Protein AF-0000000078661135 (afdb_homodimer)

InterPro domains:
  IPR004632 4-aminobutyrate aminotransferase, bacterial [TIGR00700] (10-426)
  IPR005814 Aminotransferase class-III [PF00202] (18-425)
  IPR005814 Aminotransferase class-III [PIRSF000521] (36-427)
  IPR005814 Aminotransferase class-III [cd00610] (7-426)
  IPR015421 Pyridoxal phosphate-dependent transferase, major domain [G3DSA:3.40.640.10] (59-322)
  IPR015422 Pyridoxal phosphate-dependent transferase, small domain [G3DSA:3.90.1150.10] (6-422)
  IPR015424 Pyridoxal phosphate-dependent transferase [SSF53383] (21-427)
  IPR049704 Aminotransferases class-III pyridoxal-phosphate attachment site [PS00600] (236-277)
  IPR050103 Class-III Pyridoxal-phosphate-dependent Aminotransferase [PTHR11986] (11-429)

Secondary structure (DSSP, 8-state):
---HHHHHHHHHHHS-TTS--S-S--EEEEEBTEEEETT--EEEESSHHHHT-TT-BT-HHHHHHHHHHHHH-S--TTTTS--HHHHHHHHHHHHH-S-SSSEEEEEESSHHHHHHHHHHHHHHHH---EEEEETT----SSHHHHHHSS--TTTTTTS-PPPSSEEEEPPPBGGGTB-HHHHHHHHHHHHHHT--GGGEEEEEE-SB-TTTT-PBPPHHHHHHHHHHHHHHTPEEEEE-TTTTTTTTSSSSHHHHHHHHH----SEEEE-GGGGTTS--EEEEEEHHHHT-SPTTSS--TTTT-HHHHHHHHHHHHHHHHTTHHHHHHHHHHHHHHHHHHHHHTT-TTEEEEE-STT-EEEEEEETTEEEEE-HHHHHHHHHHHHHTTEE-EEE-TTS-EEEE---TT--HHHHHHHHHHHHHHHHHHHHT-/---HHHHHHHHHHHS-TTS--S-S--EEEEEBTEEEETT--EEEESSHHHHT-TT-BT-HHHHHHHHHHHHH-S--TTTTS--HHHHHHHHHHHHH-S-SSSEEEEEESSHHHHHHHHHHHHHHHH---EEEEETT----SSHHHHHHSS--TTTTTTS-PPPSSEEEEPPPBGGGTB-HHHHHHHHHHHHHHT--GGGEEEEEE-SB-TTTT-PBPPHHHHHHHHHHHHHHTPEEEEE-TTTTTTTTSSSSHHHHHHHHH----SEEEE-GGGGTTS--EEEEEEHHHHT-SPTTSS--TTTT-HHHHHHHHHHHHHHHHTTHHHHHHHHHHHHHHHHHHHHHTT-TTEEEEE-STT-EEEEEEETTEEEEE-HHHHHHHHHHHHHTTEE-EEE-TTS-EEEE---TT--HHHHHHHHHHHHHHHHHHHHT-

Structure (mmCIF, N/CA/C/O backbone):
data_AF-0000000078661135-model_v1
#
loop_
_entity.id
_entity.type
_entity.pdbx_description
1 polymer '4-aminobutyrate aminotransferase apoenzyme'
#
loop_
_atom_site.group_PDB
_atom_site.id
_atom_site.type_symbol
_atom_site.label_atom_id
_atom_site.label_alt_id
_atom_site.label_comp_id
_atom_site.label_asym_id
_atom_site.label_entity_id
_atom_site.label_seq_id
_atom_site.pdbx_PDB_ins_code
_atom_site.Cartn_x
_atom_site.Cartn_y
_atom_site.Cartn_z
_atom_site.occupancy
_atom_site.B_iso_or_equiv
_atom_site.auth_seq_id
_atom_site.auth_comp_id
_atom_site.auth_asym_id
_atom_site.auth_atom_id
_atom_site.pdbx_PDB_model_num
ATOM 1 N N . MET A 1 1 ? -30.359 11.984 -11.992 1 66.5 1 MET A N 1
ATOM 2 C CA . MET A 1 1 ? -29.047 12.188 -11.383 1 66.5 1 MET A CA 1
ATOM 3 C C . MET A 1 1 ? -28.984 11.531 -10.008 1 66.5 1 MET A C 1
ATOM 5 O O . MET A 1 1 ? -29.891 11.688 -9.203 1 66.5 1 MET A O 1
ATOM 9 N N . THR A 1 2 ? -27.969 10.719 -9.797 1 87.69 2 THR A N 1
ATOM 10 C CA . THR A 1 2 ? -27.844 10.031 -8.516 1 87.69 2 THR A CA 1
ATOM 11 C C . THR A 1 2 ? -27.547 11.031 -7.398 1 87.69 2 THR A C 1
ATOM 13 O O . THR A 1 2 ? -26.75 11.961 -7.578 1 87.69 2 THR A O 1
ATOM 16 N N . THR A 1 3 ? -28.312 11.031 -6.285 1 96.5 3 THR A N 1
ATOM 17 C CA . THR A 1 3 ? -28.141 11.984 -5.188 1 96.5 3 THR A CA 1
ATOM 18 C C . THR A 1 3 ? -27.109 11.477 -4.191 1 96.5 3 THR A C 1
ATOM 20 O O . THR A 1 3 ? -26.812 10.281 -4.133 1 96.5 3 THR A O 1
ATOM 23 N N . ASN A 1 4 ? -26.578 12.406 -3.453 1 97.56 4 ASN A N 1
ATOM 24 C CA . ASN A 1 4 ? -25.672 12.047 -2.363 1 97.56 4 ASN A CA 1
ATOM 25 C C . ASN A 1 4 ? -26.328 11.086 -1.379 1 97.56 4 ASN A C 1
ATOM 27 O O . ASN A 1 4 ? -25.703 10.141 -0.91 1 97.56 4 ASN A O 1
ATOM 31 N N . ALA A 1 5 ? -27.609 11.359 -1.071 1 97.5 5 ALA A N 1
ATOM 32 C CA . ALA A 1 5 ? -28.344 10.531 -0.119 1 97.5 5 ALA A CA 1
ATOM 33 C C . ALA A 1 5 ? -28.484 9.094 -0.63 1 97.5 5 ALA A C 1
ATOM 35 O O . ALA A 1 5 ? -28.344 8.141 0.137 1 97.5 5 ALA A O 1
ATOM 36 N N . GLU A 1 6 ? -28.812 8.945 -1.895 1 98.12 6 GLU A N 1
ATOM 37 C CA . GLU A 1 6 ? -28.938 7.625 -2.506 1 98.12 6 GLU A CA 1
ATOM 38 C C . GLU A 1 6 ? -27.594 6.887 -2.473 1 98.12 6 GLU A C 1
ATOM 40 O O . GLU A 1 6 ? -27.547 5.695 -2.15 1 98.12 6 GLU A O 1
ATOM 45 N N . LEU A 1 7 ? -26.562 7.562 -2.812 1 98.38 7 LEU A N 1
ATOM 46 C CA . LEU A 1 7 ? -25.234 6.969 -2.814 1 98.38 7 LEU A CA 1
ATOM 47 C C . LEU A 1 7 ? -24.812 6.562 -1.404 1 98.38 7 LEU A C 1
ATOM 49 O O . LEU A 1 7 ? -24.156 5.543 -1.22 1 98.38 7 LEU A O 1
ATOM 53 N N . TRP A 1 8 ? -25.203 7.363 -0.414 1 98.06 8 TRP A N 1
ATOM 54 C CA . TRP A 1 8 ? -24.859 7.031 0.967 1 98.06 8 TRP A CA 1
ATOM 55 C C . TRP A 1 8 ? -25.562 5.746 1.404 1 98.06 8 TRP A C 1
ATOM 57 O O . TRP A 1 8 ? -24.953 4.914 2.094 1 98.06 8 TRP A O 1
ATOM 67 N N . THR A 1 9 ? -26.828 5.586 1.009 1 98.19 9 THR A N 1
ATOM 68 C CA . THR A 1 9 ? -27.562 4.363 1.304 1 98.19 9 THR A CA 1
ATOM 69 C C . THR A 1 9 ? -26.875 3.154 0.672 1 98.19 9 THR A C 1
ATOM 71 O O . THR A 1 9 ? -26.719 2.115 1.316 1 98.19 9 THR A O 1
ATOM 74 N N . ARG A 1 10 ? -26.5 3.301 -0.566 1 98.44 10 ARG A N 1
ATOM 75 C CA . ARG A 1 10 ? -25.75 2.248 -1.259 1 98.44 10 ARG A CA 1
ATOM 76 C C . ARG A 1 10 ? -24.438 1.948 -0.553 1 98.44 10 ARG A C 1
ATOM 78 O O . ARG A 1 10 ? -24.062 0.784 -0.399 1 98.44 10 ARG A O 1
ATOM 85 N N . ARG A 1 11 ? -23.75 2.963 -0.097 1 98.38 11 ARG A N 1
ATOM 86 C CA . ARG A 1 11 ? -22.484 2.816 0.61 1 98.38 11 ARG A CA 1
ATOM 87 C C . ARG A 1 11 ? -22.672 1.993 1.882 1 98.38 11 ARG A C 1
ATOM 89 O O . ARG A 1 11 ? -21.891 1.072 2.143 1 98.38 11 ARG A O 1
ATOM 96 N N . GLU A 1 12 ? -23.656 2.324 2.686 1 98 12 GLU A N 1
ATOM 97 C CA . GLU A 1 12 ? -23.875 1.647 3.957 1 98 12 GLU A CA 1
ATOM 98 C C . GLU A 1 12 ? -24.172 0.165 3.75 1 98 12 GLU A C 1
ATOM 100 O O . GLU A 1 12 ? -23.797 -0.669 4.574 1 98 12 GLU A O 1
ATOM 105 N N . ALA A 1 13 ? -24.734 -0.162 2.619 1 98.31 13 ALA A N 1
ATOM 106 C CA . ALA A 1 13 ? -25.094 -1.546 2.318 1 98.31 13 ALA A CA 1
ATOM 107 C C . ALA A 1 13 ? -23.891 -2.318 1.781 1 98.31 13 ALA A C 1
ATOM 109 O O . ALA A 1 13 ? -23.75 -3.518 2.035 1 98.31 13 ALA A O 1
ATOM 110 N N . ALA A 1 14 ? -22.984 -1.655 1.077 1 98.81 14 ALA A N 1
ATOM 111 C CA . ALA A 1 14 ? -21.984 -2.361 0.279 1 98.81 14 ALA A CA 1
ATOM 112 C C . ALA A 1 14 ? -20.625 -2.318 0.951 1 98.81 14 ALA A C 1
ATOM 114 O O . ALA A 1 14 ? -19.766 -3.164 0.681 1 98.81 14 ALA A O 1
ATOM 115 N N . VAL A 1 15 ? -20.391 -1.327 1.78 1 98.81 15 VAL A N 1
ATOM 116 C CA . VAL A 1 15 ? -19.062 -1.037 2.328 1 98.81 15 VAL A CA 1
ATOM 117 C C . VAL A 1 15 ? -19.109 -1.086 3.854 1 98.81 15 VAL A C 1
ATOM 119 O O . VAL A 1 15 ? -20.062 -0.585 4.465 1 98.81 15 VAL A O 1
ATOM 122 N N . PRO A 1 16 ? -18.125 -1.699 4.504 1 98.69 16 PRO A N 1
ATOM 123 C CA . PRO A 1 16 ? -18.156 -1.813 5.961 1 98.69 16 PRO A CA 1
ATOM 124 C C . PRO A 1 16 ? -18.078 -0.458 6.664 1 98.69 16 PRO A C 1
ATOM 126 O O . PRO A 1 16 ? -17.406 0.453 6.18 1 98.69 16 PRO A O 1
ATOM 129 N N . ARG A 1 17 ? -18.594 -0.374 7.809 1 97.38 17 ARG A N 1
ATOM 130 C CA . ARG A 1 17 ? -18.688 0.852 8.594 1 97.38 17 ARG A CA 1
ATOM 131 C C . ARG A 1 17 ? -17.312 1.278 9.102 1 97.38 17 ARG A C 1
ATOM 133 O O . ARG A 1 17 ? -17.109 2.436 9.477 1 97.38 17 ARG A O 1
ATOM 140 N N . GLY A 1 18 ? -16.375 0.332 9.117 1 97.31 18 GLY A N 1
ATOM 141 C CA . GLY A 1 18 ? -15.062 0.624 9.68 1 97.31 18 GLY A CA 1
ATOM 142 C C . GLY A 1 18 ? -14.312 1.697 8.914 1 97.31 18 GLY A C 1
ATOM 143 O O . GLY A 1 18 ? -13.406 2.334 9.453 1 97.31 18 GLY A O 1
ATOM 144 N N . VAL A 1 19 ? -14.602 1.744 7.59 1 97 19 VAL A N 1
ATOM 145 C CA . VAL A 1 19 ? -14.047 2.84 6.801 1 97 19 VAL A CA 1
ATOM 146 C C . VAL A 1 19 ? -15.023 4.012 6.785 1 97 19 VAL A C 1
ATOM 148 O O . VAL A 1 19 ? -16.078 3.936 6.16 1 97 19 VAL A O 1
ATOM 151 N N . SER A 1 20 ? -14.734 5.066 7.492 1 94.31 20 SER A N 1
ATOM 152 C CA . SER A 1 20 ? -15.617 6.223 7.602 1 94.31 20 SER A CA 1
ATOM 153 C C . SER A 1 20 ? -15.344 7.23 6.488 1 94.31 20 SER A C 1
ATOM 155 O O . SER A 1 20 ? -14.273 7.211 5.875 1 94.31 20 SER A O 1
ATOM 157 N N . SER A 1 21 ? -16.328 8.008 6.168 1 94.5 21 SER A N 1
ATOM 158 C CA . SER A 1 21 ? -16.203 9.203 5.344 1 94.5 21 SER A CA 1
ATOM 159 C C . SER A 1 21 ? -16.688 10.438 6.09 1 94.5 21 SER A C 1
ATOM 161 O O . SER A 1 21 ? -17.812 10.477 6.59 1 94.5 21 SER A O 1
ATOM 163 N N . MET A 1 22 ? -15.859 11.414 6.148 1 93.12 22 MET A N 1
ATOM 164 C CA . MET A 1 22 ? -16.109 12.609 6.949 1 93.12 22 MET A CA 1
ATOM 165 C C . MET A 1 22 ? -17.328 13.359 6.426 1 93.12 22 MET A C 1
ATOM 167 O O . MET A 1 22 ? -18.125 13.898 7.207 1 93.12 22 MET A O 1
ATOM 171 N N . HIS A 1 23 ? -17.453 13.461 5.102 1 93.81 23 HIS A N 1
ATOM 172 C CA . HIS A 1 23 ? -18.562 14.172 4.473 1 93.81 23 HIS A CA 1
ATOM 173 C C . HIS A 1 23 ? -19.484 13.211 3.727 1 93.81 23 HIS A C 1
ATOM 175 O O . HIS A 1 23 ? -19.016 12.328 3.008 1 93.81 23 HIS A O 1
ATOM 181 N N . GLN A 1 24 ? -20.766 13.391 3.914 1 94.19 24 GLN A N 1
ATOM 182 C CA . GLN A 1 24 ? -21.75 12.609 3.164 1 94.19 24 GLN A CA 1
ATOM 183 C C . GLN A 1 24 ? -22.047 13.258 1.816 1 94.19 24 GLN A C 1
ATOM 185 O O . GLN A 1 24 ? -23.219 13.484 1.48 1 94.19 24 GLN A O 1
ATOM 190 N N . ARG A 1 25 ? -21.078 13.656 1.119 1 95.44 25 ARG A N 1
ATOM 191 C CA . ARG A 1 25 ? -21.062 14.242 -0.216 1 95.44 25 ARG A CA 1
ATOM 192 C C . ARG A 1 25 ? -20.141 13.477 -1.152 1 95.44 25 ARG A C 1
ATOM 194 O O . ARG A 1 25 ? -18.938 13.352 -0.883 1 95.44 25 ARG A O 1
ATOM 201 N N . PHE A 1 26 ? -20.672 13 -2.215 1 97.94 26 PHE A N 1
ATOM 202 C CA . PHE A 1 26 ? -19.891 12.133 -3.1 1 97.94 26 PHE A CA 1
ATOM 203 C C . PHE A 1 26 ? -19.172 12.961 -4.156 1 97.94 26 PHE A C 1
ATOM 205 O O . PHE A 1 26 ? -19.797 13.656 -4.953 1 97.94 26 PHE A O 1
ATOM 212 N N . PHE A 1 27 ? -17.875 12.891 -4.148 1 98.06 27 PHE A N 1
ATOM 213 C CA . PHE A 1 27 ? -17 13.617 -5.07 1 98.06 27 PHE A CA 1
ATOM 214 C C . PHE A 1 27 ? -17.219 13.148 -6.504 1 98.06 27 PHE A C 1
ATOM 216 O O . PHE A 1 27 ? -17.141 11.953 -6.789 1 98.06 27 PHE A O 1
ATOM 223 N N . ALA A 1 28 ? -17.438 14.055 -7.453 1 98.06 28 ALA A N 1
ATOM 224 C CA . ALA A 1 28 ? -17.719 13.68 -8.836 1 98.06 28 ALA A CA 1
ATOM 225 C C . ALA A 1 28 ? -16.719 14.312 -9.797 1 98.06 28 ALA A C 1
ATOM 227 O O . ALA A 1 28 ? -16.438 13.766 -10.859 1 98.06 28 ALA A O 1
ATOM 228 N N . ARG A 1 29 ? -16.234 15.484 -9.383 1 98.25 29 ARG A N 1
ATOM 229 C CA . ARG A 1 29 ? -15.297 16.203 -10.25 1 98.25 29 ARG A CA 1
ATOM 230 C C . ARG A 1 29 ? -14.414 17.141 -9.43 1 98.25 29 ARG A C 1
ATOM 232 O O . ARG A 1 29 ? -14.867 17.75 -8.461 1 98.25 29 ARG A O 1
ATOM 239 N N . GLY A 1 30 ? -13.141 17.219 -9.805 1 98.06 30 GLY A N 1
ATOM 240 C CA . GLY A 1 30 ? -12.203 18.156 -9.188 1 98.06 30 GLY A CA 1
ATOM 241 C C . GLY A 1 30 ? -11.5 19.047 -10.188 1 98.06 30 GLY A C 1
ATOM 242 O O . GLY A 1 30 ? -11.172 18.609 -11.297 1 98.06 30 GLY A O 1
ATOM 243 N N . GLU A 1 31 ? -11.297 20.281 -9.859 1 97.94 31 GLU A N 1
ATOM 244 C CA . GLU A 1 31 ? -10.578 21.266 -10.68 1 97.94 31 GLU A CA 1
ATOM 245 C C . GLU A 1 31 ? -9.742 22.203 -9.812 1 97.94 31 GLU A C 1
ATOM 247 O O . GLU A 1 31 ? -10.281 23.109 -9.172 1 97.94 31 GLU A O 1
ATOM 252 N N . ASN A 1 32 ? -8.438 22.016 -9.914 1 98.12 32 ASN A N 1
ATOM 253 C CA . ASN A 1 32 ? -7.508 22.797 -9.102 1 98.12 32 ASN A CA 1
ATOM 254 C C . ASN A 1 32 ? -7.891 22.766 -7.625 1 98.12 32 ASN A C 1
ATOM 256 O O . ASN A 1 32 ? -7.844 21.703 -6.988 1 98.12 32 ASN A O 1
ATOM 260 N N . ALA A 1 33 ? -8.461 23.828 -7.059 1 98.62 33 ALA A N 1
ATOM 261 C CA . ALA A 1 33 ? -8.758 23.891 -5.633 1 98.62 33 ALA A CA 1
ATOM 262 C C . ALA A 1 33 ? -10.258 23.797 -5.379 1 98.62 33 ALA A C 1
ATOM 264 O O . ALA A 1 33 ? -10.734 24.094 -4.277 1 98.62 33 ALA A O 1
ATOM 265 N N . GLU A 1 34 ? -11.008 23.266 -6.379 1 98.62 34 GLU A N 1
ATOM 266 C CA . GLU A 1 34 ? -12.461 23.125 -6.25 1 98.62 34 GLU A CA 1
ATOM 267 C C . GLU A 1 34 ? -12.898 21.688 -6.469 1 98.62 34 GLU A C 1
ATOM 269 O O . GLU A 1 34 ? -12.273 20.953 -7.234 1 98.62 34 GLU A O 1
ATOM 274 N N . ALA A 1 35 ? -13.914 21.312 -5.777 1 98.12 35 ALA A N 1
ATOM 275 C CA . ALA A 1 35 ? -14.539 20 -5.859 1 98.12 35 ALA A CA 1
ATOM 276 C C . ALA A 1 35 ? -16.031 20.125 -6.133 1 98.12 35 ALA A C 1
ATOM 278 O O . ALA A 1 35 ? -16.672 21.094 -5.711 1 98.12 35 ALA A O 1
ATOM 279 N N . PHE A 1 36 ? -16.578 19.172 -6.789 1 98.38 36 PHE A N 1
ATOM 280 C CA . PHE A 1 36 ? -18 19.094 -7.082 1 98.38 36 PHE A CA 1
ATOM 281 C C . PHE A 1 36 ? -18.562 17.719 -6.719 1 98.38 36 PHE A C 1
ATOM 283 O O . PHE A 1 36 ? -17.922 16.688 -6.984 1 98.38 36 PHE A O 1
ATOM 290 N N . ASP A 1 37 ? -19.688 17.719 -6.043 1 97.81 37 ASP A N 1
ATOM 291 C CA . ASP A 1 37 ? -20.25 16.438 -5.621 1 97.81 37 ASP A CA 1
ATOM 292 C C . ASP A 1 37 ? -21.219 15.891 -6.672 1 97.81 37 ASP A C 1
ATOM 294 O O . ASP A 1 37 ? -21.344 16.453 -7.762 1 97.81 37 ASP A O 1
ATOM 298 N N . ALA A 1 38 ? -21.828 14.781 -6.383 1 97.38 38 ALA A N 1
ATOM 299 C CA . ALA A 1 38 ? -22.672 14.047 -7.316 1 97.38 38 ALA A CA 1
ATOM 300 C C . ALA A 1 38 ? -23.891 14.867 -7.719 1 97.38 38 ALA A C 1
ATOM 302 O O . ALA A 1 38 ? -24.5 14.633 -8.766 1 97.38 38 ALA A O 1
ATOM 303 N N . GLU A 1 39 ? -24.266 15.867 -6.922 1 97.5 39 GLU A N 1
ATOM 304 C CA . GLU A 1 39 ? -25.438 16.719 -7.191 1 97.5 39 GLU A CA 1
ATOM 305 C C . GLU A 1 39 ? -25.016 18.016 -7.859 1 97.5 39 GLU A C 1
ATOM 307 O O . GLU A 1 39 ? -25.859 18.875 -8.141 1 97.5 39 GLU A O 1
ATOM 312 N N . GLY A 1 40 ? -23.719 18.25 -8.062 1 97.31 40 GLY A N 1
ATOM 313 C CA . GLY A 1 40 ? -23.219 19.422 -8.742 1 97.31 40 GLY A CA 1
ATOM 314 C C . GLY A 1 40 ? -22.875 20.562 -7.793 1 97.31 40 GLY A C 1
ATOM 315 O O . GLY A 1 40 ? -22.5 21.656 -8.234 1 97.31 40 GLY A O 1
ATOM 316 N N . ASN A 1 41 ? -23.031 20.328 -6.477 1 97.88 41 ASN A N 1
ATOM 317 C CA . ASN A 1 41 ? -22.641 21.359 -5.512 1 97.88 41 ASN A CA 1
ATOM 318 C C . ASN A 1 41 ? -21.141 21.609 -5.531 1 97.88 41 ASN A C 1
ATOM 320 O O . ASN A 1 41 ? -20.359 20.672 -5.645 1 97.88 41 ASN A O 1
ATOM 324 N N . ARG A 1 42 ? -20.844 22.875 -5.422 1 98.38 42 ARG A N 1
ATOM 325 C CA . ARG A 1 42 ? -19.453 23.312 -5.48 1 98.38 42 ARG A CA 1
ATOM 326 C C . ARG A 1 42 ? -18.875 23.453 -4.078 1 98.38 42 ARG A C 1
ATOM 328 O O . ARG A 1 42 ? -19.531 23.984 -3.176 1 98.38 42 ARG A O 1
ATOM 335 N N . TYR A 1 43 ? -17.609 23.016 -3.916 1 98.56 43 TYR A N 1
ATOM 336 C CA . TYR A 1 43 ? -16.859 23.203 -2.676 1 98.56 43 TYR A CA 1
ATOM 337 C C . TYR A 1 43 ? -15.469 23.75 -2.955 1 98.56 43 TYR A C 1
ATOM 339 O O . TYR A 1 43 ? -14.828 23.359 -3.938 1 98.56 43 TYR A O 1
ATOM 347 N N . ILE A 1 44 ? -15.023 24.703 -2.148 1 98.81 44 ILE A N 1
ATOM 348 C CA . ILE A 1 44 ? -13.602 25.031 -2.098 1 98.81 44 ILE A CA 1
ATOM 349 C C . ILE A 1 44 ? -12.875 24.031 -1.191 1 98.81 44 ILE A C 1
ATOM 351 O O . ILE A 1 44 ? -13.281 23.812 -0.047 1 98.81 44 ILE A O 1
ATOM 355 N N . ASP A 1 45 ? -11.82 23.406 -1.674 1 98.19 45 ASP A N 1
ATOM 356 C CA . ASP A 1 45 ? -11.219 22.234 -1.039 1 98.19 45 ASP A CA 1
ATOM 357 C C . ASP A 1 45 ? -9.984 22.625 -0.231 1 98.19 45 ASP A C 1
ATOM 359 O O . ASP A 1 45 ? -8.906 22.812 -0.792 1 98.19 45 ASP A O 1
ATOM 363 N N . PHE A 1 46 ? -10.078 22.641 1.114 1 98.19 46 PHE A N 1
ATOM 364 C CA . PHE A 1 46 ? -8.953 22.875 2.014 1 98.19 46 PHE A CA 1
ATOM 365 C C . PHE A 1 46 ? -8.43 21.562 2.588 1 98.19 46 PHE A C 1
ATOM 367 O O . PHE A 1 46 ? -7.672 21.562 3.564 1 98.19 46 PHE A O 1
ATOM 374 N N . ALA A 1 47 ? -8.859 20.453 1.979 1 97 47 ALA A N 1
ATOM 375 C CA . ALA A 1 47 ? -8.43 19.141 2.438 1 97 47 ALA A CA 1
ATOM 376 C C . ALA A 1 47 ? -7.43 18.516 1.46 1 97 47 ALA A C 1
ATOM 378 O O . ALA A 1 47 ? -6.457 17.891 1.875 1 97 47 ALA A O 1
ATOM 379 N N . THR A 1 48 ? -7.746 18.703 0.111 1 97.06 48 THR A N 1
ATOM 380 C CA . THR A 1 48 ? -6.961 18.188 -1.01 1 97.06 48 THR A CA 1
ATOM 381 C C . THR A 1 48 ? -6.68 16.703 -0.849 1 97.06 48 THR A C 1
ATOM 383 O O . THR A 1 48 ? -5.547 16.25 -1.048 1 97.06 48 THR A O 1
ATOM 386 N N . GLY A 1 49 ? -7.66 15.938 -0.373 1 96.81 49 GLY A N 1
ATOM 387 C CA . GLY A 1 49 ? -7.488 14.508 -0.175 1 96.81 49 GLY A CA 1
ATOM 388 C C . GLY A 1 49 ? -6.492 14.172 0.92 1 96.81 49 GLY A C 1
ATOM 389 O O . GLY A 1 49 ? -5.711 13.227 0.789 1 96.81 49 GLY A O 1
ATOM 390 N N . ILE A 1 50 ? -6.398 14.953 1.972 1 96.38 50 ILE A N 1
ATOM 391 C CA . ILE A 1 50 ? -5.477 14.867 3.098 1 96.38 50 ILE A CA 1
ATOM 392 C C . ILE A 1 50 ? -4.055 15.172 2.627 1 96.38 50 ILE A C 1
ATOM 394 O O . ILE A 1 50 ? -3.143 14.367 2.826 1 96.38 50 ILE A O 1
ATOM 398 N N . ALA A 1 51 ? -3.869 16.25 2.043 1 97.38 51 ALA A N 1
ATOM 399 C CA . ALA A 1 51 ? -2.59 16.859 1.68 1 97.38 51 ALA A CA 1
ATOM 400 C C . ALA A 1 51 ? -1.954 16.125 0.5 1 97.38 51 ALA A C 1
ATOM 402 O O . ALA A 1 51 ? -0.729 16.109 0.366 1 97.38 51 ALA A O 1
ATOM 403 N N . VAL A 1 52 ? -2.756 15.539 -0.395 1 98.5 52 VAL A N 1
ATOM 404 C CA . VAL A 1 52 ? -2.219 14.75 -1.496 1 98.5 52 VAL A CA 1
ATOM 405 C C . VAL A 1 52 ? -2.088 15.625 -2.742 1 98.5 52 VAL A C 1
ATOM 407 O O . VAL A 1 52 ? -1.121 15.492 -3.498 1 98.5 52 VAL A O 1
ATOM 410 N N . CYS A 1 53 ? -3.008 16.547 -2.963 1 98.5 53 CYS A N 1
ATOM 411 C CA . CYS A 1 53 ? -3.07 17.281 -4.215 1 98.5 53 CYS A CA 1
ATOM 412 C C . CYS A 1 53 ? -2.52 18.688 -4.043 1 98.5 53 CYS A C 1
ATOM 414 O O . CYS A 1 53 ? -3.201 19.672 -4.344 1 98.5 53 CYS A O 1
ATOM 416 N N . ASN A 1 54 ? -1.222 18.75 -3.699 1 98.75 54 ASN A N 1
ATOM 417 C CA . ASN A 1 54 ? -0.573 20.047 -3.566 1 98.75 54 ASN A CA 1
ATOM 418 C C . ASN A 1 54 ? -0.636 20.844 -4.871 1 98.75 54 ASN A C 1
ATOM 420 O O . ASN A 1 54 ? -0.677 22.062 -4.852 1 98.75 54 ASN A O 1
ATOM 424 N N . THR A 1 55 ? -0.651 20.188 -6.016 1 98.81 55 THR A N 1
ATOM 425 C CA . THR A 1 55 ? -0.657 20.828 -7.32 1 98.81 55 THR A CA 1
ATOM 426 C C . THR A 1 55 ? -2.086 21.047 -7.812 1 98.81 55 THR A C 1
ATOM 428 O O . THR A 1 55 ? -2.303 21.391 -8.977 1 98.81 55 THR A O 1
ATOM 431 N N . GLY A 1 56 ? -3.061 20.797 -6.945 1 98.56 56 GLY A N 1
ATOM 432 C CA . GLY A 1 56 ? -4.457 20.922 -7.328 1 98.56 56 GLY A CA 1
ATOM 433 C C . GLY A 1 56 ? -5.004 19.688 -8.016 1 98.56 56 GLY A C 1
ATOM 434 O O . GLY A 1 56 ? -4.238 18.844 -8.469 1 98.56 56 GLY A O 1
ATOM 435 N N . HIS A 1 57 ? -6.312 19.625 -8.062 1 98.25 57 HIS A N 1
ATOM 436 C CA . HIS A 1 57 ? -6.969 18.547 -8.789 1 98.25 57 HIS A CA 1
ATOM 437 C C . HIS A 1 57 ? -6.777 18.703 -10.297 1 98.25 57 HIS A C 1
ATOM 439 O O . HIS A 1 57 ? -7.129 19.734 -10.867 1 98.25 57 HIS A O 1
ATOM 445 N N . GLY A 1 58 ? -6.223 17.688 -10.875 1 97 58 GLY A N 1
ATOM 446 C CA . GLY A 1 58 ? -6.203 17.609 -12.328 1 97 58 GLY A CA 1
ATOM 447 C C . GLY A 1 58 ? -5.238 18.594 -12.961 1 97 58 GLY A C 1
ATOM 448 O O . GLY A 1 58 ? -5.555 19.219 -13.984 1 97 58 GLY A O 1
ATOM 449 N N . HIS A 1 59 ? -4.102 18.891 -12.297 1 98.56 59 HIS A N 1
ATOM 450 C CA . HIS A 1 59 ? -3.135 19.766 -12.961 1 98.56 59 HIS A CA 1
ATOM 451 C C . HIS A 1 59 ? -2.836 19.266 -14.375 1 98.56 59 HIS A C 1
ATOM 453 O O . HIS A 1 59 ? -2.471 18.109 -14.57 1 98.56 59 HIS A O 1
ATOM 459 N N . PRO A 1 60 ? -2.957 20.109 -15.383 1 98.5 60 PRO A N 1
ATOM 460 C CA . PRO A 1 60 ? -2.887 19.656 -16.766 1 98.5 60 PRO A CA 1
ATOM 461 C C . PRO A 1 60 ? -1.558 18.984 -17.109 1 98.5 60 PRO A C 1
ATOM 463 O O . PRO A 1 60 ? -1.527 18 -17.859 1 98.5 60 PRO A O 1
ATOM 466 N N . ARG A 1 61 ? -0.429 19.484 -16.625 1 98.62 61 ARG A N 1
ATOM 467 C CA . ARG A 1 61 ? 0.885 18.922 -16.922 1 98.62 61 ARG A CA 1
ATOM 468 C C . ARG A 1 61 ? 1.033 17.531 -16.312 1 98.62 61 ARG A C 1
ATOM 470 O O . ARG A 1 61 ? 1.671 16.656 -16.906 1 98.62 61 ARG A O 1
ATOM 477 N N . VAL A 1 62 ? 0.498 17.312 -15.109 1 98.75 62 VAL A N 1
ATOM 478 C CA . VAL A 1 62 ? 0.535 16 -14.461 1 98.75 62 VAL A CA 1
ATOM 479 C C . VAL A 1 62 ? -0.34 15.023 -15.234 1 98.75 62 VAL A C 1
ATOM 481 O O . VAL A 1 62 ? 0.08 13.898 -15.516 1 98.75 62 VAL A O 1
ATOM 484 N N . LEU A 1 63 ? -1.561 15.477 -15.602 1 98.44 63 LEU A N 1
ATOM 485 C CA . LEU A 1 63 ? -2.475 14.633 -16.359 1 98.44 63 LEU A CA 1
ATOM 486 C C . LEU A 1 63 ? -1.854 14.211 -17.688 1 98.44 63 LEU A C 1
ATOM 488 O O . LEU A 1 63 ? -1.981 13.062 -18.109 1 98.44 63 LEU A O 1
ATOM 492 N N . ALA A 1 64 ? -1.212 15.141 -18.344 1 98.69 64 ALA A N 1
ATOM 493 C CA . ALA A 1 64 ? -0.584 14.852 -19.625 1 98.69 64 ALA A CA 1
ATOM 494 C C . ALA A 1 64 ? 0.511 13.805 -19.484 1 98.69 64 ALA A C 1
ATOM 496 O O . ALA A 1 64 ? 0.647 12.914 -20.328 1 98.69 64 ALA A O 1
ATOM 497 N N . ALA A 1 65 ? 1.35 13.906 -18.453 1 98.81 65 ALA A N 1
ATOM 498 C CA . ALA A 1 65 ? 2.416 12.945 -18.203 1 98.81 65 ALA A CA 1
ATOM 499 C C . ALA A 1 65 ? 1.846 11.555 -17.938 1 98.81 65 ALA A C 1
ATOM 501 O O . ALA A 1 65 ? 2.373 10.555 -18.453 1 98.81 65 ALA A O 1
ATOM 502 N N . VAL A 1 66 ? 0.784 11.477 -17.188 1 98.69 66 VAL A N 1
ATOM 503 C CA . VAL A 1 66 ? 0.154 10.203 -16.844 1 98.69 66 VAL A CA 1
ATOM 504 C C . VAL A 1 66 ? -0.485 9.594 -18.078 1 98.69 66 VAL A C 1
ATOM 506 O O . VAL A 1 66 ? -0.401 8.383 -18.297 1 98.69 66 VAL A O 1
ATOM 509 N N . GLN A 1 67 ? -1.131 10.445 -18.891 1 98.12 67 GLN A N 1
ATOM 510 C CA . GLN A 1 67 ? -1.749 9.961 -20.109 1 98.12 67 GLN A CA 1
ATOM 511 C C . GLN A 1 67 ? -0.709 9.359 -21.047 1 98.12 67 GLN A C 1
ATOM 513 O O . GLN A 1 67 ? -0.945 8.305 -21.656 1 98.12 67 GLN A O 1
ATOM 518 N N . ARG A 1 68 ? 0.418 10.016 -21.219 1 98.31 68 ARG A N 1
ATOM 519 C CA . ARG A 1 68 ? 1.488 9.492 -22.062 1 98.31 68 ARG A CA 1
ATOM 520 C C . ARG A 1 68 ? 1.961 8.133 -21.562 1 98.31 68 ARG A C 1
ATOM 522 O O . ARG A 1 68 ? 2.195 7.223 -22.359 1 98.31 68 ARG A O 1
ATOM 529 N N . GLN A 1 69 ? 2.121 8.016 -20.281 1 98.44 69 GLN A N 1
ATOM 530 C CA . GLN A 1 69 ? 2.539 6.738 -19.703 1 98.44 69 GLN A CA 1
ATOM 531 C C . GLN A 1 69 ? 1.474 5.668 -19.906 1 98.44 69 GLN A C 1
ATOM 533 O O . GLN A 1 69 ? 1.798 4.504 -20.156 1 98.44 69 GLN A O 1
ATOM 538 N N . LEU A 1 70 ? 0.223 6.07 -19.703 1 97.62 70 LEU A N 1
ATOM 539 C CA . LEU A 1 70 ? -0.899 5.156 -19.891 1 97.62 70 LEU A CA 1
ATOM 540 C C . LEU A 1 70 ? -0.885 4.562 -21.297 1 97.62 70 LEU A C 1
ATOM 542 O O . LEU A 1 70 ? -1.198 3.383 -21.484 1 97.62 70 LEU A O 1
ATOM 546 N N . ASP A 1 71 ? -0.489 5.348 -22.281 1 96.75 71 ASP A N 1
ATOM 547 C CA . ASP A 1 71 ? -0.435 4.914 -23.672 1 96.75 71 ASP A CA 1
ATOM 548 C C . ASP A 1 71 ? 0.683 3.896 -23.891 1 96.75 71 ASP A C 1
ATOM 550 O O . ASP A 1 71 ? 0.613 3.074 -24.812 1 96.75 71 ASP A O 1
ATOM 554 N N . ALA A 1 72 ? 1.688 3.912 -23.062 1 98 72 ALA A N 1
ATOM 555 C CA . ALA A 1 72 ? 2.82 3 -23.188 1 98 72 ALA A CA 1
ATOM 556 C C . ALA A 1 72 ? 2.557 1.69 -22.453 1 98 72 ALA A C 1
ATOM 558 O O . ALA A 1 72 ? 2.613 0.612 -23.047 1 98 72 ALA A O 1
ATOM 559 N N . PHE A 1 73 ? 2.346 1.727 -21.188 1 97.94 73 PHE A N 1
ATOM 560 C CA . PHE A 1 73 ? 2.01 0.584 -20.344 1 97.94 73 PHE A CA 1
ATOM 561 C C . PHE A 1 73 ? 1.665 1.036 -18.938 1 97.94 73 PHE A C 1
ATOM 563 O O . PHE A 1 73 ? 2.102 2.1 -18.5 1 97.94 73 PHE A O 1
ATOM 570 N N . SER A 1 74 ? 0.886 0.22 -18.219 1 97.75 74 SER A N 1
ATOM 571 C CA . SER A 1 74 ? 0.454 0.591 -16.875 1 97.75 74 SER A CA 1
ATOM 572 C C . SER A 1 74 ? 1.167 -0.243 -15.812 1 97.75 74 SER A C 1
ATOM 574 O O . SER A 1 74 ? 1.263 0.167 -14.656 1 97.75 74 SER A O 1
ATOM 576 N N . HIS A 1 75 ? 1.646 -1.438 -16.156 1 98.12 75 HIS A N 1
ATOM 577 C CA . HIS A 1 75 ? 2.256 -2.307 -15.156 1 98.12 75 HIS A CA 1
ATOM 578 C C . HIS A 1 75 ? 3.127 -3.373 -15.805 1 98.12 75 HIS A C 1
ATOM 580 O O . HIS A 1 75 ? 2.744 -3.955 -16.828 1 98.12 75 HIS A O 1
ATOM 586 N N . CYS A 1 76 ? 4.293 -3.648 -15.242 1 96.38 76 CYS A N 1
ATOM 587 C CA . CYS A 1 76 ? 5.156 -4.758 -15.625 1 96.38 76 CYS A CA 1
ATOM 588 C C . CYS A 1 76 ? 5.934 -5.285 -14.43 1 96.38 76 CYS A C 1
ATOM 590 O O . CYS A 1 76 ? 6.617 -6.309 -14.523 1 96.38 76 CYS A O 1
ATOM 592 N N . SER A 1 77 ? 5.723 -4.641 -13.227 1 96.5 77 SER A N 1
ATOM 593 C CA . SER A 1 77 ? 6.434 -4.949 -11.992 1 96.5 77 SER A CA 1
ATOM 594 C C . SER A 1 77 ? 7.918 -4.621 -12.109 1 96.5 77 SER A C 1
ATOM 596 O O . SER A 1 77 ? 8.633 -5.23 -12.898 1 96.5 77 SER A O 1
ATOM 598 N N . PHE A 1 78 ? 8.422 -3.756 -11.352 1 97.81 78 PHE A N 1
ATOM 599 C CA . PHE A 1 78 ? 9.812 -3.324 -11.367 1 97.81 78 PHE A CA 1
ATOM 600 C C . PHE A 1 78 ? 10.742 -4.488 -11.047 1 97.81 78 PHE A C 1
ATOM 602 O O . PHE A 1 78 ? 11.875 -4.531 -11.523 1 97.81 78 PHE A O 1
ATOM 609 N N . GLN A 1 79 ? 10.266 -5.477 -10.336 1 95.81 79 GLN A N 1
ATOM 610 C CA . GLN A 1 79 ? 11.047 -6.633 -9.914 1 95.81 79 GLN A CA 1
ATOM 611 C C . GLN A 1 79 ? 11.227 -7.629 -11.055 1 95.81 79 GLN A C 1
ATOM 613 O O . GLN A 1 79 ? 12.094 -8.5 -11 1 95.81 79 GLN A O 1
ATOM 618 N N . VAL A 1 80 ? 10.352 -7.551 -12.086 1 96.12 80 VAL A N 1
ATOM 619 C CA . VAL A 1 80 ? 10.469 -8.43 -13.242 1 96.12 80 VAL A CA 1
ATOM 620 C C . VAL A 1 80 ? 11.281 -7.746 -14.336 1 96.12 80 VAL A C 1
ATOM 622 O O . VAL A 1 80 ? 12.398 -8.172 -14.648 1 96.12 80 VAL A O 1
ATOM 625 N N . THR A 1 81 ? 10.75 -6.668 -14.844 1 96.5 81 THR A N 1
ATOM 626 C CA . THR A 1 81 ? 11.398 -5.816 -15.836 1 96.5 81 THR A CA 1
ATOM 627 C C . THR A 1 81 ? 11.344 -4.355 -15.406 1 96.5 81 THR A C 1
ATOM 629 O O . THR A 1 81 ? 10.281 -3.736 -15.406 1 96.5 81 THR A O 1
ATOM 632 N N . PRO A 1 82 ? 12.492 -3.768 -15.125 1 97.81 82 PRO A N 1
ATOM 633 C CA . PRO A 1 82 ? 12.492 -2.361 -14.719 1 97.81 82 PRO A CA 1
ATOM 634 C C . PRO A 1 82 ? 12.094 -1.419 -15.852 1 97.81 82 PRO A C 1
ATOM 636 O O . PRO A 1 82 ? 11.922 -1.857 -17 1 97.81 82 PRO A O 1
ATOM 639 N N . TYR A 1 83 ? 11.883 -0.172 -15.594 1 98.31 83 TYR A N 1
ATOM 640 C CA . TYR A 1 83 ? 11.484 0.817 -16.594 1 98.31 83 TYR A CA 1
ATOM 641 C C . TYR A 1 83 ? 12.117 2.172 -16.297 1 98.31 83 TYR A C 1
ATOM 643 O O . TYR A 1 83 ? 12.414 2.486 -15.141 1 98.31 83 TYR A O 1
ATOM 651 N N . GLU A 1 84 ? 12.289 2.965 -17.203 1 98.5 84 GLU A N 1
ATOM 652 C CA . GLU A 1 84 ? 13.172 4.129 -17.188 1 98.5 84 GLU A CA 1
ATOM 653 C C . GLU A 1 84 ? 12.633 5.215 -16.266 1 98.5 84 GLU A C 1
ATOM 655 O O . GLU A 1 84 ? 13.406 5.883 -15.57 1 98.5 84 GLU A O 1
ATOM 660 N N . ASN A 1 85 ? 11.328 5.461 -16.25 1 98.69 85 ASN A N 1
ATOM 661 C CA . ASN A 1 85 ? 10.82 6.59 -15.477 1 98.69 85 ASN A CA 1
ATOM 662 C C . ASN A 1 85 ? 10.961 6.344 -13.977 1 98.69 85 ASN A C 1
ATOM 664 O O . ASN A 1 85 ? 11.008 7.293 -13.188 1 98.69 85 ASN A O 1
ATOM 668 N N . TYR A 1 86 ? 11.078 5.039 -13.547 1 98.81 86 TYR A N 1
ATOM 669 C CA . TYR A 1 86 ? 11.445 4.719 -12.172 1 98.81 86 TYR A CA 1
ATOM 670 C C . TYR A 1 86 ? 12.836 5.242 -11.844 1 98.81 86 TYR A C 1
ATOM 672 O O . TYR A 1 86 ? 13.055 5.852 -10.797 1 98.81 86 TYR A O 1
ATOM 680 N N . ILE A 1 87 ? 13.734 5.027 -12.719 1 98.81 87 ILE A N 1
ATOM 681 C CA . ILE A 1 87 ? 15.133 5.402 -12.547 1 98.81 87 ILE A CA 1
ATOM 682 C C . ILE A 1 87 ? 15.258 6.926 -12.547 1 98.81 87 ILE A C 1
ATOM 684 O O . ILE A 1 87 ? 15.93 7.5 -11.688 1 98.81 87 ILE A O 1
ATOM 688 N N . GLU A 1 88 ? 14.594 7.535 -13.492 1 98.88 88 GLU A N 1
ATOM 689 C CA . GLU A 1 88 ? 14.656 8.992 -13.602 1 98.88 88 GLU A CA 1
ATOM 690 C C . GLU A 1 88 ? 14.102 9.664 -12.344 1 98.88 88 GLU A C 1
ATOM 692 O O . GLU A 1 88 ? 14.688 10.617 -11.836 1 98.88 88 GLU A O 1
ATOM 697 N N . LEU A 1 89 ? 12.992 9.172 -11.852 1 98.94 89 LEU A N 1
ATOM 698 C CA . LEU A 1 89 ? 12.422 9.734 -10.633 1 98.94 89 LEU A CA 1
ATOM 699 C C . LEU A 1 89 ? 13.383 9.562 -9.461 1 98.94 89 LEU A C 1
ATOM 701 O O . LEU A 1 89 ? 13.562 10.484 -8.664 1 98.94 89 LEU A O 1
ATOM 705 N N . ALA A 1 90 ? 13.953 8.367 -9.32 1 98.94 90 ALA A N 1
ATOM 706 C CA . ALA A 1 90 ? 14.93 8.133 -8.258 1 98.94 90 ALA A CA 1
ATOM 707 C C . ALA A 1 90 ? 16.109 9.109 -8.367 1 98.94 90 ALA A C 1
ATOM 709 O O . ALA A 1 90 ? 16.516 9.695 -7.363 1 98.94 90 ALA A O 1
ATOM 710 N N . GLU A 1 91 ? 16.625 9.289 -9.555 1 98.94 91 GLU A N 1
ATOM 711 C CA . GLU A 1 91 ? 17.75 10.188 -9.781 1 98.94 91 GLU A CA 1
ATOM 712 C C . GLU A 1 91 ? 17.422 11.617 -9.359 1 98.94 91 GLU A C 1
ATOM 714 O O . GLU A 1 91 ? 18.203 12.281 -8.688 1 98.94 91 GLU A O 1
ATOM 719 N N . ARG A 1 92 ? 16.312 12.094 -9.734 1 98.94 92 ARG A N 1
ATOM 720 C CA . ARG A 1 92 ? 15.922 13.469 -9.438 1 98.94 92 ARG A CA 1
ATOM 721 C C . ARG A 1 92 ? 15.672 13.656 -7.945 1 98.94 92 ARG A C 1
ATOM 723 O O . ARG A 1 92 ? 16.031 14.688 -7.375 1 98.94 92 ARG A O 1
ATOM 730 N N . LEU A 1 93 ? 15.047 12.711 -7.32 1 98.94 93 LEU A N 1
ATOM 731 C CA . LEU A 1 93 ? 14.812 12.789 -5.883 1 98.94 93 LEU A CA 1
ATOM 732 C C . LEU A 1 93 ? 16.125 12.703 -5.113 1 98.94 93 LEU A C 1
ATOM 734 O O . LEU A 1 93 ? 16.328 13.414 -4.125 1 98.94 93 LEU A O 1
ATOM 738 N N . ASN A 1 94 ? 17 11.789 -5.566 1 98.94 94 ASN A N 1
ATOM 739 C CA . ASN A 1 94 ? 18.312 11.688 -4.949 1 98.94 94 ASN A CA 1
ATOM 740 C C . ASN A 1 94 ? 19.047 13.031 -4.965 1 98.94 94 ASN A C 1
ATOM 742 O O . ASN A 1 94 ? 19.719 13.383 -4 1 98.94 94 ASN A O 1
ATOM 746 N N . ALA A 1 95 ? 18.891 13.727 -5.992 1 98.75 95 ALA A N 1
ATOM 747 C CA . ALA A 1 95 ? 19.625 14.969 -6.199 1 98.75 95 ALA A CA 1
ATOM 748 C C . ALA A 1 95 ? 19.125 16.062 -5.27 1 98.75 95 ALA A C 1
ATOM 750 O O . ALA A 1 95 ? 19.875 16.969 -4.902 1 98.75 95 ALA A O 1
ATOM 751 N N . ILE A 1 96 ? 17.875 16 -4.836 1 98.62 96 ILE A N 1
ATOM 752 C CA . ILE A 1 96 ? 17.312 17.141 -4.109 1 98.62 96 ILE A CA 1
ATOM 753 C C . ILE A 1 96 ? 17.109 16.75 -2.645 1 98.62 96 ILE A C 1
ATOM 755 O O . ILE A 1 96 ? 16.812 17.609 -1.813 1 98.62 96 ILE A O 1
ATOM 759 N N . ALA A 1 97 ? 17.281 15.477 -2.287 1 98.5 97 ALA A N 1
ATOM 760 C CA . ALA A 1 97 ? 17.062 15.031 -0.912 1 98.5 97 ALA A CA 1
ATOM 761 C C . ALA A 1 97 ? 18 15.75 0.052 1 98.5 97 ALA A C 1
ATOM 763 O O . ALA A 1 97 ? 19.203 15.844 -0.194 1 98.5 97 ALA A O 1
ATOM 764 N N . PRO A 1 98 ? 17.469 16.344 1.148 1 98.69 98 PRO A N 1
ATOM 765 C CA . PRO A 1 98 ? 18.328 16.953 2.162 1 98.69 98 PRO A CA 1
ATOM 766 C C . PRO A 1 98 ? 19.047 15.93 3.037 1 98.69 98 PRO A C 1
ATOM 768 O O . PRO A 1 98 ? 18.938 15.984 4.266 1 98.69 98 PRO A O 1
ATOM 771 N N . ILE A 1 99 ? 19.719 15.023 2.469 1 98.62 99 ILE A N 1
ATOM 772 C CA . ILE A 1 99 ? 20.484 13.945 3.078 1 98.62 99 ILE A CA 1
ATOM 773 C C . ILE A 1 99 ? 21.953 14.039 2.65 1 98.62 99 ILE A C 1
ATOM 775 O O . ILE A 1 99 ? 22.25 14.328 1.488 1 98.62 99 ILE A O 1
ATOM 779 N N . ASP A 1 100 ? 22.859 13.844 3.547 1 97.31 100 ASP A N 1
ATOM 780 C CA . ASP A 1 100 ? 24.297 13.977 3.27 1 97.31 100 ASP A CA 1
ATOM 781 C C . ASP A 1 100 ? 24.812 12.789 2.465 1 97.31 100 ASP A C 1
ATOM 783 O O . ASP A 1 100 ? 24.375 11.656 2.674 1 97.31 100 ASP A O 1
ATOM 787 N N . GLY A 1 101 ? 25.797 13.078 1.558 1 96.94 101 GLY A N 1
ATOM 788 C CA . GLY A 1 101 ? 26.438 12.008 0.816 1 96.94 101 GLY A CA 1
ATOM 789 C C . GLY A 1 101 ? 25.594 11.477 -0.329 1 96.94 101 GLY A C 1
ATOM 790 O O . GLY A 1 101 ? 24.594 12.094 -0.707 1 96.94 101 GLY A O 1
ATOM 791 N N . PRO A 1 102 ? 26.094 10.336 -0.95 1 98.38 102 PRO A N 1
ATOM 792 C CA . PRO A 1 102 ? 25.312 9.695 -2.008 1 98.38 102 PRO A CA 1
ATOM 793 C C . PRO A 1 102 ? 23.969 9.172 -1.506 1 98.38 102 PRO A C 1
ATOM 795 O O . PRO A 1 102 ? 23.891 8.617 -0.409 1 98.38 102 PRO A O 1
ATOM 798 N N . VAL A 1 103 ? 22.969 9.414 -2.27 1 98.88 103 VAL A N 1
ATOM 799 C CA . VAL A 1 103 ? 21.609 9.055 -1.889 1 98.88 103 VAL A CA 1
ATOM 800 C C . VAL A 1 103 ? 21.047 8.055 -2.893 1 98.88 103 VAL A C 1
ATOM 802 O O . VAL A 1 103 ? 21.359 8.109 -4.082 1 98.88 103 VAL A O 1
ATOM 805 N N . LYS A 1 104 ? 20.312 7.094 -2.477 1 98.94 104 LYS A N 1
ATOM 806 C CA . LYS A 1 104 ? 19.5 6.195 -3.297 1 98.94 104 LYS A CA 1
ATOM 807 C C . LYS A 1 104 ? 18.031 6.238 -2.875 1 98.94 104 LYS A C 1
ATOM 809 O O . LYS A 1 104 ? 17.719 6.598 -1.739 1 98.94 104 LYS A O 1
ATOM 814 N N . SER A 1 105 ? 17.188 5.934 -3.793 1 98.94 105 SER A N 1
ATOM 815 C CA . SER A 1 105 ? 15.75 5.945 -3.527 1 98.94 105 SER A CA 1
ATOM 816 C C . SER A 1 105 ? 15.086 4.656 -4.004 1 98.94 105 SER A C 1
ATOM 818 O O . SER A 1 105 ? 15.492 4.082 -5.02 1 98.94 105 SER A O 1
ATOM 820 N N . ILE A 1 106 ? 14.125 4.195 -3.277 1 98.88 106 ILE A N 1
ATOM 821 C CA . ILE A 1 106 ? 13.242 3.098 -3.654 1 98.88 106 ILE A CA 1
ATOM 822 C C . ILE A 1 106 ? 11.781 3.545 -3.539 1 98.88 106 ILE A C 1
ATOM 824 O O . ILE A 1 106 ? 11.461 4.41 -2.725 1 98.88 106 ILE A O 1
ATOM 828 N N . PHE A 1 107 ? 10.93 2.967 -4.391 1 98.88 107 PHE A N 1
ATOM 829 C CA . PHE A 1 107 ? 9.555 3.432 -4.41 1 98.88 107 PHE A CA 1
ATOM 830 C C . PHE A 1 107 ? 8.594 2.299 -4.066 1 98.88 107 PHE A C 1
ATOM 832 O O . PHE A 1 107 ? 8.883 1.131 -4.34 1 98.88 107 PHE A O 1
ATOM 839 N N . PHE A 1 108 ? 7.5 2.648 -3.471 1 98.69 108 PHE A N 1
ATOM 840 C CA . PHE A 1 108 ? 6.395 1.791 -3.068 1 98.69 108 PHE A CA 1
ATOM 841 C C . PHE A 1 108 ? 5.059 2.422 -3.445 1 98.69 108 PHE A C 1
ATOM 843 O O . PHE A 1 108 ? 4.98 3.209 -4.391 1 98.69 108 PHE A O 1
ATOM 850 N N . THR A 1 109 ? 3.93 2.053 -2.705 1 98.38 109 THR A N 1
ATOM 851 C CA . THR A 1 109 ? 2.611 2.504 -3.133 1 98.38 109 THR A CA 1
ATOM 852 C C . THR A 1 109 ? 1.998 3.443 -2.098 1 98.38 109 THR A C 1
ATOM 854 O O . THR A 1 109 ? 1.299 4.395 -2.453 1 98.38 109 THR A O 1
ATOM 857 N N . THR A 1 110 ? 2.25 3.221 -0.812 1 98.25 110 THR A N 1
ATOM 858 C CA . THR A 1 110 ? 1.604 3.994 0.244 1 98.25 110 THR A CA 1
ATOM 859 C C . THR A 1 110 ? 2.631 4.477 1.264 1 98.25 110 THR A C 1
ATOM 861 O O . THR A 1 110 ? 3.719 3.91 1.374 1 98.25 110 THR A O 1
ATOM 864 N N . GLY A 1 111 ? 2.264 5.512 1.993 1 98.5 111 GLY A N 1
ATOM 865 C CA . GLY A 1 111 ? 3.123 5.973 3.072 1 98.5 111 GLY A CA 1
ATOM 866 C C . GLY A 1 111 ? 3.432 4.895 4.094 1 98.5 111 GLY A C 1
ATOM 867 O O . GLY A 1 111 ? 4.551 4.82 4.605 1 98.5 111 GLY A O 1
ATOM 868 N N . ALA A 1 112 ? 2.436 4.07 4.406 1 98.44 112 ALA A N 1
ATOM 869 C CA . ALA A 1 112 ? 2.646 2.959 5.332 1 98.44 112 ALA A CA 1
ATOM 870 C C . ALA A 1 112 ? 3.748 2.029 4.832 1 98.44 112 ALA A C 1
ATOM 872 O O . ALA A 1 112 ? 4.609 1.604 5.605 1 98.44 112 ALA A O 1
ATOM 873 N N . GLU A 1 113 ? 3.732 1.708 3.549 1 98.44 113 GLU A N 1
ATOM 874 C CA . GLU A 1 113 ? 4.773 0.85 2.988 1 98.44 113 GLU A CA 1
ATOM 875 C C . GLU A 1 113 ? 6.141 1.524 3.053 1 98.44 113 GLU A C 1
ATOM 877 O O . GLU A 1 113 ? 7.152 0.863 3.275 1 98.44 113 GLU A O 1
ATOM 882 N N . ALA A 1 114 ? 6.148 2.818 2.779 1 98.81 114 ALA A N 1
ATOM 883 C CA . ALA A 1 114 ? 7.418 3.535 2.889 1 98.81 114 ALA A CA 1
ATOM 884 C C . ALA A 1 114 ? 7.988 3.432 4.301 1 98.81 114 ALA A C 1
ATOM 886 O O . ALA A 1 114 ? 9.18 3.174 4.477 1 98.81 114 ALA A O 1
ATOM 887 N N . LEU A 1 115 ? 7.141 3.609 5.332 1 98.81 115 LEU A N 1
ATOM 888 C CA . LEU A 1 115 ? 7.594 3.545 6.715 1 98.81 115 LEU A CA 1
ATOM 889 C C . LEU A 1 115 ? 8.008 2.125 7.086 1 98.81 115 LEU A C 1
ATOM 891 O O . LEU A 1 115 ? 9.016 1.924 7.762 1 98.81 115 LEU A O 1
ATOM 895 N N . GLU A 1 116 ? 7.184 1.133 6.66 1 98.44 116 GLU A N 1
ATOM 896 C CA . GLU A 1 116 ? 7.551 -0.269 6.836 1 98.44 116 GLU A CA 1
ATOM 897 C C . GLU A 1 116 ? 8.961 -0.538 6.316 1 98.44 116 GLU A C 1
ATOM 899 O O . GLU A 1 116 ? 9.766 -1.184 6.992 1 98.44 116 GLU A O 1
ATOM 904 N N . ASN A 1 117 ? 9.258 -0.047 5.141 1 98.62 117 ASN A N 1
ATOM 905 C CA . ASN A 1 117 ? 10.531 -0.366 4.496 1 98.62 117 ASN A CA 1
ATOM 906 C C . ASN A 1 117 ? 11.672 0.485 5.051 1 98.62 117 ASN A C 1
ATOM 908 O O . ASN A 1 117 ? 12.812 0.031 5.117 1 98.62 117 ASN A O 1
ATOM 912 N N . ALA A 1 118 ? 11.359 1.724 5.473 1 98.88 118 ALA A N 1
ATOM 913 C CA . ALA A 1 118 ? 12.383 2.494 6.172 1 98.88 118 ALA A CA 1
ATOM 914 C C . ALA A 1 118 ? 12.875 1.758 7.414 1 98.88 118 ALA A C 1
ATOM 916 O O . ALA A 1 118 ? 14.078 1.728 7.691 1 98.88 118 ALA A O 1
ATOM 917 N N . VAL A 1 119 ? 11.961 1.179 8.164 1 98.62 119 VAL A N 1
ATOM 918 C CA . VAL A 1 119 ? 12.312 0.426 9.359 1 98.62 119 VAL A CA 1
ATOM 919 C C . VAL A 1 119 ? 13.086 -0.832 8.969 1 98.62 119 VAL A C 1
ATOM 921 O O . VAL A 1 119 ? 14.094 -1.172 9.602 1 98.62 119 VAL A O 1
ATOM 924 N N . LYS A 1 120 ? 12.664 -1.551 7.91 1 98.12 120 LYS A N 1
ATOM 925 C CA . LYS A 1 120 ? 13.391 -2.717 7.418 1 98.12 120 LYS A CA 1
ATOM 926 C C . LYS A 1 120 ? 14.836 -2.361 7.078 1 98.12 120 LYS A C 1
ATOM 928 O O . LYS A 1 120 ? 15.758 -3.08 7.461 1 98.12 120 LYS A O 1
ATOM 933 N N . ILE A 1 121 ? 15 -1.3 6.355 1 98.75 121 ILE A N 1
ATOM 934 C CA . ILE A 1 121 ? 16.312 -0.856 5.914 1 98.75 121 ILE A CA 1
ATOM 935 C C . ILE A 1 121 ? 17.172 -0.49 7.125 1 98.75 121 ILE A C 1
ATOM 937 O O . ILE A 1 121 ? 18.344 -0.871 7.207 1 98.75 121 ILE A O 1
ATOM 941 N N . ALA A 1 122 ? 16.547 0.215 8.078 1 98.81 122 ALA A N 1
ATOM 942 C CA . ALA A 1 122 ? 17.25 0.596 9.297 1 98.81 122 ALA A CA 1
ATOM 943 C C . ALA A 1 122 ? 17.719 -0.635 10.07 1 98.81 122 ALA A C 1
ATOM 945 O O . ALA A 1 122 ? 18.859 -0.702 10.516 1 98.81 122 ALA A O 1
ATOM 946 N N . ARG A 1 123 ? 16.828 -1.574 10.258 1 98.38 123 ARG A N 1
ATOM 947 C CA . ARG A 1 123 ? 17.156 -2.795 10.984 1 98.38 123 ARG A CA 1
ATOM 948 C C . ARG A 1 123 ? 18.234 -3.596 10.258 1 98.38 123 ARG A C 1
ATOM 950 O O . ARG A 1 123 ? 19.156 -4.133 10.891 1 98.38 123 ARG A O 1
ATOM 957 N N . ALA A 1 124 ? 18.109 -3.67 8.945 1 98.25 124 ALA A N 1
ATOM 958 C CA . ALA A 1 124 ? 19.094 -4.402 8.156 1 98.25 124 ALA A CA 1
ATOM 959 C C . ALA A 1 124 ? 20.484 -3.773 8.297 1 98.25 124 ALA A C 1
ATOM 961 O O . ALA A 1 124 ? 21.484 -4.48 8.344 1 98.25 124 ALA A O 1
ATOM 962 N N . HIS A 1 125 ? 20.516 -2.5 8.32 1 98.56 125 HIS A N 1
ATOM 963 C CA . HIS A 1 125 ? 21.781 -1.783 8.383 1 98.56 125 HIS A CA 1
ATOM 964 C C . HIS A 1 125 ? 22.406 -1.879 9.766 1 98.56 125 HIS A C 1
ATOM 966 O O . HIS A 1 125 ? 23.609 -2.129 9.898 1 98.56 125 HIS A O 1
ATOM 972 N N . THR A 1 126 ? 21.609 -1.71 10.828 1 98.25 126 THR A N 1
ATOM 973 C CA . THR A 1 126 ? 22.141 -1.568 12.188 1 98.25 126 THR A CA 1
ATOM 974 C C . THR A 1 126 ? 22.234 -2.928 12.875 1 98.25 126 THR A C 1
ATOM 976 O O . THR A 1 126 ? 23 -3.096 13.82 1 98.25 126 THR A O 1
ATOM 979 N N . GLY A 1 127 ? 21.391 -3.871 12.383 1 97.62 127 GLY A N 1
ATOM 980 C CA . GLY A 1 127 ? 21.25 -5.125 13.102 1 97.62 127 GLY A CA 1
ATOM 981 C C . GLY A 1 127 ? 20.484 -4.988 14.398 1 97.62 127 GLY A C 1
ATOM 982 O O . GLY A 1 127 ? 20.562 -5.852 15.273 1 97.62 127 GLY A O 1
ATOM 983 N N . ARG A 1 128 ? 19.828 -3.844 14.656 1 98 128 ARG A N 1
ATOM 984 C CA . ARG A 1 128 ? 19.141 -3.518 15.898 1 98 128 ARG A CA 1
ATOM 985 C C . ARG A 1 128 ? 17.641 -3.619 15.727 1 98 128 ARG A C 1
ATOM 987 O O . ARG A 1 128 ? 17.125 -3.607 14.609 1 98 128 ARG A O 1
ATOM 994 N N . ARG A 1 129 ? 16.844 -3.723 16.766 1 96.38 129 ARG A N 1
ATOM 995 C CA . ARG A 1 129 ? 15.43 -4.098 16.672 1 96.38 129 ARG A CA 1
ATOM 996 C C . ARG A 1 129 ? 14.523 -2.92 17.016 1 96.38 129 ARG A C 1
ATOM 998 O O . ARG A 1 129 ? 13.414 -2.811 16.484 1 96.38 129 ARG A O 1
ATOM 1005 N N . GLY A 1 130 ? 14.945 -2.029 17.906 1 97.56 130 GLY A N 1
ATOM 1006 C CA . GLY A 1 130 ? 14.062 -1.06 18.547 1 97.56 130 GLY A CA 1
ATOM 1007 C C . GLY A 1 130 ? 13.773 0.144 17.672 1 97.56 130 GLY A C 1
ATOM 1008 O O . GLY A 1 130 ? 14.633 0.591 16.906 1 97.56 130 GLY A O 1
ATOM 1009 N N . ILE A 1 131 ? 12.594 0.646 17.75 1 98.44 131 ILE A N 1
ATOM 1010 C CA . ILE A 1 131 ? 12.148 1.863 17.078 1 98.44 131 ILE A CA 1
ATOM 1011 C C . ILE A 1 131 ? 11.539 2.822 18.094 1 98.44 131 ILE A C 1
ATOM 1013 O O . ILE A 1 131 ? 10.719 2.418 18.922 1 98.44 131 ILE A O 1
ATOM 1017 N N . ILE A 1 132 ? 11.938 4.02 18.094 1 98.69 132 ILE A N 1
ATOM 1018 C CA . ILE A 1 132 ? 11.328 5.055 18.938 1 98.69 132 ILE A CA 1
ATOM 1019 C C . ILE A 1 132 ? 10.57 6.047 18.062 1 98.69 132 ILE A C 1
ATOM 1021 O O . ILE A 1 132 ? 11.125 6.582 17.094 1 98.69 132 ILE A O 1
ATOM 1025 N N . THR A 1 133 ? 9.336 6.219 18.281 1 98.5 133 THR A N 1
ATOM 1026 C CA . THR A 1 133 ? 8.484 7.227 17.656 1 98.5 133 THR A CA 1
ATOM 1027 C C . THR A 1 133 ? 7.91 8.172 18.703 1 98.5 133 THR A C 1
ATOM 1029 O O . THR A 1 133 ? 8.414 8.234 19.828 1 98.5 133 THR A O 1
ATOM 1032 N N . PHE A 1 134 ? 6.891 8.984 18.328 1 98.38 134 PHE A N 1
ATOM 1033 C CA . PHE A 1 134 ? 6.453 10.023 19.25 1 98.38 134 PHE A CA 1
ATOM 1034 C C . PHE A 1 134 ? 4.938 10 19.422 1 98.38 134 PHE A C 1
ATOM 1036 O O . PHE A 1 134 ? 4.211 9.672 18.484 1 98.38 134 PHE A O 1
ATOM 1043 N N . GLN A 1 135 ? 4.492 10.383 20.625 1 95.44 135 GLN A N 1
ATOM 1044 C CA . GLN A 1 135 ? 3.068 10.594 20.859 1 95.44 135 GLN A CA 1
ATOM 1045 C C . GLN A 1 135 ? 2.51 11.664 19.922 1 95.44 135 GLN A C 1
ATOM 1047 O O . GLN A 1 135 ? 3.15 12.695 19.688 1 95.44 135 GLN A O 1
ATOM 1052 N N . GLY A 1 136 ? 1.334 11.344 19.328 1 95.12 136 GLY A N 1
ATOM 1053 C CA . GLY A 1 136 ? 0.717 12.273 18.406 1 95.12 136 GLY A CA 1
ATOM 1054 C C . GLY A 1 136 ? 1.137 12.039 16.969 1 95.12 136 GLY A C 1
ATOM 1055 O O . GLY A 1 136 ? 0.519 12.57 16.031 1 95.12 136 GLY A O 1
ATOM 1056 N N . GLY A 1 137 ? 2.156 11.211 16.797 1 97.19 137 GLY A N 1
ATOM 1057 C CA . GLY A 1 137 ? 2.594 10.875 15.445 1 97.19 137 GLY A CA 1
ATOM 1058 C C . GLY A 1 137 ? 1.662 9.914 14.734 1 97.19 137 GLY A C 1
ATOM 1059 O O . GLY A 1 137 ? 0.982 9.109 15.383 1 97.19 137 GLY A O 1
ATOM 1060 N N . TYR A 1 138 ? 1.581 10 13.461 1 97.31 138 TYR A N 1
ATOM 1061 C CA . TYR A 1 138 ? 0.866 9.078 12.586 1 97.31 138 TYR A CA 1
ATOM 1062 C C . TYR A 1 138 ? 1.787 8.523 11.508 1 97.31 138 TYR A C 1
ATOM 1064 O O . TYR A 1 138 ? 2.344 9.289 10.711 1 97.31 138 TYR A O 1
ATOM 1072 N N . HIS A 1 139 ? 1.853 7.191 11.406 1 98.25 139 HIS A N 1
ATOM 1073 C CA . HIS A 1 139 ? 2.834 6.609 10.5 1 98.25 139 HIS A CA 1
ATOM 1074 C C . HIS A 1 139 ? 2.191 5.57 9.586 1 98.25 139 HIS A C 1
ATOM 1076 O O . HIS A 1 139 ? 2.881 4.926 8.789 1 98.25 139 HIS A O 1
ATOM 1082 N N . GLY A 1 140 ? 0.916 5.383 9.703 1 96.44 140 GLY A N 1
ATOM 1083 C CA . GLY A 1 140 ? 0.237 4.457 8.812 1 96.44 140 GLY A CA 1
ATOM 1084 C C . GLY A 1 140 ? -0.666 3.48 9.539 1 96.44 140 GLY A C 1
ATOM 1085 O O . GLY A 1 140 ? -0.905 3.623 10.742 1 96.44 140 GLY A O 1
ATOM 1086 N N . ARG A 1 141 ? -1.218 2.465 8.773 1 95.5 141 ARG A N 1
ATOM 1087 C CA . ARG A 1 141 ? -2.273 1.632 9.344 1 95.5 141 ARG A CA 1
ATOM 1088 C C . ARG A 1 141 ? -1.943 0.151 9.195 1 95.5 141 ARG A C 1
ATOM 1090 O O . ARG A 1 141 ? -2.803 -0.707 9.398 1 95.5 141 ARG A O 1
ATOM 1097 N N . THR A 1 142 ? -0.755 -0.262 8.734 1 97.12 142 THR A N 1
ATOM 1098 C CA . THR A 1 142 ? -0.289 -1.638 8.875 1 97.12 142 THR A CA 1
ATOM 1099 C C . THR A 1 142 ? 0.104 -1.935 10.32 1 97.12 142 THR A C 1
ATOM 1101 O O . THR A 1 142 ? 0.262 -1.016 11.125 1 97.12 142 THR A O 1
ATOM 1104 N N . LEU A 1 143 ? 0.279 -3.15 10.641 1 97.12 143 LEU A N 1
ATOM 1105 C CA . LEU A 1 143 ? 0.513 -3.523 12.031 1 97.12 143 LEU A CA 1
ATOM 1106 C C . LEU A 1 143 ? 1.729 -2.793 12.594 1 97.12 143 LEU A C 1
ATOM 1108 O O . LEU A 1 143 ? 1.672 -2.238 13.695 1 97.12 143 LEU A O 1
ATOM 1112 N N . LEU A 1 144 ? 2.85 -2.807 11.852 1 97.56 144 LEU A N 1
ATOM 1113 C CA . LEU A 1 144 ? 4.043 -2.113 12.336 1 97.56 144 LEU A CA 1
ATOM 1114 C C . LEU A 1 144 ? 3.795 -0.611 12.43 1 97.56 144 LEU A C 1
ATOM 1116 O O . LEU A 1 144 ? 4.145 0.017 13.43 1 97.56 144 LEU A O 1
ATOM 1120 N N . THR A 1 145 ? 3.199 -0.058 11.398 1 97.75 145 THR A N 1
ATOM 1121 C CA . THR A 1 145 ? 3.004 1.387 11.391 1 97.75 145 THR A CA 1
ATOM 1122 C C . THR A 1 145 ? 1.931 1.792 12.398 1 97.75 145 THR A C 1
ATOM 1124 O O . THR A 1 145 ? 1.99 2.881 12.977 1 97.75 145 THR A O 1
ATOM 1127 N N . LEU A 1 146 ? 0.965 0.937 12.672 1 96.88 146 LEU A N 1
ATOM 1128 C CA . LEU A 1 146 ? 0.033 1.187 13.766 1 96.88 146 LEU A CA 1
ATOM 1129 C C . LEU A 1 146 ? 0.767 1.251 15.102 1 96.88 146 LEU A C 1
ATOM 1131 O O . LEU A 1 146 ? 0.482 2.119 15.93 1 96.88 146 LEU A O 1
ATOM 1135 N N . ALA A 1 147 ? 1.691 0.273 15.266 1 96.88 147 ALA A N 1
ATOM 1136 C CA . ALA A 1 147 ? 2.494 0.289 16.484 1 96.88 147 ALA A CA 1
ATOM 1137 C C . ALA A 1 147 ? 3.277 1.592 16.609 1 96.88 147 ALA A C 1
ATOM 1139 O O . ALA A 1 147 ? 3.439 2.125 17.703 1 96.88 147 ALA A O 1
ATOM 1140 N N . MET A 1 148 ? 3.754 2.102 15.508 1 97.62 148 MET A N 1
ATOM 1141 C CA . MET A 1 148 ? 4.559 3.32 15.469 1 97.62 148 MET A CA 1
ATOM 1142 C C . MET A 1 148 ? 3.691 4.551 15.703 1 97.62 148 MET A C 1
ATOM 1144 O O . MET A 1 148 ? 4.172 5.562 16.219 1 97.62 148 MET A O 1
ATOM 1148 N N . THR A 1 149 ? 2.443 4.469 15.273 1 95.5 149 THR A N 1
ATOM 1149 C CA . THR A 1 149 ? 1.509 5.578 15.422 1 95.5 149 THR A CA 1
ATOM 1150 C C . THR A 1 149 ? 1.21 5.84 16.891 1 95.5 149 THR A C 1
ATOM 1152 O O . THR A 1 149 ? 0.908 4.914 17.641 1 95.5 149 THR A O 1
ATOM 1155 N N . GLY A 1 150 ? 1.364 7.129 17.359 1 93.31 150 GLY A N 1
ATOM 1156 C CA . GLY A 1 150 ? 1.215 7.504 18.75 1 93.31 150 GLY A CA 1
ATOM 1157 C C . GLY A 1 150 ? -0.195 7.938 19.109 1 93.31 150 GLY A C 1
ATOM 1158 O O . GLY A 1 150 ? -0.392 8.984 19.734 1 93.31 150 GLY A O 1
ATOM 1159 N N . LYS A 1 151 ? -1.16 7.27 18.594 1 88.38 151 LYS A N 1
ATOM 1160 C CA . LYS A 1 151 ? -2.584 7.48 18.844 1 88.38 151 LYS A CA 1
ATOM 1161 C C . LYS A 1 151 ? -3.344 6.156 18.828 1 88.38 151 LYS A C 1
ATOM 1163 O O . LYS A 1 151 ? -3.203 5.359 17.906 1 88.38 151 LYS A O 1
ATOM 1168 N N . VAL A 1 152 ? -4.203 5.902 19.812 1 83.81 152 VAL A N 1
ATOM 1169 C CA . VAL A 1 152 ? -4.875 4.613 19.953 1 83.81 152 VAL A CA 1
ATOM 1170 C C . VAL A 1 152 ? -6.184 4.621 19.156 1 83.81 152 VAL A C 1
ATOM 1172 O O . VAL A 1 152 ? -6.387 3.789 18.266 1 83.81 152 VAL A O 1
ATOM 1175 N N . LEU A 1 153 ? -7.109 5.516 19.469 1 84.88 153 LEU A N 1
ATOM 1176 C CA . LEU A 1 153 ? -8.383 5.609 18.766 1 84.88 153 LEU A CA 1
ATOM 1177 C C . LEU A 1 153 ? -8.289 6.609 17.625 1 84.88 153 LEU A C 1
ATOM 1179 O O . LEU A 1 153 ? -7.711 7.684 17.766 1 84.88 153 LEU A O 1
ATOM 1183 N N . PRO A 1 154 ? -8.719 6.191 16.594 1 85.75 154 PRO A N 1
ATOM 1184 C CA . PRO A 1 154 ? -9.422 4.961 16.219 1 85.75 154 PRO A CA 1
ATOM 1185 C C . PRO A 1 154 ? -8.492 3.932 15.57 1 85.75 154 PRO A C 1
ATOM 1187 O O . PRO A 1 154 ? -8.961 2.902 15.07 1 85.75 154 PRO A O 1
ATOM 1190 N N . TYR A 1 155 ? -7.316 4 15.68 1 83.06 155 TYR A N 1
ATOM 1191 C CA . TYR A 1 155 ? -6.418 3.344 14.734 1 83.06 155 TYR A CA 1
ATOM 1192 C C . TYR A 1 155 ? -6.008 1.966 15.242 1 83.06 155 TYR A C 1
ATOM 1194 O O . TYR A 1 155 ? -5.84 1.032 14.453 1 83.06 155 TYR A O 1
ATOM 1202 N N . LYS A 1 156 ? -5.836 1.766 16.609 1 86.44 156 LYS A N 1
ATOM 1203 C CA . LYS A 1 156 ? -5.172 0.571 17.125 1 86.44 156 LYS A CA 1
ATOM 1204 C C . LYS A 1 156 ? -6.176 -0.367 17.797 1 86.44 156 LYS A C 1
ATOM 1206 O O . LYS A 1 156 ? -5.945 -1.574 17.875 1 86.44 156 LYS A O 1
ATOM 1211 N N . ALA A 1 157 ? -7.211 0.249 18.172 1 84.19 157 ALA A N 1
ATOM 1212 C CA . ALA A 1 157 ? -8.117 -0.508 19.031 1 84.19 157 ALA A CA 1
ATOM 1213 C C . ALA A 1 157 ? -8.648 -1.746 18.312 1 84.19 157 ALA A C 1
ATOM 1215 O O . ALA A 1 157 ? -9.062 -1.67 17.156 1 84.19 157 ALA A O 1
ATOM 1216 N N . ARG A 1 158 ? -8.594 -2.943 18.938 1 88.38 158 ARG A N 1
ATOM 1217 C CA . ARG A 1 158 ? -9.188 -4.215 18.531 1 88.38 158 ARG A CA 1
ATOM 1218 C C . ARG A 1 158 ? -8.344 -4.918 17.484 1 88.38 158 ARG A C 1
ATOM 1220 O O . ARG A 1 158 ? -8.758 -5.926 16.922 1 88.38 158 ARG A O 1
ATOM 1227 N N . PHE A 1 159 ? -7.164 -4.414 17.219 1 91.06 159 PHE A N 1
ATOM 1228 C CA . PHE A 1 159 ? -6.422 -4.984 16.109 1 91.06 159 PHE A CA 1
ATOM 1229 C C . PHE A 1 159 ? -5.234 -5.801 16.594 1 91.06 159 PHE A C 1
ATOM 1231 O O . PHE A 1 159 ? -4.441 -6.297 15.805 1 91.06 159 PHE A O 1
ATOM 1238 N N . GLY A 1 160 ? -5.387 -6.262 17.938 1 82.38 160 GLY A N 1
ATOM 1239 C CA . GLY A 1 160 ? -4.531 -7.266 18.547 1 82.38 160 GLY A CA 1
ATOM 1240 C C . GLY A 1 160 ? -3.146 -6.746 18.891 1 82.38 160 GLY A C 1
ATOM 1241 O O . GLY A 1 160 ? -2.902 -5.539 18.844 1 82.38 160 GLY A O 1
ATOM 1242 N N . PRO A 1 161 ? -2.346 -7.762 19.109 1 89.56 161 PRO A N 1
ATOM 1243 C CA . PRO A 1 161 ? -1.143 -7.211 19.734 1 89.56 161 PRO A CA 1
ATOM 1244 C C . PRO A 1 161 ? -0.224 -6.512 18.75 1 89.56 161 PRO A C 1
ATOM 1246 O O . PRO A 1 161 ? -0.069 -6.973 17.609 1 89.56 161 PRO A O 1
ATOM 1249 N N . MET A 1 162 ? 0.271 -5.48 19.156 1 92.56 162 MET A N 1
ATOM 1250 C CA . MET A 1 162 ? 1.27 -4.746 18.391 1 92.56 162 MET A CA 1
ATOM 1251 C C . MET A 1 162 ? 2.641 -5.402 18.516 1 92.56 162 MET A C 1
ATOM 1253 O O . MET A 1 162 ? 2.922 -6.078 19.5 1 92.56 162 MET A O 1
ATOM 1257 N N . PRO A 1 163 ? 3.432 -5.309 17.422 1 93.56 163 PRO A N 1
ATOM 1258 C CA . PRO A 1 163 ? 4.793 -5.836 17.562 1 93.56 163 PRO A CA 1
ATOM 1259 C C . PRO A 1 163 ? 5.559 -5.184 18.703 1 93.56 163 PRO A C 1
ATOM 1261 O O . PRO A 1 163 ? 5.328 -4.012 19.031 1 93.56 163 PRO A O 1
ATOM 1264 N N . GLY A 1 164 ? 6.43 -5.918 19.281 1 91.06 164 GLY A N 1
ATOM 1265 C CA . GLY A 1 164 ? 7.262 -5.414 20.359 1 91.06 164 GLY A CA 1
ATOM 1266 C C . GLY A 1 164 ? 8.375 -4.5 19.875 1 91.06 164 GLY A C 1
ATOM 1267 O O . GLY A 1 164 ? 8.562 -4.328 18.672 1 91.06 164 GLY A O 1
ATOM 1268 N N . ASP A 1 165 ? 8.969 -3.809 20.812 1 94.19 165 ASP A N 1
ATOM 1269 C CA . ASP A 1 165 ? 10.172 -3.002 20.625 1 94.19 165 ASP A CA 1
ATOM 1270 C C . ASP A 1 165 ? 9.859 -1.735 19.828 1 94.19 165 ASP A C 1
ATOM 1272 O O . ASP A 1 165 ? 10.672 -1.294 19.016 1 94.19 165 ASP A O 1
ATOM 1276 N N . VAL A 1 166 ? 8.68 -1.253 19.875 1 97.06 166 VAL A N 1
ATOM 1277 C CA . VAL A 1 166 ? 8.281 0.07 19.406 1 97.06 166 VAL A CA 1
ATOM 1278 C C . VAL A 1 166 ? 7.887 0.943 20.609 1 97.06 166 VAL A C 1
ATOM 1280 O O . VAL A 1 166 ? 7 0.583 21.375 1 97.06 166 VAL A O 1
ATOM 1283 N N . PHE A 1 167 ? 8.547 2.064 20.797 1 97.12 167 PHE A N 1
ATOM 1284 C CA . PHE A 1 167 ? 8.367 2.92 21.953 1 97.12 167 PHE A CA 1
ATOM 1285 C C . PHE A 1 167 ? 7.945 4.324 21.547 1 97.12 167 PHE A C 1
ATOM 1287 O O . PHE A 1 167 ? 8.297 4.785 20.453 1 97.12 167 PHE A O 1
ATOM 1294 N N . HIS A 1 168 ? 7.219 4.992 22.406 1 97.06 168 HIS A N 1
ATOM 1295 C CA . HIS A 1 168 ? 6.77 6.355 22.156 1 97.06 168 HIS A CA 1
ATOM 1296 C C . HIS A 1 168 ? 7.34 7.324 23.172 1 97.06 168 HIS A C 1
ATOM 1298 O O . HIS A 1 168 ? 7.094 7.18 24.375 1 97.06 168 HIS A O 1
ATOM 1304 N N . ALA A 1 169 ? 8.055 8.25 22.719 1 97.81 169 ALA A N 1
ATOM 1305 C CA . ALA A 1 169 ? 8.406 9.414 23.531 1 97.81 169 ALA A CA 1
ATOM 1306 C C . ALA A 1 169 ? 7.406 10.547 23.312 1 97.81 169 ALA A C 1
ATOM 1308 O O . ALA A 1 169 ? 6.605 10.516 22.375 1 97.81 169 ALA A O 1
ATOM 1309 N N . ARG A 1 170 ? 7.414 11.531 24.25 1 96.94 170 ARG A N 1
ATOM 1310 C CA . ARG A 1 170 ? 6.531 12.688 24.078 1 96.94 170 ARG A CA 1
ATOM 1311 C C . ARG A 1 170 ? 7.141 13.711 23.125 1 96.94 170 ARG A C 1
ATOM 1313 O O . ARG A 1 170 ? 8.344 13.969 23.172 1 96.94 170 ARG A O 1
ATOM 1320 N N . PHE A 1 171 ? 6.316 14.109 22.234 1 97.75 171 PHE A N 1
ATOM 1321 C CA . PHE A 1 171 ? 6.688 15.195 21.328 1 97.75 171 PHE A CA 1
ATOM 1322 C C . PHE A 1 171 ? 6.598 16.547 22.047 1 97.75 171 PHE A C 1
ATOM 1324 O O . PHE A 1 171 ? 5.66 16.781 22.797 1 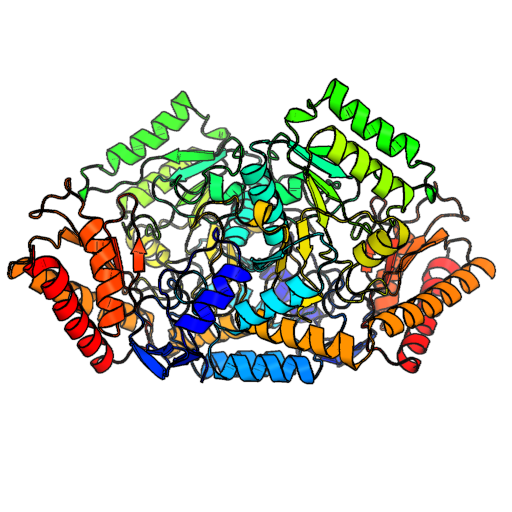97.75 171 PHE A O 1
ATOM 1331 N N . PRO A 1 172 ? 7.605 17.438 21.891 1 97.62 172 PRO A N 1
ATOM 1332 C CA . PRO A 1 172 ? 7.52 18.734 22.578 1 97.62 172 PRO A CA 1
ATOM 1333 C C . PRO A 1 172 ? 6.434 19.641 22 1 97.62 172 PRO A C 1
ATOM 1335 O O . PRO A 1 172 ? 6.426 19.906 20.797 1 97.62 172 PRO A O 1
ATOM 1338 N N . ILE A 1 173 ? 5.527 20.094 22.828 1 96.62 173 ILE A N 1
ATOM 1339 C CA . ILE A 1 173 ? 4.469 21.047 22.484 1 96.62 173 ILE A CA 1
ATOM 1340 C C . ILE A 1 173 ? 4.406 22.141 23.547 1 96.62 173 ILE A C 1
ATOM 1342 O O . ILE A 1 173 ? 3.537 22.125 24.406 1 96.62 173 ILE A O 1
ATOM 1346 N N . PRO A 1 174 ? 5.223 23.125 23.375 1 95.62 174 PRO A N 1
ATOM 1347 C CA . PRO A 1 174 ? 5.277 24.188 24.375 1 95.62 174 PRO A CA 1
ATOM 1348 C C . PRO A 1 174 ? 3.916 24.844 24.625 1 95.62 174 PRO A C 1
ATOM 1350 O O . PRO A 1 174 ? 3.623 25.25 25.75 1 95.62 174 PRO A O 1
ATOM 1353 N N . TYR A 1 175 ? 3.064 24.984 23.578 1 94.88 175 TYR A N 1
ATOM 1354 C CA . TYR A 1 175 ? 1.725 25.531 23.734 1 94.88 175 TYR A CA 1
ATOM 1355 C C . TYR A 1 175 ? 0.927 24.766 24.781 1 94.88 175 TYR A C 1
ATOM 1357 O O . TYR A 1 175 ? 0.082 25.344 25.469 1 94.88 175 TYR A O 1
ATOM 1365 N N . HIS A 1 176 ? 1.257 23.5 24.953 1 95.25 176 HIS A N 1
ATOM 1366 C CA . HIS A 1 176 ? 0.574 22.672 25.938 1 95.25 176 HIS A CA 1
ATOM 1367 C C . HIS A 1 176 ? 1.424 22.5 27.188 1 95.25 176 HIS A C 1
ATOM 1369 O O . HIS A 1 176 ? 1.131 21.641 28.031 1 95.25 176 HIS A O 1
ATOM 1375 N N . GLY A 1 177 ? 2.52 23.172 27.281 1 94.56 177 GLY A N 1
ATOM 1376 C CA . GLY A 1 177 ? 3.324 23.203 28.5 1 94.56 177 GLY A CA 1
ATOM 1377 C C . GLY A 1 177 ? 4.367 22.109 28.547 1 94.56 177 GLY A C 1
ATOM 1378 O O . GLY A 1 177 ? 4.883 21.781 29.625 1 94.56 177 GLY A O 1
ATOM 1379 N N . PHE A 1 178 ? 4.676 21.422 27.438 1 95.94 178 PHE A N 1
ATOM 1380 C CA . PHE A 1 178 ? 5.664 20.359 27.406 1 95.94 178 PHE A CA 1
ATOM 1381 C C . PHE A 1 178 ? 6.891 20.781 26.609 1 95.94 178 PHE A C 1
ATOM 1383 O O . PHE A 1 178 ? 6.828 20.891 25.375 1 95.94 178 PHE A O 1
ATOM 1390 N N . SER A 1 179 ? 8.031 20.953 27.234 1 96.81 179 SER A N 1
ATOM 1391 C CA . SER A 1 179 ? 9.203 21.594 26.641 1 96.81 179 SER A CA 1
ATOM 1392 C C . SER A 1 179 ? 10.07 20.578 25.906 1 96.81 179 SER A C 1
ATOM 1394 O O . SER A 1 179 ? 9.875 19.375 26.031 1 96.81 179 SER A O 1
ATOM 1396 N N . GLU A 1 180 ? 10.992 21.078 25.141 1 96.19 180 GLU A N 1
ATOM 1397 C CA . GLU A 1 180 ? 11.969 20.25 24.438 1 96.19 180 GLU A CA 1
ATOM 1398 C C . GLU A 1 180 ? 12.852 19.484 25.406 1 96.19 180 GLU A C 1
ATOM 1400 O O . GLU A 1 180 ? 13.172 18.312 25.172 1 96.19 180 GLU A O 1
ATOM 1405 N N . GLU A 1 181 ? 13.242 20.188 26.5 1 96.5 181 GLU A N 1
ATOM 1406 C CA . GLU A 1 181 ? 14.062 19.547 27.516 1 96.5 181 GLU A CA 1
ATOM 1407 C C . GLU A 1 181 ? 13.359 18.344 28.109 1 96.5 181 GLU A C 1
ATOM 1409 O O . GLU A 1 181 ? 13.977 17.297 28.312 1 96.5 181 GLU A O 1
ATOM 1414 N N . GLU A 1 182 ? 12.133 18.516 28.344 1 96.62 182 GLU A N 1
ATOM 1415 C CA . GLU A 1 182 ? 11.344 17.422 28.891 1 96.62 182 GLU A CA 1
ATOM 1416 C C . GLU A 1 182 ? 11.234 16.266 27.891 1 96.62 182 GLU A C 1
ATOM 1418 O O . GLU A 1 182 ? 11.281 15.102 28.266 1 96.62 182 GLU A O 1
ATOM 1423 N N . ALA A 1 183 ? 11.016 16.641 26.656 1 97.69 183 ALA A N 1
ATOM 1424 C CA . ALA A 1 183 ? 10.914 15.625 25.594 1 97.69 183 ALA A CA 1
ATOM 1425 C C . ALA A 1 183 ? 12.203 14.812 25.5 1 97.69 183 ALA A C 1
ATOM 1427 O O . ALA A 1 183 ? 12.164 13.586 25.391 1 97.69 183 ALA A O 1
ATOM 1428 N N . ILE A 1 184 ? 13.352 15.469 25.547 1 98 184 ILE A N 1
ATOM 1429 C CA . ILE A 1 184 ? 14.648 14.805 25.469 1 98 184 ILE A CA 1
ATOM 1430 C C . ILE A 1 184 ? 14.867 13.93 26.703 1 98 184 ILE A C 1
ATOM 1432 O O . ILE A 1 184 ? 15.344 12.797 26.578 1 98 184 ILE A O 1
ATOM 1436 N N . ALA A 1 185 ? 14.516 14.453 27.859 1 96.94 185 ALA A N 1
ATOM 1437 C CA . ALA A 1 185 ? 14.609 13.672 29.094 1 96.94 185 ALA A CA 1
ATOM 1438 C C . ALA A 1 185 ? 13.781 12.398 29 1 96.94 185 ALA A C 1
ATOM 1440 O O . ALA A 1 185 ? 14.156 11.359 29.547 1 96.94 185 ALA A O 1
ATOM 1441 N N . GLY A 1 186 ? 12.672 12.531 28.344 1 97.31 186 GLY A N 1
ATOM 1442 C CA . GLY A 1 186 ? 11.828 11.367 28.125 1 97.31 186 GLY A CA 1
ATOM 1443 C C . GLY A 1 186 ? 12.508 10.273 27.328 1 97.31 186 GLY A C 1
ATOM 1444 O O . GLY A 1 186 ? 12.344 9.086 27.609 1 97.31 186 GLY A O 1
ATOM 1445 N N . ILE A 1 187 ? 13.211 10.641 26.297 1 98.06 187 ILE A N 1
ATOM 1446 C CA . ILE A 1 187 ? 13.945 9.672 25.484 1 98.06 187 ILE A CA 1
ATOM 1447 C C . ILE A 1 187 ? 15.039 9.016 26.328 1 98.06 187 ILE A C 1
ATOM 1449 O O . ILE A 1 187 ? 15.219 7.801 26.281 1 98.06 187 ILE A O 1
ATOM 1453 N N . GLU A 1 188 ? 15.719 9.797 27.141 1 96.62 188 GLU A N 1
ATOM 1454 C CA . GLU A 1 188 ? 16.75 9.266 28.031 1 96.62 188 GLU A CA 1
ATOM 1455 C C . GLU A 1 188 ? 16.156 8.297 29.047 1 96.62 188 GLU A C 1
ATOM 1457 O O . GLU A 1 188 ? 16.766 7.273 29.359 1 96.62 188 GLU A O 1
ATOM 1462 N N . ALA A 1 189 ? 15.039 8.633 29.484 1 95.88 189 ALA A N 1
ATOM 1463 C CA . ALA A 1 189 ? 14.352 7.766 30.438 1 95.88 189 ALA A CA 1
ATOM 1464 C C . ALA A 1 189 ? 14 6.422 29.812 1 95.88 189 ALA A C 1
ATOM 1466 O O . ALA A 1 189 ? 14.047 5.387 30.484 1 95.88 189 ALA A O 1
ATOM 1467 N N . LEU A 1 190 ? 13.57 6.496 28.531 1 96.31 190 LEU A N 1
ATOM 1468 C CA . LEU A 1 190 ? 13.305 5.254 27.812 1 96.31 190 LEU A CA 1
ATOM 1469 C C . LEU A 1 190 ? 14.555 4.375 27.766 1 96.31 190 LEU A C 1
ATOM 1471 O O . LEU A 1 190 ? 14.469 3.16 27.938 1 96.31 190 LEU A O 1
ATOM 1475 N N . PHE A 1 191 ? 15.711 4.965 27.562 1 96.31 191 PHE A N 1
ATOM 1476 C CA . PHE A 1 191 ? 16.969 4.238 27.5 1 96.31 191 PHE A CA 1
ATOM 1477 C C . PHE A 1 191 ? 17.297 3.588 28.844 1 96.31 191 PHE A C 1
ATOM 1479 O O . PHE A 1 191 ? 17.906 2.521 28.891 1 96.31 191 PHE A O 1
ATOM 1486 N N . ALA A 1 192 ? 16.859 4.172 29.875 1 93.19 192 ALA A N 1
ATOM 1487 C CA . ALA A 1 192 ? 17.188 3.705 31.219 1 93.19 192 ALA A CA 1
ATOM 1488 C C . ALA A 1 192 ? 16.219 2.617 31.672 1 93.19 192 ALA A C 1
ATOM 1490 O O . ALA A 1 192 ? 16.594 1.75 32.469 1 93.19 192 ALA A O 1
ATOM 1491 N N . SER A 1 193 ? 15.062 2.607 31.109 1 93.81 193 SER A N 1
ATOM 1492 C CA . SER A 1 193 ? 14.031 1.794 31.734 1 93.81 193 SER A CA 1
ATOM 1493 C C . SER A 1 193 ? 13.469 0.765 30.75 1 93.81 193 SER A C 1
ATOM 1495 O O . SER A 1 193 ? 12.945 -0.271 31.172 1 93.81 193 SER A O 1
ATOM 1497 N N . ALA A 1 194 ? 13.531 1.11 29.516 1 94.31 194 ALA A N 1
ATOM 1498 C CA . ALA A 1 194 ? 12.727 0.308 28.594 1 94.31 194 ALA A CA 1
ATOM 1499 C C . ALA A 1 194 ? 13.602 -0.404 27.578 1 94.31 194 ALA A C 1
ATOM 1501 O O . ALA A 1 194 ? 13.352 -1.561 27.234 1 94.31 194 ALA A O 1
ATOM 1502 N N . ILE A 1 195 ? 14.617 0.272 26.984 1 95.94 195 ILE A N 1
ATOM 1503 C CA . ILE A 1 195 ? 15.445 -0.311 25.938 1 95.94 195 ILE A CA 1
ATOM 1504 C C . ILE A 1 195 ? 16.828 0.326 25.953 1 95.94 195 ILE A C 1
ATOM 1506 O O . ILE A 1 195 ? 16.953 1.553 25.938 1 95.94 195 ILE A O 1
ATOM 1510 N N . GLU A 1 196 ? 17.812 -0.519 25.969 1 96.88 196 GLU A N 1
ATOM 1511 C CA . GLU A 1 196 ? 19.172 0.018 25.891 1 96.88 196 GLU A CA 1
ATOM 1512 C C . GLU A 1 196 ? 19.406 0.691 24.547 1 96.88 196 GLU A C 1
ATOM 1514 O O . GLU A 1 196 ? 18.938 0.22 23.516 1 96.88 196 GLU A O 1
ATOM 1519 N N . PRO A 1 197 ? 20.062 1.818 24.516 1 97.19 197 PRO A N 1
ATOM 1520 C CA . PRO A 1 197 ? 20.266 2.572 23.281 1 97.19 197 PRO A CA 1
ATOM 1521 C C . PRO A 1 197 ? 20.891 1.731 22.172 1 97.19 197 PRO A C 1
ATOM 1523 O O . PRO A 1 197 ? 20.578 1.921 21 1 97.19 197 PRO A O 1
ATOM 1526 N N . SER A 1 198 ? 21.766 0.764 22.453 1 97.56 198 SER A N 1
ATOM 1527 C CA . SER A 1 198 ? 22.484 -0.048 21.469 1 97.56 198 SER A CA 1
ATOM 1528 C C . SER A 1 198 ? 21.531 -1.027 20.781 1 97.56 198 SER A C 1
ATOM 1530 O O . SER A 1 198 ? 21.922 -1.675 19.797 1 97.56 198 SER A O 1
ATOM 1532 N N . ALA A 1 199 ? 20.312 -1.07 21.188 1 97.88 199 ALA A N 1
ATOM 1533 C CA . ALA A 1 199 ? 19.312 -1.958 20.594 1 97.88 199 ALA A CA 1
ATOM 1534 C C . ALA A 1 199 ? 18.328 -1.174 19.734 1 97.88 199 ALA A C 1
ATOM 1536 O O . ALA A 1 199 ? 17.438 -1.76 19.094 1 97.88 199 ALA A O 1
ATOM 1537 N N . VAL A 1 200 ? 18.469 0.137 19.688 1 98.38 200 VAL A N 1
ATOM 1538 C CA . VAL A 1 200 ? 17.547 0.986 18.938 1 98.38 200 VAL A CA 1
ATOM 1539 C C . VAL A 1 200 ? 18.078 1.193 17.516 1 98.38 200 VAL A C 1
ATOM 1541 O O . VAL A 1 200 ? 19.172 1.716 17.328 1 98.38 200 VAL A O 1
ATOM 1544 N N . ALA A 1 201 ? 17.25 0.781 16.531 1 98.69 201 ALA A N 1
ATOM 1545 C CA . ALA A 1 201 ? 17.625 0.937 15.133 1 98.69 201 ALA A CA 1
ATOM 1546 C C . ALA A 1 201 ? 17.438 2.379 14.672 1 98.69 201 ALA A C 1
ATOM 1548 O O . ALA A 1 201 ? 18.266 2.928 13.961 1 98.69 201 ALA A O 1
ATOM 1549 N N . ALA A 1 202 ? 16.312 2.949 15.148 1 98.88 202 ALA A N 1
ATOM 1550 C CA . ALA A 1 202 ? 16 4.266 14.586 1 98.88 202 ALA A CA 1
ATOM 1551 C C . ALA A 1 202 ? 15.055 5.047 15.492 1 98.88 202 ALA A C 1
ATOM 1553 O O . ALA A 1 202 ? 14.266 4.453 16.234 1 98.88 202 ALA A O 1
ATOM 1554 N N . ILE A 1 203 ? 15.203 6.328 15.484 1 98.94 203 ILE A N 1
ATOM 1555 C CA . ILE A 1 203 ? 14.195 7.293 15.93 1 98.94 203 ILE A CA 1
ATOM 1556 C C . ILE A 1 203 ? 13.469 7.871 14.719 1 98.94 203 ILE A C 1
ATOM 1558 O O . ILE A 1 203 ? 14.102 8.406 13.805 1 98.94 203 ILE A O 1
ATOM 1562 N N . VAL A 1 204 ? 12.164 7.723 14.672 1 98.94 204 VAL A N 1
ATOM 1563 C CA . VAL A 1 204 ? 11.328 8.141 13.555 1 98.94 204 VAL A CA 1
ATOM 1564 C C . VAL A 1 204 ? 10.398 9.266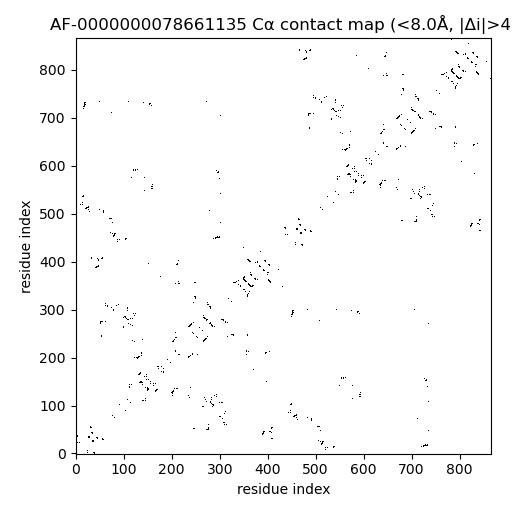 14 1 98.94 204 VAL A C 1
ATOM 1566 O O . VAL A 1 204 ? 9.68 9.133 14.992 1 98.94 204 VAL A O 1
ATOM 1569 N N . LEU A 1 205 ? 10.383 10.383 13.289 1 98.44 205 LEU A N 1
ATOM 1570 C CA . LEU A 1 205 ? 9.438 11.43 13.641 1 98.44 205 LEU A CA 1
ATOM 1571 C C . LEU A 1 205 ? 8.984 12.188 12.398 1 98.44 205 LEU A C 1
ATOM 1573 O O . LEU A 1 205 ? 9.688 12.219 11.391 1 98.44 205 LEU A O 1
ATOM 1577 N N . GLU A 1 206 ? 7.828 12.742 12.469 1 98.69 206 GLU A N 1
ATOM 1578 C CA . GLU A 1 206 ? 7.375 13.781 11.547 1 98.69 206 GLU A CA 1
ATOM 1579 C C . GLU A 1 206 ? 7.988 15.133 11.891 1 98.69 206 GLU A C 1
ATOM 1581 O O . GLU A 1 206 ? 7.875 15.602 13.023 1 98.69 206 GLU A O 1
ATOM 1586 N N . PRO A 1 207 ? 8.602 15.789 10.891 1 98.69 207 PRO A N 1
ATOM 1587 C CA . PRO A 1 207 ? 9.07 17.141 11.219 1 98.69 207 PRO A CA 1
ATOM 1588 C C . PRO A 1 207 ? 7.949 18.062 11.68 1 98.69 207 PRO A C 1
ATOM 1590 O O . PRO A 1 207 ? 8.172 18.953 12.508 1 98.69 207 PRO A O 1
ATOM 1593 N N . VAL A 1 208 ? 6.809 17.906 11.094 1 98.5 208 VAL A N 1
ATOM 1594 C CA . VAL A 1 208 ? 5.555 18.516 11.508 1 98.5 208 VAL A CA 1
ATOM 1595 C C . VAL A 1 208 ? 4.496 17.453 11.75 1 98.5 208 VAL A C 1
ATOM 1597 O O . VAL A 1 208 ? 4.156 16.688 10.844 1 98.5 208 VAL A O 1
ATOM 1600 N N . LEU A 1 209 ? 4.012 17.359 12.992 1 98.06 209 LEU A N 1
ATOM 1601 C CA . LEU A 1 209 ? 2.996 16.344 13.273 1 98.06 209 LEU A CA 1
ATOM 1602 C C . LEU A 1 209 ? 1.766 16.547 12.398 1 98.06 209 LEU A C 1
ATOM 1604 O O . LEU A 1 209 ? 1.106 17.594 12.484 1 98.06 209 LEU A O 1
ATOM 1608 N N . GLY A 1 210 ? 1.438 15.609 11.539 1 96.88 210 GLY A N 1
ATOM 1609 C CA . GLY A 1 210 ? 0.244 15.711 10.711 1 96.88 210 GLY A CA 1
ATOM 1610 C C . GLY A 1 210 ? -1.04 15.523 11.5 1 96.88 210 GLY A C 1
ATOM 1611 O O . GLY A 1 210 ? -1.6 16.484 12.023 1 96.88 210 GLY A O 1
ATOM 1612 N N . GLU A 1 211 ? -1.36 14.273 11.797 1 95.38 211 GLU A N 1
ATOM 1613 C CA . GLU A 1 211 ? -2.557 13.914 12.547 1 95.38 211 GLU A CA 1
ATOM 1614 C C . GLU A 1 211 ? -2.52 14.492 13.961 1 95.38 211 GLU A C 1
ATOM 1616 O O . GLU A 1 211 ? -3.566 14.711 14.57 1 95.38 211 GLU A O 1
ATOM 1621 N N . GLY A 1 212 ? -1.329 14.789 14.453 1 96.25 212 GLY A N 1
ATOM 1622 C CA . GLY A 1 212 ? -1.164 15.242 15.82 1 96.25 212 GLY A CA 1
ATOM 1623 C C . GLY A 1 212 ? -1.607 16.688 16.031 1 96.25 212 GLY A C 1
ATOM 1624 O O . GLY A 1 212 ? -1.881 17.094 17.156 1 96.25 212 GLY A O 1
ATOM 1625 N N . GLY A 1 213 ? -1.594 17.453 14.922 1 97.5 213 GLY A N 1
ATOM 1626 C CA . GLY A 1 213 ? -2.104 18.812 15.086 1 97.5 213 GLY A CA 1
ATOM 1627 C C . GLY A 1 213 ? -1.179 19.875 14.516 1 97.5 213 GLY A C 1
ATOM 1628 O O . GLY A 1 213 ? -1.222 21.031 14.938 1 97.5 213 GLY A O 1
ATOM 1629 N N . PHE A 1 214 ? -0.27 19.484 13.641 1 98.25 214 PHE A N 1
ATOM 1630 C CA . PHE A 1 214 ? 0.642 20.344 12.891 1 98.25 214 PHE A CA 1
ATOM 1631 C C . PHE A 1 214 ? 1.597 21.062 13.828 1 98.25 214 PHE A C 1
ATOM 1633 O O . PHE A 1 214 ? 1.959 22.219 13.578 1 98.25 214 PHE A O 1
ATOM 1640 N N . TYR A 1 215 ? 1.935 20.469 14.961 1 97.81 215 TYR A N 1
ATOM 1641 C CA . TYR A 1 215 ? 3.029 20.969 15.781 1 97.81 215 TYR A CA 1
ATOM 1642 C C . TYR A 1 215 ? 4.375 20.734 15.109 1 97.81 215 TYR A C 1
ATOM 1644 O O . TYR A 1 215 ? 4.695 19.594 14.742 1 97.81 215 TYR A O 1
ATOM 1652 N N . THR A 1 216 ? 5.145 21.766 14.953 1 97.75 216 THR A N 1
ATOM 1653 C CA . THR A 1 216 ? 6.445 21.672 14.297 1 97.75 216 THR A CA 1
ATOM 1654 C C . THR A 1 216 ? 7.547 21.391 15.305 1 97.75 216 THR A C 1
ATOM 1656 O O . THR A 1 216 ? 7.641 22.047 16.344 1 97.75 216 THR A O 1
ATOM 1659 N N . ALA A 1 217 ? 8.336 20.375 15.031 1 97.56 217 ALA A N 1
ATOM 1660 C CA . ALA A 1 217 ? 9.516 20.156 15.875 1 97.56 217 ALA A CA 1
ATOM 1661 C C . ALA A 1 217 ? 10.492 21.328 15.758 1 97.56 217 ALA A C 1
ATOM 1663 O O . ALA A 1 217 ? 10.789 21.781 14.648 1 97.56 217 ALA A O 1
ATOM 1664 N N . SER A 1 218 ? 11 21.812 16.875 1 97.88 218 SER A N 1
ATOM 1665 C CA . SER A 1 218 ? 11.898 22.953 16.844 1 97.88 218 SER A CA 1
ATOM 1666 C C . SER A 1 218 ? 13.281 22.562 16.328 1 97.88 218 SER A C 1
ATOM 1668 O O . SER A 1 218 ? 13.641 21.391 16.328 1 97.88 218 SER A O 1
ATOM 1670 N N . TYR A 1 219 ? 14.023 23.562 15.859 1 98.19 219 TYR A N 1
ATOM 1671 C CA . TYR A 1 219 ? 15.391 23.328 15.414 1 98.19 219 TYR A CA 1
ATOM 1672 C C . TYR A 1 219 ? 16.25 22.812 16.547 1 98.19 219 TYR A C 1
ATOM 1674 O O . TYR A 1 219 ? 17.094 21.922 16.344 1 98.19 219 TYR A O 1
ATOM 1682 N N . ALA A 1 220 ? 16.031 23.281 17.766 1 97.81 220 ALA A N 1
ATOM 1683 C CA . ALA A 1 220 ? 16.766 22.828 18.938 1 97.81 220 ALA A CA 1
ATOM 1684 C C . ALA A 1 220 ? 16.469 21.344 19.219 1 97.81 220 ALA A C 1
ATOM 1686 O O . ALA A 1 220 ? 17.375 20.609 19.625 1 97.81 220 ALA A O 1
ATOM 1687 N N . PHE A 1 221 ? 15.281 20.953 19.078 1 98.44 221 PHE A N 1
ATOM 1688 C CA . PHE A 1 221 ? 14.906 19.562 19.266 1 98.44 221 PHE A CA 1
ATOM 1689 C C . PHE A 1 221 ? 15.617 18.672 18.266 1 98.44 221 PHE A C 1
ATOM 1691 O O . PHE A 1 221 ? 16.141 17.609 18.625 1 98.44 221 PHE A O 1
ATOM 1698 N N . PHE A 1 222 ? 15.656 19.047 16.953 1 98.62 222 PHE A N 1
ATOM 1699 C CA . PHE A 1 222 ? 16.344 18.281 15.914 1 98.62 222 PHE A CA 1
ATOM 1700 C C . PHE A 1 222 ? 17.828 18.156 16.234 1 98.62 222 PHE A C 1
ATOM 1702 O O . PHE A 1 222 ? 18.422 17.109 16.031 1 98.62 222 PHE A O 1
ATOM 1709 N N . ARG A 1 223 ? 18.453 19.266 16.734 1 98.5 223 ARG A N 1
ATOM 1710 C CA . ARG A 1 223 ? 19.859 19.219 17.125 1 98.5 223 ARG A CA 1
ATOM 1711 C C . ARG A 1 223 ? 20.078 18.188 18.219 1 98.5 223 ARG A C 1
ATOM 1713 O O . ARG A 1 223 ? 21.016 17.391 18.156 1 98.5 223 ARG A O 1
ATOM 1720 N N . ALA A 1 224 ? 19.172 18.25 19.172 1 98.62 224 ALA A N 1
ATOM 1721 C CA . ALA A 1 224 ? 19.297 17.312 20.297 1 98.62 224 ALA A CA 1
ATOM 1722 C C . ALA A 1 224 ? 19.109 15.875 19.828 1 98.62 224 ALA A C 1
ATOM 1724 O O . ALA A 1 224 ? 19.828 14.977 20.266 1 98.62 224 ALA A O 1
ATOM 1725 N N . LEU A 1 225 ? 18.125 15.594 18.969 1 98.69 225 LEU A N 1
ATOM 1726 C CA . LEU A 1 225 ? 17.891 14.25 18.453 1 98.69 225 LEU A CA 1
ATOM 1727 C C . LEU A 1 225 ? 19.109 13.75 17.672 1 98.69 225 LEU A C 1
ATOM 1729 O O . LEU A 1 225 ? 19.484 12.586 17.797 1 98.69 225 LEU A O 1
ATOM 1733 N N . ARG A 1 226 ? 19.641 14.617 16.812 1 98.56 226 ARG A N 1
ATOM 1734 C CA . ARG A 1 226 ? 20.812 14.242 16.047 1 98.56 226 ARG A CA 1
ATOM 1735 C C . ARG A 1 226 ? 21.969 13.859 16.953 1 98.56 226 ARG A C 1
ATOM 1737 O O . ARG A 1 226 ? 22.672 12.883 16.703 1 98.56 226 ARG A O 1
ATOM 1744 N N . GLU A 1 227 ? 22.172 14.648 18.031 1 98.5 227 GLU A N 1
ATOM 1745 C CA . GLU A 1 227 ? 23.234 14.352 19 1 98.5 227 GLU A CA 1
ATOM 1746 C C . GLU A 1 227 ? 23.016 12.984 19.641 1 98.5 227 GLU A C 1
ATOM 1748 O O . GLU A 1 227 ? 23.953 12.211 19.797 1 98.5 227 GLU A O 1
ATOM 1753 N N . ILE A 1 228 ? 21.812 12.703 20.078 1 98.56 228 ILE A N 1
ATOM 1754 C CA . ILE A 1 228 ? 21.469 11.422 20.688 1 98.56 228 ILE A CA 1
ATOM 1755 C C . ILE A 1 228 ? 21.734 10.289 19.688 1 98.56 228 ILE A C 1
ATOM 1757 O O . ILE A 1 228 ? 22.344 9.273 20.047 1 98.56 228 ILE A O 1
ATOM 1761 N N . CYS A 1 229 ? 21.297 10.461 18.438 1 98.69 229 CYS A N 1
ATOM 1762 C CA . CYS A 1 229 ? 21.469 9.453 17.406 1 98.69 229 CYS A CA 1
ATOM 1763 C C . CYS A 1 229 ? 22.938 9.188 17.141 1 98.69 229 CYS A C 1
ATOM 1765 O O . CYS A 1 229 ? 23.359 8.031 17.062 1 98.69 229 CYS A O 1
ATOM 1767 N N . ASP A 1 230 ? 23.75 10.234 17.047 1 98.31 230 ASP A N 1
ATOM 1768 C CA . ASP A 1 230 ? 25.172 10.094 16.781 1 98.31 230 ASP A CA 1
ATOM 1769 C C . ASP A 1 230 ? 25.891 9.422 17.953 1 98.31 230 ASP A C 1
ATOM 1771 O O . ASP A 1 230 ? 26.75 8.57 17.75 1 98.31 230 ASP A O 1
ATOM 1775 N N . ARG A 1 231 ? 25.5 9.82 19.125 1 98.31 231 ARG A N 1
ATOM 1776 C CA . ARG A 1 231 ? 26.109 9.281 20.328 1 98.31 231 ARG A CA 1
ATOM 1777 C C . ARG A 1 231 ? 25.906 7.77 20.422 1 98.31 231 ARG A C 1
ATOM 1779 O O . ARG A 1 231 ? 26.797 7.043 20.875 1 98.31 231 ARG A O 1
ATOM 1786 N N . HIS A 1 232 ? 24.781 7.27 19.969 1 98.5 232 HIS A N 1
ATOM 1787 C CA . HIS A 1 232 ? 24.422 5.883 20.25 1 98.5 232 HIS A CA 1
ATOM 1788 C C . HIS A 1 232 ? 24.391 5.055 18.969 1 98.5 232 HIS A C 1
ATOM 1790 O O . HIS A 1 232 ? 24.094 3.857 19 1 98.5 232 HIS A O 1
ATOM 1796 N N . GLY A 1 233 ? 24.672 5.629 17.797 1 98.44 233 GLY A N 1
ATOM 1797 C CA . GLY A 1 233 ? 24.609 4.914 16.531 1 98.44 233 GLY A CA 1
ATOM 1798 C C . GLY A 1 233 ? 23.188 4.605 16.094 1 98.44 233 GLY A C 1
ATOM 1799 O O . GLY A 1 233 ? 22.922 3.545 15.523 1 98.44 233 GLY A O 1
ATOM 1800 N N . ILE A 1 234 ? 22.234 5.398 16.469 1 98.81 234 ILE A N 1
ATOM 1801 C CA . ILE A 1 234 ? 20.828 5.277 16.094 1 98.81 234 ILE A CA 1
ATOM 1802 C C . ILE A 1 234 ? 20.562 6.07 14.828 1 98.81 234 ILE A C 1
ATOM 1804 O O . ILE A 1 234 ? 21.078 7.18 14.656 1 98.81 234 ILE A O 1
ATOM 1808 N N . LEU A 1 235 ? 19.781 5.504 13.898 1 98.94 235 LEU A N 1
ATOM 1809 C CA . LEU A 1 235 ? 19.453 6.242 12.688 1 98.94 235 LEU A CA 1
ATOM 1810 C C . LEU A 1 235 ? 18.328 7.238 12.953 1 98.94 235 LEU A C 1
ATOM 1812 O O . LEU A 1 235 ? 17.406 6.953 13.734 1 98.94 235 LEU A O 1
ATOM 1816 N N . LEU A 1 236 ? 18.391 8.414 12.352 1 98.94 236 LEU A N 1
ATOM 1817 C CA . LEU A 1 236 ? 17.328 9.406 12.352 1 98.94 236 LEU A CA 1
ATOM 1818 C C . LEU A 1 236 ? 16.5 9.32 11.07 1 98.94 236 LEU A C 1
ATOM 1820 O O . LEU A 1 236 ? 17.031 9.516 9.977 1 98.94 236 LEU A O 1
ATOM 1824 N N . ILE A 1 237 ? 15.242 9.008 11.18 1 98.94 237 ILE A N 1
ATOM 1825 C CA . ILE A 1 237 ? 14.352 8.883 10.031 1 98.94 237 ILE A CA 1
ATOM 1826 C C . ILE A 1 237 ? 13.312 10 10.062 1 98.94 237 ILE A C 1
ATOM 1828 O O . ILE A 1 237 ? 12.578 10.148 11.047 1 98.94 237 ILE A O 1
ATOM 1832 N N . ALA A 1 238 ? 13.25 10.805 9.031 1 98.94 238 ALA A N 1
ATOM 1833 C CA . ALA A 1 238 ? 12.234 11.852 8.898 1 98.94 238 ALA A CA 1
ATOM 1834 C C . ALA A 1 238 ? 11.055 11.367 8.07 1 98.94 238 ALA A C 1
ATOM 1836 O O . ALA A 1 238 ? 11.219 10.961 6.918 1 98.94 238 ALA A O 1
ATOM 1837 N N . ASP A 1 239 ? 9.922 11.359 8.656 1 98.88 239 ASP A N 1
ATOM 1838 C CA . ASP A 1 239 ? 8.672 11.062 7.957 1 98.88 239 ASP A CA 1
ATOM 1839 C C . ASP A 1 239 ? 8.109 12.312 7.281 1 98.88 239 ASP A C 1
ATOM 1841 O O . ASP A 1 239 ? 7.406 13.102 7.91 1 98.88 239 ASP A O 1
ATOM 1845 N N . GLU A 1 240 ? 8.383 12.461 5.977 1 98.81 240 GLU A N 1
ATOM 1846 C CA . GLU A 1 240 ? 7.988 13.609 5.168 1 98.81 240 GLU A CA 1
ATOM 1847 C C . GLU A 1 240 ? 6.742 13.312 4.344 1 98.81 240 GLU A C 1
ATOM 1849 O O . GLU A 1 240 ? 6.422 14.039 3.404 1 98.81 240 GLU A O 1
ATOM 1854 N N . VAL A 1 241 ? 6.016 12.258 4.715 1 98.81 241 VAL A N 1
ATOM 1855 C CA . VAL A 1 241 ? 4.887 11.781 3.922 1 98.81 241 VAL A CA 1
ATOM 1856 C C . VAL A 1 241 ? 3.891 12.922 3.713 1 98.81 241 VAL A C 1
ATOM 1858 O O . VAL A 1 241 ? 3.416 13.141 2.596 1 98.81 241 VAL A O 1
ATOM 1861 N N . GLN A 1 242 ? 3.586 13.68 4.711 1 98.5 242 GLN A N 1
ATOM 1862 C CA . GLN A 1 242 ? 2.562 14.711 4.566 1 98.5 242 GLN A CA 1
ATOM 1863 C C . GLN A 1 242 ? 3.193 16.094 4.348 1 98.5 242 GLN A C 1
ATOM 1865 O O . GLN A 1 242 ? 2.643 16.922 3.623 1 98.5 242 GLN A O 1
ATOM 1870 N N . ALA A 1 243 ? 4.375 16.359 4.875 1 98.5 243 ALA A N 1
ATOM 1871 C CA . ALA A 1 243 ? 4.957 17.703 4.922 1 98.5 243 ALA A CA 1
ATOM 1872 C C . ALA A 1 243 ? 5.738 18 3.646 1 98.5 243 ALA A C 1
ATOM 1874 O O . ALA A 1 243 ? 6.047 19.156 3.361 1 98.5 243 ALA A O 1
ATOM 1875 N N . GLY A 1 244 ? 6.059 16.984 2.857 1 98.44 244 GLY A N 1
ATOM 1876 C CA . GLY A 1 244 ? 6.961 17.156 1.729 1 98.44 244 GLY A CA 1
ATOM 1877 C C . GLY A 1 244 ? 6.285 17.766 0.511 1 98.44 244 GLY A C 1
ATOM 1878 O O . GLY A 1 244 ? 5.082 18.031 0.533 1 98.44 244 GLY A O 1
ATOM 1879 N N . PHE A 1 245 ? 7.164 18.094 -0.449 1 98.88 245 PHE A N 1
ATOM 1880 C CA . PHE A 1 245 ? 6.793 18.516 -1.793 1 98.88 245 PHE A CA 1
ATOM 1881 C C . PHE A 1 245 ? 6.102 19.875 -1.759 1 98.88 245 PHE A C 1
ATOM 1883 O O . PHE A 1 245 ? 4.957 20 -2.197 1 98.88 245 PHE A O 1
ATOM 1890 N N . ALA A 1 246 ? 6.742 20.859 -1.171 1 98.88 246 ALA A N 1
ATOM 1891 C CA . ALA A 1 246 ? 6.492 22.297 -1.249 1 98.88 246 ALA A CA 1
ATOM 1892 C C . ALA A 1 246 ? 5.523 22.734 -0.157 1 98.88 246 ALA A C 1
ATOM 1894 O O . ALA A 1 246 ? 5.406 23.938 0.127 1 98.88 246 ALA A O 1
ATOM 1895 N N . ARG A 1 247 ? 4.828 21.812 0.538 1 98.75 247 ARG A N 1
ATOM 1896 C CA . ARG A 1 247 ? 3.74 22.1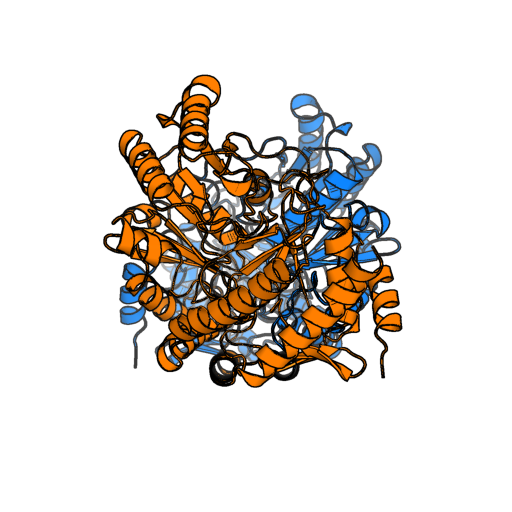09 1.462 1 98.75 247 ARG A CA 1
ATOM 1897 C C . ARG A 1 247 ? 4.199 23.062 2.557 1 98.75 247 ARG A C 1
ATOM 1899 O O . ARG A 1 247 ? 3.477 24 2.914 1 98.75 247 ARG A O 1
ATOM 1906 N N . THR A 1 248 ? 5.457 22.922 3.031 1 98.75 248 THR A N 1
ATOM 1907 C CA . THR A 1 248 ? 5.941 23.672 4.184 1 98.75 248 THR A CA 1
ATOM 1908 C C . THR A 1 248 ? 6.723 24.906 3.74 1 98.75 248 THR A C 1
ATOM 1910 O O . THR A 1 248 ? 7.309 25.609 4.57 1 98.75 248 THR A O 1
ATOM 1913 N N . GLY A 1 249 ? 6.766 25.156 2.473 1 98.75 249 GLY A N 1
ATOM 1914 C CA . GLY A 1 249 ? 7.484 26.312 1.961 1 98.75 249 GLY A CA 1
ATOM 1915 C C . GLY A 1 249 ? 8.852 25.969 1.396 1 98.75 249 GLY A C 1
ATOM 1916 O O . GLY A 1 249 ? 9.531 26.828 0.836 1 98.75 249 GLY A O 1
ATOM 1917 N N . ARG A 1 250 ? 9.297 24.766 1.555 1 98.62 250 ARG A N 1
ATOM 1918 C CA . ARG A 1 250 ? 10.445 24.125 0.917 1 98.62 250 ARG A CA 1
ATOM 1919 C C . ARG A 1 250 ? 10.047 22.797 0.289 1 98.62 250 ARG A C 1
ATOM 1921 O O . ARG A 1 250 ? 8.922 22.328 0.473 1 98.62 250 ARG A O 1
ATOM 1928 N N . MET A 1 251 ? 10.953 22.219 -0.509 1 98.88 251 MET A N 1
ATOM 1929 C CA . MET A 1 251 ? 10.641 20.906 -1.081 1 98.88 251 MET A CA 1
ATOM 1930 C C . MET A 1 251 ? 10.312 19.906 0.015 1 98.88 251 MET A C 1
ATOM 1932 O O . MET A 1 251 ? 9.336 19.156 -0.092 1 98.88 251 MET A O 1
ATOM 1936 N N . PHE A 1 252 ? 11.133 19.875 1.016 1 98.88 252 PHE A N 1
ATOM 1937 C CA . PHE A 1 252 ? 10.914 19.078 2.215 1 98.88 252 PHE A CA 1
ATOM 1938 C C . PHE A 1 252 ? 11.062 19.938 3.469 1 98.88 252 PHE A C 1
ATOM 1940 O O . PHE A 1 252 ? 11.82 20.906 3.482 1 98.88 252 PHE A O 1
ATOM 1947 N N . ALA A 1 253 ? 10.258 19.562 4.543 1 98.88 253 ALA A N 1
ATOM 1948 C CA . ALA A 1 253 ? 10.398 20.25 5.828 1 98.88 253 ALA A CA 1
ATOM 1949 C C . ALA A 1 253 ? 11.836 20.172 6.34 1 98.88 253 ALA A C 1
ATOM 1951 O O . ALA A 1 253 ? 12.344 21.109 6.945 1 98.88 253 ALA A O 1
ATOM 1952 N N . MET A 1 254 ? 12.523 19.094 6.047 1 98.88 254 MET A N 1
ATOM 1953 C CA . MET A 1 254 ? 13.891 18.859 6.5 1 98.88 254 MET A CA 1
ATOM 1954 C C . MET A 1 254 ? 14.852 19.859 5.848 1 98.88 254 MET A C 1
ATOM 1956 O O . MET A 1 254 ? 15.961 20.062 6.344 1 98.88 254 MET A O 1
ATOM 1960 N N . ASP A 1 255 ? 14.445 20.453 4.73 1 98.81 255 ASP A N 1
ATOM 1961 C CA . ASP A 1 255 ? 15.273 21.5 4.133 1 98.81 255 ASP A CA 1
ATOM 1962 C C . ASP A 1 255 ? 15.422 22.688 5.078 1 98.81 255 ASP A C 1
ATOM 1964 O O . ASP A 1 255 ? 16.516 23.25 5.203 1 98.81 255 ASP A O 1
ATOM 1968 N N . TRP A 1 256 ? 14.344 23.078 5.723 1 98.56 256 TRP A N 1
ATOM 1969 C CA . TRP A 1 256 ? 14.406 24.125 6.73 1 98.56 256 TRP A CA 1
ATOM 1970 C C . TRP A 1 256 ? 15.375 23.75 7.848 1 98.56 256 TRP A C 1
ATOM 1972 O O . TRP A 1 256 ? 16.203 24.578 8.266 1 98.56 256 TRP A O 1
ATOM 1982 N N . VAL A 1 257 ? 15.258 22.5 8.328 1 98.62 257 VAL A N 1
ATOM 1983 C CA . VAL A 1 257 ? 16.062 22.016 9.438 1 98.62 257 VAL A CA 1
ATOM 1984 C C . VAL A 1 257 ? 17.547 22.047 9.055 1 98.62 257 VAL A C 1
ATOM 1986 O O . VAL A 1 257 ? 18.375 22.547 9.805 1 98.62 257 VAL A O 1
ATOM 1989 N N . ARG A 1 258 ? 17.828 21.531 7.859 1 98.62 258 ARG A N 1
ATOM 1990 C CA . ARG A 1 258 ? 19.203 21.484 7.387 1 98.62 258 ARG A CA 1
ATOM 1991 C C . ARG A 1 258 ? 19.781 22.891 7.266 1 98.62 258 ARG A C 1
ATOM 1993 O O . ARG A 1 258 ? 20.922 23.141 7.672 1 98.62 258 ARG A O 1
ATOM 2000 N N . GLU A 1 259 ? 19.047 23.781 6.711 1 98.31 259 GLU A N 1
ATOM 2001 C CA . GLU A 1 259 ? 19.5 25.156 6.504 1 98.31 259 GLU A CA 1
ATOM 2002 C C . GLU A 1 259 ? 19.781 25.859 7.836 1 98.31 259 GLU A C 1
ATOM 2004 O O . GLU A 1 259 ? 20.766 26.594 7.965 1 98.31 259 GLU A O 1
ATOM 2009 N N . ALA A 1 260 ? 18.938 25.547 8.773 1 98.19 260 ALA A N 1
ATOM 2010 C CA . ALA A 1 260 ? 19 26.266 10.039 1 98.19 260 ALA A CA 1
ATOM 2011 C C . ALA A 1 260 ? 20.031 25.641 10.977 1 98.19 260 ALA A C 1
ATOM 2013 O O . ALA A 1 260 ? 20.625 26.344 11.805 1 98.19 260 ALA A O 1
ATOM 2014 N N . THR A 1 261 ? 20.25 24.312 10.883 1 98.19 261 THR A N 1
ATOM 2015 C CA . THR A 1 261 ? 20.984 23.641 11.945 1 98.19 261 THR A CA 1
ATOM 2016 C C . THR A 1 261 ? 22.094 22.781 11.367 1 98.19 261 THR A C 1
ATOM 2018 O O . THR A 1 261 ? 23 22.344 12.094 1 98.19 261 THR A O 1
ATOM 2021 N N . GLY A 1 262 ? 22.031 22.438 10.086 1 98.25 262 GLY A N 1
ATOM 2022 C CA . GLY A 1 262 ? 22.953 21.484 9.492 1 98.25 262 GLY A CA 1
ATOM 2023 C C . GLY A 1 262 ? 22.531 20.047 9.711 1 98.25 262 GLY A C 1
ATOM 2024 O O . GLY A 1 262 ? 23.125 19.125 9.133 1 98.25 262 GLY A O 1
ATOM 2025 N N . VAL A 1 263 ? 21.484 19.797 10.484 1 98.69 263 VAL A N 1
ATOM 2026 C CA . VAL A 1 263 ? 21.031 18.438 10.773 1 98.69 263 VAL A CA 1
ATOM 2027 C C . VAL A 1 263 ? 20.344 17.859 9.539 1 98.69 263 VAL A C 1
ATOM 2029 O O . VAL A 1 263 ? 19.516 18.516 8.898 1 98.69 263 VAL A O 1
ATOM 2032 N N . THR A 1 264 ? 20.734 16.641 9.133 1 98.69 264 THR A N 1
ATOM 2033 C CA . THR A 1 264 ? 20.094 15.883 8.062 1 98.69 264 THR A CA 1
ATOM 2034 C C . THR A 1 264 ? 19.625 14.516 8.578 1 98.69 264 THR A C 1
ATOM 2036 O O . THR A 1 264 ? 20.219 13.969 9.516 1 98.69 264 THR A O 1
ATOM 2039 N N . PRO A 1 265 ? 18.562 14.008 8.07 1 98.88 265 PRO A N 1
ATOM 2040 C CA . PRO A 1 265 ? 18.172 12.633 8.398 1 98.88 265 PRO A CA 1
ATOM 2041 C C . PRO A 1 265 ? 19.031 11.594 7.672 1 98.88 265 PRO A C 1
ATOM 2043 O O . PRO A 1 265 ? 19.719 11.922 6.703 1 98.88 265 PRO A O 1
ATOM 2046 N N . ASP A 1 266 ? 19.031 10.336 8.195 1 98.88 266 ASP A N 1
ATOM 2047 C CA . ASP A 1 266 ? 19.688 9.219 7.52 1 98.88 266 ASP A CA 1
ATOM 2048 C C . ASP A 1 266 ? 18.781 8.617 6.445 1 98.88 266 ASP A C 1
ATOM 2050 O O . ASP A 1 266 ? 19.266 8.141 5.418 1 98.88 266 ASP A O 1
ATOM 2054 N N . LEU A 1 267 ? 17.531 8.555 6.734 1 98.94 267 LEU A N 1
ATOM 2055 C CA . LEU A 1 267 ? 16.453 8.109 5.844 1 98.94 267 LEU A CA 1
ATOM 2056 C C . LEU A 1 267 ? 15.281 9.086 5.883 1 98.94 267 LEU A C 1
ATOM 2058 O O . LEU A 1 267 ? 15.055 9.75 6.895 1 98.94 267 LEU A O 1
ATOM 2062 N N . MET A 1 268 ? 14.602 9.141 4.805 1 98.94 268 MET A N 1
ATOM 2063 C CA . MET A 1 268 ? 13.391 9.953 4.703 1 98.94 268 MET A CA 1
ATOM 2064 C C . MET A 1 268 ? 12.305 9.227 3.92 1 98.94 268 MET A C 1
ATOM 2066 O O . MET A 1 268 ? 12.594 8.578 2.91 1 98.94 268 MET A O 1
ATOM 2070 N N . THR A 1 269 ? 11.109 9.25 4.395 1 98.94 269 THR A N 1
ATOM 2071 C CA . THR A 1 269 ? 9.977 8.664 3.682 1 98.94 269 THR A CA 1
ATOM 2072 C C . THR A 1 269 ? 9.125 9.742 3.033 1 98.94 269 THR A C 1
ATOM 2074 O O . THR A 1 269 ? 9 10.852 3.568 1 98.94 269 THR A O 1
ATOM 2077 N N . VAL A 1 270 ? 8.586 9.484 1.882 1 98.88 270 VAL A N 1
ATOM 2078 C CA . VAL A 1 270 ? 7.766 10.43 1.132 1 98.88 270 VAL A CA 1
ATOM 2079 C C . VAL A 1 270 ? 6.559 9.711 0.532 1 98.88 270 VAL A C 1
ATOM 2081 O O . VAL A 1 270 ? 6.602 8.5 0.304 1 98.88 270 VAL A O 1
ATOM 2084 N N . ALA A 1 271 ? 5.508 10.43 0.301 1 98.81 271 ALA A N 1
ATOM 2085 C CA . ALA A 1 271 ? 4.293 9.969 -0.364 1 98.81 271 ALA A CA 1
ATOM 2086 C C . ALA A 1 271 ? 3.367 11.141 -0.685 1 98.81 271 ALA A C 1
ATOM 2088 O O . ALA A 1 271 ? 3.826 12.203 -1.115 1 98.81 271 ALA A O 1
ATOM 2089 N N . LYS A 1 272 ? 2.127 10.93 -0.708 1 98.44 272 LYS A N 1
ATOM 2090 C CA . LYS A 1 272 ? 1.025 11.883 -0.824 1 98.44 272 LYS A CA 1
ATOM 2091 C C . LYS A 1 272 ? 1.281 12.883 -1.947 1 98.44 272 LYS A C 1
ATOM 2093 O O . LYS A 1 272 ? 1.146 12.555 -3.127 1 98.44 272 LYS A O 1
ATOM 2098 N N . ALA A 1 273 ? 1.76 14.086 -1.669 1 98.69 273 ALA A N 1
ATOM 2099 C CA . ALA A 1 273 ? 1.862 15.18 -2.635 1 98.69 273 ALA A CA 1
ATOM 2100 C C . ALA A 1 273 ? 2.947 14.898 -3.67 1 98.69 273 ALA A C 1
ATOM 2102 O O . ALA A 1 273 ? 3.07 15.617 -4.66 1 98.69 273 ALA A O 1
ATOM 2103 N N . MET A 1 274 ? 3.619 13.797 -3.512 1 98.38 274 MET A N 1
ATOM 2104 C CA . MET A 1 274 ? 4.754 13.461 -4.367 1 98.38 274 MET A CA 1
ATOM 2105 C C . MET A 1 274 ? 4.309 13.25 -5.809 1 98.38 274 MET A C 1
ATOM 2107 O O . MET A 1 274 ? 5.086 13.453 -6.742 1 98.38 274 MET A O 1
ATOM 2111 N N . ALA A 1 275 ? 3.016 12.852 -5.965 1 98.62 275 ALA A N 1
ATOM 2112 C CA . ALA A 1 275 ? 2.594 12.477 -7.312 1 98.62 275 ALA A CA 1
ATOM 2113 C C . ALA A 1 275 ? 1.213 13.047 -7.629 1 98.62 275 ALA A C 1
ATOM 2115 O O . ALA A 1 275 ? 0.528 12.562 -8.531 1 98.62 275 ALA A O 1
ATOM 2116 N N . GLY A 1 276 ? 0.769 13.977 -6.91 1 97.62 276 GLY A N 1
ATOM 2117 C CA . GLY A 1 276 ? -0.378 14.805 -7.258 1 97.62 276 GLY A CA 1
ATOM 2118 C C . GLY A 1 276 ? -1.665 14.008 -7.387 1 97.62 276 GLY A C 1
ATOM 2119 O O . GLY A 1 276 ? -2.514 14.328 -8.219 1 97.62 276 GLY A O 1
ATOM 2120 N N . GLY A 1 277 ? -1.81 12.961 -6.684 1 97.62 277 GLY A N 1
ATOM 2121 C CA . GLY A 1 277 ? -3.074 12.242 -6.684 1 97.62 277 GLY A CA 1
ATOM 2122 C C . GLY A 1 277 ? -2.943 10.805 -7.129 1 97.62 277 GLY A C 1
ATOM 2123 O O . GLY A 1 277 ? -3.941 10.086 -7.223 1 97.62 277 GLY A O 1
ATOM 2124 N N . PHE A 1 278 ? -1.779 10.367 -7.391 1 98.5 278 PHE A N 1
ATOM 2125 C CA . PHE A 1 278 ? -1.526 9 -7.832 1 98.5 278 PHE A CA 1
ATOM 2126 C C . PHE A 1 278 ? -0.757 8.219 -6.773 1 98.5 278 PHE A C 1
ATOM 2128 O O . PHE A 1 278 ? 0.155 8.758 -6.141 1 98.5 278 PHE A O 1
ATOM 2135 N N . PRO A 1 279 ? -1.132 6.949 -6.578 1 98.31 279 PRO A N 1
ATOM 2136 C CA . PRO A 1 279 ? -0.483 6.176 -5.52 1 98.31 279 PRO A CA 1
ATOM 2137 C C . PRO A 1 279 ? 1.004 5.945 -5.781 1 98.31 279 PRO A C 1
ATOM 2139 O O . PRO A 1 279 ? 1.368 5.316 -6.777 1 98.31 279 PRO A O 1
ATOM 2142 N N . ILE A 1 280 ? 1.855 6.434 -4.934 1 98.75 280 ILE A N 1
ATOM 2143 C CA . ILE A 1 280 ? 3.291 6.172 -4.914 1 98.75 280 ILE A CA 1
ATOM 2144 C C . ILE A 1 280 ? 3.895 6.711 -3.617 1 98.75 280 ILE A C 1
ATOM 2146 O O . ILE A 1 280 ? 3.373 7.66 -3.029 1 98.75 280 ILE A O 1
ATOM 2150 N N . SER A 1 281 ? 4.82 6.082 -3.107 1 98.81 281 SER A N 1
ATOM 2151 C CA . SER A 1 281 ? 5.617 6.488 -1.956 1 98.81 281 SER A CA 1
ATOM 2152 C C . SER A 1 281 ? 7.082 6.109 -2.137 1 98.81 281 SER A C 1
ATOM 2154 O O . SER A 1 281 ? 7.461 5.547 -3.166 1 98.81 281 SER A O 1
ATOM 2156 N N . GLY A 1 282 ? 7.926 6.473 -1.185 1 98.88 282 GLY A N 1
ATOM 2157 C CA . GLY A 1 282 ? 9.328 6.109 -1.33 1 98.88 282 GLY A CA 1
ATOM 2158 C C . GLY A 1 282 ? 10.125 6.289 -0.053 1 98.88 282 GLY A C 1
ATOM 2159 O O . GLY A 1 282 ? 9.633 6.859 0.921 1 98.88 282 GLY A O 1
ATOM 2160 N N . VAL A 1 283 ? 11.266 5.691 -0.042 1 98.94 283 VAL A N 1
ATOM 2161 C CA . VAL A 1 283 ? 12.312 5.91 0.952 1 98.94 283 VAL A CA 1
ATOM 2162 C C . VAL A 1 283 ? 13.57 6.445 0.271 1 98.94 283 VAL A C 1
ATOM 2164 O O . VAL A 1 283 ? 14.016 5.902 -0.744 1 98.94 283 VAL A O 1
ATOM 2167 N N . MET A 1 284 ? 14.031 7.496 0.698 1 98.94 284 MET A N 1
ATOM 2168 C CA . MET A 1 284 ? 15.336 8.047 0.319 1 98.94 284 MET A CA 1
ATOM 2169 C C . MET A 1 284 ? 16.328 7.945 1.473 1 98.94 284 MET A C 1
ATOM 2171 O O . MET A 1 284 ? 15.961 8.148 2.633 1 98.94 284 MET A O 1
ATOM 2175 N N . GLY A 1 285 ? 17.531 7.676 1.18 1 98.88 285 GLY A N 1
ATOM 2176 C CA . GLY A 1 285 ? 18.5 7.586 2.262 1 98.88 285 GLY A CA 1
ATOM 2177 C C . GLY A 1 285 ? 19.938 7.492 1.774 1 98.88 285 GLY A C 1
ATOM 2178 O O . GLY A 1 285 ? 20.172 7.383 0.571 1 98.88 285 GLY A O 1
ATOM 2179 N N . ARG A 1 286 ? 20.859 7.605 2.721 1 98.81 286 ARG A N 1
ATOM 2180 C CA . ARG A 1 286 ? 22.266 7.379 2.4 1 98.81 286 ARG A CA 1
ATOM 2181 C C . ARG A 1 286 ? 22.469 6.031 1.712 1 98.81 286 ARG A C 1
ATOM 2183 O O . ARG A 1 286 ? 21.922 5.016 2.162 1 98.81 286 ARG A O 1
ATOM 2190 N N . ALA A 1 287 ? 23.219 6.043 0.659 1 98.81 287 ALA A N 1
ATOM 2191 C CA . ALA A 1 287 ? 23.359 4.875 -0.206 1 98.81 287 ALA A CA 1
ATOM 2192 C C . ALA A 1 287 ? 23.812 3.654 0.592 1 98.81 287 ALA A C 1
ATOM 2194 O O . ALA A 1 287 ? 23.312 2.547 0.379 1 98.81 287 ALA A O 1
ATOM 2195 N N . GLU A 1 288 ? 24.75 3.832 1.491 1 98.56 288 GLU A N 1
ATOM 2196 C CA . GLU A 1 288 ? 25.281 2.709 2.26 1 98.56 288 GLU A CA 1
ATOM 2197 C C . GLU A 1 288 ? 24.203 2.074 3.131 1 98.56 288 GLU A C 1
ATOM 2199 O O . GLU A 1 288 ? 24.203 0.861 3.344 1 98.56 288 GLU A O 1
ATOM 2204 N N . ILE A 1 289 ? 23.312 2.906 3.699 1 98.81 289 ILE A N 1
ATOM 2205 C CA . ILE A 1 289 ? 22.219 2.42 4.527 1 98.81 289 ILE A CA 1
ATOM 2206 C C . ILE A 1 289 ? 21.172 1.743 3.643 1 98.81 289 ILE A C 1
ATOM 2208 O O . ILE A 1 289 ? 20.703 0.645 3.953 1 98.81 289 ILE A O 1
ATOM 2212 N N . MET A 1 290 ? 20.844 2.383 2.512 1 98.88 290 MET A N 1
ATOM 2213 C CA . MET A 1 290 ? 19.828 1.901 1.587 1 98.88 290 MET A CA 1
ATOM 2214 C C . MET A 1 290 ? 20.219 0.561 0.982 1 98.88 290 MET A C 1
ATOM 2216 O O . MET A 1 290 ? 19.359 -0.244 0.619 1 98.88 290 MET A O 1
ATOM 2220 N N . ASP A 1 291 ? 21.516 0.253 0.872 1 98.62 291 ASP A N 1
ATOM 2221 C CA . ASP A 1 291 ? 22.031 -0.948 0.219 1 98.62 291 ASP A CA 1
ATOM 2222 C C . ASP A 1 291 ? 22.203 -2.086 1.222 1 98.62 291 ASP A C 1
ATOM 2224 O O . ASP A 1 291 ? 22.719 -3.15 0.876 1 98.62 291 ASP A O 1
ATOM 2228 N N . ALA A 1 292 ? 21.75 -1.91 2.447 1 98.31 292 ALA A N 1
ATOM 2229 C CA . ALA A 1 292 ? 21.953 -2.918 3.484 1 98.31 292 ALA A CA 1
ATOM 2230 C C . ALA A 1 292 ? 21.094 -4.152 3.227 1 98.31 292 ALA A C 1
ATOM 2232 O O . ALA A 1 292 ? 21.562 -5.285 3.398 1 98.31 292 ALA A O 1
ATOM 2233 N N . PRO A 1 293 ? 19.828 -3.992 2.824 1 97.94 293 PRO A N 1
ATOM 2234 C CA . PRO A 1 293 ? 19.031 -5.188 2.564 1 97.94 293 PRO A CA 1
ATOM 2235 C C . PRO A 1 293 ? 19.547 -6.004 1.381 1 97.94 293 PRO A C 1
ATOM 2237 O O . PRO A 1 293 ? 20 -5.434 0.384 1 97.94 293 PRO A O 1
ATOM 2240 N N . ASP A 1 294 ? 19.438 -7.297 1.438 1 96.38 294 ASP A N 1
ATOM 2241 C CA . ASP A 1 294 ? 19.859 -8.188 0.365 1 96.38 294 ASP A CA 1
ATOM 2242 C C . ASP A 1 294 ? 18.906 -8.125 -0.818 1 96.38 294 ASP A C 1
ATOM 2244 O O . ASP A 1 294 ? 17.719 -7.809 -0.648 1 96.38 294 ASP A O 1
ATOM 2248 N N . PRO A 1 295 ? 19.438 -8.469 -2.035 1 95.44 295 PRO A N 1
ATOM 2249 C CA . PRO A 1 295 ? 18.562 -8.5 -3.203 1 95.44 295 PRO A CA 1
ATOM 2250 C C . PRO A 1 295 ? 17.328 -9.367 -2.982 1 95.44 295 PRO A C 1
ATOM 2252 O O . PRO A 1 295 ? 17.438 -10.508 -2.516 1 95.44 295 PRO A O 1
ATOM 2255 N N . GLY A 1 296 ? 16.219 -8.781 -3.27 1 94.31 296 GLY A N 1
ATOM 2256 C CA . GLY A 1 296 ? 14.969 -9.5 -3.074 1 94.31 296 GLY A CA 1
ATOM 2257 C C . GLY A 1 296 ? 14.289 -9.172 -1.756 1 94.31 296 GLY A C 1
ATOM 2258 O O . GLY A 1 296 ? 13.109 -9.469 -1.568 1 94.31 296 GLY A O 1
ATOM 2259 N N . GLY A 1 297 ? 14.992 -8.484 -0.87 1 95.56 297 GLY A N 1
ATOM 2260 C CA . GLY A 1 297 ? 14.453 -8.148 0.435 1 95.56 297 GLY A CA 1
ATOM 2261 C C . GLY A 1 297 ? 13.453 -7.008 0.388 1 95.56 297 GLY A C 1
ATOM 2262 O O . GLY A 1 297 ? 12.602 -6.887 1.272 1 95.56 297 GLY A O 1
ATOM 2263 N N . LEU A 1 298 ? 13.586 -6.207 -0.552 1 97.12 298 LEU A N 1
ATOM 2264 C CA . LEU A 1 298 ? 12.688 -5.074 -0.72 1 97.12 298 LEU A CA 1
ATOM 2265 C C . LEU A 1 298 ? 11.859 -5.219 -1.994 1 97.12 298 LEU A C 1
ATOM 2267 O O . LEU A 1 298 ? 12.266 -5.922 -2.924 1 97.12 298 LEU A O 1
ATOM 2271 N N . GLY A 1 299 ? 10.695 -4.637 -1.943 1 94.88 299 GLY A N 1
ATOM 2272 C CA . GLY A 1 299 ? 9.891 -4.664 -3.152 1 94.88 299 GLY A CA 1
ATOM 2273 C C . GLY A 1 299 ? 8.398 -4.727 -2.871 1 94.88 299 GLY A C 1
ATOM 2274 O O . GLY A 1 299 ? 7.977 -4.684 -1.713 1 94.88 299 GLY A O 1
ATOM 2275 N N . GLY A 1 300 ? 7.602 -4.785 -3.902 1 94.5 300 GLY A N 1
ATOM 2276 C CA . GLY A 1 300 ? 6.148 -4.863 -3.957 1 94.5 300 GLY A CA 1
ATOM 2277 C C . GLY A 1 300 ? 5.605 -4.852 -5.375 1 94.5 300 GLY A C 1
ATOM 2278 O O . GLY A 1 300 ? 6.172 -4.203 -6.258 1 94.5 300 GLY A O 1
ATOM 2279 N N . THR A 1 301 ? 4.543 -5.543 -5.52 1 95.5 301 THR A N 1
ATOM 2280 C CA . THR A 1 301 ? 3.992 -5.75 -6.855 1 95.5 301 THR A CA 1
ATOM 2281 C C . THR A 1 301 ? 3.779 -4.418 -7.566 1 95.5 301 THR A C 1
ATOM 2283 O O . THR A 1 301 ? 4.207 -4.242 -8.711 1 95.5 301 THR A O 1
ATOM 2286 N N . TYR A 1 302 ? 3.236 -3.443 -6.879 1 97.25 302 TYR A N 1
ATOM 2287 C CA . TYR A 1 302 ? 2.859 -2.176 -7.492 1 97.25 302 TYR A CA 1
ATOM 2288 C C . TYR A 1 302 ? 3.893 -1.096 -7.191 1 97.25 302 TYR A C 1
ATOM 2290 O O . TYR A 1 302 ? 3.682 0.079 -7.504 1 97.25 302 TYR A O 1
ATOM 2298 N N . GLY A 1 303 ? 4.996 -1.476 -6.441 1 97.88 303 GLY A N 1
ATOM 2299 C CA . GLY A 1 303 ? 5.949 -0.472 -5.988 1 97.88 303 GLY A CA 1
ATOM 2300 C C . GLY A 1 303 ? 6.512 0.366 -7.121 1 97.88 303 GLY A C 1
ATOM 2301 O O . GLY A 1 303 ? 7.062 -0.172 -8.086 1 97.88 303 GLY A O 1
ATOM 2302 N N . GLY A 1 304 ? 6.387 1.683 -6.977 1 98.38 304 GLY A N 1
ATOM 2303 C CA . GLY A 1 304 ? 6.859 2.561 -8.031 1 98.38 304 GLY A CA 1
ATOM 2304 C C . GLY A 1 304 ? 6.102 2.387 -9.336 1 98.38 304 GLY A C 1
ATOM 2305 O O . GLY A 1 304 ? 6.711 2.217 -10.398 1 98.38 304 GLY A O 1
ATOM 2306 N N . SER A 1 305 ? 4.758 2.385 -9.266 1 98.38 305 SER A N 1
ATOM 2307 C CA . SER A 1 305 ? 3.971 2.188 -10.477 1 98.38 305 SER A CA 1
ATOM 2308 C C . SER A 1 305 ? 4.391 3.16 -11.57 1 98.38 305 SER A C 1
ATOM 2310 O O . SER A 1 305 ? 4.707 4.32 -11.297 1 98.38 305 SER A O 1
ATOM 2312 N N . PRO A 1 306 ? 4.391 2.727 -12.883 1 98.62 306 PRO A N 1
ATOM 2313 C CA . PRO A 1 306 ? 4.781 3.611 -13.984 1 98.62 306 PRO A CA 1
ATOM 2314 C C . PRO A 1 306 ? 3.994 4.918 -14 1 98.62 306 PRO A C 1
ATOM 2316 O O . PRO A 1 306 ? 4.57 5.988 -14.227 1 98.62 306 PRO A O 1
ATOM 2319 N N . LEU A 1 307 ? 2.703 4.848 -13.734 1 98.69 307 LEU A N 1
ATOM 2320 C CA . LEU A 1 307 ? 1.886 6.055 -13.711 1 98.69 307 LEU A CA 1
ATOM 2321 C C . LEU A 1 307 ? 2.289 6.961 -12.555 1 98.69 307 LEU A C 1
ATOM 2323 O O . LEU A 1 307 ? 2.352 8.18 -12.711 1 98.69 307 LEU A O 1
ATOM 2327 N N . GLY A 1 308 ? 2.506 6.348 -11.344 1 98.75 308 GLY A N 1
ATOM 2328 C CA . GLY A 1 308 ? 2.986 7.125 -10.211 1 98.75 308 GLY A CA 1
ATOM 2329 C C . GLY A 1 308 ? 4.301 7.828 -10.484 1 98.75 308 GLY A C 1
ATOM 2330 O O . GLY A 1 308 ? 4.477 8.992 -10.125 1 98.75 308 GLY A O 1
ATOM 2331 N N . CYS A 1 309 ? 5.23 7.133 -11.148 1 98.94 309 CYS A N 1
ATOM 2332 C CA . CYS A 1 309 ? 6.527 7.711 -11.477 1 98.94 309 CYS A CA 1
ATOM 2333 C C . CYS A 1 309 ? 6.375 8.875 -12.453 1 98.94 309 CYS A C 1
ATOM 2335 O O . CYS A 1 309 ? 7 9.922 -12.273 1 98.94 309 CYS A O 1
ATOM 2337 N N . ALA A 1 310 ? 5.551 8.648 -13.477 1 98.94 310 ALA A N 1
ATOM 2338 C CA . ALA A 1 310 ? 5.312 9.711 -14.453 1 98.94 310 ALA A CA 1
ATOM 2339 C C . ALA A 1 310 ? 4.715 10.945 -13.789 1 98.94 310 ALA A C 1
ATOM 2341 O O . ALA A 1 310 ? 5.129 12.07 -14.07 1 98.94 310 ALA A O 1
ATOM 2342 N N . ALA A 1 311 ? 3.756 10.727 -12.945 1 98.94 311 ALA A N 1
ATOM 2343 C CA . ALA A 1 311 ? 3.127 11.812 -12.211 1 98.94 311 ALA A CA 1
ATOM 2344 C C . ALA A 1 311 ? 4.137 12.523 -11.312 1 98.94 311 ALA A C 1
ATOM 2346 O O . ALA A 1 311 ? 4.156 13.758 -11.242 1 98.94 311 ALA A O 1
ATOM 2347 N N . GLY A 1 312 ? 4.949 11.703 -10.57 1 98.94 312 GLY A N 1
ATOM 2348 C CA . GLY A 1 312 ? 5.957 12.273 -9.695 1 98.94 312 GLY A CA 1
ATOM 2349 C C . GLY A 1 312 ? 6.934 13.18 -10.422 1 98.94 312 GLY A C 1
ATOM 2350 O O . GLY A 1 312 ? 7.281 14.25 -9.93 1 98.94 312 GLY A O 1
ATOM 2351 N N . LEU A 1 313 ? 7.398 12.734 -11.586 1 98.94 313 LEU A N 1
ATOM 2352 C CA . LEU A 1 313 ? 8.297 13.547 -12.398 1 98.94 313 LEU A CA 1
ATOM 2353 C C . LEU A 1 313 ? 7.641 14.859 -12.797 1 98.94 313 LEU A C 1
ATOM 2355 O O . LEU A 1 313 ? 8.266 15.922 -12.719 1 98.94 313 LEU A O 1
ATOM 2359 N N . ALA A 1 314 ? 6.375 14.797 -13.203 1 98.94 314 ALA A N 1
ATOM 2360 C CA . ALA A 1 314 ? 5.645 16 -13.602 1 98.94 314 ALA A CA 1
ATOM 2361 C C . ALA A 1 314 ? 5.441 16.938 -12.422 1 98.94 314 ALA A C 1
ATOM 2363 O O . ALA A 1 314 ? 5.52 18.156 -12.57 1 98.94 314 ALA A O 1
ATOM 2364 N N . VAL A 1 315 ? 5.184 16.406 -11.258 1 98.94 315 VAL A N 1
ATOM 2365 C CA . VAL A 1 315 ? 4.977 17.219 -10.062 1 98.94 315 VAL A CA 1
ATOM 2366 C C . VAL A 1 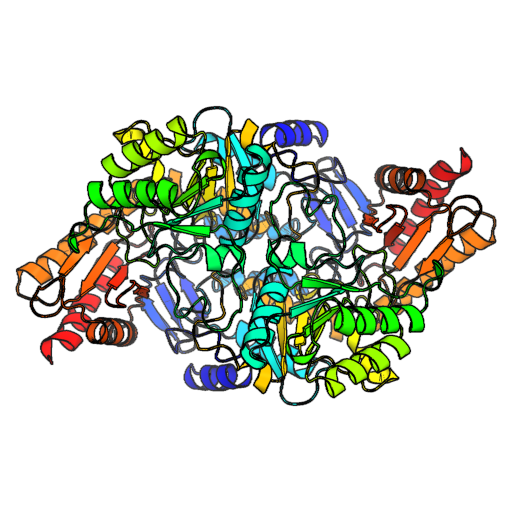315 ? 6.25 17.984 -9.734 1 98.94 315 VAL A C 1
ATOM 2368 O O . VAL A 1 315 ? 6.195 19.172 -9.391 1 98.94 315 VAL A O 1
ATOM 2371 N N . LEU A 1 316 ? 7.391 17.281 -9.789 1 98.94 316 LEU A N 1
ATOM 2372 C CA . LEU A 1 316 ? 8.656 17.969 -9.547 1 98.94 316 LEU A CA 1
ATOM 2373 C C . LEU A 1 316 ? 8.828 19.156 -10.477 1 98.94 316 LEU A C 1
ATOM 2375 O O . LEU A 1 316 ? 9.25 20.234 -10.047 1 98.94 316 LEU A O 1
ATOM 2379 N N . ASP A 1 317 ? 8.477 18.984 -11.766 1 98.94 317 ASP A N 1
ATOM 2380 C CA . ASP A 1 317 ? 8.578 20.078 -12.734 1 98.94 317 ASP A CA 1
ATOM 2381 C C . ASP A 1 317 ? 7.621 21.203 -12.391 1 98.94 317 ASP A C 1
ATOM 2383 O O . ASP A 1 317 ? 7.992 22.391 -12.461 1 98.94 317 ASP A O 1
ATOM 2387 N N . VAL A 1 318 ? 6.422 20.891 -12.039 1 98.88 318 VAL A N 1
ATOM 2388 C CA . VAL A 1 318 ? 5.402 21.875 -11.719 1 98.88 318 VAL A CA 1
ATOM 2389 C C . VAL A 1 318 ? 5.844 22.703 -10.508 1 98.88 318 VAL A C 1
ATOM 2391 O O . VAL A 1 318 ? 5.727 23.922 -10.5 1 98.88 318 VAL A O 1
ATOM 2394 N N . ILE A 1 319 ? 6.359 22.031 -9.445 1 98.94 319 ILE A N 1
ATOM 2395 C CA . ILE A 1 319 ? 6.801 22.719 -8.242 1 98.94 319 ILE A CA 1
ATOM 2396 C C . ILE A 1 319 ? 7.879 23.734 -8.586 1 98.94 319 ILE A C 1
ATOM 2398 O O . ILE A 1 319 ? 7.832 24.891 -8.133 1 98.94 319 ILE A O 1
ATOM 2402 N N . ALA A 1 320 ? 8.805 23.312 -9.391 1 98.75 320 ALA A N 1
ATOM 2403 C CA . ALA A 1 320 ? 9.914 24.172 -9.766 1 98.75 320 ALA A CA 1
ATOM 2404 C C . ALA A 1 320 ? 9.438 25.328 -10.648 1 98.75 320 ALA A C 1
ATOM 2406 O O . ALA A 1 320 ? 9.719 26.484 -10.367 1 98.75 320 ALA A O 1
ATOM 2407 N N . ASP A 1 321 ? 8.688 25.016 -11.711 1 98.81 321 ASP A N 1
ATOM 2408 C CA . ASP A 1 321 ? 8.32 25.984 -12.75 1 98.81 321 ASP A CA 1
ATOM 2409 C C . ASP A 1 321 ? 7.332 27.016 -12.211 1 98.81 321 ASP A C 1
ATOM 2411 O O . ASP A 1 321 ? 7.34 28.172 -12.633 1 98.81 321 ASP A O 1
ATOM 2415 N N . GLU A 1 322 ? 6.504 26.594 -11.289 1 98.75 322 GLU A N 1
ATOM 2416 C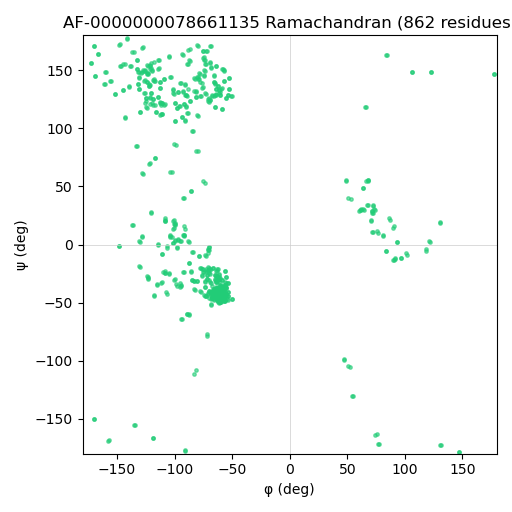 CA . GLU A 1 322 ? 5.465 27.484 -10.789 1 98.75 322 GLU A CA 1
ATOM 2417 C C . GLU A 1 322 ? 5.828 28.031 -9.414 1 98.75 322 GLU A C 1
ATOM 2419 O O . GLU A 1 322 ? 5.012 28.703 -8.766 1 98.75 322 GLU A O 1
ATOM 2424 N N . ASP A 1 323 ? 7.016 27.781 -8.945 1 98.69 323 ASP A N 1
ATOM 2425 C CA . ASP A 1 323 ? 7.555 28.25 -7.676 1 98.69 323 ASP A CA 1
ATOM 2426 C C . ASP A 1 323 ? 6.578 27.984 -6.531 1 98.69 323 ASP A C 1
ATOM 2428 O O . ASP A 1 323 ? 6.215 28.906 -5.797 1 98.69 323 ASP A O 1
ATOM 2432 N N . LEU A 1 324 ? 6.195 26.75 -6.402 1 98.88 324 LEU A N 1
ATOM 2433 C CA . LEU A 1 324 ? 5.129 26.406 -5.469 1 98.88 324 LEU A CA 1
ATOM 2434 C C . LEU A 1 324 ? 5.609 26.5 -4.027 1 98.88 324 LEU A C 1
ATOM 2436 O O . LEU A 1 324 ? 4.801 26.641 -3.107 1 98.88 324 LEU A O 1
ATOM 2440 N N . CYS A 1 325 ? 6.91 26.438 -3.752 1 98.88 325 CYS A N 1
ATOM 2441 C CA . CYS A 1 325 ? 7.418 26.672 -2.404 1 98.88 325 CYS A CA 1
ATOM 2442 C C . CYS A 1 325 ? 7.109 28.078 -1.941 1 98.88 325 CYS A C 1
ATOM 2444 O O . CYS A 1 325 ? 6.586 28.281 -0.845 1 98.88 325 CYS A O 1
ATOM 2446 N N . ALA A 1 326 ? 7.402 29.047 -2.771 1 98.81 326 ALA A N 1
ATOM 2447 C CA . ALA A 1 326 ? 7.09 30.438 -2.441 1 98.81 326 ALA A CA 1
ATOM 2448 C C . ALA A 1 326 ? 5.586 30.641 -2.309 1 98.81 326 ALA A C 1
ATOM 2450 O O . ALA A 1 326 ? 5.129 31.391 -1.44 1 98.81 326 ALA A O 1
ATOM 2451 N N . ARG A 1 327 ? 4.836 30.016 -3.234 1 98.81 327 ARG A N 1
ATOM 2452 C CA . ARG A 1 327 ? 3.379 30.094 -3.18 1 98.81 327 ARG A CA 1
ATOM 2453 C C . ARG A 1 327 ? 2.855 29.562 -1.844 1 98.81 327 ARG A C 1
ATOM 2455 O O . ARG A 1 327 ? 1.926 30.141 -1.271 1 98.81 327 ARG A O 1
ATOM 2462 N N . ALA A 1 328 ? 3.438 28.484 -1.364 1 98.88 328 ALA A N 1
ATOM 2463 C CA . ALA A 1 328 ? 3.029 27.906 -0.086 1 98.88 328 ALA A CA 1
ATOM 2464 C C . ALA A 1 328 ? 3.203 28.906 1.05 1 98.88 328 ALA A C 1
ATOM 2466 O O . ALA A 1 328 ? 2.336 29.031 1.918 1 98.88 328 ALA A O 1
ATOM 2467 N N . VAL A 1 329 ? 4.289 29.625 1.061 1 98.81 329 VAL A N 1
ATOM 2468 C CA . VAL A 1 329 ? 4.57 30.609 2.09 1 98.81 329 VAL A CA 1
ATOM 2469 C C . VAL A 1 329 ? 3.549 31.75 2.01 1 98.81 329 VAL A C 1
ATOM 2471 O O . VAL A 1 329 ? 3.014 32.188 3.031 1 98.81 329 VAL A O 1
ATOM 2474 N N . ALA A 1 330 ? 3.266 32.219 0.825 1 98.81 330 ALA A N 1
ATOM 2475 C CA . ALA A 1 330 ? 2.312 33.281 0.625 1 98.81 330 ALA A CA 1
ATOM 2476 C C . ALA A 1 330 ? 0.92 32.906 1.109 1 98.81 330 ALA A C 1
ATOM 2478 O O . ALA A 1 330 ? 0.255 33.656 1.803 1 98.81 330 ALA A O 1
ATOM 2479 N N . ILE A 1 331 ? 0.474 31.734 0.715 1 98.81 331 ILE A N 1
ATOM 2480 C CA . ILE A 1 331 ? -0.833 31.219 1.108 1 98.81 331 ILE A CA 1
ATOM 2481 C C . ILE A 1 331 ? -0.9 31.094 2.629 1 98.81 331 ILE A C 1
ATOM 2483 O O . ILE A 1 331 ? -1.869 31.531 3.252 1 98.81 331 ILE A O 1
ATOM 2487 N N . GLY A 1 332 ? 0.157 30.453 3.203 1 98.75 332 GLY A N 1
ATOM 2488 C CA . GLY A 1 332 ? 0.198 30.266 4.645 1 98.75 332 GLY A CA 1
ATOM 2489 C C . GLY A 1 332 ? 0.13 31.562 5.418 1 98.75 332 GLY A C 1
ATOM 2490 O O . GLY A 1 332 ? -0.584 31.672 6.418 1 98.75 332 GLY A O 1
ATOM 2491 N N . ASN A 1 333 ? 0.876 32.562 4.977 1 98.69 333 ASN A N 1
ATOM 2492 C CA . ASN A 1 333 ? 0.875 33.875 5.629 1 98.69 333 ASN A CA 1
ATOM 2493 C C . ASN A 1 333 ? -0.507 34.5 5.594 1 98.69 333 ASN A C 1
ATOM 2495 O O . ASN A 1 333 ? -0.949 35.094 6.582 1 98.69 333 ASN A O 1
ATOM 2499 N N . ARG A 1 334 ? -1.173 34.406 4.492 1 98.56 334 ARG A N 1
ATOM 2500 C CA . ARG A 1 334 ? -2.5 35 4.336 1 98.56 334 ARG A CA 1
ATOM 2501 C C . ARG A 1 334 ? -3.51 34.312 5.258 1 98.56 334 ARG A C 1
ATOM 2503 O O . ARG A 1 334 ? -4.324 35 5.895 1 98.56 334 ARG A O 1
ATOM 2510 N N . ILE A 1 335 ? -3.52 33 5.285 1 98.81 335 ILE A N 1
ATOM 2511 C CA . ILE A 1 335 ? -4.445 32.25 6.133 1 98.81 335 ILE A CA 1
ATOM 2512 C C . ILE A 1 335 ? -4.188 32.594 7.598 1 98.81 335 ILE A C 1
ATOM 2514 O O . ILE A 1 335 ? -5.117 32.938 8.336 1 98.81 335 ILE A O 1
ATOM 2518 N N . LYS A 1 336 ? -2.924 32.531 8.039 1 98.75 336 LYS A N 1
ATOM 2519 C CA . LYS A 1 336 ? -2.582 32.781 9.438 1 98.75 336 LYS A CA 1
ATOM 2520 C C . LYS A 1 336 ? -2.93 34.188 9.836 1 98.75 336 LYS A C 1
ATOM 2522 O O . LYS A 1 336 ? -3.443 34.438 10.93 1 98.75 336 LYS A O 1
ATOM 2527 N N . ALA A 1 337 ? -2.629 35.156 8.938 1 98.56 337 ALA A N 1
ATOM 2528 C CA . ALA A 1 337 ? -2.953 36.531 9.227 1 98.56 337 ALA A CA 1
ATOM 2529 C C . ALA A 1 337 ? -4.453 36.719 9.445 1 98.56 337 ALA A C 1
ATOM 2531 O O . ALA A 1 337 ? -4.867 37.406 10.375 1 98.56 337 ALA A O 1
ATOM 2532 N N . ARG A 1 338 ? -5.281 36.094 8.594 1 98.38 338 ARG A N 1
ATOM 2533 C CA . ARG A 1 338 ? -6.73 36.188 8.711 1 98.38 338 ARG A CA 1
ATOM 2534 C C . ARG A 1 338 ? -7.211 35.562 10.023 1 98.38 338 ARG A C 1
ATOM 2536 O O . ARG A 1 338 ? -8.031 36.156 10.727 1 98.38 338 ARG A O 1
ATOM 2543 N N . LEU A 1 339 ? -6.754 34.406 10.383 1 98.38 339 LEU A N 1
ATOM 2544 C CA . LEU A 1 339 ? -7.164 33.688 11.586 1 98.38 339 LEU A CA 1
ATOM 2545 C C . LEU A 1 339 ? -6.758 34.469 12.836 1 98.38 339 LEU A C 1
ATOM 2547 O O . LEU A 1 339 ? -7.531 34.562 13.789 1 98.38 339 LEU A O 1
ATOM 2551 N N . ARG A 1 340 ? -5.547 34.969 12.836 1 98.06 340 ARG A N 1
ATOM 2552 C CA . ARG A 1 340 ? -5.066 35.75 13.977 1 98.06 340 ARG A CA 1
ATOM 2553 C C . ARG A 1 340 ? -5.871 37.031 14.148 1 98.06 340 ARG A C 1
ATOM 2555 O O . ARG A 1 340 ? -6.148 37.469 15.273 1 98.06 340 ARG A O 1
ATOM 2562 N N . ARG A 1 341 ? -6.191 37.625 13.031 1 97.69 341 ARG A N 1
ATOM 2563 C CA . ARG A 1 341 ? -7.035 38.812 13.094 1 97.69 341 ARG A CA 1
ATOM 2564 C C . ARG A 1 341 ? -8.383 38.5 13.727 1 97.69 341 ARG A C 1
ATOM 2566 O O . ARG A 1 341 ? -8.891 39.281 14.547 1 97.69 341 ARG A O 1
ATOM 2573 N N . MET A 1 342 ? -9 37.375 13.352 1 96.06 342 MET A N 1
ATOM 2574 C CA . MET A 1 342 ? -10.266 36.969 13.938 1 96.06 342 MET A CA 1
ATOM 2575 C C . MET A 1 342 ? -10.125 36.719 15.438 1 96.06 342 MET A C 1
ATOM 2577 O O . MET A 1 342 ? -10.977 37.156 16.219 1 96.06 342 MET A O 1
ATOM 2581 N N . ARG A 1 343 ? -9.047 36.031 15.82 1 95.5 343 ARG A N 1
ATOM 2582 C CA . ARG A 1 343 ? -8.75 35.781 17.234 1 95.5 343 ARG A CA 1
ATOM 2583 C C . ARG A 1 343 ? -8.609 37.094 17.984 1 95.5 343 ARG A C 1
ATOM 2585 O O . ARG A 1 343 ? -9.211 37.281 19.047 1 95.5 343 ARG A O 1
ATOM 2592 N N . ASP A 1 344 ? -7.898 38.062 17.438 1 95.38 344 ASP A N 1
ATOM 2593 C CA . ASP A 1 344 ? -7.57 39.312 18.094 1 95.38 344 ASP A CA 1
ATOM 2594 C C . ASP A 1 344 ? -8.781 40.25 18.125 1 95.38 344 ASP A C 1
ATOM 2596 O O . ASP A 1 344 ? -8.852 41.156 18.953 1 95.38 344 ASP A O 1
ATOM 2600 N N . ASN A 1 345 ? -9.711 40 17.234 1 94.69 345 ASN A N 1
ATOM 2601 C CA . ASN A 1 345 ? -10.93 40.812 17.203 1 94.69 345 ASN A CA 1
ATOM 2602 C C . ASN A 1 345 ? -12.031 40.188 18.062 1 94.69 345 ASN A C 1
ATOM 2604 O O . ASN A 1 345 ? -13.211 40.5 17.875 1 94.69 345 ASN A O 1
ATOM 2608 N N . GLY A 1 346 ? -11.703 39.25 18.938 1 92.31 346 GLY A N 1
ATOM 2609 C CA . GLY A 1 346 ? -12.648 38.844 19.969 1 92.31 346 GLY A CA 1
ATOM 2610 C C . GLY A 1 346 ? -13.055 37.375 19.875 1 92.31 346 GLY A C 1
ATOM 2611 O O . GLY A 1 346 ? -13.734 36.875 20.75 1 92.31 346 GLY A O 1
ATOM 2612 N N . MET A 1 347 ? -12.656 36.656 18.891 1 94.5 347 MET A N 1
ATOM 2613 C CA . MET A 1 347 ? -12.977 35.219 18.812 1 94.5 347 MET A CA 1
ATOM 2614 C C . MET A 1 347 ? -12.039 34.406 19.703 1 94.5 347 MET A C 1
ATOM 2616 O O . MET A 1 347 ? -11.211 33.656 19.203 1 94.5 347 MET A O 1
ATOM 2620 N N . THR A 1 348 ? -12.305 34.375 20.922 1 93.81 348 THR A N 1
ATOM 2621 C CA . THR A 1 348 ? -11.406 33.812 21.922 1 93.81 348 THR A CA 1
ATOM 2622 C C . THR A 1 348 ? -11.383 32.281 21.828 1 93.81 348 THR A C 1
ATOM 2624 O O . THR A 1 348 ? -10.516 31.641 22.422 1 93.81 348 THR A O 1
ATOM 2627 N N . ALA A 1 349 ? -12.312 31.766 21.016 1 96.12 349 ALA A N 1
ATOM 2628 C CA . ALA A 1 349 ? -12.344 30.312 20.812 1 96.12 349 ALA A CA 1
ATOM 2629 C C . ALA A 1 349 ? -11.148 29.859 19.969 1 96.12 349 ALA A C 1
ATOM 2631 O O . ALA A 1 349 ? -10.773 28.688 20 1 96.12 349 ALA A O 1
ATOM 2632 N N . ILE A 1 350 ? -10.578 30.797 19.203 1 97.62 350 ILE A N 1
ATOM 2633 C CA . ILE A 1 350 ? -9.375 30.469 18.438 1 97.62 350 ILE A CA 1
ATOM 2634 C C . ILE A 1 350 ? -8.156 30.531 19.359 1 97.62 350 ILE A C 1
ATOM 2636 O O . ILE A 1 350 ? -7.785 31.594 19.844 1 97.62 350 ILE A O 1
ATOM 2640 N N . GLY A 1 351 ? -7.582 29.375 19.625 1 97 351 GLY A N 1
ATOM 2641 C CA . GLY A 1 351 ? -6.355 29.312 20.391 1 97 351 GLY A CA 1
ATOM 2642 C C . GLY A 1 351 ? -5.113 29.578 19.578 1 97 351 GLY A C 1
ATOM 2643 O O . GLY A 1 351 ? -4.965 30.656 18.984 1 97 351 GLY A O 1
ATOM 2644 N N . ASP A 1 352 ? -4.355 28.562 19.328 1 97.06 352 ASP A N 1
ATOM 2645 C CA . ASP A 1 352 ? -3.105 28.672 18.578 1 97.06 352 ASP A CA 1
ATOM 2646 C C . ASP A 1 352 ? -3.354 28.531 17.078 1 97.06 352 ASP A C 1
ATOM 2648 O O . ASP A 1 352 ? -4.203 27.75 16.656 1 97.06 352 ASP A O 1
ATOM 2652 N N . VAL A 1 353 ? -2.785 29.391 16.328 1 98.44 353 VAL A N 1
ATOM 2653 C CA . VAL A 1 353 ? -2.672 29.312 14.867 1 98.44 353 VAL A CA 1
ATOM 2654 C C . VAL A 1 353 ? -1.221 29.031 14.477 1 98.44 353 VAL A C 1
ATOM 2656 O O . VAL A 1 353 ? -0.325 29.812 14.812 1 98.44 353 VAL A O 1
ATOM 2659 N N . ARG A 1 354 ? -0.987 27.891 13.766 1 98.19 354 ARG A N 1
ATOM 2660 C CA . ARG A 1 354 ? 0.399 27.484 13.562 1 98.19 354 ARG A CA 1
ATOM 2661 C C . ARG A 1 354 ? 0.568 26.781 12.227 1 98.19 354 ARG A C 1
ATOM 2663 O O . ARG A 1 354 ? -0.418 26.438 11.562 1 98.19 354 ARG A O 1
ATOM 2670 N N . GLY A 1 355 ? 1.885 26.531 11.922 1 97.06 355 GLY A N 1
ATOM 2671 C CA . GLY A 1 355 ? 2.281 25.641 10.844 1 97.06 355 GLY A CA 1
ATOM 2672 C C . GLY A 1 355 ? 3.158 26.312 9.805 1 97.06 355 GLY A C 1
ATOM 2673 O O . GLY A 1 355 ? 3.014 27.516 9.539 1 97.06 355 GLY A O 1
ATOM 2674 N N . PRO A 1 356 ? 4.031 25.562 9.219 1 98.31 356 PRO A N 1
ATOM 2675 C CA . PRO A 1 356 ? 4.898 26.094 8.164 1 98.31 356 PRO A CA 1
ATOM 2676 C C . PRO A 1 356 ? 4.227 26.109 6.797 1 98.31 356 PRO A C 1
ATOM 2678 O O . PRO A 1 356 ? 3.473 25.188 6.465 1 98.31 356 PRO A O 1
ATOM 2681 N N . GLY A 1 357 ? 4.547 27.219 5.996 1 98.56 357 GLY A N 1
ATOM 2682 C CA . GLY A 1 357 ? 3.975 27.297 4.66 1 98.56 357 GLY A CA 1
ATOM 2683 C C . GLY A 1 357 ? 2.461 27.203 4.652 1 98.56 357 GLY A C 1
ATOM 2684 O O . GLY A 1 357 ? 1.782 27.906 5.398 1 98.56 357 GLY A O 1
ATOM 2685 N N . ALA A 1 358 ? 1.946 26.328 3.805 1 98.75 358 ALA A N 1
ATOM 2686 C CA . ALA A 1 358 ? 0.504 26.156 3.645 1 98.75 358 ALA A CA 1
ATOM 2687 C C . ALA A 1 358 ? 0.011 24.922 4.391 1 98.75 358 ALA A C 1
ATOM 2689 O O . ALA A 1 358 ? -0.989 24.312 4.004 1 98.75 358 ALA A O 1
ATOM 2690 N N . MET A 1 359 ? 0.783 24.453 5.367 1 98.69 359 MET A N 1
ATOM 2691 C CA . MET A 1 359 ? 0.374 23.438 6.34 1 98.69 359 MET A CA 1
ATOM 2692 C C . MET A 1 359 ? -0.044 24.094 7.656 1 98.69 359 MET A C 1
ATOM 2694 O O . MET A 1 359 ? 0.756 24.188 8.586 1 98.69 359 MET A O 1
ATOM 2698 N N . ILE A 1 360 ? -1.368 24.516 7.719 1 98.75 360 ILE A N 1
ATOM 2699 C CA . ILE A 1 360 ? -1.79 25.422 8.781 1 98.75 360 ILE A CA 1
ATOM 2700 C C . ILE A 1 360 ? -2.836 24.734 9.656 1 98.75 360 ILE A C 1
ATOM 2702 O O . ILE A 1 360 ? -3.715 24.031 9.156 1 98.75 360 ILE A O 1
ATOM 2706 N N . ALA A 1 361 ? -2.738 24.953 10.922 1 98.56 361 ALA A N 1
ATOM 2707 C CA . ALA A 1 361 ? -3.684 24.438 11.906 1 98.56 361 ALA A CA 1
ATOM 2708 C C . ALA A 1 361 ? -4.277 25.562 12.742 1 98.56 361 ALA A C 1
ATOM 2710 O O . ALA A 1 361 ? -3.582 26.516 13.086 1 98.56 361 ALA A O 1
ATOM 2711 N N . MET A 1 362 ? -5.512 25.484 13.023 1 98.62 362 MET A N 1
ATOM 2712 C CA . MET A 1 362 ? -6.219 26.312 13.992 1 98.62 362 MET A CA 1
ATOM 2713 C C . MET A 1 362 ? -6.758 25.469 15.148 1 98.62 362 MET A C 1
ATOM 2715 O O . MET A 1 362 ? -7.578 24.578 14.93 1 98.62 362 MET A O 1
ATOM 2719 N N . GLU A 1 363 ? -6.242 25.688 16.297 1 98.31 363 GLU A N 1
ATOM 2720 C CA . GLU A 1 363 ? -6.699 24.953 17.484 1 98.31 363 GLU A CA 1
ATOM 2721 C C . GLU A 1 363 ? -7.84 25.688 18.172 1 98.31 363 GLU A C 1
ATOM 2723 O O . GLU A 1 363 ? -7.754 26.906 18.422 1 98.31 363 GLU A O 1
ATOM 2728 N N . LEU A 1 364 ? -8.945 25.031 18.453 1 98.44 364 LEU A N 1
ATOM 2729 C CA . LEU A 1 364 ? -10.109 25.641 19.094 1 98.44 364 LEU A CA 1
ATOM 2730 C C . LEU A 1 364 ? -10.156 25.281 20.578 1 98.44 364 LEU A C 1
ATOM 2732 O O . LEU A 1 364 ? -10.031 24.109 20.938 1 98.44 364 LEU A O 1
ATOM 2736 N N . VAL A 1 365 ? -10.328 26.266 21.406 1 97.81 365 VAL A N 1
ATOM 2737 C CA . VAL A 1 365 ? -10.336 26.109 22.859 1 97.81 365 VAL A CA 1
ATOM 2738 C C . VAL A 1 365 ? -11.469 26.922 23.469 1 97.81 365 VAL A C 1
ATOM 2740 O O . VAL A 1 365 ? -12.094 27.734 22.781 1 97.81 365 VAL A O 1
ATOM 2743 N N . HIS A 1 366 ? -11.789 26.656 24.703 1 96.69 366 HIS A N 1
ATOM 2744 C CA . HIS A 1 366 ? -12.734 27.484 25.453 1 96.69 366 HIS A CA 1
ATOM 2745 C C . HIS A 1 366 ? -12.031 28.656 26.109 1 96.69 366 HIS A C 1
ATOM 2747 O O . HIS A 1 366 ? -11.055 28.484 26.844 1 96.69 366 HIS A O 1
ATOM 2753 N N . ASP A 1 367 ? -12.469 29.859 25.812 1 93.75 367 ASP A N 1
ATOM 2754 C CA . ASP A 1 367 ? -12.078 31.094 26.484 1 93.75 367 ASP A CA 1
ATOM 2755 C C . ASP A 1 367 ? -10.578 31.344 26.359 1 93.75 367 ASP A C 1
ATOM 2757 O O . ASP A 1 367 ? -9.93 31.781 27.297 1 93.75 367 ASP A O 1
ATOM 2761 N N . GLY A 1 368 ? -10.023 30.875 25.297 1 93.5 368 GLY A N 1
ATOM 2762 C CA . GLY A 1 368 ? -8.609 31.125 25.031 1 93.5 368 GLY A CA 1
ATOM 2763 C C . GLY A 1 368 ? -7.684 30.266 25.875 1 93.5 368 GLY A C 1
ATOM 2764 O O . GLY A 1 368 ? -6.465 30.438 25.812 1 93.5 368 GLY A O 1
ATOM 2765 N N . ASP A 1 369 ? -8.156 29.281 26.594 1 95.88 369 ASP A N 1
ATOM 2766 C CA . ASP A 1 369 ? -7.383 28.438 27.516 1 95.88 369 ASP A CA 1
ATOM 2767 C C . ASP A 1 369 ? -6.895 27.172 26.812 1 95.88 369 ASP A C 1
ATOM 2769 O O . ASP A 1 369 ? -7.688 26.281 26.5 1 95.88 369 ASP A O 1
ATOM 2773 N N . PRO A 1 370 ? -5.613 27.047 26.562 1 95.25 370 PRO A N 1
ATOM 2774 C CA . PRO A 1 370 ? -5.074 25.875 25.875 1 95.25 370 PRO A CA 1
ATOM 2775 C C . PRO A 1 370 ? -5.418 24.562 26.578 1 95.25 370 PRO A C 1
ATOM 2777 O O . PRO A 1 370 ? -5.383 23.5 25.969 1 95.25 370 PRO A O 1
ATOM 2780 N N . SER A 1 371 ? -5.711 24.609 27.828 1 96 371 SER A N 1
ATOM 2781 C CA . SER A 1 371 ? -5.992 23.406 28.594 1 96 371 SER A CA 1
ATOM 2782 C C . SER A 1 371 ? -7.449 22.984 28.453 1 96 371 SER A C 1
ATOM 2784 O O . SER A 1 371 ? -7.84 21.922 28.922 1 96 371 SER A O 1
ATOM 2786 N N . ARG A 1 372 ? -8.258 23.797 27.797 1 97.69 372 ARG A N 1
ATOM 2787 C CA . ARG A 1 372 ? -9.68 23.516 27.609 1 97.69 372 ARG A CA 1
ATOM 2788 C C . ARG A 1 372 ? -10.016 23.359 26.141 1 97.69 372 ARG A C 1
ATOM 2790 O O . ARG A 1 372 ? -10.664 24.234 25.547 1 97.69 372 ARG A O 1
ATOM 2797 N N . PRO A 1 373 ? -9.609 22.188 25.547 1 97.75 373 PRO A N 1
ATOM 2798 C CA . PRO A 1 373 ? -9.906 21.938 24.125 1 97.75 373 PRO A CA 1
ATOM 2799 C C . PRO A 1 373 ? -11.406 21.984 23.828 1 97.75 373 PRO A C 1
ATOM 2801 O O . PRO A 1 373 ? -12.219 21.672 24.703 1 97.75 373 PRO A O 1
ATOM 2804 N N . ASN A 1 374 ? -11.773 22.359 22.641 1 98.06 374 ASN A N 1
ATOM 2805 C CA . ASN A 1 374 ? -13.172 22.438 22.234 1 98.06 374 ASN A CA 1
ATOM 2806 C C . ASN A 1 374 ? -13.445 21.547 21.016 1 98.06 374 ASN A C 1
ATOM 2808 O O . ASN A 1 374 ? -13.742 22.047 19.938 1 98.06 374 ASN A O 1
ATOM 2812 N N . PRO A 1 375 ? -13.414 20.234 21.172 1 97.88 375 PRO A N 1
ATOM 2813 C CA . PRO A 1 375 ? -13.656 19.312 20.062 1 97.88 375 PRO A CA 1
ATOM 2814 C C . PRO A 1 375 ? -15.055 19.469 19.469 1 97.88 375 PRO A C 1
ATOM 2816 O O . PRO A 1 375 ? -15.242 19.234 18.266 1 97.88 375 PRO A O 1
ATOM 2819 N N . ASP A 1 376 ? -16.016 19.859 20.25 1 97.56 376 ASP A N 1
ATOM 2820 C CA . ASP A 1 376 ? -17.391 20.031 19.766 1 97.56 376 ASP A CA 1
ATOM 2821 C C . ASP A 1 376 ? -17.438 21.125 18.703 1 97.56 376 ASP A C 1
ATOM 2823 O O . ASP A 1 376 ? -18.062 20.953 17.656 1 97.56 376 ASP A O 1
ATOM 2827 N N . ALA A 1 377 ? -16.812 22.234 19 1 97.81 377 ALA A N 1
ATOM 2828 C CA . ALA A 1 377 ? -16.75 23.328 18.031 1 97.81 377 ALA A CA 1
ATOM 2829 C C . ALA A 1 377 ? -16.031 22.906 16.75 1 97.81 377 ALA A C 1
ATOM 2831 O O . ALA A 1 377 ? -16.391 23.328 15.656 1 97.81 377 ALA A O 1
ATOM 2832 N N . THR A 1 378 ? -14.992 22.141 16.938 1 98.19 378 THR A N 1
ATOM 2833 C CA . THR A 1 378 ? -14.219 21.656 15.797 1 98.19 378 THR A CA 1
ATOM 2834 C C . THR A 1 378 ? -15.094 20.812 14.883 1 98.19 378 THR A C 1
ATOM 2836 O O . THR A 1 378 ? -15.125 21.031 13.664 1 98.19 378 THR A O 1
ATOM 2839 N N . ARG A 1 379 ? -15.812 19.844 15.469 1 97.12 379 ARG A N 1
ATOM 2840 C CA . ARG A 1 379 ? -16.703 19 14.688 1 97.12 379 ARG A CA 1
ATOM 2841 C C . ARG A 1 379 ? -17.797 19.812 14.008 1 97.12 379 ARG A C 1
ATOM 2843 O O . ARG A 1 379 ? -18.109 19.594 12.836 1 97.12 379 ARG A O 1
ATOM 2850 N N . ALA A 1 380 ? -18.328 20.719 14.719 1 97.81 380 ALA A N 1
ATOM 2851 C CA . ALA A 1 380 ? -19.375 21.578 14.188 1 97.81 380 ALA A CA 1
ATOM 2852 C C . ALA A 1 380 ? -18.859 22.422 13.023 1 97.81 380 ALA A C 1
ATOM 2854 O O . ALA A 1 380 ? -19.578 22.625 12.039 1 97.81 380 ALA A O 1
ATOM 2855 N N . LEU A 1 381 ? -17.672 22.938 13.164 1 98.12 381 LEU A N 1
ATOM 2856 C CA . LEU A 1 381 ? -17.094 23.797 12.125 1 98.12 381 LEU A CA 1
ATOM 2857 C C . LEU A 1 381 ? -16.875 23.016 10.836 1 98.12 381 LEU A C 1
ATOM 2859 O O . LEU A 1 381 ? -17.094 23.531 9.742 1 98.12 381 LEU A O 1
ATOM 2863 N N . VAL A 1 382 ? -16.375 21.797 10.961 1 97.62 382 VAL A N 1
ATOM 2864 C CA . VAL A 1 382 ? -16.156 20.953 9.789 1 97.62 382 VAL A CA 1
ATOM 2865 C C . VAL A 1 382 ? -17.484 20.75 9.055 1 97.62 382 VAL A C 1
ATOM 2867 O O . VAL A 1 382 ? -17.547 20.875 7.832 1 97.62 382 VAL A O 1
ATOM 2870 N N . GLN A 1 383 ? -18.531 20.484 9.773 1 96.81 383 GLN A N 1
ATOM 2871 C CA . GLN A 1 383 ? -19.844 20.281 9.172 1 96.81 383 GLN A CA 1
ATOM 2872 C C . GLN A 1 383 ? -20.391 21.578 8.586 1 96.81 383 GLN A C 1
ATOM 2874 O O . GLN A 1 383 ? -20.922 21.578 7.473 1 96.81 383 GLN A O 1
ATOM 2879 N N . GLU A 1 384 ? -20.297 22.641 9.367 1 97.62 384 GLU A N 1
ATOM 2880 C CA . GLU A 1 384 ? -20.797 23.938 8.898 1 97.62 384 GLU A CA 1
ATOM 2881 C C . GLU A 1 384 ? -20.016 24.422 7.68 1 97.62 384 GLU A C 1
ATOM 2883 O O . GLU A 1 384 ? -20.594 25.062 6.785 1 97.62 384 GLU A O 1
ATOM 2888 N N . GLY A 1 385 ? -18.703 24.203 7.715 1 97.69 385 GLY A N 1
ATOM 2889 C CA . GLY A 1 385 ? -17.906 24.5 6.539 1 97.69 385 GLY A CA 1
ATOM 2890 C C . GLY A 1 385 ? -18.406 23.844 5.277 1 97.69 385 GLY A C 1
ATOM 2891 O O . GLY A 1 385 ? -18.547 24.484 4.238 1 97.69 385 GLY A O 1
ATOM 2892 N N . ALA A 1 386 ? -18.688 22.562 5.398 1 97 386 ALA A N 1
ATOM 2893 C CA . ALA A 1 386 ? -19.219 21.828 4.25 1 97 386 ALA A CA 1
ATOM 2894 C C . ALA A 1 386 ? -20.531 22.438 3.773 1 97 386 ALA A C 1
ATOM 2896 O O . ALA A 1 386 ? -20.797 22.5 2.57 1 97 386 ALA A O 1
ATOM 2897 N N . ARG A 1 387 ? -21.375 22.812 4.691 1 96.5 387 ARG A N 1
ATOM 2898 C CA . ARG A 1 387 ? -22.641 23.453 4.34 1 96.5 387 ARG A CA 1
ATOM 2899 C C . ARG A 1 387 ? -22.406 24.766 3.604 1 96.5 387 ARG A C 1
ATOM 2901 O O . ARG A 1 387 ? -23.172 25.141 2.715 1 96.5 387 ARG A O 1
ATOM 2908 N N . GLU A 1 388 ? -21.328 25.422 3.959 1 97.06 388 GLU A N 1
ATOM 2909 C CA . GLU A 1 388 ? -20.969 26.703 3.357 1 97.06 388 GLU A CA 1
ATOM 2910 C C . GLU A 1 388 ? -20.141 26.516 2.1 1 97.06 388 GLU A C 1
ATOM 2912 O O . GLU A 1 388 ? -19.672 27.484 1.503 1 97.06 388 GLU A O 1
ATOM 2917 N N . GLY A 1 389 ? -19.906 25.297 1.709 1 97.81 389 GLY A N 1
ATOM 2918 C CA . GLY A 1 389 ? -19.156 25.031 0.491 1 97.81 389 GLY A CA 1
ATOM 2919 C C . GLY A 1 389 ? -17.656 24.984 0.706 1 97.81 389 GLY A C 1
ATOM 2920 O O . GLY A 1 389 ? -16.891 25.281 -0.213 1 97.81 389 GLY A O 1
ATOM 2921 N N . LEU A 1 390 ? -17.25 24.766 1.889 1 98.06 390 LEU A N 1
ATOM 2922 C CA . LEU A 1 390 ? -15.844 24.656 2.242 1 98.06 390 LEU A CA 1
ATOM 2923 C C . LEU A 1 390 ? -15.539 23.281 2.844 1 98.06 390 LEU A C 1
ATOM 2925 O O . LEU A 1 390 ? -16.141 22.906 3.852 1 98.06 390 LEU A O 1
ATOM 2929 N N . LEU A 1 391 ? -14.594 22.5 2.23 1 97.81 391 LEU A N 1
ATOM 2930 C CA . LEU A 1 391 ? -14.188 21.219 2.783 1 97.81 391 LEU A CA 1
ATOM 2931 C C . LEU A 1 391 ? -13.031 21.375 3.756 1 97.81 391 LEU A C 1
ATOM 2933 O O . LEU A 1 391 ? -11.93 21.766 3.357 1 97.81 391 LEU A O 1
ATOM 2937 N N . LEU A 1 392 ? -13.328 21.094 4.98 1 97.38 392 LEU A N 1
ATOM 2938 C CA . LEU A 1 392 ? -12.328 21.188 6.043 1 97.38 392 LEU A CA 1
ATOM 2939 C C . LEU A 1 392 ? -12.031 19.812 6.629 1 97.38 392 LEU A C 1
ATOM 2941 O O . LEU A 1 392 ? -12.812 18.875 6.461 1 97.38 392 LEU A O 1
ATOM 2945 N N . LEU A 1 393 ? -10.867 19.719 7.25 1 96.75 393 LEU A N 1
ATOM 2946 C CA . LEU A 1 393 ? -10.469 18.531 7.996 1 96.75 393 LEU A CA 1
ATOM 2947 C C . LEU A 1 393 ? -10.18 18.875 9.453 1 96.75 393 LEU A C 1
ATOM 2949 O O . LEU A 1 393 ? -9.859 20.016 9.773 1 96.75 393 LEU A O 1
ATOM 2953 N N . SER A 1 394 ? -10.352 17.922 10.242 1 96.56 394 SER A N 1
ATOM 2954 C CA . SER A 1 394 ? -9.945 18.047 11.641 1 96.56 394 SER A CA 1
ATOM 2955 C C . SER A 1 394 ? -8.875 17.031 12.008 1 96.56 394 SER A C 1
ATOM 2957 O O . SER A 1 394 ? -8.688 16.031 11.297 1 96.56 394 SER A O 1
ATOM 2959 N N . CYS A 1 395 ? -8.133 17.312 13.008 1 95.44 395 CYS A N 1
ATOM 2960 C CA . CYS A 1 395 ? -7.137 16.406 13.547 1 95.44 395 CYS A CA 1
ATOM 2961 C C . CYS A 1 395 ? -6.82 16.75 15 1 95.44 395 CYS A C 1
ATOM 2963 O O . CYS A 1 395 ? -7.625 17.375 15.688 1 95.44 395 CYS A O 1
ATOM 2965 N N . GLY A 1 396 ? -5.773 16.156 15.531 1 94.81 396 GLY A N 1
ATOM 2966 C CA . GLY A 1 396 ? -5.305 16.438 16.875 1 94.81 396 GLY A CA 1
ATOM 2967 C C . GLY A 1 396 ? -5.613 15.328 17.859 1 94.81 396 GLY A C 1
ATOM 2968 O O . GLY A 1 396 ? -6.668 14.695 17.781 1 94.81 396 GLY A O 1
ATOM 2969 N N . LEU A 1 397 ? -4.762 15.188 18.812 1 90.19 397 LEU A N 1
ATOM 2970 C CA . LEU A 1 397 ? -4.949 14.172 19.828 1 90.19 397 LEU A CA 1
ATOM 2971 C C . LEU A 1 397 ? -6.207 14.445 20.641 1 90.19 397 LEU A C 1
ATOM 2973 O O . LEU A 1 397 ? -6.859 13.508 21.125 1 90.19 397 LEU A O 1
ATOM 2977 N N . ARG A 1 398 ? -6.523 15.766 20.812 1 94 398 ARG A N 1
ATOM 2978 C CA . ARG A 1 398 ? -7.668 16.156 21.625 1 94 398 ARG A CA 1
ATOM 2979 C C . ARG A 1 398 ? -8.875 16.484 20.75 1 94 398 ARG A C 1
ATOM 2981 O O . ARG A 1 398 ? -9.891 16.969 21.234 1 94 398 ARG A O 1
ATOM 2988 N N . GLY A 1 399 ? -8.727 16.281 19.391 1 95.38 399 GLY A N 1
ATOM 2989 C CA . GLY A 1 399 ? -9.812 16.406 18.422 1 95.38 399 GLY A CA 1
ATOM 2990 C C . GLY A 1 399 ? -10.258 17.844 18.219 1 95.38 399 GLY A C 1
ATOM 2991 O O . GLY A 1 399 ? -11.375 18.094 17.766 1 95.38 399 GLY A O 1
ATOM 2992 N N . ASN A 1 400 ? -9.43 18.844 18.547 1 98.06 400 ASN A N 1
ATOM 2993 C CA . ASN A 1 400 ? -9.867 20.234 18.562 1 98.06 400 ASN A CA 1
ATOM 2994 C C . ASN A 1 400 ? -9.055 21.078 17.594 1 98.06 400 ASN A C 1
ATOM 2996 O O . ASN A 1 400 ? -8.859 22.281 17.828 1 98.06 400 ASN A O 1
ATOM 3000 N N . VAL A 1 401 ? -8.516 20.453 16.516 1 98.31 401 VAL A N 1
ATOM 3001 C CA . VAL A 1 401 ? -7.699 21.188 15.562 1 98.31 401 VAL A CA 1
ATOM 3002 C C . VAL A 1 401 ? -8.328 21.094 14.172 1 98.31 401 VAL A C 1
ATOM 3004 O O . VAL A 1 401 ? -8.734 20.016 13.742 1 98.31 401 VAL A O 1
ATOM 3007 N N . VAL A 1 402 ? -8.484 22.234 13.5 1 98.5 402 VAL A N 1
ATOM 3008 C CA . VAL A 1 402 ? -8.859 22.281 12.094 1 98.5 402 VAL A CA 1
ATOM 3009 C C . VAL A 1 402 ? -7.609 22.453 11.234 1 98.5 402 VAL A C 1
ATOM 3011 O O . VAL A 1 402 ? -6.766 23.312 11.516 1 98.5 402 VAL A O 1
ATOM 3014 N N . ARG A 1 403 ? -7.488 21.609 10.195 1 97.06 403 ARG A N 1
ATOM 3015 C CA . ARG A 1 403 ? -6.344 21.641 9.289 1 97.06 403 ARG A CA 1
ATOM 3016 C C . ARG A 1 403 ? -6.688 22.344 7.984 1 97.06 403 ARG A C 1
ATOM 3018 O O . ARG A 1 403 ? -7.75 22.109 7.406 1 97.06 403 ARG A O 1
ATOM 3025 N N . PHE A 1 404 ? -5.824 23.219 7.59 1 98.5 404 PHE A N 1
ATOM 3026 C CA . PHE A 1 404 ? -5.926 23.844 6.277 1 98.5 404 PHE A CA 1
ATOM 3027 C C . PHE A 1 404 ? -4.809 23.375 5.359 1 98.5 404 PHE A C 1
ATOM 3029 O O . PHE A 1 404 ? -3.633 23.656 5.602 1 98.5 404 PHE A O 1
ATOM 3036 N N . LEU A 1 405 ? -5.176 22.625 4.336 1 98.38 405 LEU A N 1
ATOM 3037 C CA . LEU A 1 405 ? -4.246 22.031 3.377 1 98.38 405 LEU A CA 1
ATOM 3038 C C . LEU A 1 405 ? -4.656 22.375 1.946 1 98.38 405 LEU A C 1
ATOM 3040 O O . LEU A 1 405 ? -4.926 21.469 1.148 1 98.38 405 LEU A O 1
ATOM 3044 N N . PRO A 1 406 ? -4.699 23.656 1.588 1 98.44 406 PRO A N 1
ATOM 3045 C CA . PRO A 1 406 ? -5.148 24.031 0.244 1 98.44 406 PRO A CA 1
ATOM 3046 C C . PRO A 1 406 ? -4.156 23.625 -0.843 1 98.44 406 PRO A C 1
ATOM 3048 O O . PRO A 1 406 ? -2.963 23.469 -0.569 1 98.44 406 PRO A O 1
ATOM 3051 N N . ALA A 1 407 ? -4.68 23.484 -2.078 1 98.75 407 ALA A N 1
ATOM 3052 C CA . ALA A 1 407 ? -3.777 23.391 -3.223 1 98.75 407 ALA A CA 1
ATOM 3053 C C . ALA A 1 407 ? -2.867 24.609 -3.312 1 98.75 407 ALA A C 1
ATOM 3055 O O . ALA A 1 407 ? -3.305 25.734 -3.072 1 98.75 407 ALA A O 1
ATOM 3056 N N . LEU A 1 408 ? -1.621 24.359 -3.674 1 98.88 408 LEU A N 1
ATOM 3057 C CA . LEU A 1 408 ? -0.659 25.453 -3.74 1 98.88 408 LEU A CA 1
ATOM 3058 C C . LEU A 1 408 ? -0.845 26.266 -5.02 1 98.88 408 LEU A C 1
ATOM 3060 O O . LEU A 1 408 ? -0.318 27.375 -5.137 1 98.88 408 LEU A O 1
ATOM 3064 N N . THR A 1 409 ? -1.637 25.781 -5.91 1 98.81 409 THR A N 1
ATOM 3065 C CA . THR A 1 409 ? -1.927 26.453 -7.172 1 98.81 409 THR A CA 1
ATOM 3066 C C . THR A 1 409 ? -3.211 27.266 -7.062 1 98.81 409 THR A C 1
ATOM 3068 O O . THR A 1 409 ? -3.65 27.875 -8.039 1 98.81 409 THR A O 1
ATOM 3071 N N . MET A 1 410 ? -3.814 27.312 -5.914 1 98.44 410 MET A N 1
ATOM 307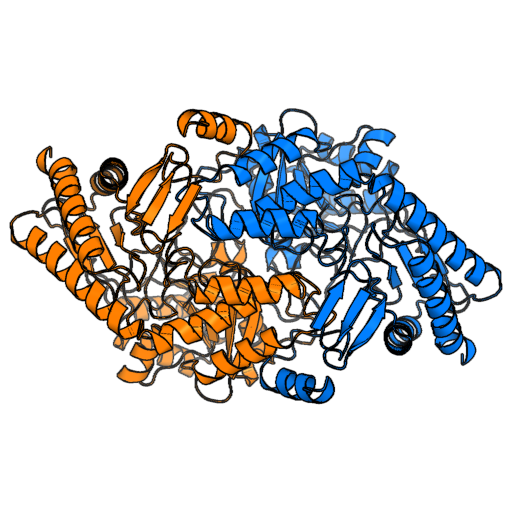2 C CA . MET A 1 410 ? -5.07 28.031 -5.699 1 98.44 410 MET A CA 1
ATOM 3073 C C . MET A 1 410 ? -4.91 29.516 -5.98 1 98.44 410 MET A C 1
ATOM 3075 O O . MET A 1 410 ? -3.977 30.156 -5.48 1 98.44 410 MET A O 1
ATOM 3079 N N . PRO A 1 411 ? -5.852 30.141 -6.75 1 98.31 411 PRO A N 1
ATOM 3080 C CA . PRO A 1 411 ? -5.801 31.594 -6.957 1 98.31 411 PRO A CA 1
ATOM 3081 C C . PRO A 1 411 ? -6.105 32.375 -5.688 1 98.31 411 PRO A C 1
ATOM 3083 O O . PRO A 1 411 ? -6.93 31.953 -4.871 1 98.31 411 PRO A O 1
ATOM 3086 N N . ASP A 1 412 ? -5.539 33.562 -5.66 1 98.38 412 ASP A N 1
ATOM 3087 C CA . ASP A 1 412 ? -5.711 34.406 -4.477 1 98.38 412 ASP A CA 1
ATOM 3088 C C . ASP A 1 412 ? -7.18 34.75 -4.25 1 98.38 412 ASP A C 1
ATOM 3090 O O . ASP A 1 412 ? -7.648 34.781 -3.111 1 98.38 412 ASP A O 1
ATOM 3094 N N . ALA A 1 413 ? -7.895 35 -5.344 1 98.69 413 ALA A N 1
ATOM 3095 C CA . ALA A 1 413 ? -9.305 35.344 -5.223 1 98.69 413 ALA A CA 1
ATOM 3096 C C . ALA A 1 413 ? -10.109 34.188 -4.609 1 98.69 413 ALA A C 1
ATOM 3098 O O . ALA A 1 413 ? -11.023 34.438 -3.816 1 98.69 413 ALA A O 1
ATOM 3099 N N . LEU A 1 414 ? -9.797 33.031 -5.004 1 98.75 414 LEU A N 1
ATOM 3100 C CA . LEU A 1 414 ? -10.469 31.844 -4.453 1 98.75 414 LEU A CA 1
ATOM 3101 C C . LEU A 1 414 ? -10.109 31.656 -2.986 1 98.75 414 LEU A C 1
ATOM 3103 O O . LEU A 1 414 ? -10.961 31.266 -2.18 1 98.75 414 LEU A O 1
ATOM 3107 N N . LEU A 1 415 ? -8.859 31.891 -2.609 1 98.75 415 LEU A N 1
ATOM 3108 C CA . LEU A 1 415 ? -8.422 31.828 -1.22 1 98.75 415 LEU A CA 1
ATOM 3109 C C . LEU A 1 415 ? -9.203 32.812 -0.36 1 98.75 415 LEU A C 1
ATOM 3111 O O . LEU A 1 415 ? -9.641 32.469 0.741 1 98.75 415 LEU A O 1
ATOM 3115 N N . ASP A 1 416 ? -9.359 34.031 -0.844 1 98.44 416 ASP A N 1
ATOM 3116 C CA . ASP A 1 416 ? -10.117 35.031 -0.118 1 98.44 416 ASP A CA 1
ATOM 3117 C C . ASP A 1 416 ? -11.57 34.594 0.079 1 98.44 416 ASP A C 1
ATOM 3119 O O . ASP A 1 416 ? -12.133 34.781 1.162 1 98.44 416 ASP A O 1
ATOM 3123 N N . GLU A 1 417 ? -12.156 34.062 -0.982 1 98.75 417 GLU A N 1
ATOM 3124 C CA . GLU A 1 417 ? -13.516 33.531 -0.875 1 98.75 417 GLU A CA 1
ATOM 3125 C C . GLU A 1 417 ? -13.609 32.438 0.197 1 98.75 417 GLU A C 1
ATOM 3127 O O . GLU A 1 417 ? -14.547 32.438 0.993 1 98.75 417 GLU A O 1
ATOM 3132 N N . ALA A 1 418 ? -12.656 31.562 0.202 1 98.75 418 ALA A N 1
ATOM 3133 C CA . ALA A 1 418 ? -12.625 30.484 1.179 1 98.75 418 ALA A CA 1
ATOM 3134 C C . ALA A 1 418 ? -12.555 31.031 2.602 1 98.75 418 ALA A C 1
ATOM 3136 O O . ALA A 1 418 ? -13.25 30.547 3.496 1 98.75 418 ALA A O 1
ATOM 3137 N N . LEU A 1 419 ? -11.695 32 2.807 1 98.56 419 LEU A N 1
ATOM 3138 C CA . LEU A 1 419 ? -11.516 32.562 4.137 1 98.56 419 LEU A CA 1
ATOM 3139 C C . LEU A 1 419 ? -12.758 33.344 4.578 1 98.56 419 LEU A C 1
ATOM 3141 O O . LEU A 1 419 ? -13.094 33.344 5.766 1 98.56 419 LEU A O 1
ATOM 3145 N N . ASP A 1 420 ? -13.438 33.969 3.633 1 98.38 420 ASP A N 1
ATOM 3146 C CA . ASP A 1 420 ? -14.719 34.625 3.943 1 98.38 420 ASP A CA 1
ATOM 3147 C C . ASP A 1 420 ? -15.742 33.594 4.414 1 98.38 420 ASP A C 1
ATOM 3149 O O . ASP A 1 420 ? -16.453 33.812 5.398 1 98.38 420 ASP A O 1
ATOM 3153 N N . ARG A 1 421 ? -15.836 32.531 3.738 1 98.12 421 ARG A N 1
ATOM 3154 C CA . ARG A 1 421 ? -16.766 31.453 4.094 1 98.12 421 ARG A CA 1
ATOM 3155 C C . ARG A 1 421 ? -16.406 30.844 5.441 1 98.12 421 ARG A C 1
ATOM 3157 O O . ARG A 1 421 ? -17.281 30.484 6.227 1 98.12 421 ARG A O 1
ATOM 3164 N N . LEU A 1 422 ? -15.125 30.688 5.676 1 98.19 422 LEU A N 1
ATOM 3165 C CA . LEU A 1 422 ? -14.664 30.188 6.961 1 98.19 422 LEU A CA 1
ATOM 3166 C C . LEU A 1 422 ? -15.109 31.094 8.102 1 98.19 422 LEU A C 1
ATOM 3168 O O . LEU A 1 422 ? -15.547 30.609 9.148 1 98.19 422 LEU A O 1
ATOM 3172 N N . GLU A 1 423 ? -14.945 32.344 7.906 1 97.12 423 GLU A N 1
ATOM 3173 C CA . GLU A 1 423 ? -15.344 33.312 8.93 1 97.12 423 GLU A CA 1
ATOM 3174 C C . GLU A 1 423 ? -16.844 33.25 9.203 1 97.12 423 GLU A C 1
ATOM 3176 O O . GLU A 1 423 ? -17.266 33.312 10.352 1 97.12 423 GLU A O 1
ATOM 3181 N N . ILE A 1 424 ? -17.641 33.094 8.156 1 97.19 424 ILE A N 1
ATOM 3182 C CA . ILE A 1 424 ? -19.078 32.938 8.305 1 97.19 424 ILE A CA 1
ATOM 3183 C C . ILE A 1 424 ? -19.391 31.688 9.133 1 97.19 424 ILE A C 1
ATOM 3185 O O . ILE A 1 424 ? -20.172 31.734 10.078 1 97.19 424 ILE A O 1
ATOM 3189 N N . ALA A 1 425 ? -18.734 30.578 8.773 1 97.69 425 ALA A N 1
ATOM 3190 C CA . ALA A 1 425 ? -18.953 29.312 9.477 1 97.69 425 ALA A CA 1
ATOM 3191 C C . ALA A 1 425 ? -18.531 29.422 10.938 1 97.69 425 ALA A C 1
ATOM 3193 O O . ALA A 1 425 ? -19.219 28.922 11.828 1 97.69 425 ALA A O 1
ATOM 3194 N N . LEU A 1 426 ? -17.391 30.062 11.188 1 97.44 426 LEU A N 1
ATOM 3195 C CA . LEU A 1 426 ? -16.891 30.25 12.547 1 97.44 426 LEU A CA 1
ATOM 3196 C C . LEU A 1 426 ? -17.859 31.062 13.383 1 97.44 426 LEU A C 1
ATOM 3198 O O . LEU A 1 426 ? -18.141 30.734 14.539 1 97.44 426 LEU A O 1
ATOM 3202 N N . ASN A 1 427 ? -18.359 32.094 12.812 1 96.31 427 ASN A N 1
ATOM 3203 C CA . ASN A 1 427 ? -19.328 32.938 13.508 1 96.31 427 ASN A CA 1
ATOM 3204 C C . ASN A 1 427 ? -20.594 32.188 13.859 1 96.31 427 ASN A C 1
ATOM 3206 O O . ASN A 1 427 ? -21.141 32.344 14.953 1 96.31 427 ASN A O 1
ATOM 3210 N N . ARG A 1 428 ? -21.031 31.391 12.961 1 96 428 ARG A N 1
ATOM 3211 C CA . ARG A 1 428 ? -22.234 30.609 13.195 1 96 428 ARG A CA 1
ATOM 3212 C C . ARG A 1 428 ? -22.016 29.578 14.305 1 96 428 ARG A C 1
ATOM 3214 O O . ARG A 1 428 ? -22.906 29.359 15.133 1 96 428 ARG A O 1
ATOM 3221 N N . VAL A 1 429 ? -20.875 28.906 14.273 1 96.44 429 VAL A N 1
ATOM 3222 C CA . VAL A 1 429 ? -20.578 27.828 15.211 1 96.44 429 VAL A CA 1
ATOM 3223 C C . VAL A 1 429 ? -20.266 28.406 16.594 1 96.44 429 VAL A C 1
ATOM 3225 O O . VAL A 1 429 ? -20.672 27.844 17.609 1 96.44 429 VAL A O 1
ATOM 3228 N N . LEU A 1 430 ? -19.594 29.562 16.641 1 90.94 430 LEU A N 1
ATOM 3229 C CA . LEU A 1 430 ? -19.109 30.109 17.906 1 90.94 430 LEU A CA 1
ATOM 3230 C C . LEU A 1 430 ? -20.062 31.188 18.422 1 90.94 430 LEU A C 1
ATOM 3232 O O . LEU A 1 430 ? -20.031 31.531 19.609 1 90.94 430 LEU A O 1
ATOM 3236 N N . GLY A 1 431 ? -20.75 32.031 17.531 1 80.06 431 GLY A N 1
ATOM 3237 C CA . GLY A 1 431 ? -21.688 33.062 17.953 1 80.06 431 GLY A CA 1
ATOM 3238 C C . GLY A 1 431 ? -22.891 32.5 18.688 1 80.06 431 GLY A C 1
ATOM 3239 O O . GLY A 1 431 ? -23.484 33.156 19.531 1 80.06 431 GLY A O 1
ATOM 3240 N N . GLY A 1 432 ? -23.375 31.406 18.297 1 56.41 432 GLY A N 1
ATOM 3241 C CA . GLY A 1 432 ? -24.453 30.828 19.094 1 56.41 432 GLY A CA 1
ATOM 3242 C C . GLY A 1 432 ? -23.984 30.312 20.438 1 56.41 432 GLY A C 1
ATOM 3243 O O . GLY A 1 432 ? -24.766 29.75 21.203 1 56.41 432 GLY A O 1
ATOM 3244 N N . GLN A 1 433 ? -22.734 30.359 20.672 1 46 433 GLN A N 1
ATOM 3245 C CA . GLN A 1 433 ? -22.203 29.922 21.953 1 46 433 GLN A CA 1
ATOM 3246 C C . GLN A 1 433 ? -21.969 31.125 22.891 1 46 433 GLN A C 1
ATOM 3248 O O . GLN A 1 433 ? -21.641 32.219 22.422 1 46 433 GLN A O 1
ATOM 3253 N N . MET B 1 1 ? 19.094 6.574 -28.734 1 66.38 1 MET B N 1
ATOM 3254 C CA . MET B 1 1 ? 18.188 5.73 -27.969 1 66.38 1 MET B CA 1
ATOM 3255 C C . MET B 1 1 ? 18.875 5.156 -26.734 1 66.38 1 MET B C 1
ATOM 3257 O O . MET B 1 1 ? 20 4.668 -26.812 1 66.38 1 MET B O 1
ATOM 3261 N N . THR B 1 2 ? 18.25 5.332 -25.578 1 87.69 2 THR B N 1
ATOM 3262 C CA . THR B 1 2 ? 18.859 4.836 -24.359 1 87.69 2 THR B CA 1
ATOM 3263 C C . THR B 1 2 ? 18.891 3.309 -24.344 1 87.69 2 THR B C 1
ATOM 3265 O O . THR B 1 2 ? 17.906 2.664 -24.734 1 87.69 2 THR B O 1
ATOM 3268 N N . THR B 1 3 ? 20.047 2.656 -24.094 1 96.5 3 THR B N 1
ATOM 3269 C CA . THR B 1 3 ? 20.188 1.206 -24.125 1 96.5 3 THR B CA 1
ATOM 3270 C C . THR B 1 3 ? 19.828 0.605 -22.766 1 96.5 3 THR B C 1
ATOM 3272 O O . THR B 1 3 ? 19.844 1.297 -21.75 1 96.5 3 THR B O 1
ATOM 3275 N N . ASN B 1 4 ? 19.484 -0.648 -22.797 1 97.5 4 ASN B N 1
ATOM 3276 C CA . ASN B 1 4 ? 19.25 -1.381 -21.562 1 97.5 4 ASN B CA 1
ATOM 3277 C C . ASN B 1 4 ? 20.469 -1.32 -20.641 1 97.5 4 ASN B C 1
ATOM 3279 O O . ASN B 1 4 ? 20.312 -1.16 -19.422 1 97.5 4 ASN B O 1
ATOM 3283 N N . ALA B 1 5 ? 21.656 -1.448 -21.234 1 97.5 5 ALA B N 1
ATOM 3284 C CA . ALA B 1 5 ? 22.891 -1.435 -20.453 1 97.5 5 ALA B CA 1
ATOM 3285 C C . ALA B 1 5 ? 23.078 -0.091 -19.75 1 97.5 5 ALA B C 1
ATOM 3287 O O . ALA B 1 5 ? 23.484 -0.039 -18.594 1 97.5 5 ALA B O 1
ATOM 3288 N N . GLU B 1 6 ? 22.844 0.988 -20.469 1 98.12 6 GLU B N 1
ATOM 3289 C CA . GLU B 1 6 ? 22.938 2.326 -19.891 1 98.12 6 GLU B CA 1
ATOM 3290 C C . GLU B 1 6 ? 21.953 2.516 -18.75 1 98.12 6 GLU B C 1
ATOM 3292 O O . GLU B 1 6 ? 22.297 3.059 -17.703 1 98.12 6 GLU B O 1
ATOM 3297 N N . LEU B 1 7 ? 20.766 2.096 -18.969 1 98.38 7 LEU B N 1
ATOM 3298 C CA . LEU B 1 7 ? 19.719 2.217 -17.953 1 98.38 7 LEU B CA 1
ATOM 3299 C C . LEU B 1 7 ? 20.062 1.382 -16.719 1 98.38 7 LEU B C 1
ATOM 3301 O O . LEU B 1 7 ? 19.781 1.786 -15.594 1 98.38 7 LEU B O 1
ATOM 3305 N N . TRP B 1 8 ? 20.656 0.216 -16.938 1 98.06 8 TRP B N 1
ATOM 3306 C CA . TRP B 1 8 ? 21.047 -0.63 -15.812 1 98.06 8 TRP B CA 1
ATOM 3307 C C . TRP B 1 8 ? 22.109 0.049 -14.953 1 98.06 8 TRP B C 1
ATOM 3309 O O . TRP B 1 8 ? 22.062 -0.02 -13.727 1 98.06 8 TRP B O 1
ATOM 3319 N N . THR B 1 9 ? 23.078 0.701 -15.609 1 98.19 9 THR B N 1
ATOM 3320 C CA . THR B 1 9 ? 24.109 1.452 -14.891 1 98.19 9 THR B CA 1
ATOM 3321 C C . THR B 1 9 ? 23.484 2.566 -14.055 1 98.19 9 THR B C 1
ATOM 3323 O O . THR B 1 9 ? 23.844 2.762 -12.898 1 98.19 9 THR B O 1
ATOM 3326 N N . ARG B 1 10 ? 22.562 3.287 -14.664 1 98.44 10 ARG B N 1
ATOM 3327 C CA . ARG B 1 10 ? 21.828 4.332 -13.953 1 98.44 10 ARG B CA 1
ATOM 3328 C C . ARG B 1 10 ? 21.062 3.752 -12.773 1 98.44 10 ARG B C 1
ATOM 3330 O O . ARG B 1 10 ? 21.031 4.336 -11.688 1 98.44 10 ARG B O 1
ATOM 3337 N N . ARG B 1 11 ? 20.453 2.611 -12.969 1 98.38 11 ARG B N 1
ATOM 3338 C CA . ARG B 1 11 ? 19.688 1.938 -11.922 1 98.38 11 ARG B CA 1
ATOM 3339 C C . ARG B 1 11 ? 20.578 1.602 -10.727 1 98.38 11 ARG B C 1
ATOM 3341 O O . ARG B 1 11 ? 20.203 1.859 -9.578 1 98.38 11 ARG B O 1
ATOM 3348 N N . GLU B 1 12 ? 21.719 1.005 -10.961 1 98 12 GLU B N 1
ATOM 3349 C CA . GLU B 1 12 ? 22.625 0.585 -9.898 1 98 12 GLU B CA 1
ATOM 3350 C C . GLU B 1 12 ? 23.094 1.779 -9.07 1 98 12 GLU B C 1
ATOM 3352 O O . GLU B 1 12 ? 23.297 1.658 -7.859 1 98 12 GLU B O 1
ATOM 3357 N N . ALA B 1 13 ? 23.156 2.928 -9.695 1 98.31 13 ALA B N 1
ATOM 3358 C CA . ALA B 1 13 ? 23.625 4.137 -9.016 1 98.31 13 ALA B CA 1
ATOM 3359 C C . ALA B 1 13 ? 22.5 4.785 -8.219 1 98.31 13 ALA B C 1
ATOM 3361 O O . ALA B 1 13 ? 22.734 5.359 -7.152 1 98.31 13 ALA B O 1
ATOM 3362 N N . ALA B 1 14 ? 21.25 4.66 -8.672 1 98.81 14 ALA B N 1
ATOM 3363 C CA . ALA B 1 14 ? 20.172 5.496 -8.156 1 98.81 14 ALA B CA 1
ATOM 3364 C C . ALA B 1 14 ? 19.266 4.703 -7.219 1 98.81 14 ALA B C 1
ATOM 3366 O O . ALA B 1 14 ? 18.578 5.277 -6.379 1 98.81 14 ALA B O 1
ATOM 3367 N N . VAL B 1 15 ? 19.219 3.398 -7.383 1 98.81 15 VAL B N 1
ATOM 3368 C CA . VAL B 1 15 ? 18.25 2.539 -6.715 1 98.81 15 VAL B CA 1
ATOM 3369 C C . VAL B 1 15 ? 18.969 1.483 -5.887 1 98.81 15 VAL B C 1
ATOM 3371 O O . VAL B 1 15 ? 19.969 0.902 -6.34 1 98.81 15 VAL B O 1
ATOM 3374 N N . PRO B 1 16 ? 18.516 1.22 -4.656 1 98.69 16 PRO B N 1
ATOM 3375 C CA . PRO B 1 16 ? 19.219 0.253 -3.805 1 98.69 16 PRO B CA 1
ATOM 3376 C C . PRO B 1 16 ? 19.188 -1.164 -4.371 1 98.69 16 PRO B C 1
ATOM 3378 O O . PRO B 1 16 ? 18.188 -1.562 -4.992 1 98.69 16 PRO B O 1
ATOM 3381 N N . ARG B 1 17 ? 20.125 -1.938 -4.047 1 97.38 17 ARG B N 1
ATOM 3382 C CA . ARG B 1 17 ? 20.297 -3.301 -4.539 1 97.38 17 ARG B CA 1
ATOM 3383 C C . ARG B 1 17 ? 19.234 -4.23 -3.967 1 97.38 17 ARG B C 1
ATOM 3385 O O . ARG B 1 17 ? 18.984 -5.309 -4.508 1 97.38 17 ARG B O 1
ATOM 3392 N N . GLY B 1 18 ? 18.625 -3.803 -2.861 1 97.38 18 GLY B N 1
ATOM 3393 C CA . GLY B 1 18 ? 17.656 -4.668 -2.195 1 97.38 18 GLY B CA 1
ATOM 3394 C C . GLY B 1 18 ? 16.453 -4.984 -3.051 1 97.38 18 GLY B C 1
ATOM 3395 O O . GLY B 1 18 ? 15.766 -5.984 -2.82 1 97.38 18 GLY B O 1
ATOM 3396 N N . VAL B 1 19 ? 16.109 -4.016 -3.928 1 97.06 19 VAL B N 1
ATOM 3397 C CA . VAL B 1 19 ? 15.047 -4.289 -4.895 1 97.06 19 VAL B CA 1
ATOM 3398 C C . VAL B 1 19 ? 15.656 -4.852 -6.18 1 97.06 19 VAL B C 1
ATOM 3400 O O . VAL B 1 19 ? 16.328 -4.133 -6.926 1 97.06 19 VAL B O 1
ATOM 3403 N N . SER B 1 20 ? 15.492 -6.113 -6.434 1 94.25 20 SER B N 1
ATOM 3404 C CA . SER B 1 20 ? 16.078 -6.777 -7.598 1 94.25 20 SER B CA 1
ATOM 3405 C C . SER B 1 20 ? 15.133 -6.703 -8.797 1 94.25 20 SER B C 1
ATOM 3407 O O . SER B 1 20 ? 13.93 -6.465 -8.641 1 94.25 20 SER B O 1
ATOM 3409 N N . SER B 1 21 ? 15.68 -6.793 -9.961 1 94.5 21 SER B N 1
ATOM 3410 C CA . SER B 1 21 ? 14.961 -7.016 -11.211 1 94.5 21 SER B CA 1
ATOM 3411 C C . SER B 1 21 ? 15.445 -8.273 -11.906 1 94.5 21 SER B C 1
ATOM 3413 O O . SER B 1 21 ? 16.641 -8.43 -12.156 1 94.5 21 SER B O 1
ATOM 3415 N N . MET B 1 22 ? 14.547 -9.125 -12.219 1 93.12 22 MET B N 1
ATOM 3416 C CA . MET B 1 22 ? 14.875 -10.438 -12.766 1 93.12 22 MET B CA 1
ATOM 3417 C C . MET B 1 22 ? 15.555 -10.312 -14.125 1 93.12 22 MET B C 1
ATOM 3419 O O . MET B 1 22 ? 16.469 -11.078 -14.438 1 93.12 22 MET B O 1
ATOM 3423 N N . HIS B 1 23 ? 15.055 -9.398 -14.953 1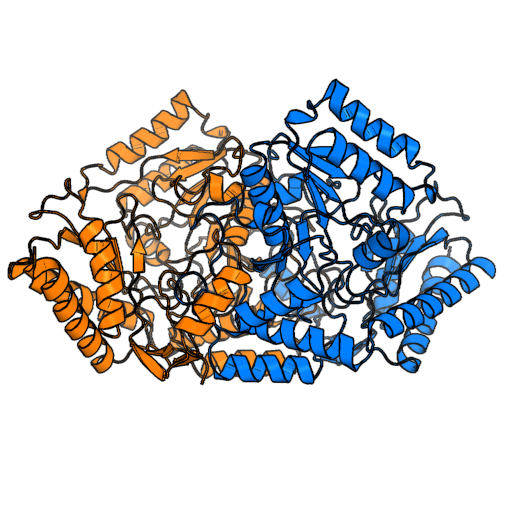 93.88 23 HIS B N 1
ATOM 3424 C CA . HIS B 1 23 ? 15.602 -9.188 -16.281 1 93.88 23 HIS B CA 1
ATOM 3425 C C . HIS B 1 23 ? 16.281 -7.832 -16.406 1 93.88 23 HIS B C 1
ATOM 3427 O O . HIS B 1 23 ? 15.742 -6.824 -15.93 1 93.88 23 HIS B O 1
ATOM 3433 N N . GLN B 1 24 ? 17.453 -7.812 -17 1 94.25 24 GLN B N 1
ATOM 3434 C CA . GLN B 1 24 ? 18.141 -6.555 -17.266 1 94.25 24 GLN B CA 1
ATOM 3435 C C . GLN B 1 24 ? 17.688 -5.945 -18.594 1 94.25 24 GLN B C 1
ATOM 3437 O O . GLN B 1 24 ? 18.516 -5.617 -19.438 1 94.25 24 GLN B O 1
ATOM 3442 N N . ARG B 1 25 ? 16.438 -5.918 -18.828 1 95.38 25 ARG B N 1
ATOM 3443 C CA . ARG B 1 25 ? 15.727 -5.344 -19.953 1 95.38 25 ARG B CA 1
ATOM 3444 C C . ARG B 1 25 ? 14.664 -4.352 -19.5 1 95.38 25 ARG B C 1
ATOM 3446 O O . ARG B 1 25 ? 13.781 -4.703 -18.719 1 95.38 25 ARG B O 1
ATOM 3453 N N . PHE B 1 26 ? 14.75 -3.164 -19.969 1 97.94 26 PHE B N 1
ATOM 3454 C CA . PHE B 1 26 ? 13.867 -2.113 -19.484 1 97.94 26 PHE B CA 1
ATOM 3455 C C . PHE B 1 26 ? 12.594 -2.045 -20.312 1 97.94 26 PHE B C 1
ATOM 3457 O O . PHE B 1 26 ? 12.648 -1.799 -21.531 1 97.94 26 PHE B O 1
ATOM 3464 N N . PHE B 1 27 ? 11.477 -2.271 -19.688 1 98.06 27 PHE B N 1
ATOM 3465 C CA . PHE B 1 27 ? 10.164 -2.268 -20.312 1 98.06 27 PHE B CA 1
ATOM 3466 C C . PHE B 1 27 ? 9.82 -0.88 -20.844 1 98.06 27 PHE B C 1
ATOM 3468 O O . PHE B 1 27 ? 9.859 0.1 -20.094 1 98.06 27 PHE B O 1
ATOM 3475 N N . ALA B 1 28 ? 9.406 -0.751 -22.109 1 98.06 28 ALA B N 1
ATOM 3476 C CA . ALA B 1 28 ? 9.125 0.552 -22.703 1 98.06 28 ALA B CA 1
ATOM 3477 C C . ALA B 1 28 ? 7.695 0.613 -23.234 1 98.06 28 ALA B C 1
ATOM 3479 O O . ALA B 1 28 ? 7.09 1.688 -23.281 1 98.06 28 ALA B O 1
ATOM 3480 N N . ARG B 1 29 ? 7.203 -0.554 -23.625 1 98.25 29 ARG B N 1
ATOM 3481 C CA . ARG B 1 29 ? 5.863 -0.604 -24.203 1 98.25 29 ARG B CA 1
ATOM 3482 C C . ARG B 1 29 ? 5.254 -1.993 -24.047 1 98.25 29 ARG B C 1
ATOM 3484 O O . ARG B 1 29 ? 5.953 -3 -24.156 1 98.25 29 ARG B O 1
ATOM 3491 N N . GLY B 1 30 ? 3.955 -2.043 -23.75 1 98.06 30 GLY B N 1
ATOM 3492 C CA . GLY B 1 30 ? 3.217 -3.293 -23.672 1 98.06 30 GLY B CA 1
ATOM 3493 C C . GLY B 1 30 ? 1.975 -3.309 -24.531 1 98.06 30 GLY B C 1
ATOM 3494 O O . GLY B 1 30 ? 1.291 -2.293 -24.672 1 98.06 30 GLY B O 1
ATOM 3495 N N . GLU B 1 31 ? 1.686 -4.41 -25.156 1 97.94 31 GLU B N 1
ATOM 3496 C CA . GLU B 1 31 ? 0.497 -4.617 -25.984 1 97.94 31 GLU B CA 1
ATOM 3497 C C . GLU B 1 31 ? -0.044 -6.035 -25.828 1 97.94 31 GLU B C 1
ATOM 3499 O O . GLU B 1 31 ? 0.529 -6.984 -26.359 1 97.94 31 GLU B O 1
ATOM 3504 N N . ASN B 1 32 ? -1.188 -6.105 -25.156 1 98.12 32 ASN B N 1
ATOM 3505 C CA . ASN B 1 32 ? -1.802 -7.398 -24.891 1 98.12 32 ASN B CA 1
ATOM 3506 C C . ASN B 1 32 ? -0.81 -8.367 -24.234 1 98.12 32 ASN B C 1
ATOM 3508 O O . ASN B 1 32 ? -0.352 -8.133 -23.125 1 98.12 32 ASN B O 1
ATOM 3512 N N . ALA B 1 33 ? -0.285 -9.359 -24.969 1 98.62 33 ALA B N 1
ATOM 3513 C CA . ALA B 1 33 ? 0.591 -10.367 -24.375 1 98.62 33 ALA B CA 1
ATOM 3514 C C . ALA B 1 33 ? 2.035 -10.18 -24.828 1 98.62 33 ALA B C 1
ATOM 3516 O O . ALA B 1 33 ? 2.869 -11.07 -24.672 1 98.62 33 ALA B O 1
ATOM 3517 N N . GLU B 1 34 ? 2.357 -8.953 -25.312 1 98.62 34 GLU B N 1
ATOM 3518 C CA . GLU B 1 34 ? 3.707 -8.664 -25.797 1 98.62 34 GLU B CA 1
ATOM 3519 C C . GLU B 1 34 ? 4.297 -7.457 -25.062 1 98.62 34 GLU B C 1
ATOM 3521 O O . GLU B 1 34 ? 3.566 -6.547 -24.672 1 98.62 34 GLU B O 1
ATOM 3526 N N . ALA B 1 35 ? 5.562 -7.5 -24.891 1 98.19 35 ALA B N 1
ATOM 3527 C CA . ALA B 1 35 ? 6.344 -6.438 -24.266 1 98.19 35 ALA B CA 1
ATOM 3528 C C . ALA B 1 35 ? 7.508 -6.016 -25.156 1 98.19 35 ALA B C 1
ATOM 3530 O O . ALA B 1 35 ? 8.055 -6.832 -25.891 1 98.19 35 ALA B O 1
ATOM 3531 N N . PHE B 1 36 ? 7.883 -4.793 -25.047 1 98.38 36 PHE B N 1
ATOM 3532 C CA . PHE B 1 36 ? 9.016 -4.238 -25.781 1 98.38 36 PHE B CA 1
ATOM 3533 C C . PHE B 1 36 ? 9.945 -3.477 -24.844 1 98.38 36 PHE B C 1
ATOM 3535 O O . PHE B 1 36 ? 9.484 -2.738 -23.969 1 98.38 36 PHE B O 1
ATOM 3542 N N . ASP B 1 37 ? 11.242 -3.73 -24.984 1 97.75 37 ASP B N 1
ATOM 3543 C CA . ASP B 1 37 ? 12.188 -3.072 -24.078 1 97.75 37 ASP B CA 1
ATOM 3544 C C . ASP B 1 37 ? 12.672 -1.751 -24.672 1 97.75 37 ASP B C 1
ATOM 3546 O O . ASP B 1 37 ? 12.188 -1.312 -25.719 1 97.75 37 ASP B O 1
ATOM 3550 N N . ALA B 1 38 ? 13.562 -1.093 -23.984 1 97.38 38 ALA B N 1
ATOM 3551 C CA . ALA B 1 38 ? 14.047 0.242 -24.328 1 97.38 38 ALA B CA 1
ATOM 3552 C C . ALA B 1 38 ? 14.758 0.237 -25.688 1 97.38 38 ALA B C 1
ATOM 3554 O O . ALA B 1 38 ? 14.867 1.276 -26.344 1 97.38 38 ALA B O 1
ATOM 3555 N N . GLU B 1 39 ? 15.227 -0.926 -26.141 1 97.5 39 GLU B N 1
ATOM 3556 C CA . GLU B 1 39 ? 15.945 -1.048 -27.406 1 97.5 39 GLU B CA 1
ATOM 3557 C C . GLU B 1 39 ? 15.016 -1.523 -28.531 1 97.5 39 GLU B C 1
ATOM 3559 O O . GLU B 1 39 ? 15.453 -1.706 -29.672 1 97.5 39 GLU B O 1
ATOM 3564 N N . GLY B 1 40 ? 13.75 -1.799 -28.219 1 97.25 40 GLY B N 1
ATOM 3565 C CA . GLY B 1 40 ? 12.766 -2.197 -29.219 1 97.25 40 GLY B CA 1
ATOM 3566 C C . GLY B 1 40 ? 12.648 -3.701 -29.375 1 97.25 40 GLY B C 1
ATOM 3567 O O . GLY B 1 40 ? 11.906 -4.188 -30.234 1 97.25 40 GLY B O 1
ATOM 3568 N N . ASN B 1 41 ? 13.422 -4.473 -28.562 1 97.81 41 ASN B N 1
ATOM 3569 C CA . ASN B 1 41 ? 13.297 -5.926 -28.625 1 97.81 41 ASN B CA 1
ATOM 3570 C C . ASN B 1 41 ? 11.922 -6.387 -28.141 1 97.81 41 ASN B C 1
ATOM 3572 O O . ASN B 1 41 ? 11.375 -5.848 -27.188 1 97.81 41 ASN B O 1
ATOM 3576 N N . ARG B 1 42 ? 11.445 -7.359 -28.875 1 98.38 42 ARG B N 1
ATOM 3577 C CA . ARG B 1 42 ? 10.117 -7.898 -28.609 1 98.38 42 ARG B CA 1
ATOM 3578 C C . ARG B 1 42 ? 10.195 -9.125 -27.703 1 98.38 42 ARG B C 1
ATOM 3580 O O . ARG B 1 42 ? 11.062 -9.977 -27.875 1 98.38 42 ARG B O 1
ATOM 3587 N N . TYR B 1 43 ? 9.25 -9.203 -26.734 1 98.56 43 TYR B N 1
ATOM 3588 C CA . TYR B 1 43 ? 9.109 -10.375 -25.875 1 98.56 43 TYR B CA 1
ATOM 3589 C C . TYR B 1 43 ? 7.652 -10.82 -25.797 1 98.56 43 TYR B C 1
ATOM 3591 O O . TYR B 1 43 ? 6.742 -9.992 -25.781 1 98.56 43 TYR B O 1
ATOM 3599 N N . ILE B 1 44 ? 7.422 -12.117 -25.859 1 98.81 44 ILE B N 1
ATOM 3600 C CA . ILE B 1 44 ? 6.137 -12.664 -25.438 1 98.81 44 ILE B CA 1
ATOM 3601 C C . ILE B 1 44 ? 6.113 -12.812 -23.922 1 98.81 44 ILE B C 1
ATOM 3603 O O . ILE B 1 44 ? 7.02 -13.406 -23.328 1 98.81 44 ILE B O 1
ATOM 3607 N N . ASP B 1 45 ? 5.113 -12.273 -23.266 1 98.25 45 ASP B N 1
ATOM 3608 C CA . ASP B 1 45 ? 5.105 -12.078 -21.812 1 98.25 45 ASP B CA 1
ATOM 3609 C C . ASP B 1 45 ? 4.301 -13.172 -21.125 1 98.25 45 ASP B C 1
ATOM 3611 O O . ASP B 1 45 ? 3.072 -13.117 -21.078 1 98.25 45 ASP B O 1
ATOM 3615 N N . PHE B 1 46 ? 4.969 -14.133 -20.438 1 98.19 46 PHE B N 1
ATOM 3616 C CA . PHE B 1 46 ? 4.336 -15.172 -19.641 1 98.19 46 PHE B CA 1
ATOM 3617 C C . PHE B 1 46 ? 4.398 -14.828 -18.156 1 98.19 46 PHE B C 1
ATOM 3619 O O . PHE B 1 46 ? 4.168 -15.688 -17.312 1 98.19 46 PHE B O 1
ATOM 3626 N N . ALA B 1 47 ? 4.734 -13.57 -17.875 1 96.94 47 ALA B N 1
ATOM 3627 C CA . ALA B 1 47 ? 4.824 -13.117 -16.5 1 96.94 47 ALA B CA 1
ATOM 3628 C C . ALA B 1 47 ? 3.65 -12.211 -16.141 1 96.94 47 ALA B C 1
ATOM 3630 O O . ALA B 1 47 ? 3.111 -12.289 -15.031 1 96.94 47 ALA B O 1
ATOM 3631 N N . THR B 1 48 ? 3.305 -11.281 -17.125 1 97.12 48 THR B N 1
ATOM 3632 C CA . THR B 1 48 ? 2.229 -10.305 -17.016 1 97.12 48 THR B CA 1
ATOM 3633 C C . THR B 1 48 ? 2.363 -9.484 -15.734 1 97.12 48 THR B C 1
ATOM 3635 O O . THR B 1 48 ? 1.379 -9.273 -15.023 1 97.12 48 THR B O 1
ATOM 3638 N N . GLY B 1 49 ? 3.586 -9.125 -15.352 1 96.88 49 GLY B N 1
ATOM 3639 C CA . GLY B 1 49 ? 3.818 -8.359 -14.141 1 96.88 49 GLY B CA 1
ATOM 3640 C C . GLY B 1 49 ? 3.504 -9.133 -12.875 1 96.88 49 GLY B C 1
ATOM 3641 O O . GLY B 1 49 ? 2.963 -8.57 -11.922 1 96.88 49 GLY B O 1
ATOM 3642 N N . ILE B 1 50 ? 3.719 -10.422 -12.836 1 96.38 50 ILE B N 1
ATOM 3643 C CA . ILE B 1 50 ? 3.426 -11.367 -11.766 1 96.38 50 ILE B CA 1
ATOM 3644 C C . ILE B 1 50 ? 1.915 -11.523 -11.609 1 96.38 50 ILE B C 1
ATOM 3646 O O . ILE B 1 50 ? 1.372 -11.32 -10.523 1 96.38 50 ILE B O 1
ATOM 3650 N N . ALA B 1 51 ? 1.276 -11.859 -12.617 1 97.31 51 ALA B N 1
ATOM 3651 C CA . ALA B 1 51 ? -0.127 -12.258 -12.688 1 97.31 51 ALA B CA 1
ATOM 3652 C C . ALA B 1 51 ? -1.05 -11.062 -12.508 1 97.31 51 ALA B C 1
ATOM 3654 O O . ALA B 1 51 ? -2.17 -11.195 -12.016 1 97.31 51 ALA B O 1
ATOM 3655 N N . VAL B 1 52 ? -0.627 -9.867 -12.93 1 98.5 52 VAL B N 1
ATOM 3656 C CA . VAL B 1 52 ? -1.416 -8.664 -12.711 1 98.5 52 VAL B CA 1
ATOM 3657 C C . VAL B 1 52 ? -2.26 -8.367 -13.953 1 98.5 52 VAL B C 1
ATOM 3659 O O . VAL B 1 52 ? -3.414 -7.945 -13.836 1 98.5 52 VAL B O 1
ATOM 3662 N N . CYS B 1 53 ? -1.734 -8.609 -15.125 1 98.5 53 CYS B N 1
ATOM 3663 C CA . CYS B 1 53 ? -2.387 -8.188 -16.359 1 98.5 53 CYS B CA 1
ATOM 3664 C C . CYS B 1 53 ? -3.082 -9.367 -17.047 1 98.5 53 CYS B C 1
ATOM 3666 O O . CYS B 1 53 ? -2.822 -9.656 -18.203 1 98.5 53 CYS B O 1
ATOM 3668 N N . ASN B 1 54 ? -4.078 -9.914 -16.312 1 98.75 54 ASN B N 1
ATOM 3669 C CA . ASN B 1 54 ? -4.859 -11 -16.891 1 98.75 54 ASN B CA 1
ATOM 3670 C C . ASN B 1 54 ? -5.539 -10.578 -18.188 1 98.75 54 ASN B C 1
ATOM 3672 O O . ASN B 1 54 ? -5.746 -11.398 -19.094 1 98.75 54 ASN B O 1
ATOM 3676 N N . THR B 1 55 ? -5.898 -9.32 -18.344 1 98.81 55 THR B N 1
ATOM 3677 C CA . THR B 1 55 ? -6.605 -8.805 -19.516 1 98.81 55 THR B CA 1
ATOM 3678 C C . THR B 1 55 ? -5.617 -8.305 -20.562 1 98.81 55 THR B C 1
ATOM 3680 O O . THR B 1 55 ? -6.012 -7.656 -21.531 1 98.81 55 THR B O 1
ATOM 3683 N N . GLY B 1 56 ? -4.328 -8.562 -20.344 1 98.56 56 GLY B N 1
ATOM 3684 C CA . GLY B 1 56 ? -3.305 -8.078 -21.266 1 98.56 56 GLY B CA 1
ATOM 3685 C C . GLY B 1 56 ? -2.875 -6.652 -20.969 1 98.56 56 GLY B C 1
ATOM 3686 O O . GLY B 1 56 ? -3.576 -5.914 -20.281 1 98.56 56 GLY B O 1
ATOM 3687 N N . HIS B 1 57 ? -1.739 -6.305 -21.531 1 98.25 57 HIS B N 1
ATOM 3688 C CA . HIS B 1 57 ? -1.266 -4.93 -21.422 1 98.25 57 HIS B CA 1
ATOM 3689 C C . HIS B 1 57 ? -2.127 -3.988 -22.266 1 98.25 57 HIS B C 1
ATOM 3691 O O . HIS B 1 57 ? -2.285 -4.191 -23.469 1 98.25 57 HIS B O 1
ATOM 3697 N N . GLY B 1 58 ? -2.66 -3.006 -21.594 1 97 58 GLY B N 1
ATOM 3698 C CA . GLY B 1 58 ? -3.305 -1.918 -22.312 1 97 58 GLY B CA 1
ATOM 3699 C C . GLY B 1 58 ? -4.629 -2.316 -22.938 1 97 58 GLY B C 1
ATOM 3700 O O . GLY B 1 58 ? -4.934 -1.925 -24.062 1 97 58 GLY B O 1
ATOM 3701 N N . HIS B 1 59 ? -5.395 -3.223 -22.281 1 98.56 59 HIS B N 1
ATOM 3702 C CA . HIS B 1 59 ? -6.707 -3.52 -22.844 1 98.56 59 HIS B CA 1
ATOM 3703 C C . HIS B 1 59 ? -7.492 -2.24 -23.109 1 98.56 59 HIS B C 1
ATOM 3705 O O . HIS B 1 59 ? -7.656 -1.404 -22.219 1 98.56 59 HIS B O 1
ATOM 3711 N N . PRO B 1 60 ? -8.008 -2.051 -24.312 1 98.5 60 PRO B N 1
ATOM 3712 C CA . PRO B 1 60 ? -8.586 -0.765 -24.703 1 98.5 60 PRO B CA 1
ATOM 3713 C C . PRO B 1 60 ? -9.758 -0.353 -23.812 1 98.5 60 PRO B C 1
ATOM 3715 O O . PRO B 1 60 ? -9.914 0.83 -23.5 1 98.5 60 PRO B O 1
ATOM 3718 N N . ARG B 1 61 ? -10.633 -1.26 -23.422 1 98.62 61 ARG B N 1
ATOM 3719 C CA . ARG B 1 61 ? -11.797 -0.946 -22.594 1 98.62 61 ARG B CA 1
ATOM 3720 C C . ARG B 1 61 ? -11.367 -0.495 -21.203 1 98.62 61 ARG B C 1
ATOM 3722 O O . ARG B 1 61 ? -12 0.378 -20.594 1 98.62 61 ARG B O 1
ATOM 3729 N N . VAL B 1 62 ? -10.32 -1.116 -20.641 1 98.75 62 VAL B N 1
ATOM 3730 C CA . VAL B 1 62 ? -9.797 -0.724 -19.328 1 98.75 62 VAL B CA 1
ATOM 3731 C C . VAL B 1 62 ? -9.172 0.666 -19.422 1 98.75 62 VAL B C 1
ATOM 3733 O O . VAL B 1 62 ? -9.43 1.527 -18.578 1 98.75 62 VAL B O 1
ATOM 3736 N N . LEU B 1 63 ? -8.359 0.884 -20.484 1 98.44 63 LEU B N 1
ATOM 3737 C CA . LEU B 1 63 ? -7.723 2.182 -20.672 1 98.44 63 LEU B CA 1
ATOM 3738 C C . LEU B 1 63 ? -8.766 3.285 -20.812 1 98.44 63 LEU B C 1
ATOM 3740 O O . LEU B 1 63 ? -8.594 4.375 -20.266 1 98.44 63 LEU B O 1
ATOM 3744 N N . ALA B 1 64 ? -9.805 3.006 -21.547 1 98.69 64 ALA B N 1
ATOM 3745 C CA . ALA B 1 64 ? -10.859 3.992 -21.75 1 98.69 64 ALA B CA 1
ATOM 3746 C C . ALA B 1 64 ? -11.539 4.359 -20.438 1 98.69 64 ALA B C 1
ATOM 3748 O O . ALA B 1 64 ? -11.844 5.527 -20.188 1 98.69 64 ALA B O 1
ATOM 3749 N N . ALA B 1 65 ? -11.836 3.373 -19.594 1 98.81 65 ALA B N 1
ATOM 3750 C CA . ALA B 1 65 ? -12.453 3.607 -18.281 1 98.81 65 ALA B CA 1
ATOM 3751 C C . ALA B 1 65 ? -11.555 4.465 -17.406 1 98.81 65 ALA B C 1
ATOM 3753 O O . ALA B 1 65 ? -12.031 5.379 -16.719 1 98.81 65 ALA B O 1
ATOM 3754 N N . VAL B 1 66 ? -10.281 4.18 -17.406 1 98.69 66 VAL B N 1
ATOM 3755 C CA . VAL B 1 66 ? -9.312 4.906 -16.594 1 98.69 66 VAL B CA 1
ATOM 3756 C C . VAL B 1 66 ? -9.18 6.34 -17.094 1 98.69 66 VAL B C 1
ATOM 3758 O O . VAL B 1 66 ? -9.102 7.281 -16.312 1 98.69 66 VAL B O 1
ATOM 3761 N N . GLN B 1 67 ? -9.148 6.488 -18.422 1 98.12 67 GLN B N 1
ATOM 3762 C CA . GLN B 1 67 ? -9.055 7.82 -19.016 1 98.12 67 GLN B CA 1
ATOM 3763 C C . GLN B 1 67 ? -10.25 8.68 -18.625 1 98.12 67 GLN B C 1
ATOM 3765 O O . GLN B 1 67 ? -10.094 9.859 -18.281 1 98.12 67 GLN B O 1
ATOM 3770 N N . ARG B 1 68 ? -11.445 8.133 -18.688 1 98.31 68 ARG B N 1
ATOM 3771 C CA . ARG B 1 68 ? -12.641 8.867 -18.281 1 98.31 68 ARG B CA 1
ATOM 3772 C C . ARG B 1 68 ? -12.555 9.312 -16.828 1 98.31 68 ARG B C 1
ATOM 3774 O O . ARG B 1 68 ? -12.914 10.438 -16.5 1 98.31 68 ARG B O 1
ATOM 3781 N N . GLN B 1 69 ? -12.102 8.438 -15.992 1 98.5 69 GLN B N 1
ATOM 3782 C CA . GLN B 1 69 ? -11.945 8.773 -14.578 1 98.5 69 GLN B CA 1
ATOM 3783 C C . GLN B 1 69 ? -10.883 9.852 -14.391 1 98.5 69 GLN B C 1
ATOM 3785 O O . GLN B 1 69 ? -11.031 10.734 -13.539 1 98.5 69 GLN B O 1
ATOM 3790 N N . LEU B 1 70 ? -9.789 9.695 -15.117 1 97.69 70 LEU B N 1
ATOM 3791 C CA . LEU B 1 70 ? -8.695 10.664 -15.055 1 97.69 70 LEU B CA 1
ATOM 3792 C C . LEU B 1 70 ? -9.203 12.07 -15.375 1 97.69 70 LEU B C 1
ATOM 3794 O O . LEU B 1 70 ? -8.766 13.047 -14.758 1 97.69 70 LEU B O 1
ATOM 3798 N N . ASP B 1 71 ? -10.133 12.18 -16.297 1 96.75 71 ASP B N 1
ATOM 3799 C CA . ASP B 1 71 ? -10.703 13.461 -16.719 1 96.75 71 ASP B CA 1
ATOM 3800 C C . ASP B 1 71 ? -11.562 14.062 -15.609 1 96.75 71 ASP B C 1
ATOM 3802 O O . ASP B 1 71 ? -11.742 15.281 -15.539 1 96.75 71 ASP B O 1
ATOM 3806 N N . ALA B 1 72 ? -12.086 13.25 -14.734 1 98.06 72 ALA B N 1
ATOM 3807 C CA . ALA B 1 72 ? -12.945 13.719 -13.648 1 98.06 72 ALA B CA 1
ATOM 3808 C C . ALA B 1 72 ? -12.117 14.109 -12.422 1 98.06 72 ALA B C 1
ATOM 3810 O O . ALA B 1 72 ? -12.211 15.234 -11.945 1 98.06 72 ALA B O 1
ATOM 3811 N N . PHE B 1 73 ? -11.383 13.219 -11.859 1 98 73 PHE B N 1
ATOM 3812 C CA . PHE B 1 73 ? -10.484 13.438 -10.734 1 98 73 PHE B CA 1
ATOM 3813 C C . PHE B 1 73 ? -9.648 12.188 -10.453 1 98 73 PHE B C 1
ATOM 3815 O O . PHE B 1 73 ? -10.062 11.078 -10.789 1 98 73 PHE B O 1
ATOM 3822 N N . SER B 1 74 ? -8.492 12.375 -9.828 1 97.81 74 SER B N 1
ATOM 3823 C CA . SER B 1 74 ? -7.602 11.25 -9.562 1 97.81 74 SER B CA 1
ATOM 3824 C C . SER B 1 74 ? -7.586 10.898 -8.078 1 97.81 74 SER B C 1
ATOM 3826 O O . SER B 1 74 ? -7.246 9.766 -7.711 1 97.81 74 SER B O 1
ATOM 3828 N N . HIS B 1 75 ? -7.898 11.828 -7.191 1 98.12 75 HIS B N 1
ATOM 3829 C CA . HIS B 1 75 ? -7.809 11.555 -5.758 1 98.12 75 HIS B CA 1
ATOM 3830 C C . HIS B 1 75 ? -8.641 12.555 -4.957 1 98.12 75 HIS B C 1
ATOM 3832 O O . HIS B 1 75 ? -8.633 13.75 -5.25 1 98.12 75 HIS B O 1
ATOM 3838 N N . CYS B 1 76 ? -9.352 12.102 -3.943 1 96.38 76 CYS B N 1
ATOM 3839 C CA . CYS B 1 76 ? -10.047 12.93 -2.969 1 96.38 76 CYS B CA 1
ATOM 3840 C C . CYS B 1 76 ? -10.094 12.258 -1.604 1 96.38 76 CYS B C 1
ATOM 3842 O O . CYS B 1 76 ? -10.523 12.859 -0.62 1 96.38 76 CYS B O 1
ATOM 3844 N N . SER B 1 77 ? -9.516 11 -1.52 1 96.56 77 SER B N 1
ATOM 3845 C CA . SER B 1 77 ? -9.523 10.172 -0.323 1 96.56 77 SER B CA 1
ATOM 3846 C C . SER B 1 77 ? -10.938 9.727 0.033 1 96.56 77 SER B C 1
ATOM 3848 O O . SER B 1 77 ? -11.789 10.555 0.365 1 96.56 77 SER B O 1
ATOM 3850 N N . PHE B 1 78 ? -11.227 8.508 0.043 1 97.88 78 PHE B N 1
ATOM 3851 C CA . PHE B 1 78 ? -12.539 7.945 0.338 1 97.88 78 PHE B CA 1
ATOM 3852 C C . PHE B 1 78 ? -12.969 8.297 1.758 1 97.88 78 PHE B C 1
ATOM 3854 O O . PHE B 1 78 ? -14.164 8.43 2.033 1 97.88 78 PHE B O 1
ATOM 3861 N N . GLN B 1 79 ? -12.039 8.539 2.641 1 95.94 79 GLN B N 1
ATOM 3862 C CA . GLN B 1 79 ? -12.289 8.844 4.043 1 95.94 79 GLN B CA 1
ATOM 3863 C C . GLN B 1 79 ? -12.75 10.289 4.219 1 95.94 79 GLN B C 1
ATOM 3865 O O . GLN B 1 79 ? -13.305 10.648 5.258 1 95.94 79 GLN B O 1
ATOM 3870 N N . VAL B 1 80 ? -12.469 11.148 3.229 1 96.25 80 VAL B N 1
ATOM 3871 C CA . VAL B 1 80 ? -12.891 12.539 3.291 1 96.25 80 VAL B CA 1
ATOM 3872 C C . VAL B 1 80 ? -14.227 12.711 2.568 1 96.25 80 VAL B C 1
ATOM 3874 O O . VAL B 1 80 ? -15.258 12.969 3.199 1 96.25 80 VAL B O 1
ATOM 3877 N N . THR B 1 81 ? -14.211 12.477 1.287 1 96.56 81 THR B N 1
ATOM 3878 C CA . THR B 1 81 ? -15.391 12.492 0.428 1 96.56 81 THR B CA 1
ATOM 3879 C C . THR B 1 81 ? -15.453 11.227 -0.42 1 96.56 81 THR B C 1
ATOM 3881 O O . THR B 1 81 ? -14.656 11.047 -1.341 1 96.56 81 THR B O 1
ATOM 3884 N N . PRO B 1 82 ? -16.453 10.391 -0.19 1 97.81 82 PRO B N 1
ATOM 3885 C CA . PRO B 1 82 ? -16.547 9.172 -0.985 1 97.81 82 PRO B CA 1
ATOM 3886 C C . PRO B 1 82 ? -16.906 9.438 -2.445 1 97.81 82 PRO B C 1
ATOM 3888 O O . PRO B 1 82 ? -17.172 10.586 -2.816 1 97.81 82 PRO B O 1
ATOM 3891 N N . TYR B 1 83 ? -16.844 8.477 -3.291 1 98.38 83 TYR B N 1
ATOM 3892 C CA . TYR B 1 83 ? -17.156 8.617 -4.711 1 98.38 83 TYR B CA 1
ATOM 3893 C C . TYR B 1 83 ? -17.859 7.371 -5.246 1 98.38 83 TYR B C 1
ATOM 3895 O O . TYR B 1 83 ? -17.672 6.273 -4.723 1 98.38 83 TYR B O 1
ATOM 3903 N N . GLU B 1 84 ? -18.578 7.465 -6.227 1 98.56 84 GLU B N 1
ATOM 3904 C CA . GLU B 1 84 ? -19.578 6.5 -6.664 1 98.56 84 GLU B CA 1
ATOM 3905 C C . GLU B 1 84 ? -18.938 5.223 -7.184 1 98.56 84 GLU B C 1
ATOM 3907 O O . GLU B 1 84 ? -19.438 4.125 -6.949 1 98.56 84 GLU B O 1
ATOM 3912 N N . ASN B 1 85 ? -17.828 5.32 -7.934 1 98.69 85 ASN B N 1
ATOM 3913 C CA . ASN B 1 85 ? -17.281 4.117 -8.555 1 98.69 85 ASN B CA 1
ATOM 3914 C C . ASN B 1 85 ? -16.688 3.174 -7.512 1 98.69 85 ASN B C 1
ATOM 3916 O O . ASN B 1 85 ? -16.578 1.972 -7.75 1 98.69 85 ASN B O 1
ATOM 3920 N N . TYR B 1 86 ? -16.328 3.703 -6.293 1 98.81 86 TYR B N 1
ATOM 3921 C CA . TYR B 1 86 ? -15.977 2.848 -5.164 1 98.81 86 TYR B CA 1
ATOM 3922 C C . TYR B 1 86 ? -17.156 1.978 -4.75 1 98.81 86 TYR B C 1
ATOM 3924 O O . TYR B 1 86 ? -17 0.773 -4.531 1 98.81 86 TYR B O 1
ATOM 3932 N N . ILE B 1 87 ? -18.281 2.572 -4.668 1 98.81 87 ILE B N 1
ATOM 3933 C CA . ILE B 1 87 ? -19.5 1.905 -4.23 1 98.81 87 ILE B CA 1
ATOM 3934 C C . ILE B 1 87 ? -19.922 0.874 -5.273 1 98.81 87 ILE B C 1
ATOM 3936 O O . ILE B 1 87 ? -20.25 -0.266 -4.93 1 98.81 87 ILE B O 1
ATOM 3940 N N . GLU B 1 88 ? -19.891 1.287 -6.512 1 98.88 88 GLU B N 1
ATOM 3941 C CA . GLU B 1 88 ? -20.297 0.387 -7.59 1 98.88 88 GLU B CA 1
ATOM 3942 C C . GLU B 1 88 ? -19.391 -0.846 -7.645 1 98.88 88 GLU B C 1
ATOM 3944 O O . GLU B 1 88 ? -19.875 -1.968 -7.809 1 98.88 88 GLU B O 1
ATOM 3949 N N . LEU B 1 89 ? -18.109 -0.648 -7.52 1 98.94 89 LEU B N 1
ATOM 3950 C CA . LEU B 1 89 ? -17.188 -1.78 -7.52 1 98.94 89 LEU B CA 1
ATOM 3951 C C . LEU B 1 89 ? -17.469 -2.711 -6.344 1 98.94 89 LEU B C 1
ATOM 3953 O O . LEU B 1 89 ? -17.469 -3.934 -6.504 1 98.94 89 LEU B O 1
ATOM 3957 N N . ALA B 1 90 ? -17.656 -2.143 -5.16 1 98.94 90 ALA B N 1
ATOM 3958 C CA . ALA B 1 90 ? -18 -2.949 -3.988 1 98.94 90 ALA B CA 1
ATOM 3959 C C . ALA B 1 90 ? -19.266 -3.764 -4.23 1 98.94 90 ALA B C 1
ATOM 3961 O O . ALA B 1 90 ? -19.312 -4.961 -3.941 1 98.94 90 ALA B O 1
ATOM 3962 N N . GLU B 1 91 ? -20.297 -3.135 -4.773 1 98.94 91 GLU B N 1
ATOM 3963 C CA . GLU B 1 91 ? -21.562 -3.805 -5.039 1 98.94 91 GLU B CA 1
ATOM 3964 C C . GLU B 1 91 ? -21.375 -4.98 -5.992 1 98.94 91 GLU B C 1
ATOM 3966 O O . GLU B 1 91 ? -21.906 -6.07 -5.754 1 98.94 91 GLU B O 1
ATOM 3971 N N . ARG B 1 92 ? -20.672 -4.797 -7.027 1 98.94 92 ARG B N 1
ATOM 3972 C CA . ARG B 1 92 ? -20.484 -5.84 -8.031 1 98.94 92 ARG B CA 1
ATOM 3973 C C . ARG B 1 92 ? -19.656 -6.992 -7.473 1 98.94 92 ARG B C 1
ATOM 3975 O O . ARG B 1 92 ? -19.922 -8.156 -7.75 1 98.94 92 ARG B O 1
ATOM 3982 N N . LEU B 1 93 ? -18.625 -6.684 -6.734 1 98.94 93 LEU B N 1
ATOM 3983 C CA . LEU B 1 93 ? -17.812 -7.719 -6.121 1 98.94 93 LEU B CA 1
ATOM 3984 C C . LEU B 1 93 ? -18.594 -8.484 -5.062 1 98.94 93 LEU B C 1
ATOM 3986 O O . LEU B 1 93 ? -18.484 -9.711 -4.957 1 98.94 93 LEU B O 1
ATOM 3990 N N . ASN B 1 94 ? -19.375 -7.734 -4.262 1 98.88 94 ASN B N 1
ATOM 3991 C CA . ASN B 1 94 ? -20.234 -8.383 -3.277 1 98.88 94 ASN B CA 1
ATOM 3992 C C . ASN B 1 94 ? -21.156 -9.414 -3.926 1 98.88 94 ASN B C 1
ATOM 3994 O O . ASN B 1 94 ? -21.391 -10.477 -3.361 1 98.88 94 ASN B O 1
ATOM 3998 N N . ALA B 1 95 ? -21.609 -9.102 -5.047 1 98.75 95 ALA B N 1
ATOM 3999 C CA . ALA B 1 95 ? -22.609 -9.93 -5.727 1 98.75 95 ALA B CA 1
ATOM 4000 C C . ALA B 1 95 ? -21.984 -11.227 -6.238 1 98.75 95 ALA B C 1
ATOM 4002 O O . ALA B 1 95 ? -22.656 -12.25 -6.359 1 98.75 95 ALA B O 1
ATOM 4003 N N . ILE B 1 96 ? -20.672 -11.234 -6.504 1 98.62 96 ILE B N 1
ATOM 4004 C CA . ILE B 1 96 ? -20.109 -12.391 -7.176 1 98.62 96 ILE B CA 1
ATOM 4005 C C . ILE B 1 96 ? -19.203 -13.156 -6.211 1 98.62 96 ILE B C 1
ATOM 4007 O O . ILE B 1 96 ? -18.734 -14.258 -6.516 1 98.62 96 ILE B O 1
ATOM 4011 N N . ALA B 1 97 ? -18.938 -12.602 -5.023 1 98.5 97 ALA B N 1
ATOM 4012 C CA . ALA B 1 97 ? -18.047 -13.25 -4.062 1 98.5 97 ALA B CA 1
ATOM 4013 C C . ALA B 1 97 ? -18.578 -14.617 -3.65 1 98.5 97 ALA B C 1
ATOM 4015 O O . ALA B 1 97 ? -19.766 -14.75 -3.311 1 98.5 97 ALA B O 1
ATOM 4016 N N . PRO B 1 98 ? -17.75 -15.688 -3.723 1 98.69 98 PRO B N 1
ATOM 4017 C CA . PRO B 1 98 ? -18.188 -17.016 -3.248 1 98.69 98 PRO B CA 1
ATOM 4018 C C . PRO B 1 98 ? -18.203 -17.109 -1.725 1 98.69 98 PRO B C 1
ATOM 4020 O O . PRO B 1 98 ? -17.594 -18 -1.149 1 98.69 98 PRO B O 1
ATOM 4023 N N . ILE B 1 99 ? -18.875 -16.234 -1.074 1 98.62 99 ILE B N 1
ATOM 4024 C CA . ILE B 1 99 ? -19.047 -16.125 0.369 1 98.62 99 ILE B CA 1
ATOM 4025 C C . ILE B 1 99 ? -20.531 -16.172 0.717 1 98.62 99 ILE B C 1
ATOM 4027 O O . ILE B 1 99 ? -21.359 -15.594 0.018 1 98.62 99 ILE B O 1
ATOM 4031 N N . ASP B 1 100 ? -20.891 -16.875 1.743 1 97.38 100 ASP B N 1
ATOM 4032 C CA . ASP B 1 100 ? -22.281 -17.062 2.127 1 97.38 100 ASP B CA 1
ATOM 4033 C C . ASP B 1 100 ? -22.844 -15.797 2.779 1 97.38 100 ASP B C 1
ATOM 4035 O O . ASP B 1 100 ? -22.141 -15.094 3.508 1 97.38 100 ASP B O 1
ATOM 4039 N N . GLY B 1 101 ? -24.172 -15.547 2.529 1 96.94 101 GLY B N 1
ATOM 4040 C CA . GLY B 1 101 ? -24.844 -14.438 3.186 1 96.94 101 GLY B CA 1
ATOM 4041 C C . GLY B 1 101 ? -24.5 -13.086 2.574 1 96.94 101 GLY B C 1
ATOM 4042 O O . GLY B 1 101 ? -23.922 -13.023 1.488 1 96.94 101 GLY B O 1
ATOM 4043 N N . PRO B 1 102 ? -24.984 -11.969 3.285 1 98.38 102 PRO B N 1
ATOM 4044 C CA . PRO B 1 102 ? -24.625 -10.625 2.824 1 98.38 102 PRO B CA 1
ATOM 4045 C C . PRO B 1 102 ? -23.125 -10.359 2.873 1 98.38 102 PRO B C 1
ATOM 4047 O O . PRO B 1 102 ? -22.453 -10.766 3.828 1 98.38 102 PRO B O 1
ATOM 4050 N N . VAL B 1 103 ? -22.641 -9.773 1.847 1 98.88 103 VAL B N 1
ATOM 4051 C CA . VAL B 1 103 ? -21.203 -9.523 1.712 1 98.88 103 VAL B CA 1
ATOM 4052 C C . VAL B 1 103 ? -20.953 -8.016 1.643 1 98.88 103 VAL B C 1
ATOM 4054 O O . VAL B 1 103 ? -21.766 -7.266 1.105 1 98.88 103 VAL B O 1
ATOM 4057 N N . LYS B 1 104 ? -19.922 -7.523 2.229 1 98.94 104 LYS B N 1
ATOM 4058 C CA . LYS B 1 104 ? -19.406 -6.172 2.074 1 98.94 104 LYS B CA 1
ATOM 4059 C C . LYS B 1 104 ? -17.938 -6.199 1.629 1 98.94 104 LYS B C 1
ATOM 4061 O O . LYS B 1 104 ? -17.234 -7.188 1.845 1 98.94 104 LYS B O 1
ATOM 4066 N N . SER B 1 105 ? -17.547 -5.164 0.985 1 98.94 105 SER B N 1
ATOM 4067 C CA . SER B 1 105 ? -16.172 -5.066 0.491 1 98.94 105 SER B CA 1
ATOM 4068 C C . SER B 1 105 ? -15.539 -3.732 0.875 1 98.94 105 SER B C 1
ATOM 4070 O O . SER B 1 105 ? -16.219 -2.707 0.925 1 98.94 105 SER B O 1
ATOM 4072 N N . ILE B 1 106 ? -14.281 -3.746 1.161 1 98.88 106 ILE B N 1
ATOM 4073 C CA . ILE B 1 106 ? -13.445 -2.566 1.361 1 98.88 106 ILE B CA 1
ATOM 4074 C C . ILE B 1 106 ? -12.219 -2.643 0.458 1 98.88 106 ILE B C 1
ATOM 4076 O O . ILE B 1 106 ? -11.75 -3.736 0.124 1 98.88 106 ILE B O 1
ATOM 4080 N N . PHE B 1 107 ? -11.734 -1.472 0.048 1 98.88 107 PHE B N 1
ATOM 4081 C CA . PHE B 1 107 ? -10.633 -1.478 -0.911 1 98.88 107 PHE B CA 1
ATOM 4082 C C . PHE B 1 107 ? -9.406 -0.777 -0.335 1 98.88 107 PHE B C 1
ATOM 4084 O O . PHE B 1 107 ? -9.539 0.132 0.488 1 98.88 107 PHE B O 1
ATOM 4091 N N . PHE B 1 108 ? -8.266 -1.214 -0.748 1 98.69 108 PHE B N 1
ATOM 4092 C CA . PHE B 1 108 ? -6.941 -0.706 -0.408 1 98.69 108 PHE B CA 1
ATOM 4093 C C . PHE B 1 108 ? -6.074 -0.577 -1.655 1 98.69 108 PHE B C 1
ATOM 4095 O O . PHE B 1 108 ? -6.59 -0.408 -2.762 1 98.69 108 PHE B O 1
ATOM 4102 N N . THR B 1 109 ? -4.691 -0.623 -1.492 1 98.38 109 THR B N 1
ATOM 4103 C CA . THR B 1 109 ? -3.824 -0.345 -2.633 1 98.38 109 THR B CA 1
ATOM 4104 C C . THR B 1 109 ? -3.025 -1.586 -3.02 1 98.38 109 THR B C 1
ATOM 4106 O O . THR B 1 109 ? -2.762 -1.817 -4.203 1 98.38 109 THR B O 1
ATOM 4109 N N . THR B 1 110 ? -2.633 -2.416 -2.059 1 98.25 110 THR B N 1
ATOM 4110 C CA . THR B 1 110 ? -1.762 -3.555 -2.33 1 98.25 110 THR B CA 1
ATOM 4111 C C . THR B 1 110 ? -2.309 -4.82 -1.678 1 98.25 110 THR B C 1
ATOM 4113 O O . THR B 1 110 ? -3.094 -4.75 -0.73 1 98.25 110 THR B O 1
ATOM 4116 N N . GLY B 1 111 ? -1.879 -5.957 -2.193 1 98.5 111 GLY B N 1
ATOM 4117 C CA . GLY B 1 111 ? -2.25 -7.215 -1.57 1 98.5 111 GLY B CA 1
ATOM 4118 C C . GLY B 1 111 ? -1.845 -7.301 -0.11 1 98.5 111 GLY B C 1
ATOM 4119 O O . GLY B 1 111 ? -2.582 -7.848 0.713 1 98.5 111 GLY B O 1
ATOM 4120 N N . ALA B 1 112 ? -0.66 -6.766 0.217 1 98.44 112 ALA B N 1
ATOM 4121 C CA . ALA B 1 112 ? -0.206 -6.742 1.604 1 98.44 112 ALA B CA 1
ATOM 4122 C C . ALA B 1 112 ? -1.196 -5.996 2.492 1 98.44 112 ALA B C 1
ATOM 4124 O O . ALA B 1 112 ? -1.521 -6.449 3.592 1 98.44 112 ALA B O 1
ATOM 4125 N N . GLU B 1 113 ? -1.684 -4.855 2.023 1 98.5 113 GLU B N 1
ATOM 4126 C CA . GLU B 1 113 ? -2.66 -4.098 2.799 1 98.5 113 GLU B CA 1
ATOM 4127 C C . GLU B 1 113 ? -3.967 -4.875 2.951 1 98.5 113 GLU B C 1
ATOM 4129 O O . GLU B 1 113 ? -4.617 -4.805 3.994 1 98.5 113 GLU B O 1
ATOM 4134 N N . ALA B 1 114 ? -4.359 -5.539 1.883 1 98.81 114 ALA B N 1
ATOM 4135 C CA . ALA B 1 114 ? -5.566 -6.352 1.984 1 98.81 114 ALA B CA 1
ATOM 4136 C C . ALA B 1 114 ? -5.418 -7.418 3.066 1 98.81 114 ALA B C 1
ATOM 4138 O O . ALA B 1 114 ? -6.328 -7.621 3.877 1 98.81 114 ALA B O 1
ATOM 4139 N N . LEU B 1 115 ? -4.262 -8.109 3.113 1 98.81 115 LEU B N 1
ATOM 4140 C CA . LEU B 1 115 ? -4.031 -9.148 4.105 1 98.81 115 LEU B CA 1
ATOM 4141 C C . LEU B 1 115 ? -3.932 -8.562 5.504 1 98.81 115 LEU B C 1
ATOM 4143 O O . LEU B 1 115 ? -4.473 -9.125 6.461 1 98.81 115 LEU B O 1
ATOM 4147 N N . GLU B 1 116 ? -3.203 -7.426 5.629 1 98.44 116 GLU B N 1
ATOM 4148 C CA . GLU B 1 116 ? -3.158 -6.695 6.895 1 98.44 116 GLU B CA 1
ATOM 4149 C C . GLU B 1 116 ? -4.562 -6.441 7.43 1 98.44 116 GLU B C 1
ATOM 4151 O O . GLU B 1 116 ? -4.832 -6.668 8.609 1 98.44 116 GLU B O 1
ATOM 4156 N N . ASN B 1 117 ? -5.449 -5.984 6.582 1 98.62 117 ASN B N 1
ATOM 4157 C CA . ASN B 1 117 ? -6.777 -5.574 7.027 1 98.62 117 ASN B CA 1
ATOM 4158 C C . ASN B 1 117 ? -7.699 -6.773 7.215 1 98.62 117 ASN B C 1
ATOM 4160 O O . ASN B 1 117 ? -8.578 -6.762 8.086 1 98.62 117 ASN B O 1
ATOM 4164 N N . ALA B 1 118 ? -7.492 -7.836 6.414 1 98.88 118 ALA B N 1
ATOM 4165 C CA . ALA B 1 118 ? -8.234 -9.062 6.684 1 98.88 118 ALA B CA 1
ATOM 4166 C C . ALA B 1 118 ? -7.965 -9.57 8.102 1 98.88 118 ALA B C 1
ATOM 4168 O O . ALA B 1 118 ? -8.883 -10 8.797 1 98.88 118 ALA B O 1
ATOM 4169 N N . VAL B 1 119 ? -6.719 -9.539 8.516 1 98.62 119 VAL B N 1
ATOM 4170 C CA . VAL B 1 119 ? -6.344 -9.977 9.852 1 98.62 119 VAL B CA 1
ATOM 4171 C C . VAL B 1 119 ? -6.93 -9.016 10.891 1 98.62 119 VAL B C 1
ATOM 4173 O O . VAL B 1 119 ? -7.453 -9.453 11.922 1 98.62 119 VAL B O 1
ATOM 4176 N N . LYS B 1 120 ? -6.879 -7.691 10.648 1 98.12 120 LYS B N 1
ATOM 4177 C CA . LYS B 1 120 ? -7.488 -6.711 11.547 1 98.12 120 LYS B CA 1
ATOM 4178 C C . LYS B 1 120 ? -8.969 -7.004 11.75 1 98.12 120 LYS B C 1
ATOM 4180 O O . LYS B 1 120 ? -9.461 -6.992 12.875 1 98.12 120 LYS B O 1
ATOM 4185 N N . ILE B 1 121 ? -9.656 -7.215 10.664 1 98.75 121 ILE B N 1
ATOM 4186 C CA . ILE B 1 121 ? -11.094 -7.465 10.688 1 98.75 121 ILE B CA 1
ATOM 4187 C C . ILE B 1 121 ? -11.375 -8.758 11.453 1 98.75 121 ILE B C 1
ATOM 4189 O O . ILE B 1 121 ? -12.281 -8.812 12.289 1 98.75 121 ILE B O 1
ATOM 4193 N N . ALA B 1 122 ? -10.562 -9.789 11.188 1 98.81 122 ALA B N 1
ATOM 4194 C CA . ALA B 1 122 ? -10.719 -11.062 11.875 1 98.81 122 ALA B CA 1
ATOM 4195 C C . ALA B 1 122 ? -10.531 -10.898 13.383 1 98.81 122 ALA B C 1
ATOM 4197 O O . ALA B 1 122 ? -11.32 -11.414 14.172 1 98.81 122 ALA B O 1
ATOM 4198 N N . ARG B 1 123 ? -9.484 -10.219 13.766 1 98.38 123 ARG B N 1
ATOM 4199 C CA . ARG B 1 123 ? -9.195 -10 15.18 1 98.38 123 ARG B CA 1
ATOM 4200 C C . ARG B 1 123 ? -10.297 -9.172 15.836 1 98.38 123 ARG B C 1
ATOM 4202 O O . ARG B 1 123 ? -10.711 -9.461 16.969 1 98.38 123 ARG B O 1
ATOM 4209 N N . ALA B 1 124 ? -10.742 -8.141 15.133 1 98.25 124 ALA B N 1
ATOM 4210 C CA . ALA B 1 124 ? -11.805 -7.301 15.672 1 98.25 124 ALA B CA 1
ATOM 4211 C C . ALA B 1 124 ? -13.078 -8.102 15.906 1 98.25 124 ALA B C 1
ATOM 4213 O O . ALA B 1 124 ? -13.797 -7.875 16.875 1 98.25 124 ALA B O 1
ATOM 4214 N N . HIS B 1 125 ? -13.367 -8.977 15.016 1 98.56 125 HIS B N 1
ATOM 4215 C CA . HIS B 1 125 ? -14.594 -9.758 15.086 1 98.56 125 HIS B CA 1
ATOM 4216 C C . HIS B 1 125 ? -14.508 -10.828 16.172 1 98.56 125 HIS B C 1
ATOM 4218 O O . HIS B 1 125 ? -15.445 -11 16.953 1 98.56 125 HIS B O 1
ATOM 4224 N N . THR B 1 126 ? -13.375 -11.531 16.281 1 98.25 126 THR B N 1
ATOM 4225 C CA . THR B 1 126 ? -13.266 -12.711 17.125 1 98.25 126 THR B CA 1
ATOM 4226 C C . THR B 1 126 ? -12.766 -12.328 18.516 1 98.25 126 THR B C 1
ATOM 4228 O O . THR B 1 126 ? -12.977 -13.062 19.484 1 98.25 126 THR B O 1
ATOM 4231 N N . GLY B 1 127 ? -12.062 -11.18 18.578 1 97.62 127 GLY B N 1
ATOM 4232 C CA . GLY B 1 127 ? -11.367 -10.836 19.797 1 97.62 127 GLY B CA 1
ATOM 4233 C C . GLY B 1 127 ? -10.148 -11.703 20.062 1 97.62 127 GLY B C 1
ATOM 4234 O O . GLY B 1 127 ? -9.656 -11.773 21.188 1 97.62 127 GLY B O 1
ATOM 4235 N N . ARG B 1 128 ? -9.711 -12.5 19.094 1 98 128 ARG B N 1
ATOM 4236 C CA . ARG B 1 128 ? -8.625 -13.469 19.219 1 98 128 ARG B CA 1
ATOM 4237 C C . ARG B 1 128 ? -7.359 -12.961 18.531 1 98 128 ARG B C 1
ATOM 4239 O O . ARG B 1 128 ? -7.414 -12.055 17.703 1 98 128 ARG B O 1
ATOM 4246 N N . ARG B 1 129 ? -6.18 -13.484 18.797 1 96.31 129 ARG B N 1
ATOM 4247 C CA . ARG B 1 129 ? -4.914 -12.875 18.406 1 96.31 129 ARG B CA 1
ATOM 4248 C C . ARG B 1 129 ? -4.215 -13.711 17.344 1 96.31 129 ARG B C 1
ATOM 4250 O O . ARG B 1 129 ? -3.506 -13.172 16.484 1 96.31 129 ARG B O 1
ATOM 4257 N N . GLY B 1 130 ? -4.363 -15.031 17.375 1 97.56 130 GLY B N 1
ATOM 4258 C CA . GLY B 1 130 ? -3.514 -15.953 16.625 1 97.56 130 GLY B CA 1
ATOM 4259 C C . GLY B 1 130 ? -3.893 -16.062 15.164 1 97.56 130 GLY B C 1
ATOM 4260 O O . GLY B 1 130 ? -5.074 -15.992 14.812 1 97.56 130 GLY B O 1
ATOM 4261 N N . ILE B 1 131 ? -2.938 -16.203 14.32 1 98.38 131 ILE B N 1
ATOM 4262 C CA . ILE B 1 131 ? -3.094 -16.438 12.883 1 98.38 131 ILE B CA 1
ATOM 4263 C C . ILE B 1 131 ? -2.311 -17.688 12.477 1 98.38 131 ILE B C 1
ATOM 4265 O O . ILE B 1 131 ? -1.148 -17.844 12.852 1 98.38 131 ILE B O 1
ATOM 4269 N N . ILE B 1 132 ? -2.896 -18.562 11.789 1 98.69 132 ILE B N 1
ATOM 4270 C CA . ILE B 1 132 ? -2.213 -19.719 11.227 1 98.69 132 ILE B CA 1
ATOM 4271 C C . ILE B 1 132 ? -2.141 -19.594 9.711 1 98.69 132 ILE B C 1
ATOM 4273 O O . ILE B 1 132 ? -3.16 -19.375 9.047 1 98.69 132 ILE B O 1
ATOM 4277 N N . THR B 1 133 ? -1 -19.609 9.156 1 98.5 133 THR B N 1
ATOM 4278 C CA . THR B 1 133 ? -0.739 -19.656 7.723 1 98.5 133 THR B CA 1
ATOM 4279 C C . THR B 1 133 ? 0.034 -20.922 7.355 1 98.5 133 THR B C 1
ATOM 4281 O O . THR B 1 133 ? 0.087 -21.875 8.133 1 98.5 133 THR B O 1
ATOM 4284 N N . PHE B 1 134 ? 0.598 -20.969 6.121 1 98.38 134 PHE B N 1
ATOM 4285 C CA . PHE B 1 134 ? 1.17 -22.234 5.672 1 98.38 134 PHE B CA 1
ATOM 4286 C C . PHE B 1 134 ? 2.572 -22.016 5.109 1 98.38 134 PHE B C 1
ATOM 4288 O O . PHE B 1 134 ? 2.861 -20.984 4.52 1 98.38 134 PHE B O 1
ATOM 4295 N N . GLN B 1 135 ? 3.414 -23.047 5.277 1 95.5 135 GLN B N 1
ATOM 4296 C CA . GLN B 1 135 ? 4.719 -23.062 4.621 1 95.5 135 GLN B CA 1
ATOM 4297 C C . GLN B 1 135 ? 4.574 -23 3.105 1 95.5 135 GLN B C 1
ATOM 4299 O O . GLN B 1 135 ? 3.701 -23.641 2.525 1 95.5 135 GLN B O 1
ATOM 4304 N N . GLY B 1 136 ? 5.41 -22.109 2.5 1 95.25 136 GLY B N 1
ATOM 4305 C CA . GLY B 1 136 ? 5.348 -21.938 1.059 1 95.25 136 GLY B CA 1
ATOM 4306 C C . GLY B 1 136 ? 4.391 -20.828 0.638 1 95.25 136 GLY B C 1
ATOM 4307 O O . GLY B 1 136 ? 4.406 -20.391 -0.515 1 95.25 136 GLY B O 1
ATOM 4308 N N . GLY B 1 137 ? 3.588 -20.375 1.594 1 97.25 137 GLY B N 1
ATOM 4309 C CA . GLY B 1 137 ? 2.68 -19.266 1.305 1 97.25 137 GLY B CA 1
ATOM 4310 C C . GLY B 1 137 ? 3.379 -17.922 1.204 1 97.25 137 GLY B C 1
ATOM 4311 O O . GLY B 1 137 ? 4.422 -17.719 1.824 1 97.25 137 GLY B O 1
ATOM 4312 N N . TYR B 1 138 ? 2.879 -17.047 0.427 1 97.38 138 TYR B N 1
ATOM 4313 C CA . TYR B 1 138 ? 3.309 -15.664 0.306 1 97.38 138 TYR B CA 1
ATOM 4314 C C . TYR B 1 138 ? 2.139 -14.711 0.528 1 97.38 138 TYR B C 1
ATOM 4316 O O . TYR B 1 138 ? 1.145 -14.758 -0.199 1 97.38 138 TYR B O 1
ATOM 4324 N N . HIS B 1 139 ? 2.297 -13.758 1.463 1 98.31 139 HIS B N 1
ATOM 4325 C CA . HIS B 1 139 ? 1.16 -12.922 1.828 1 98.31 139 HIS B CA 1
ATOM 4326 C C . HIS B 1 139 ? 1.535 -11.445 1.806 1 98.31 139 HIS B C 1
ATOM 4328 O O . HIS B 1 139 ? 0.721 -10.586 2.16 1 98.31 139 HIS B O 1
ATOM 4334 N N . GLY B 1 140 ? 2.738 -11.148 1.431 1 96.5 140 GLY B N 1
ATOM 4335 C CA . GLY B 1 140 ? 3.131 -9.75 1.321 1 96.5 140 GLY B CA 1
ATOM 4336 C C . GLY B 1 140 ? 4.441 -9.445 2.02 1 96.5 140 GLY B C 1
ATOM 4337 O O . GLY B 1 140 ? 5.148 -10.359 2.459 1 96.5 140 GLY B O 1
ATOM 4338 N N . ARG B 1 141 ? 4.805 -8.102 2.107 1 95.62 141 ARG B N 1
ATOM 4339 C CA . ARG B 1 141 ? 6.152 -7.75 2.551 1 95.62 141 ARG B CA 1
ATOM 4340 C C . ARG B 1 141 ? 6.105 -6.727 3.682 1 95.62 141 ARG B C 1
ATOM 4342 O O . ARG B 1 141 ? 7.129 -6.148 4.043 1 95.62 141 ARG B O 1
ATOM 4349 N N . THR B 1 142 ? 4.945 -6.359 4.246 1 97.12 142 THR B N 1
ATOM 4350 C CA . THR B 1 142 ? 4.887 -5.645 5.516 1 97.12 142 THR B CA 1
ATOM 4351 C C . THR B 1 142 ? 5.246 -6.566 6.676 1 97.12 142 THR B C 1
ATOM 4353 O O . THR B 1 142 ? 5.273 -7.789 6.516 1 97.12 142 THR B O 1
ATOM 4356 N N . LEU B 1 143 ? 5.484 -6.023 7.805 1 97.19 143 LEU B N 1
ATOM 4357 C CA . LEU B 1 143 ? 5.965 -6.828 8.922 1 97.19 143 LEU B CA 1
ATOM 4358 C C . LEU B 1 143 ? 4.996 -7.965 9.227 1 97.19 143 LEU B C 1
ATOM 4360 O O . LEU B 1 143 ? 5.414 -9.117 9.398 1 97.19 143 LEU B O 1
ATOM 4364 N N . LEU B 1 144 ? 3.691 -7.656 9.344 1 97.56 144 LEU B N 1
ATOM 4365 C CA . LEU B 1 144 ? 2.717 -8.703 9.625 1 97.56 144 LEU B CA 1
ATOM 4366 C C . LEU B 1 144 ? 2.666 -9.719 8.484 1 97.56 144 LEU B C 1
ATOM 4368 O O . LEU B 1 144 ? 2.676 -10.93 8.727 1 97.56 144 LEU B O 1
ATOM 4372 N N . THR B 1 145 ? 2.615 -9.227 7.273 1 97.81 145 THR B N 1
ATOM 4373 C CA . THR B 1 145 ? 2.482 -10.141 6.145 1 97.81 145 THR B CA 1
ATOM 4374 C C . THR B 1 145 ? 3.781 -10.914 5.918 1 97.81 145 THR B C 1
ATOM 4376 O O . THR B 1 145 ? 3.758 -12.055 5.465 1 97.81 145 THR B O 1
ATOM 4379 N N . LEU B 1 146 ? 4.926 -10.336 6.254 1 96.88 146 LEU B N 1
ATOM 4380 C CA . LEU B 1 146 ? 6.172 -11.094 6.246 1 96.88 146 LEU B CA 1
ATOM 4381 C C . LEU B 1 146 ? 6.109 -12.25 7.238 1 96.88 146 LEU B C 1
ATOM 4383 O O . LEU B 1 146 ? 6.543 -13.367 6.93 1 96.88 146 LEU B O 1
ATOM 4387 N N . ALA B 1 147 ? 5.578 -11.914 8.445 1 96.94 147 ALA B N 1
ATOM 4388 C CA . ALA B 1 147 ? 5.418 -12.969 9.438 1 96.94 147 ALA B CA 1
ATOM 4389 C C . ALA B 1 147 ? 4.516 -14.086 8.914 1 96.94 147 ALA B C 1
ATOM 4391 O O . ALA B 1 147 ? 4.754 -15.266 9.188 1 96.94 147 ALA B O 1
ATOM 4392 N N . MET B 1 148 ? 3.504 -13.734 8.172 1 97.62 148 MET B N 1
ATOM 4393 C CA . MET B 1 148 ? 2.533 -14.68 7.629 1 97.62 148 MET B CA 1
ATOM 4394 C C . MET B 1 148 ? 3.141 -15.484 6.488 1 97.62 148 MET B C 1
ATOM 4396 O O . MET B 1 148 ? 2.746 -16.625 6.254 1 97.62 148 MET B O 1
ATOM 4400 N N . THR B 1 149 ? 4.055 -14.859 5.75 1 95.56 149 THR B N 1
ATOM 4401 C CA . THR B 1 149 ? 4.707 -15.508 4.621 1 95.56 149 THR B CA 1
ATOM 4402 C C . THR B 1 149 ? 5.562 -16.688 5.094 1 95.56 149 THR B C 1
ATOM 4404 O O . THR B 1 149 ? 6.348 -16.547 6.031 1 95.56 149 THR B O 1
ATOM 4407 N N . GLY B 1 150 ? 5.379 -17.891 4.48 1 93.38 150 GLY B N 1
ATOM 4408 C CA . GLY B 1 150 ? 6.047 -19.109 4.898 1 93.38 150 GLY B CA 1
ATOM 4409 C C . GLY B 1 150 ? 7.348 -19.375 4.16 1 93.38 150 GLY B C 1
ATOM 4410 O O . GLY B 1 150 ? 7.578 -20.469 3.662 1 93.38 150 GLY B O 1
ATOM 4411 N N . LYS B 1 151 ? 8.094 -18.359 3.943 1 88.81 151 LYS B N 1
ATOM 4412 C CA . LYS B 1 151 ? 9.406 -18.391 3.307 1 88.81 151 LYS B CA 1
ATOM 4413 C C . LYS B 1 151 ? 10.336 -17.344 3.92 1 88.81 151 LYS B C 1
ATOM 4415 O O . LYS B 1 151 ? 9.969 -16.172 4.043 1 88.81 151 LYS B O 1
ATOM 4420 N N . VAL B 1 152 ? 11.57 -17.703 4.25 1 83.81 152 VAL B N 1
ATOM 4421 C CA . VAL B 1 152 ? 12.477 -16.797 4.961 1 83.81 152 VAL B CA 1
ATOM 4422 C C . VAL B 1 152 ? 13.266 -15.969 3.957 1 83.81 152 VAL B C 1
ATOM 4424 O O . VAL B 1 152 ? 13.227 -14.734 3.998 1 83.81 152 VAL B O 1
ATOM 4427 N N . LEU B 1 153 ? 14.031 -16.594 3.074 1 84.88 153 LEU B N 1
ATOM 4428 C CA . LEU B 1 153 ? 14.805 -15.883 2.066 1 84.88 153 LEU B CA 1
ATOM 4429 C C . LEU B 1 153 ? 14.016 -15.742 0.768 1 84.88 153 LEU B C 1
ATOM 4431 O O . LEU B 1 153 ? 13.352 -16.688 0.338 1 84.88 153 LEU B O 1
ATOM 4435 N N . PRO B 1 154 ? 14.031 -14.633 0.321 1 85.69 154 PRO B N 1
ATOM 4436 C CA . PRO B 1 154 ? 14.727 -13.406 0.7 1 85.69 154 PRO B CA 1
ATOM 4437 C C . PRO B 1 154 ? 13.844 -12.453 1.5 1 85.69 154 PRO B C 1
ATOM 4439 O O . PRO B 1 154 ? 14.234 -11.305 1.756 1 85.69 154 PRO B O 1
ATOM 4442 N N . TYR B 1 155 ? 12.844 -12.82 2.041 1 83.62 155 TYR B N 1
ATOM 4443 C CA . TYR B 1 155 ? 11.773 -11.898 2.398 1 83.62 155 TYR B CA 1
ATOM 4444 C C . TYR B 1 155 ? 11.914 -11.438 3.844 1 83.62 155 TYR B C 1
ATOM 4446 O O . TYR B 1 155 ? 11.562 -10.305 4.176 1 83.62 155 TYR B O 1
ATOM 4454 N N . LYS B 1 156 ? 12.445 -12.312 4.793 1 86.75 156 LYS B N 1
ATOM 4455 C CA . LYS B 1 156 ? 12.336 -12.023 6.223 1 86.75 156 LYS B CA 1
ATOM 4456 C C . LYS B 1 156 ? 13.703 -11.672 6.812 1 86.75 156 LYS B C 1
ATOM 4458 O O . LYS B 1 156 ? 13.781 -10.969 7.816 1 86.75 156 LYS B O 1
ATOM 4463 N N . ALA B 1 157 ? 14.641 -12.156 6.121 1 84.44 157 ALA B N 1
ATOM 4464 C CA . ALA B 1 157 ? 15.969 -12.078 6.73 1 84.44 157 ALA B CA 1
ATOM 4465 C C . ALA B 1 157 ? 16.375 -10.633 6.984 1 84.44 157 ALA B C 1
ATOM 4467 O O . ALA B 1 157 ? 16.203 -9.773 6.117 1 84.44 157 ALA B O 1
ATOM 4468 N N . ARG B 1 158 ? 16.859 -10.289 8.188 1 88.69 158 ARG B N 1
ATOM 4469 C CA . ARG B 1 158 ? 17.469 -9.039 8.609 1 88.69 158 ARG B CA 1
ATOM 4470 C C . ARG B 1 158 ? 16.406 -7.992 8.938 1 88.69 158 ARG B C 1
ATOM 4472 O O . ARG B 1 158 ? 16.719 -6.824 9.172 1 88.69 158 ARG B O 1
ATOM 4479 N N . PHE B 1 159 ? 15.156 -8.383 8.953 1 91.25 159 PHE B N 1
ATOM 4480 C CA . PHE B 1 159 ? 14.125 -7.359 9.086 1 91.25 159 PHE B CA 1
ATOM 4481 C C . PHE B 1 159 ? 13.484 -7.418 10.469 1 91.25 159 PHE B C 1
ATOM 4483 O O . PHE B 1 159 ? 12.555 -6.66 10.758 1 91.25 159 PHE B O 1
ATOM 4490 N N . GLY B 1 160 ? 14.289 -8.062 11.445 1 82.44 160 GLY B N 1
ATOM 4491 C CA . GLY B 1 160 ? 14.031 -7.992 12.875 1 82.44 160 GLY B CA 1
ATOM 4492 C C . GLY B 1 160 ? 12.883 -8.875 13.312 1 82.44 160 GLY B C 1
ATOM 4493 O O . GLY B 1 160 ? 12.414 -9.727 12.547 1 82.44 160 GLY B O 1
ATOM 4494 N N . PRO B 1 161 ? 12.461 -8.5 14.508 1 89.94 161 PRO B N 1
ATOM 4495 C CA . PRO B 1 161 ? 11.578 -9.562 14.977 1 89.94 161 PRO B CA 1
ATOM 4496 C C . PRO B 1 161 ? 10.188 -9.508 14.344 1 89.94 161 PRO B C 1
ATOM 4498 O O . PRO B 1 161 ? 9.656 -8.414 14.125 1 89.94 161 PRO B O 1
ATOM 4501 N N . MET B 1 162 ? 9.719 -10.602 14.039 1 92.69 162 MET B N 1
ATOM 4502 C CA . MET B 1 162 ? 8.352 -10.742 13.539 1 92.69 162 MET B CA 1
ATOM 4503 C C . MET B 1 162 ? 7.348 -10.68 14.688 1 92.69 162 MET B C 1
ATOM 4505 O O . MET B 1 162 ? 7.684 -11 15.828 1 92.69 162 MET B O 1
ATOM 4509 N N . PRO B 1 163 ? 6.148 -10.133 14.383 1 93.62 163 PRO B N 1
ATOM 4510 C CA . PRO B 1 163 ? 5.133 -10.164 15.438 1 93.62 163 PRO B CA 1
ATOM 4511 C C . PRO B 1 163 ? 4.84 -11.578 15.93 1 93.62 163 PRO B C 1
ATOM 4513 O O . PRO B 1 163 ? 4.949 -12.539 15.156 1 93.62 163 PRO B O 1
ATOM 4516 N N . GLY B 1 164 ? 4.477 -11.688 17.141 1 91.19 164 GLY B N 1
ATOM 4517 C CA . GLY B 1 164 ? 4.121 -12.969 17.734 1 91.19 164 GLY B CA 1
ATOM 4518 C C . GLY B 1 164 ? 2.75 -13.453 17.297 1 91.19 164 GLY B C 1
ATOM 4519 O O . GLY B 1 164 ? 2.016 -12.742 16.609 1 91.19 164 GLY B O 1
ATOM 4520 N N . ASP B 1 165 ? 2.498 -14.703 17.578 1 94.31 165 ASP B N 1
ATOM 4521 C CA . ASP B 1 165 ? 1.197 -15.344 17.406 1 94.31 165 ASP B CA 1
ATOM 4522 C C . ASP B 1 165 ? 0.859 -15.547 15.938 1 94.31 165 ASP B C 1
ATOM 4524 O O . ASP B 1 165 ? -0.3 -15.414 15.539 1 94.31 165 ASP B O 1
ATOM 4528 N N . VAL B 1 166 ? 1.825 -15.664 15.102 1 97.06 166 VAL B N 1
ATOM 4529 C CA . VAL B 1 166 ? 1.696 -16.125 13.727 1 97.06 166 VAL B CA 1
ATOM 4530 C C . VAL B 1 166 ? 2.381 -17.484 13.562 1 97.06 166 VAL B C 1
ATOM 4532 O O . VAL B 1 166 ? 3.574 -17.609 13.844 1 97.06 166 VAL B O 1
ATOM 4535 N N . PHE B 1 167 ? 1.652 -18.5 13.164 1 97.12 167 PHE B N 1
ATOM 4536 C CA . PHE B 1 167 ? 2.152 -19.859 13.094 1 97.12 167 PHE B CA 1
ATOM 4537 C C . PHE B 1 167 ? 2.049 -20.406 11.672 1 97.12 167 PHE B C 1
ATOM 4539 O O . PHE B 1 167 ? 1.167 -20 10.906 1 97.12 167 PHE B O 1
ATOM 4546 N N . HIS B 1 168 ? 2.924 -21.328 11.336 1 97.12 168 HIS B N 1
ATOM 4547 C CA . HIS B 1 168 ? 2.926 -21.953 10.016 1 97.12 168 HIS B CA 1
ATOM 4548 C C . HIS B 1 168 ? 2.682 -23.453 10.125 1 97.12 168 HIS B C 1
ATOM 4550 O O . HIS B 1 168 ? 3.457 -24.172 10.758 1 97.12 168 HIS B O 1
ATOM 4556 N N . ALA B 1 169 ? 1.662 -23.875 9.516 1 97.81 169 ALA B N 1
ATOM 4557 C CA . ALA B 1 169 ? 1.479 -25.312 9.273 1 97.81 169 ALA B CA 1
ATOM 4558 C C . ALA B 1 169 ? 2.025 -25.703 7.902 1 97.81 169 ALA B C 1
ATOM 4560 O O . ALA B 1 169 ? 2.312 -24.844 7.07 1 97.81 169 ALA B O 1
ATOM 4561 N N . ARG B 1 170 ? 2.234 -27.031 7.695 1 97 170 ARG B N 1
ATOM 4562 C CA . ARG B 1 170 ? 2.697 -27.5 6.391 1 97 170 ARG B CA 1
ATOM 4563 C C . ARG B 1 170 ? 1.536 -27.625 5.41 1 97 170 ARG B C 1
ATOM 4565 O O . ARG B 1 170 ? 0.452 -28.078 5.777 1 97 170 ARG B O 1
ATOM 4572 N N . PHE B 1 171 ? 1.766 -27.062 4.277 1 97.75 171 PHE B N 1
ATOM 4573 C CA . PHE B 1 171 ? 0.82 -27.219 3.178 1 97.75 171 PHE B CA 1
ATOM 4574 C C . PHE B 1 171 ? 0.931 -28.594 2.551 1 97.75 171 PHE B C 1
ATOM 4576 O O . PHE B 1 171 ? 2.035 -29.109 2.361 1 97.75 171 PHE B O 1
ATOM 4583 N N . PRO B 1 172 ? -0.193 -29.297 2.26 1 97.62 172 PRO B N 1
ATOM 4584 C CA . PRO B 1 172 ? -0.091 -30.625 1.655 1 97.62 172 PRO B CA 1
ATOM 4585 C C . PRO B 1 172 ? 0.411 -30.578 0.214 1 97.62 172 PRO B C 1
ATOM 4587 O O . PRO B 1 172 ? -0.178 -29.906 -0.629 1 97.62 172 PRO B O 1
ATOM 4590 N N . ILE B 1 173 ? 1.471 -31.297 -0.066 1 96.56 173 ILE B N 1
ATOM 4591 C CA . ILE B 1 173 ? 2.045 -31.453 -1.396 1 96.56 173 ILE B CA 1
ATOM 4592 C C . ILE B 1 173 ? 2.334 -32.938 -1.649 1 96.56 173 ILE B C 1
ATOM 4594 O O . ILE B 1 173 ? 3.482 -33.375 -1.556 1 96.56 173 ILE B O 1
ATOM 4598 N N . PRO B 1 174 ? 1.344 -33.625 -2.086 1 95.62 174 PRO B N 1
ATOM 4599 C CA . PRO B 1 174 ? 1.518 -35.062 -2.291 1 95.62 174 PRO B CA 1
ATOM 4600 C C . PRO B 1 174 ? 2.68 -35.406 -3.225 1 95.62 174 PRO B C 1
ATOM 4602 O O . PRO B 1 174 ? 3.346 -36.438 -3.055 1 95.62 174 PRO B O 1
ATOM 4605 N N . TYR B 1 175 ? 2.938 -34.562 -4.262 1 94.88 175 TYR B N 1
ATOM 4606 C CA . TYR B 1 175 ? 4.055 -34.75 -5.176 1 94.88 175 TYR B CA 1
ATOM 4607 C C . TYR B 1 175 ? 5.375 -34.844 -4.418 1 94.88 175 TYR B C 1
ATOM 4609 O O . TYR B 1 175 ? 6.297 -35.562 -4.836 1 94.88 175 TYR B O 1
ATOM 4617 N N . HIS B 1 176 ? 5.422 -34.219 -3.27 1 95.25 176 HIS B N 1
ATOM 4618 C CA . HIS B 1 176 ? 6.625 -34.25 -2.449 1 95.25 176 HIS B CA 1
ATOM 4619 C C . HIS B 1 176 ? 6.473 -35.188 -1.272 1 95.25 176 HIS B C 1
ATOM 4621 O O . HIS B 1 176 ? 7.277 -35.156 -0.339 1 95.25 176 HIS B O 1
ATOM 4627 N N . GLY B 1 177 ? 5.414 -35.906 -1.223 1 94.56 177 GLY B N 1
ATOM 4628 C CA . GLY B 1 177 ? 5.238 -36.969 -0.246 1 94.56 177 GLY B CA 1
ATOM 4629 C C . GLY B 1 177 ? 4.586 -36.5 1.039 1 94.56 177 GLY B C 1
ATOM 4630 O O . GLY B 1 177 ? 4.676 -37.188 2.07 1 94.56 177 GLY B O 1
ATOM 4631 N N . PHE B 1 178 ? 3.965 -35.344 1.077 1 96 178 PHE B N 1
ATOM 4632 C CA . PHE B 1 178 ? 3.309 -34.812 2.268 1 96 178 PHE B CA 1
ATOM 4633 C C . PHE B 1 178 ? 1.799 -34.75 2.074 1 96 178 PHE B C 1
ATOM 4635 O O . PHE B 1 178 ? 1.292 -33.938 1.304 1 96 178 PHE B O 1
ATOM 4642 N N . SER B 1 179 ? 1.04 -35.562 2.783 1 96.88 179 SER B N 1
ATOM 4643 C CA . SER B 1 179 ? -0.376 -35.781 2.527 1 96.88 179 SER B CA 1
ATOM 4644 C C . SER B 1 179 ? -1.251 -34.75 3.236 1 96.88 179 SER B C 1
ATOM 4646 O O . SER B 1 179 ? -0.771 -34.031 4.09 1 96.88 179 SER B O 1
ATOM 4648 N N . GLU B 1 180 ? -2.496 -34.719 2.883 1 96.25 180 GLU B N 1
ATOM 4649 C CA . GLU B 1 180 ? -3.49 -33.875 3.529 1 96.25 180 GLU B CA 1
ATOM 4650 C C . GLU B 1 180 ? -3.666 -34.25 5 1 96.25 180 GLU B C 1
ATOM 4652 O O . GLU B 1 180 ? -3.811 -33.375 5.855 1 96.25 180 GLU B O 1
ATOM 4657 N N . GLU B 1 181 ? -3.682 -35.594 5.242 1 96.5 181 GLU B N 1
ATOM 4658 C CA . GLU B 1 181 ? -3.82 -36.062 6.613 1 96.5 181 GLU B CA 1
ATOM 4659 C C . GLU B 1 181 ? -2.686 -35.531 7.496 1 96.5 181 GLU B C 1
ATOM 4661 O O . GLU B 1 181 ? -2.92 -35.125 8.633 1 96.5 181 GLU B O 1
ATOM 4666 N N . GLU B 1 182 ? -1.543 -35.594 6.941 1 96.75 182 GLU B N 1
ATOM 4667 C CA . GLU B 1 182 ? -0.384 -35.094 7.676 1 96.75 182 GLU B CA 1
ATOM 4668 C C . GLU B 1 182 ? -0.485 -33.594 7.918 1 96.75 182 GLU B C 1
ATOM 4670 O O . GLU B 1 182 ? -0.118 -33.094 8.992 1 96.75 182 GLU B O 1
ATOM 4675 N N . ALA B 1 183 ? -0.919 -32.906 6.895 1 97.69 183 ALA B N 1
ATOM 4676 C CA . ALA B 1 183 ? -1.084 -31.453 7.023 1 97.69 183 ALA B CA 1
ATOM 4677 C C . ALA B 1 183 ? -2.088 -31.109 8.117 1 97.69 183 ALA B C 1
ATOM 4679 O O . ALA B 1 183 ? -1.849 -30.203 8.93 1 97.69 183 ALA B O 1
ATOM 4680 N N . ILE B 1 184 ? -3.199 -31.812 8.195 1 98 184 ILE B N 1
ATOM 4681 C CA . ILE B 1 184 ? -4.234 -31.578 9.195 1 98 184 ILE B CA 1
ATOM 4682 C C . ILE B 1 184 ? -3.699 -31.922 10.578 1 98 184 ILE B C 1
ATOM 4684 O O . ILE B 1 184 ? -3.932 -31.188 11.547 1 98 184 ILE B O 1
ATOM 4688 N N . ALA B 1 185 ? -2.986 -33.031 10.672 1 96.88 185 ALA B N 1
ATOM 4689 C CA . ALA B 1 185 ? -2.367 -33.406 11.938 1 96.88 185 ALA B CA 1
ATOM 4690 C C . ALA B 1 185 ? -1.416 -32.344 12.438 1 96.88 185 ALA B C 1
ATOM 4692 O O . ALA B 1 185 ? -1.288 -32.125 13.648 1 96.88 185 ALA B O 1
ATOM 4693 N N . GLY B 1 186 ? -0.777 -31.719 11.5 1 97.25 186 GLY B N 1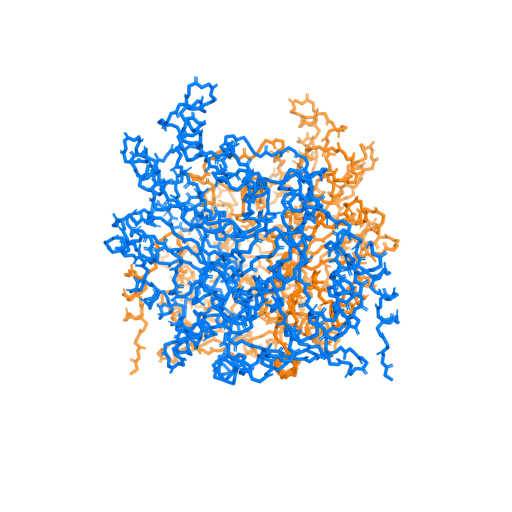
ATOM 4694 C CA . GLY B 1 186 ? 0.112 -30.625 11.852 1 97.25 186 GLY B CA 1
ATOM 4695 C C . GLY B 1 186 ? -0.608 -29.453 12.5 1 97.25 186 GLY B C 1
ATOM 4696 O O . GLY B 1 186 ? -0.092 -28.844 13.438 1 97.25 186 GLY B O 1
ATOM 4697 N N . ILE B 1 187 ? -1.753 -29.109 11.992 1 98.06 187 ILE B N 1
ATOM 4698 C CA . ILE B 1 187 ? -2.555 -28.047 12.578 1 98.06 187 ILE B CA 1
ATOM 4699 C C . ILE B 1 187 ? -2.998 -28.438 13.984 1 98.06 187 ILE B C 1
ATOM 4701 O O . ILE B 1 187 ? -2.924 -27.641 14.914 1 98.06 187 ILE B O 1
ATOM 4705 N N . GLU B 1 188 ? -3.387 -29.672 14.164 1 96.5 188 GLU B N 1
ATOM 4706 C CA . GLU B 1 188 ? -3.783 -30.172 15.477 1 96.5 188 GLU B CA 1
ATOM 4707 C C . GLU B 1 188 ? -2.615 -30.141 16.453 1 96.5 188 GLU B C 1
ATOM 4709 O O . GLU B 1 188 ? -2.795 -29.812 17.641 1 96.5 188 GLU B O 1
ATOM 4714 N N . ALA B 1 189 ? -1.519 -30.453 15.961 1 95.69 189 ALA B N 1
ATOM 4715 C CA . ALA B 1 189 ? -0.32 -30.422 16.797 1 95.69 189 ALA B CA 1
ATOM 4716 C C . ALA B 1 189 ? -0.02 -29 17.266 1 95.69 189 ALA B C 1
ATOM 4718 O O . ALA B 1 189 ? 0.449 -28.797 18.391 1 95.69 189 ALA B O 1
ATOM 4719 N N . LEU B 1 190 ? -0.233 -28.047 16.344 1 96.25 190 LEU B N 1
ATOM 4720 C CA . LEU B 1 190 ? -0.061 -26.656 16.719 1 96.25 190 LEU B CA 1
ATOM 4721 C C . LEU B 1 190 ? -0.991 -26.281 17.875 1 96.25 190 LEU B C 1
ATOM 4723 O O . LEU B 1 190 ? -0.588 -25.594 18.812 1 96.25 190 LEU B O 1
ATOM 4727 N N . PHE B 1 191 ? -2.203 -26.766 17.859 1 96.19 191 PHE B N 1
ATOM 4728 C CA . PHE B 1 191 ? -3.186 -26.5 18.906 1 96.19 191 PHE B CA 1
ATOM 4729 C C . PHE B 1 191 ? -2.738 -27.094 20.234 1 96.19 191 PHE B C 1
ATOM 4731 O O . PHE B 1 191 ? -3.033 -26.547 21.297 1 96.19 191 PHE B O 1
ATOM 4738 N N . ALA B 1 192 ? -2.027 -28.141 20.172 1 93 192 ALA B N 1
ATOM 4739 C CA . ALA B 1 192 ? -1.631 -28.859 21.391 1 93 192 ALA B CA 1
ATOM 4740 C C . ALA B 1 192 ? -0.358 -28.266 21.984 1 93 192 ALA B C 1
ATOM 4742 O O . ALA B 1 192 ? -0.144 -28.344 23.203 1 93 192 ALA B O 1
ATOM 4743 N N . SER B 1 193 ? 0.403 -27.609 21.172 1 93.56 193 SER B N 1
ATOM 4744 C CA . SER B 1 193 ? 1.753 -27.312 21.641 1 93.56 193 SER B CA 1
ATOM 4745 C C . SER B 1 193 ? 2.027 -25.812 21.594 1 93.56 193 SER B C 1
ATOM 4747 O O . SER B 1 193 ? 2.881 -25.312 22.328 1 93.56 193 SER B O 1
ATOM 4749 N N . ALA B 1 194 ? 1.354 -25.156 20.719 1 94.12 194 ALA B N 1
ATOM 4750 C CA . ALA B 1 194 ? 1.816 -23.797 20.438 1 94.12 194 ALA B CA 1
ATOM 4751 C C . ALA B 1 194 ? 0.745 -22.781 20.797 1 94.12 194 ALA B C 1
ATOM 4753 O O . ALA B 1 194 ? 1.053 -21.703 21.328 1 94.12 194 ALA B O 1
ATOM 4754 N N . ILE B 1 195 ? -0.539 -23.016 20.438 1 95.88 195 ILE B N 1
ATOM 4755 C CA . ILE B 1 195 ? -1.603 -22.047 20.672 1 95.88 195 ILE B CA 1
ATOM 4756 C C . ILE B 1 195 ? -2.938 -22.766 20.828 1 95.88 195 ILE B C 1
ATOM 4758 O O . ILE B 1 195 ? -3.305 -23.609 20 1 95.88 195 ILE B O 1
ATOM 4762 N N . GLU B 1 196 ? -3.613 -22.422 21.875 1 96.75 196 GLU B N 1
ATOM 4763 C CA . GLU B 1 196 ? -4.941 -23 22.047 1 96.75 196 GLU B CA 1
ATOM 4764 C C . GLU B 1 196 ? -5.891 -22.531 20.938 1 96.75 196 GLU B C 1
ATOM 4766 O O . GLU B 1 196 ? -5.832 -21.375 20.516 1 96.75 196 GLU B O 1
ATOM 4771 N N . PRO B 1 197 ? -6.703 -23.391 20.406 1 97.19 197 PRO B N 1
ATOM 4772 C CA . PRO B 1 197 ? -7.582 -23.047 19.297 1 97.19 197 PRO B CA 1
ATOM 4773 C C . PRO B 1 197 ? -8.445 -21.828 19.578 1 97.19 197 PRO B C 1
ATOM 4775 O O . PRO B 1 197 ? -8.734 -21.031 18.672 1 97.19 197 PRO B O 1
ATOM 4778 N N . SER B 1 198 ? -8.891 -21.562 20.812 1 97.56 198 SER B N 1
ATOM 4779 C CA . SER B 1 198 ? -9.781 -20.469 21.188 1 97.56 198 SER B CA 1
ATOM 4780 C C . SER B 1 198 ? -9.062 -19.125 21.094 1 97.56 198 SER B C 1
ATOM 4782 O O . SER B 1 198 ? -9.688 -18.062 21.203 1 97.56 198 SER B O 1
ATOM 4784 N N . ALA B 1 199 ? -7.801 -19.125 20.812 1 97.88 199 ALA B N 1
ATOM 4785 C CA . ALA B 1 199 ? -7.012 -17.906 20.688 1 97.88 199 ALA B CA 1
ATOM 4786 C C . ALA B 1 199 ? -6.684 -17.609 19.219 1 97.88 199 ALA B C 1
ATOM 4788 O O . ALA B 1 199 ? -6.07 -16.578 18.922 1 97.88 199 ALA B O 1
ATOM 4789 N N . VAL B 1 200 ? -7.109 -18.469 18.328 1 98.38 200 VAL B N 1
ATOM 4790 C CA . VAL B 1 200 ? -6.809 -18.312 16.906 1 98.38 200 VAL B CA 1
ATOM 4791 C C . VAL B 1 200 ? -7.938 -17.531 16.234 1 98.38 200 VAL B C 1
ATOM 4793 O O . VAL B 1 200 ? -9.094 -17.969 16.234 1 98.38 200 VAL B O 1
ATOM 4796 N N . ALA B 1 201 ? -7.566 -16.391 15.633 1 98.69 201 ALA B N 1
ATOM 4797 C CA . ALA B 1 201 ? -8.547 -15.555 14.93 1 98.69 201 ALA B CA 1
ATOM 4798 C C . ALA B 1 201 ? -8.875 -16.141 13.562 1 98.69 201 ALA B C 1
ATOM 4800 O O . ALA B 1 201 ? -10.039 -16.172 13.148 1 98.69 201 ALA B O 1
ATOM 4801 N N . ALA B 1 202 ? -7.789 -16.641 12.906 1 98.88 202 ALA B N 1
ATOM 4802 C CA . ALA B 1 202 ? -8.047 -17.047 11.531 1 98.88 202 ALA B CA 1
ATOM 4803 C C . ALA B 1 202 ? -6.98 -18.016 11.031 1 98.88 202 ALA B C 1
ATOM 4805 O O . ALA B 1 202 ? -5.844 -17.984 11.5 1 98.88 202 ALA B O 1
ATOM 4806 N N . ILE B 1 203 ? -7.371 -18.891 10.172 1 98.94 203 ILE B N 1
ATOM 4807 C CA . ILE B 1 203 ? -6.496 -19.641 9.273 1 98.94 203 ILE B CA 1
ATOM 4808 C C . ILE B 1 203 ? -6.516 -19 7.887 1 98.94 203 ILE B C 1
ATOM 4810 O O . ILE B 1 203 ? -7.582 -18.828 7.289 1 98.94 203 ILE B O 1
ATOM 4814 N N . VAL B 1 204 ? -5.367 -18.594 7.395 1 98.94 204 VAL B N 1
ATOM 4815 C CA . VAL B 1 204 ? -5.219 -17.906 6.121 1 98.94 204 VAL B CA 1
ATOM 4816 C C . VAL B 1 204 ? -4.441 -18.766 5.137 1 98.94 204 VAL B C 1
ATOM 4818 O O . VAL B 1 204 ? -3.346 -19.25 5.449 1 98.94 204 VAL B O 1
ATOM 4821 N N . LEU B 1 205 ? -4.973 -19 3.953 1 98.44 205 LEU B N 1
ATOM 4822 C CA . LEU B 1 205 ? -4.207 -19.75 2.965 1 98.44 205 LEU B CA 1
ATOM 4823 C C . LEU B 1 205 ? -4.516 -19.266 1.553 1 98.44 205 LEU B C 1
ATOM 4825 O O . LEU B 1 205 ? -5.586 -18.703 1.306 1 98.44 205 LEU B O 1
ATOM 4829 N N . GLU B 1 206 ? -3.592 -19.438 0.678 1 98.69 206 GLU B N 1
ATOM 4830 C CA . GLU B 1 206 ? -3.82 -19.375 -0.762 1 98.69 206 GLU B CA 1
ATOM 4831 C C . GLU B 1 206 ? -4.484 -20.641 -1.279 1 98.69 206 GLU B C 1
ATOM 4833 O O . GLU B 1 206 ? -3.98 -21.75 -1.06 1 98.69 206 GLU B O 1
ATOM 4838 N N . PRO B 1 207 ? -5.594 -20.484 -2.014 1 98.75 207 PRO B N 1
ATOM 4839 C CA . PRO B 1 207 ? -6.141 -21.703 -2.604 1 98.75 207 PRO B CA 1
ATOM 4840 C C . PRO B 1 207 ? -5.141 -22.422 -3.514 1 98.75 207 PRO B C 1
ATOM 4842 O O . PRO B 1 207 ? -5.16 -23.656 -3.613 1 98.75 207 PRO B O 1
ATOM 4845 N N . VAL B 1 208 ? -4.367 -21.656 -4.215 1 98.5 208 VAL B N 1
ATOM 4846 C CA . VAL B 1 208 ? -3.221 -22.109 -4.996 1 98.5 208 VAL B CA 1
ATOM 4847 C C . VAL B 1 208 ? -1.967 -21.344 -4.555 1 98.5 208 VAL B C 1
ATOM 4849 O O . VAL B 1 208 ? -1.914 -20.125 -4.637 1 98.5 208 VAL B O 1
ATOM 4852 N N . LEU B 1 209 ? -0.976 -22.078 -4.035 1 98.06 209 LEU B N 1
ATOM 4853 C CA . LEU B 1 209 ? 0.242 -21.406 -3.604 1 98.06 209 LEU B CA 1
ATOM 4854 C C . LEU B 1 209 ? 0.89 -20.656 -4.766 1 98.06 209 LEU B C 1
ATOM 4856 O O . LEU B 1 209 ? 1.296 -21.266 -5.754 1 98.06 209 LEU B O 1
ATOM 4860 N N . GLY B 1 210 ? 0.985 -19.344 -4.703 1 96.88 210 GLY B N 1
ATOM 4861 C CA . GLY B 1 210 ? 1.634 -18.578 -5.75 1 96.88 210 GLY B CA 1
ATOM 4862 C C . GLY B 1 210 ? 3.141 -18.75 -5.77 1 96.88 210 GLY B C 1
ATOM 4863 O O . GLY B 1 210 ? 3.658 -19.641 -6.441 1 96.88 210 GLY B O 1
ATOM 4864 N N . GLU B 1 211 ? 3.818 -18.078 -4.84 1 95.5 211 GLU B N 1
ATOM 4865 C CA . GLU B 1 211 ? 5.27 -18.125 -4.715 1 95.5 211 GLU B CA 1
ATOM 4866 C C . GLU B 1 211 ? 5.742 -19.531 -4.359 1 95.5 211 GLU B C 1
ATOM 4868 O O . GLU B 1 211 ? 6.883 -19.906 -4.648 1 95.5 211 GLU B O 1
ATOM 4873 N N . GLY B 1 212 ? 4.852 -20.328 -3.771 1 96.31 212 GLY B N 1
ATOM 4874 C CA . GLY B 1 212 ? 5.219 -21.656 -3.297 1 96.31 212 GLY B CA 1
ATOM 4875 C C . GLY B 1 212 ? 5.398 -22.656 -4.418 1 96.31 212 GLY B C 1
ATOM 4876 O O . GLY B 1 212 ? 6.043 -23.688 -4.234 1 96.31 212 GLY B O 1
ATOM 4877 N N . GLY B 1 213 ? 4.746 -22.375 -5.562 1 97.5 213 GLY B N 1
ATOM 4878 C CA . GLY B 1 213 ? 4.984 -23.281 -6.676 1 97.5 213 GLY B CA 1
ATOM 4879 C C . GLY B 1 213 ? 3.703 -23.766 -7.328 1 97.5 213 GLY B C 1
ATOM 4880 O O . GLY B 1 213 ? 3.688 -24.828 -7.953 1 97.5 213 GLY B O 1
ATOM 4881 N N . PHE B 1 214 ? 2.598 -23.078 -7.121 1 98.25 214 PHE B N 1
ATOM 4882 C CA . PHE B 1 214 ? 1.292 -23.297 -7.73 1 98.25 214 PHE B CA 1
ATOM 4883 C C . PHE B 1 214 ? 0.726 -24.656 -7.332 1 98.25 214 PHE B C 1
ATOM 4885 O O . PHE B 1 214 ? 0.067 -25.312 -8.133 1 98.25 214 PHE B O 1
ATOM 4892 N N . TYR B 1 215 ? 1.052 -25.141 -6.148 1 97.81 215 TYR B N 1
ATOM 4893 C CA . TYR B 1 215 ? 0.359 -26.297 -5.578 1 97.81 215 TYR B CA 1
ATOM 4894 C C . TYR B 1 215 ? -1.062 -25.922 -5.168 1 97.81 215 TYR B C 1
ATOM 4896 O O . TYR B 1 215 ? -1.268 -24.969 -4.406 1 97.81 215 TYR B O 1
ATOM 4904 N N . THR B 1 216 ? -2.018 -26.656 -5.668 1 97.75 216 THR B N 1
ATOM 4905 C CA . THR B 1 216 ? -3.424 -26.391 -5.383 1 97.75 216 THR B CA 1
ATOM 4906 C C . THR B 1 216 ? -3.875 -27.156 -4.141 1 97.75 216 THR B C 1
ATOM 4908 O O . THR B 1 216 ? -3.639 -28.359 -4.027 1 97.75 216 THR B O 1
ATOM 4911 N N . ALA B 1 217 ? -4.484 -26.453 -3.205 1 97.62 217 ALA B N 1
ATOM 4912 C CA . ALA B 1 217 ? -5.094 -27.156 -2.08 1 97.62 217 ALA B CA 1
ATOM 4913 C C . ALA B 1 217 ? -6.242 -28.047 -2.549 1 97.62 217 ALA B C 1
ATOM 4915 O O . ALA B 1 217 ? -7.086 -27.625 -3.34 1 97.62 217 ALA B O 1
ATOM 4916 N N . SER B 1 218 ? -6.281 -29.281 -2.082 1 97.88 218 SER B N 1
ATOM 4917 C CA . SER B 1 218 ? -7.316 -30.203 -2.52 1 97.88 218 SER B CA 1
ATOM 4918 C C . SER B 1 218 ? -8.672 -29.859 -1.909 1 97.88 218 SER B C 1
ATOM 4920 O O . SER B 1 218 ? -8.734 -29.156 -0.894 1 97.88 218 SER B O 1
ATOM 4922 N N . TYR B 1 219 ? -9.727 -30.328 -2.541 1 98.19 219 TYR B N 1
ATOM 4923 C CA . TYR B 1 219 ? -11.078 -30.156 -2.012 1 98.19 219 TYR B CA 1
ATOM 4924 C C . TYR B 1 219 ? -11.219 -30.812 -0.642 1 98.19 219 TYR B C 1
ATOM 4926 O O . TYR B 1 219 ? -11.859 -30.25 0.254 1 98.19 219 TYR B O 1
ATOM 4934 N N . ALA B 1 220 ? -10.57 -31.953 -0.436 1 97.75 220 ALA B N 1
ATOM 4935 C CA . ALA B 1 220 ? -10.594 -32.625 0.851 1 97.75 220 ALA B CA 1
ATOM 4936 C C . ALA B 1 220 ? -9.922 -31.797 1.935 1 97.75 220 ALA B C 1
ATOM 4938 O O . ALA B 1 220 ? -10.367 -31.781 3.084 1 97.75 220 ALA B O 1
ATOM 4939 N N . PHE B 1 221 ? -8.875 -31.188 1.609 1 98.44 221 PHE B N 1
ATOM 4940 C CA . PHE B 1 221 ? -8.172 -30.328 2.553 1 98.44 221 PHE B CA 1
ATOM 4941 C C . PHE B 1 221 ? -9.047 -29.156 2.969 1 98.44 221 PHE B C 1
ATOM 4943 O O . PHE B 1 221 ? -9.133 -28.812 4.152 1 98.44 221 PHE B O 1
ATOM 4950 N N . PHE B 1 222 ? -9.742 -28.469 2.006 1 98.62 222 PHE B N 1
ATOM 4951 C CA . PHE B 1 222 ? -10.641 -27.359 2.299 1 98.62 222 PHE B CA 1
ATOM 4952 C C . PHE B 1 222 ? -11.773 -27.812 3.213 1 98.62 222 PHE B C 1
ATOM 4954 O O . PHE B 1 222 ? -12.172 -27.094 4.125 1 98.62 222 PHE B O 1
ATOM 4961 N N . ARG B 1 223 ? -12.312 -29.047 2.967 1 98.5 223 ARG B N 1
ATOM 4962 C CA . ARG B 1 223 ? -13.359 -29.578 3.834 1 98.5 223 ARG B CA 1
ATOM 4963 C C . ARG B 1 223 ? -12.859 -29.734 5.266 1 98.5 223 ARG B C 1
ATOM 4965 O O . ARG B 1 223 ? -13.547 -29.359 6.215 1 98.5 223 ARG B O 1
ATOM 4972 N N . ALA B 1 224 ? -11.672 -30.266 5.332 1 98.62 224 ALA B N 1
ATOM 4973 C CA . ALA B 1 224 ? -11.086 -30.469 6.652 1 98.62 224 ALA B CA 1
ATOM 4974 C C . ALA B 1 224 ? -10.836 -29.156 7.363 1 98.62 224 ALA B C 1
ATOM 4976 O O . ALA B 1 224 ? -11.086 -29.016 8.562 1 98.62 224 ALA B O 1
ATOM 4977 N N . LEU B 1 225 ? -10.289 -28.141 6.664 1 98.69 225 LEU B N 1
ATOM 4978 C CA . LEU B 1 225 ? -10.047 -26.828 7.25 1 98.69 225 LEU B CA 1
ATOM 4979 C C . LEU B 1 225 ? -11.344 -26.188 7.727 1 98.69 225 LEU B C 1
ATOM 4981 O O . LEU B 1 225 ? -11.391 -25.594 8.797 1 98.69 225 LEU B O 1
ATOM 4985 N N . ARG B 1 226 ? -12.367 -26.266 6.879 1 98.56 226 ARG B N 1
ATOM 4986 C CA . ARG B 1 226 ? -13.664 -25.703 7.25 1 98.56 226 ARG B CA 1
ATOM 4987 C C . ARG B 1 226 ? -14.195 -26.344 8.531 1 98.56 226 ARG B C 1
ATOM 4989 O O . ARG B 1 226 ? -14.719 -25.656 9.398 1 98.56 226 ARG B O 1
ATOM 4996 N N . GLU B 1 227 ? -14.055 -27.672 8.633 1 98.44 227 GLU B N 1
ATOM 4997 C CA . GLU B 1 227 ? -14.484 -28.391 9.828 1 98.44 227 GLU B CA 1
ATOM 4998 C C . GLU B 1 227 ? -13.727 -27.906 11.062 1 98.44 227 GLU B C 1
ATOM 5000 O O . GLU B 1 227 ? -14.328 -27.703 12.117 1 98.44 227 GLU B O 1
ATOM 5005 N N . ILE B 1 228 ? -12.43 -27.781 10.961 1 98.5 228 ILE B N 1
ATOM 5006 C CA . ILE B 1 228 ? -11.594 -27.297 12.055 1 98.5 228 ILE B CA 1
ATOM 5007 C C . ILE B 1 228 ? -12.031 -25.891 12.461 1 98.5 228 ILE B C 1
ATOM 5009 O O . ILE B 1 228 ? -12.195 -25.609 13.648 1 98.5 228 ILE B O 1
ATOM 5013 N N . CYS B 1 229 ? -12.234 -25.016 11.477 1 98.69 229 CYS B N 1
ATOM 5014 C CA . CYS B 1 229 ? -12.641 -23.641 11.719 1 98.69 229 CYS B CA 1
ATOM 5015 C C . CYS B 1 229 ? -13.984 -23.578 12.43 1 98.69 229 CYS B C 1
ATOM 5017 O O . CYS B 1 229 ? -14.148 -22.844 13.406 1 98.69 229 CYS B O 1
ATOM 5019 N N . ASP B 1 230 ? -14.945 -24.375 11.977 1 98.31 230 ASP B N 1
ATOM 5020 C CA . ASP B 1 230 ? -16.281 -24.391 12.57 1 98.31 230 ASP B CA 1
ATOM 5021 C C . ASP B 1 230 ? -16.234 -24.922 13.992 1 98.31 230 ASP B C 1
ATOM 5023 O O . ASP B 1 230 ? -16.906 -24.391 14.883 1 98.31 230 ASP B O 1
ATOM 5027 N N . ARG B 1 231 ? -15.477 -25.953 14.164 1 98.31 231 ARG B N 1
ATOM 5028 C CA . ARG B 1 231 ? -15.367 -26.594 15.469 1 98.31 231 ARG B CA 1
ATOM 5029 C C . ARG B 1 231 ? -14.836 -25.609 16.516 1 98.31 231 ARG B C 1
ATOM 5031 O O . ARG B 1 231 ? -15.266 -25.625 17.672 1 98.31 231 ARG B O 1
ATOM 5038 N N . HIS B 1 232 ? -13.945 -24.719 16.141 1 98.44 232 HIS B N 1
ATOM 5039 C CA . HIS B 1 232 ? -13.227 -23.922 17.125 1 98.44 232 HIS B CA 1
ATOM 5040 C C . HIS B 1 232 ? -13.586 -22.453 17.016 1 98.44 232 HIS B C 1
ATOM 5042 O O . HIS B 1 232 ? -13.07 -21.625 17.766 1 98.44 232 HIS B O 1
ATOM 5048 N N . GLY B 1 233 ? -14.477 -22.047 16.094 1 98.44 233 GLY B N 1
ATOM 5049 C CA . GLY B 1 233 ? -14.828 -20.656 15.898 1 98.44 233 GLY B CA 1
ATOM 5050 C C . GLY B 1 233 ? -13.719 -19.844 15.258 1 98.44 233 GLY B C 1
ATOM 5051 O O . GLY B 1 233 ? -13.531 -18.672 15.602 1 98.44 233 GLY B O 1
ATOM 5052 N N . ILE B 1 234 ? -12.891 -20.438 14.469 1 98.81 234 ILE B N 1
ATOM 5053 C CA . ILE B 1 234 ? -11.797 -19.797 13.734 1 98.81 234 ILE B CA 1
ATOM 5054 C C . ILE B 1 234 ? -12.289 -19.359 12.359 1 98.81 234 ILE B C 1
ATOM 5056 O O . ILE B 1 234 ? -13.039 -20.078 11.695 1 98.81 234 ILE B O 1
ATOM 5060 N N . LEU B 1 235 ? -11.906 -18.156 11.93 1 98.94 235 LEU B N 1
ATOM 5061 C CA . LEU B 1 235 ? -12.297 -17.703 10.602 1 98.94 235 LEU B CA 1
ATOM 5062 C C . LEU B 1 235 ? -11.406 -18.328 9.531 1 98.94 235 LEU B C 1
ATOM 5064 O O . LEU B 1 235 ? -10.203 -18.5 9.75 1 98.94 235 LEU B O 1
ATOM 5068 N N . LEU B 1 236 ? -11.977 -18.672 8.398 1 98.94 236 LEU B N 1
ATOM 5069 C CA . LEU B 1 236 ? -11.242 -19.109 7.211 1 98.94 236 LEU B CA 1
ATOM 5070 C C . LEU B 1 236 ? -11.07 -17.969 6.227 1 98.94 236 LEU B C 1
ATOM 5072 O O . LEU B 1 236 ? -12.062 -17.422 5.727 1 98.94 236 LEU B O 1
ATOM 5076 N N . ILE B 1 237 ? -9.859 -17.578 5.945 1 98.94 237 ILE B N 1
ATOM 5077 C CA . ILE B 1 237 ? -9.562 -16.484 5.023 1 98.94 237 ILE B CA 1
ATOM 5078 C C . ILE B 1 237 ? -8.875 -17.047 3.779 1 98.94 237 ILE B C 1
ATOM 5080 O O . ILE B 1 237 ? -7.828 -17.688 3.879 1 98.94 237 ILE B O 1
ATOM 5084 N N . ALA B 1 238 ? -9.43 -16.812 2.621 1 98.94 238 ALA B N 1
ATOM 5085 C CA . ALA B 1 238 ? -8.82 -17.203 1.354 1 98.94 238 ALA B CA 1
ATOM 5086 C C . ALA B 1 238 ? -8.055 -16.047 0.73 1 98.94 238 ALA B C 1
ATOM 5088 O O . ALA B 1 238 ? -8.625 -14.977 0.481 1 98.94 238 ALA B O 1
ATOM 5089 N N . ASP B 1 239 ? -6.812 -16.219 0.55 1 98.88 239 ASP B N 1
ATOM 5090 C CA . ASP B 1 239 ? -5.977 -15.258 -0.16 1 98.88 239 ASP B CA 1
ATOM 5091 C C . ASP B 1 239 ? -6.039 -15.484 -1.669 1 98.88 239 ASP B C 1
ATOM 5093 O O . ASP B 1 239 ? -5.309 -16.312 -2.209 1 98.88 239 ASP B O 1
ATOM 5097 N N . GLU B 1 240 ? -6.883 -14.703 -2.357 1 98.81 240 GLU B N 1
ATOM 5098 C CA . GLU B 1 240 ? -7.137 -14.805 -3.793 1 98.81 240 GLU B CA 1
ATOM 5099 C C . GLU B 1 240 ? -6.352 -13.75 -4.566 1 98.81 240 GLU B C 1
ATOM 5101 O O . GLU B 1 240 ? -6.645 -13.484 -5.734 1 98.81 240 GLU B O 1
ATOM 5106 N N . VAL B 1 241 ? -5.34 -13.172 -3.934 1 98.81 241 VAL B N 1
ATOM 5107 C CA . VAL B 1 241 ? -4.609 -12.047 -4.516 1 98.81 241 VAL B CA 1
ATOM 5108 C C . VAL B 1 241 ? -4.07 -12.445 -5.891 1 98.81 241 VAL B C 1
ATOM 5110 O O . VAL B 1 241 ? -4.195 -11.68 -6.852 1 98.81 241 VAL B O 1
ATOM 5113 N N . GLN B 1 242 ? -3.521 -13.602 -6.043 1 98.56 242 GLN B N 1
ATOM 5114 C CA . GLN B 1 242 ? -2.91 -13.969 -7.316 1 98.56 242 GLN B CA 1
ATOM 5115 C C . GLN B 1 242 ? -3.84 -14.859 -8.141 1 98.56 242 GLN B C 1
ATOM 5117 O O . GLN B 1 242 ? -3.855 -14.773 -9.367 1 98.56 242 GLN B O 1
ATOM 5122 N N . ALA B 1 243 ? -4.688 -15.664 -7.531 1 98.5 243 ALA B N 1
ATOM 5123 C CA . ALA B 1 243 ? -5.445 -16.719 -8.203 1 98.5 243 ALA B CA 1
ATOM 5124 C C . ALA B 1 243 ? -6.758 -16.156 -8.766 1 98.5 243 ALA B C 1
ATOM 5126 O O . ALA B 1 243 ? -7.395 -16.797 -9.609 1 98.5 243 ALA B O 1
ATOM 5127 N N . GLY B 1 244 ? -7.176 -14.984 -8.328 1 98.44 244 GLY B N 1
ATOM 5128 C CA . GLY B 1 244 ? -8.5 -14.477 -8.664 1 98.44 244 GLY B CA 1
ATOM 5129 C C . GLY B 1 244 ? -8.57 -13.859 -10.047 1 98.44 244 GLY B C 1
ATOM 5130 O O . GLY B 1 244 ? -7.574 -13.828 -10.773 1 98.44 244 GLY B O 1
ATOM 5131 N N . PHE B 1 245 ? -9.836 -13.555 -10.398 1 98.88 245 PHE B N 1
ATOM 5132 C CA . PHE B 1 245 ? -10.188 -12.797 -11.594 1 98.88 245 PHE B CA 1
ATOM 5133 C C . PHE B 1 245 ? -9.844 -13.578 -12.852 1 98.88 245 PHE B C 1
ATOM 5135 O O . PHE B 1 245 ? -9.07 -13.109 -13.688 1 98.88 245 PHE B O 1
ATOM 5142 N N . ALA B 1 246 ? -10.352 -14.781 -12.953 1 98.88 246 ALA B N 1
ATOM 5143 C CA . ALA B 1 246 ? -10.461 -15.625 -14.141 1 98.88 246 ALA B CA 1
ATOM 5144 C C . ALA B 1 246 ? -9.227 -16.5 -14.305 1 98.88 246 ALA B C 1
ATOM 5146 O O . ALA B 1 246 ? -9.242 -17.484 -15.062 1 98.88 246 ALA B O 1
ATOM 5147 N N . ARG B 1 247 ? -8.125 -16.234 -13.57 1 98.75 247 ARG B N 1
ATOM 5148 C CA . ARG B 1 247 ? -6.824 -16.875 -13.773 1 98.75 247 ARG B CA 1
ATOM 5149 C C . ARG B 1 247 ? -6.938 -18.391 -13.672 1 98.75 247 ARG B C 1
ATOM 5151 O O . ARG B 1 247 ? -6.344 -19.125 -14.469 1 98.75 247 ARG B O 1
ATOM 5158 N N . THR B 1 248 ? -7.797 -18.906 -12.758 1 98.75 248 THR B N 1
ATOM 5159 C CA . THR B 1 248 ? -7.859 -20.328 -12.461 1 98.75 248 THR B CA 1
ATOM 5160 C C . THR B 1 248 ? -8.992 -21 -13.242 1 98.75 248 THR B C 1
ATOM 5162 O O . THR B 1 248 ? -9.289 -22.172 -13.039 1 98.75 248 THR B O 1
ATOM 5165 N N . GLY B 1 249 ? -9.648 -20.25 -14.078 1 98.75 249 GLY B N 1
ATOM 5166 C CA . GLY B 1 249 ? -10.734 -20.812 -14.875 1 98.75 249 GLY B CA 1
ATOM 5167 C C . GLY B 1 249 ? -12.109 -20.453 -14.328 1 98.75 249 GLY B C 1
ATOM 5168 O O . GLY B 1 249 ? -13.125 -20.766 -14.953 1 98.75 249 GLY B O 1
ATOM 5169 N N . ARG B 1 250 ? -12.188 -19.875 -13.18 1 98.56 250 ARG B N 1
ATOM 5170 C CA . ARG B 1 250 ? -13.336 -19.219 -12.555 1 98.56 250 ARG B CA 1
ATOM 5171 C C . ARG B 1 250 ? -12.992 -17.812 -12.109 1 98.56 250 ARG B C 1
ATOM 5173 O O . ARG B 1 250 ? -11.836 -17.391 -12.172 1 98.56 250 ARG B O 1
ATOM 5180 N N . MET B 1 251 ? -14.023 -17.047 -11.711 1 98.88 251 MET B N 1
ATOM 5181 C CA . MET B 1 251 ? -13.727 -15.703 -11.219 1 98.88 251 MET B CA 1
ATOM 5182 C C . MET B 1 251 ? -12.75 -15.75 -10.055 1 98.88 251 MET B C 1
ATOM 5184 O O . MET B 1 251 ? -11.789 -14.977 -10.008 1 98.88 251 MET B O 1
ATOM 5188 N N . PHE B 1 252 ? -13.023 -16.625 -9.133 1 98.88 252 PHE B N 1
ATOM 5189 C CA . PHE B 1 252 ? -12.133 -16.906 -8.016 1 98.88 252 PHE B CA 1
ATOM 5190 C C . PHE B 1 252 ? -11.883 -18.406 -7.891 1 98.88 252 PHE B C 1
ATOM 5192 O O . PHE B 1 252 ? -12.734 -19.219 -8.25 1 98.88 252 PHE B O 1
ATOM 5199 N N . ALA B 1 253 ? -10.625 -18.781 -7.414 1 98.88 253 ALA B N 1
ATOM 5200 C CA . ALA B 1 253 ? -10.32 -20.188 -7.152 1 98.88 253 ALA B CA 1
ATOM 5201 C C . ALA B 1 253 ? -11.328 -20.797 -6.184 1 98.88 253 ALA B C 1
ATOM 5203 O O . ALA B 1 253 ? -11.703 -21.969 -6.312 1 98.88 253 ALA B O 1
ATOM 5204 N N . MET B 1 254 ? -11.836 -20.016 -5.254 1 98.88 254 MET B N 1
ATOM 5205 C CA . MET B 1 254 ? -12.781 -20.469 -4.246 1 98.88 254 MET B CA 1
ATOM 5206 C C . MET B 1 254 ? -14.109 -20.859 -4.883 1 98.88 254 MET B C 1
ATOM 5208 O O . MET B 1 254 ? -14.906 -21.578 -4.281 1 98.88 254 MET B O 1
ATOM 5212 N N . ASP B 1 255 ? -14.383 -20.375 -6.094 1 98.81 255 ASP B N 1
ATOM 5213 C CA . ASP B 1 255 ? -15.586 -20.797 -6.793 1 98.81 255 ASP B CA 1
ATOM 5214 C C . ASP B 1 255 ? -15.539 -22.297 -7.078 1 98.81 255 ASP B C 1
ATOM 5216 O O . ASP B 1 255 ? -16.547 -23 -6.938 1 98.81 255 ASP B O 1
ATOM 5220 N N . TRP B 1 256 ? -14.391 -22.797 -7.488 1 98.56 256 TRP B N 1
ATOM 5221 C CA . TRP B 1 256 ? -14.227 -24.234 -7.68 1 98.56 256 TRP B CA 1
ATOM 5222 C C . TRP B 1 256 ? -14.5 -25 -6.387 1 98.56 256 TRP B C 1
ATOM 5224 O O . TRP B 1 256 ? -15.203 -26.016 -6.391 1 98.56 256 TRP B O 1
ATOM 5234 N N . VAL B 1 257 ? -13.93 -24.484 -5.281 1 98.62 257 VAL B N 1
ATOM 5235 C CA . VAL B 1 257 ? -14.047 -25.141 -3.979 1 98.62 257 VAL B CA 1
ATOM 5236 C C . VAL B 1 257 ? -15.508 -25.188 -3.551 1 98.62 257 VAL B C 1
ATOM 5238 O O . VAL B 1 257 ? -16.016 -26.234 -3.146 1 98.62 257 VAL B O 1
ATOM 5241 N N . ARG B 1 258 ? -16.172 -24.031 -3.686 1 98.62 258 ARG B N 1
ATOM 5242 C CA . ARG B 1 258 ? -17.578 -23.953 -3.307 1 98.62 258 ARG B CA 1
ATOM 5243 C C . ARG B 1 258 ? -18.438 -24.922 -4.129 1 98.62 258 ARG B C 1
ATOM 5245 O O . ARG B 1 258 ? -19.297 -25.609 -3.588 1 98.62 258 ARG B O 1
ATOM 5252 N N . GLU B 1 259 ? -18.219 -24.969 -5.395 1 98.31 259 GLU B N 1
ATOM 5253 C CA . GLU B 1 259 ? -18.984 -25.812 -6.289 1 98.31 259 GLU B CA 1
ATOM 5254 C C . GLU B 1 259 ? -18.781 -27.297 -5.957 1 98.31 259 GLU B C 1
ATOM 5256 O O . GLU B 1 259 ? -19.734 -28.078 -5.977 1 98.31 259 GLU B O 1
ATOM 5261 N N . ALA B 1 260 ? -17.562 -27.578 -5.605 1 98.19 260 ALA B N 1
ATOM 5262 C CA . ALA B 1 260 ? -17.203 -28.984 -5.418 1 98.19 260 ALA B CA 1
ATOM 5263 C C . ALA B 1 260 ? -17.562 -29.469 -4.016 1 98.19 260 ALA B C 1
ATOM 5265 O O . ALA B 1 260 ? -17.859 -30.641 -3.807 1 98.19 260 ALA B O 1
ATOM 5266 N N . THR B 1 261 ? -17.516 -28.562 -3.018 1 98.19 261 THR B N 1
ATOM 5267 C CA . THR B 1 261 ? -17.547 -29.031 -1.635 1 98.19 261 THR B CA 1
ATOM 5268 C C . THR B 1 261 ? -18.609 -28.266 -0.831 1 98.19 261 THR B C 1
ATOM 5270 O O . THR B 1 261 ? -18.969 -28.688 0.265 1 98.19 261 THR B O 1
ATOM 5273 N N . GLY B 1 262 ? -19.047 -27.109 -1.302 1 98.25 262 GLY B N 1
ATOM 5274 C CA . GLY B 1 262 ? -19.922 -26.234 -0.528 1 98.25 262 GLY B CA 1
ATOM 5275 C C . GLY B 1 262 ? -19.156 -25.344 0.442 1 98.25 262 GLY B C 1
ATOM 5276 O O . GLY B 1 262 ? -19.75 -24.453 1.053 1 98.25 262 GLY B O 1
ATOM 5277 N N . VAL B 1 263 ? -17.859 -25.531 0.568 1 98.69 263 VAL B N 1
ATOM 5278 C CA . VAL B 1 263 ? -17.047 -24.75 1.493 1 98.69 263 VAL B CA 1
ATOM 5279 C C . VAL B 1 263 ? -16.875 -23.328 0.955 1 98.69 263 VAL B C 1
ATOM 5281 O O . VAL B 1 263 ? -16.578 -23.141 -0.227 1 98.69 263 VAL B O 1
ATOM 5284 N N . THR B 1 264 ? -17.141 -22.312 1.782 1 98.69 264 THR B N 1
ATOM 5285 C CA . THR B 1 264 ? -16.891 -20.906 1.473 1 98.69 264 THR B CA 1
ATOM 5286 C C . THR B 1 264 ? -15.977 -20.266 2.52 1 98.69 264 THR B C 1
ATOM 5288 O O . THR B 1 264 ? -15.953 -20.703 3.674 1 98.69 264 THR B O 1
ATOM 5291 N N . PRO B 1 265 ? -15.164 -19.359 2.143 1 98.88 265 PRO B N 1
ATOM 5292 C CA . PRO B 1 265 ? -14.398 -18.594 3.141 1 98.88 265 PRO B CA 1
ATOM 5293 C C . PRO B 1 265 ? -15.25 -17.562 3.873 1 98.88 265 PRO B C 1
ATOM 5295 O O . PRO B 1 265 ? -16.344 -17.219 3.418 1 98.88 265 PRO B O 1
ATOM 5298 N N . ASP B 1 266 ? -14.766 -17.094 5.055 1 98.88 266 ASP B N 1
ATOM 5299 C CA . ASP B 1 266 ? -15.398 -16 5.789 1 98.88 266 ASP B CA 1
ATOM 5300 C C . ASP B 1 266 ? -14.969 -14.648 5.242 1 98.88 266 ASP B C 1
ATOM 5302 O O . ASP B 1 266 ? -15.742 -13.695 5.246 1 98.88 266 ASP B O 1
ATOM 5306 N N . LEU B 1 267 ? -13.727 -14.547 4.887 1 98.94 267 LEU B N 1
ATOM 5307 C CA . LEU B 1 267 ? -13.094 -13.398 4.258 1 98.94 267 LEU B CA 1
ATOM 5308 C C . LEU B 1 267 ? -12.25 -13.828 3.061 1 98.94 267 LEU B C 1
ATOM 5310 O O . LEU B 1 267 ? -11.742 -14.945 3.023 1 98.94 267 LEU B O 1
ATOM 5314 N N . MET B 1 268 ? -12.148 -12.945 2.143 1 98.94 268 MET B N 1
ATOM 5315 C CA . MET B 1 268 ? -11.305 -13.164 0.972 1 98.94 268 MET B CA 1
ATOM 5316 C C . MET B 1 268 ? -10.547 -11.891 0.603 1 98.94 268 MET B C 1
ATOM 5318 O O . MET B 1 268 ? -11.109 -10.797 0.653 1 98.94 268 MET B O 1
ATOM 5322 N N . THR B 1 269 ? -9.305 -12 0.3 1 98.94 269 THR B N 1
ATOM 5323 C CA . THR B 1 269 ? -8.508 -10.867 -0.154 1 98.94 269 THR B CA 1
ATOM 5324 C C . THR B 1 269 ? -8.273 -10.938 -1.659 1 98.94 269 THR B C 1
ATOM 5326 O O . THR B 1 269 ? -8.148 -12.031 -2.221 1 98.94 269 THR B O 1
ATOM 5329 N N . VAL B 1 270 ? -8.25 -9.82 -2.324 1 98.88 270 VAL B N 1
ATOM 5330 C CA . VAL B 1 270 ? -8.07 -9.742 -3.77 1 98.88 270 VAL B CA 1
ATOM 5331 C C . VAL B 1 270 ? -7.133 -8.586 -4.105 1 98.88 270 VAL B C 1
ATOM 5333 O O . VAL B 1 270 ? -7.02 -7.621 -3.342 1 98.88 270 VAL B O 1
ATOM 5336 N N . ALA B 1 271 ? -6.465 -8.672 -5.211 1 98.81 271 ALA B N 1
ATOM 5337 C CA . ALA B 1 271 ? -5.602 -7.641 -5.773 1 98.81 271 ALA B CA 1
ATOM 5338 C C . ALA B 1 271 ? -5.18 -7.996 -7.199 1 98.81 271 ALA B C 1
ATOM 5340 O O . ALA B 1 271 ? -5.988 -8.484 -7.988 1 98.81 271 ALA B O 1
ATOM 5341 N N . LYS B 1 272 ? -4.066 -7.586 -7.598 1 98.44 272 LYS B N 1
ATOM 5342 C CA . LYS B 1 272 ? -3.354 -7.902 -8.828 1 98.44 272 LYS B CA 1
ATOM 5343 C C . LYS B 1 272 ? -4.277 -7.805 -10.039 1 98.44 272 LYS B C 1
ATOM 5345 O O . LYS B 1 272 ? -4.598 -6.707 -10.492 1 98.44 272 LYS B O 1
ATOM 5350 N N . ALA B 1 273 ? -4.82 -8.906 -10.555 1 98.69 273 ALA B N 1
ATOM 5351 C CA . ALA B 1 273 ? -5.559 -8.945 -11.812 1 98.69 273 ALA B CA 1
ATOM 5352 C C . ALA B 1 273 ? -6.906 -8.242 -11.68 1 98.69 273 ALA B C 1
ATOM 5354 O O . ALA B 1 273 ? -7.598 -8.023 -12.68 1 98.69 273 ALA B O 1
ATOM 5355 N N . MET B 1 274 ? -7.211 -7.777 -10.508 1 98.38 274 MET B N 1
ATOM 5356 C CA . MET B 1 274 ? -8.516 -7.18 -10.234 1 98.38 274 MET B CA 1
ATOM 5357 C C . MET B 1 274 ? -8.711 -5.906 -11.047 1 98.38 274 MET B C 1
ATOM 5359 O O . MET B 1 274 ? -9.844 -5.523 -11.344 1 98.38 274 MET B O 1
ATOM 5363 N N . ALA B 1 275 ? -7.559 -5.262 -11.398 1 98.62 275 ALA B N 1
ATOM 5364 C CA . ALA B 1 275 ? -7.707 -3.959 -12.047 1 98.62 275 ALA B CA 1
ATOM 5365 C C . ALA B 1 275 ? -6.758 -3.826 -13.234 1 98.62 275 ALA B C 1
ATOM 5367 O O . ALA B 1 275 ? -6.465 -2.715 -13.68 1 98.62 275 ALA B O 1
ATOM 5368 N N . GLY B 1 276 ? -6.242 -4.867 -13.711 1 97.62 276 GLY B N 1
ATOM 5369 C CA . GLY B 1 276 ? -5.562 -4.934 -15 1 97.62 276 GLY B CA 1
ATOM 5370 C C . GLY B 1 276 ? -4.34 -4.043 -15.07 1 97.62 276 GLY B C 1
ATOM 5371 O O . GLY B 1 276 ? -4.039 -3.475 -16.125 1 97.62 276 GLY B O 1
ATOM 5372 N N . GLY B 1 277 ? -3.688 -3.816 -14.008 1 97.69 277 GLY B N 1
ATOM 5373 C CA . GLY B 1 277 ? -2.436 -3.076 -14.062 1 97.69 277 GLY B CA 1
ATOM 5374 C C . GLY B 1 277 ? -2.447 -1.827 -13.203 1 97.69 277 GLY B C 1
ATOM 5375 O O . GLY B 1 277 ? -1.472 -1.075 -13.172 1 97.69 277 GLY B O 1
ATOM 5376 N N . PHE B 1 278 ? -3.492 -1.591 -12.508 1 98.5 278 PHE B N 1
ATOM 5377 C CA . PHE B 1 278 ? -3.629 -0.417 -11.648 1 98.5 278 PHE B CA 1
ATOM 5378 C C . PHE B 1 278 ? -3.674 -0.821 -10.18 1 98.5 278 PHE B C 1
ATOM 5380 O O . PHE B 1 278 ? -4.301 -1.821 -9.828 1 98.5 278 PHE B O 1
ATOM 5387 N N . PRO B 1 279 ? -3 -0.043 -9.336 1 98.31 279 PRO B N 1
ATOM 5388 C CA . PRO B 1 279 ? -2.938 -0.426 -7.922 1 98.31 279 PRO B CA 1
ATOM 5389 C C . PRO B 1 279 ? -4.301 -0.39 -7.238 1 98.31 279 PRO B C 1
ATOM 5391 O O . PRO B 1 279 ? -4.922 0.672 -7.148 1 98.31 279 PRO B O 1
ATOM 5394 N N . ILE B 1 280 ? -4.777 -1.493 -6.758 1 98.81 280 ILE B N 1
ATOM 5395 C CA . ILE B 1 280 ? -5.965 -1.633 -5.922 1 98.81 280 ILE B CA 1
ATOM 5396 C C . ILE B 1 280 ? -6.035 -3.047 -5.352 1 98.81 280 ILE B C 1
ATOM 5398 O O . ILE B 1 280 ? -5.52 -3.992 -5.953 1 98.81 280 ILE B O 1
ATOM 5402 N N . SER B 1 281 ? -6.48 -3.191 -4.219 1 98.88 281 SER B N 1
ATOM 5403 C CA . SER B 1 281 ? -6.754 -4.457 -3.543 1 98.88 281 SER B CA 1
ATOM 5404 C C . SER B 1 281 ? -8.031 -4.379 -2.719 1 98.88 281 SER B C 1
ATOM 5406 O O . SER B 1 281 ? -8.703 -3.346 -2.699 1 98.88 281 SER B O 1
ATOM 5408 N N . GLY B 1 282 ? -8.414 -5.484 -2.094 1 98.88 282 GLY B N 1
ATOM 5409 C CA . GLY B 1 282 ? -9.633 -5.426 -1.293 1 98.88 282 GLY B CA 1
ATOM 5410 C C . GLY B 1 282 ? -9.797 -6.629 -0.384 1 98.88 282 GLY B C 1
ATOM 5411 O O . GLY B 1 282 ? -9.055 -7.605 -0.492 1 98.88 282 GLY B O 1
ATOM 5412 N N . VAL B 1 283 ? -10.664 -6.48 0.555 1 98.94 283 VAL B N 1
ATOM 5413 C CA . VAL B 1 283 ? -11.18 -7.555 1.393 1 98.94 283 VAL B CA 1
ATOM 5414 C C . VAL B 1 283 ? -12.688 -7.684 1.194 1 98.94 283 VAL B C 1
ATOM 5416 O O . VAL B 1 283 ? -13.414 -6.684 1.235 1 98.94 283 VAL B O 1
ATOM 5419 N N . MET B 1 284 ? -13.125 -8.781 0.877 1 98.94 284 MET B N 1
ATOM 5420 C CA . MET B 1 284 ? -14.539 -9.148 0.851 1 98.94 284 MET B CA 1
ATOM 5421 C C . MET B 1 284 ? -14.875 -10.109 1.982 1 98.94 284 MET B C 1
ATOM 5423 O O . MET B 1 284 ? -14.086 -11.008 2.297 1 98.94 284 MET B O 1
ATOM 5427 N N . GLY B 1 285 ? -16 -9.969 2.553 1 98.88 285 GLY B N 1
ATOM 5428 C CA . GLY B 1 285 ? -16.359 -10.891 3.625 1 98.88 285 GLY B CA 1
ATOM 5429 C C . GLY B 1 285 ? -17.797 -10.773 4.062 1 98.88 285 GLY B C 1
ATOM 5430 O O . GLY B 1 285 ? -18.516 -9.875 3.611 1 98.88 285 GLY B O 1
ATOM 5431 N N . ARG B 1 286 ? -18.219 -11.719 4.895 1 98.81 286 ARG B N 1
ATOM 5432 C CA . ARG B 1 286 ? -19.547 -11.633 5.504 1 98.81 286 ARG B CA 1
ATOM 5433 C C . ARG B 1 286 ? -19.734 -10.289 6.191 1 98.81 286 ARG B C 1
ATOM 5435 O O . ARG B 1 286 ? -18.875 -9.828 6.934 1 98.81 286 ARG B O 1
ATOM 5442 N N . ALA B 1 287 ? -20.859 -9.688 5.953 1 98.81 287 ALA B N 1
ATOM 5443 C CA . ALA B 1 287 ? -21.125 -8.328 6.395 1 98.81 287 ALA B CA 1
ATOM 5444 C C . ALA B 1 287 ? -20.922 -8.188 7.898 1 98.81 287 ALA B C 1
ATOM 5446 O O . ALA B 1 287 ? -20.359 -7.195 8.367 1 98.81 287 ALA B O 1
ATOM 5447 N N . GLU B 1 288 ? -21.375 -9.141 8.664 1 98.56 288 GLU B N 1
ATOM 5448 C CA . GLU B 1 288 ? -21.266 -9.062 10.117 1 98.56 288 GLU B CA 1
ATOM 5449 C C . GLU B 1 288 ? -19.812 -9.047 10.57 1 98.56 288 GLU B C 1
ATOM 5451 O O . GLU B 1 288 ? -19.469 -8.391 11.555 1 98.56 288 GLU B O 1
ATOM 5456 N N . ILE B 1 289 ? -18.969 -9.82 9.883 1 98.81 289 ILE B N 1
ATOM 5457 C CA . ILE B 1 289 ? -17.547 -9.867 10.195 1 98.81 289 ILE B CA 1
ATOM 5458 C C . ILE B 1 289 ? -16.875 -8.562 9.742 1 98.81 289 ILE B C 1
ATOM 5460 O O . ILE B 1 289 ? -16.109 -7.961 10.5 1 98.81 289 ILE B O 1
ATOM 5464 N N . MET B 1 290 ? -17.219 -8.102 8.539 1 98.88 290 MET B N 1
ATOM 5465 C CA . MET B 1 290 ? -16.641 -6.91 7.938 1 98.88 290 MET B CA 1
ATOM 5466 C C . MET B 1 290 ? -16.984 -5.668 8.75 1 98.88 290 MET B C 1
ATOM 5468 O O . MET B 1 290 ? -16.219 -4.695 8.758 1 98.88 290 MET B O 1
ATOM 5472 N N . ASP B 1 291 ? -18.094 -5.648 9.484 1 98.62 291 ASP B N 1
ATOM 5473 C CA . ASP B 1 291 ? -18.578 -4.488 10.219 1 98.62 291 ASP B CA 1
ATOM 5474 C C . ASP B 1 291 ? -18.062 -4.488 11.656 1 98.62 291 ASP B C 1
ATOM 5476 O O . ASP B 1 291 ? -18.438 -3.637 12.461 1 98.62 291 ASP B O 1
ATOM 5480 N N . ALA B 1 292 ? -17.156 -5.398 11.984 1 98.31 292 ALA B N 1
ATOM 5481 C CA . ALA B 1 292 ? -16.672 -5.52 13.359 1 98.31 292 ALA B CA 1
ATOM 5482 C C . ALA B 1 292 ? -15.781 -4.336 13.734 1 98.31 292 ALA B C 1
ATOM 5484 O O . ALA B 1 292 ? -15.875 -3.805 14.836 1 98.31 292 ALA B O 1
ATOM 5485 N N . PRO B 1 293 ? -14.891 -3.889 12.844 1 97.88 293 PRO B N 1
ATOM 5486 C CA . PRO B 1 293 ? -14.055 -2.742 13.211 1 97.88 293 PRO B CA 1
ATOM 5487 C C . PRO B 1 293 ? -14.859 -1.456 13.383 1 97.88 293 PRO B C 1
ATOM 5489 O O . PRO B 1 293 ? -15.805 -1.211 12.633 1 97.88 293 PRO B O 1
ATOM 5492 N N . ASP B 1 294 ? -14.477 -0.617 14.289 1 96.38 294 ASP B N 1
ATOM 5493 C CA . ASP B 1 294 ? -15.141 0.658 14.539 1 96.38 294 ASP B CA 1
ATOM 5494 C C . ASP B 1 294 ? -14.828 1.667 13.438 1 96.38 294 ASP B C 1
ATOM 5496 O O . ASP B 1 294 ? -13.789 1.578 12.789 1 96.38 294 ASP B O 1
ATOM 5500 N N . PRO B 1 295 ? -15.766 2.664 13.273 1 95.56 295 PRO B N 1
ATOM 5501 C CA . PRO B 1 295 ? -15.492 3.711 12.281 1 95.56 295 PRO B CA 1
ATOM 5502 C C . PRO B 1 295 ? -14.141 4.383 12.484 1 95.56 295 PRO B C 1
ATOM 5504 O O . PRO B 1 295 ? -13.797 4.77 13.602 1 95.56 295 PRO B O 1
ATOM 5507 N N . GLY B 1 296 ? -13.414 4.43 11.422 1 94.38 296 GLY B N 1
ATOM 5508 C CA . GLY B 1 296 ? -12.094 5.02 11.492 1 94.38 296 GLY B CA 1
ATOM 5509 C C . GLY B 1 296 ? -10.984 3.994 11.672 1 94.38 296 GLY B C 1
ATOM 5510 O O . GLY B 1 296 ? -9.812 4.297 11.461 1 94.38 296 GLY B O 1
ATOM 5511 N N . GLY B 1 297 ? -11.359 2.754 11.969 1 95.56 297 GLY B N 1
ATOM 5512 C CA . GLY B 1 297 ? -10.375 1.702 12.188 1 95.56 297 GLY B CA 1
ATOM 5513 C C . GLY B 1 297 ? -9.758 1.187 10.906 1 95.56 297 GLY B C 1
ATOM 5514 O O . GLY B 1 297 ? -8.648 0.649 10.914 1 95.56 297 GLY B O 1
ATOM 5515 N N . LEU B 1 298 ? -10.469 1.291 9.891 1 97.19 298 LEU B N 1
ATOM 5516 C CA . LEU B 1 298 ? -9.984 0.849 8.586 1 97.19 298 LEU B CA 1
ATOM 5517 C C . LEU B 1 298 ? -9.797 2.035 7.641 1 97.19 298 LEU B C 1
ATOM 5519 O O . LEU B 1 298 ? -10.414 3.086 7.832 1 97.19 298 LEU B O 1
ATOM 5523 N N . GLY B 1 299 ? -8.883 1.86 6.723 1 94.94 299 GLY B N 1
ATOM 5524 C CA . GLY B 1 299 ? -8.703 2.918 5.742 1 94.94 299 GLY B CA 1
ATOM 5525 C C . GLY B 1 299 ? -7.262 3.059 5.277 1 94.94 299 GLY B C 1
ATOM 5526 O O . GLY B 1 299 ? -6.395 2.279 5.676 1 94.94 299 GLY B O 1
ATOM 5527 N N . GLY B 1 300 ? -7.008 4.008 4.418 1 94.62 300 GLY B N 1
ATOM 5528 C CA . GLY B 1 300 ? -5.75 4.395 3.803 1 94.62 300 GLY B CA 1
ATOM 5529 C C . GLY B 1 300 ? -5.898 5.516 2.795 1 94.62 300 GLY B C 1
ATOM 5530 O O . GLY B 1 300 ? -6.914 5.602 2.1 1 94.62 300 GLY B O 1
ATOM 5531 N N . THR B 1 301 ? -4.898 6.301 2.748 1 95.69 301 THR B N 1
ATOM 5532 C CA . THR B 1 301 ? -4.961 7.516 1.942 1 95.69 301 THR B CA 1
ATOM 5533 C C . THR B 1 301 ? -5.367 7.188 0.506 1 95.69 301 THR B C 1
ATOM 5535 O O . THR B 1 301 ? -6.277 7.812 -0.045 1 95.69 301 THR B O 1
ATOM 5538 N N . TYR B 1 302 ? -4.789 6.164 -0.065 1 97.38 302 TYR B N 1
ATOM 5539 C CA . TYR B 1 302 ? -4.992 5.844 -1.474 1 97.38 302 TYR B CA 1
ATOM 5540 C C . TYR B 1 302 ? -5.984 4.699 -1.637 1 97.38 302 TYR B C 1
ATOM 5542 O O . TYR B 1 302 ? -6.176 4.188 -2.742 1 97.38 302 TYR B O 1
ATOM 5550 N N . GLY B 1 303 ? -6.539 4.18 -0.477 1 97.94 303 GLY B N 1
ATOM 5551 C CA . GLY B 1 303 ? -7.379 2.994 -0.542 1 97.94 303 GLY B CA 1
ATOM 5552 C C . GLY B 1 303 ? -8.539 3.139 -1.507 1 97.94 303 GLY B C 1
ATOM 5553 O O . GLY B 1 303 ? -9.336 4.074 -1.398 1 97.94 303 GLY B O 1
ATOM 5554 N N . GLY B 1 304 ? -8.641 2.184 -2.426 1 98.44 304 GLY B N 1
ATOM 5555 C CA . GLY B 1 304 ? -9.703 2.266 -3.418 1 98.44 304 GLY B CA 1
ATOM 5556 C C . GLY B 1 304 ? -9.586 3.477 -4.32 1 98.44 304 GLY B C 1
ATOM 5557 O O . GLY B 1 304 ? -10.547 4.223 -4.5 1 98.44 304 GLY B O 1
ATOM 5558 N N . SER B 1 305 ? -8.375 3.701 -4.875 1 98.44 305 SER B N 1
ATOM 5559 C CA . SER B 1 305 ? -8.188 4.867 -5.73 1 98.44 305 SER B CA 1
ATOM 5560 C C . SER B 1 305 ? -9.234 4.926 -6.836 1 98.44 305 SER B C 1
ATOM 5562 O O . SER B 1 305 ? -9.625 3.891 -7.383 1 98.44 305 SER B O 1
ATOM 5564 N N . PRO B 1 306 ? -9.727 6.152 -7.223 1 98.62 306 PRO B N 1
ATOM 5565 C CA . PRO B 1 306 ? -10.734 6.277 -8.273 1 98.62 306 PRO B CA 1
ATOM 5566 C C . PRO B 1 306 ? -10.328 5.586 -9.57 1 98.62 306 PRO B C 1
ATOM 5568 O O . PRO B 1 306 ? -11.148 4.922 -10.211 1 98.62 306 PRO B O 1
ATOM 5571 N N . LEU B 1 307 ? -9.062 5.715 -9.953 1 98.69 307 LEU B N 1
ATOM 5572 C CA . LEU B 1 307 ? -8.586 5.066 -11.172 1 98.69 307 LEU B CA 1
ATOM 5573 C C . LEU B 1 307 ? -8.617 3.549 -11.023 1 98.69 307 LEU B C 1
ATOM 5575 O O . LEU B 1 307 ? -8.992 2.838 -11.961 1 98.69 307 LEU B O 1
ATOM 5579 N N . GLY B 1 308 ? -8.141 3.037 -9.836 1 98.75 308 GLY B N 1
ATOM 5580 C CA . GLY B 1 308 ? -8.219 1.608 -9.578 1 98.75 308 GLY B CA 1
ATOM 5581 C C . GLY B 1 308 ? -9.633 1.067 -9.648 1 98.75 308 GLY B C 1
ATOM 5582 O O . GLY B 1 308 ? -9.867 -0.001 -10.219 1 98.75 308 GLY B O 1
ATOM 5583 N N . CYS B 1 309 ? -10.602 1.812 -9.094 1 98.94 309 CYS B N 1
ATOM 5584 C CA . CYS B 1 309 ? -12 1.397 -9.109 1 98.94 309 CYS B CA 1
ATOM 5585 C C . CYS B 1 309 ? -12.531 1.354 -10.539 1 98.94 309 CYS B C 1
ATOM 5587 O O . CYS B 1 309 ? -13.219 0.403 -10.914 1 98.94 309 CYS B O 1
ATOM 5589 N N . ALA B 1 310 ? -12.227 2.414 -11.297 1 98.94 310 ALA B N 1
ATOM 5590 C CA . ALA B 1 310 ? -12.664 2.461 -12.688 1 98.94 310 ALA B CA 1
ATOM 5591 C C . ALA B 1 310 ? -12.109 1.284 -13.477 1 98.94 310 ALA B C 1
ATOM 5593 O O . ALA B 1 310 ? -12.82 0.653 -14.258 1 98.94 310 ALA B O 1
ATOM 5594 N N . ALA B 1 311 ? -10.844 1.021 -13.297 1 98.94 311 ALA B N 1
ATOM 5595 C CA . ALA B 1 311 ? -10.195 -0.105 -13.961 1 98.94 311 ALA B CA 1
ATOM 5596 C C . ALA B 1 311 ? -10.828 -1.429 -13.547 1 98.94 311 ALA B C 1
ATOM 5598 O O . ALA B 1 311 ? -11.078 -2.299 -14.383 1 98.94 311 ALA B O 1
ATOM 5599 N N . GLY B 1 312 ? -11.039 -1.588 -12.195 1 98.94 312 GLY B N 1
ATOM 5600 C CA . GLY B 1 312 ? -11.656 -2.807 -11.695 1 98.94 312 GLY B CA 1
ATOM 5601 C C . GLY B 1 312 ? -13.016 -3.084 -12.305 1 98.94 312 GLY B C 1
ATOM 5602 O O . GLY B 1 312 ? -13.32 -4.223 -12.664 1 98.94 312 GLY B O 1
ATOM 5603 N N . LEU B 1 313 ? -13.844 -2.043 -12.406 1 98.94 313 LEU B N 1
ATOM 5604 C CA . LEU B 1 313 ? -15.164 -2.18 -13.023 1 98.94 313 LEU B CA 1
ATOM 5605 C C . LEU B 1 313 ? -15.031 -2.631 -14.477 1 98.94 313 LEU B C 1
ATOM 5607 O O . LEU B 1 313 ? -15.758 -3.523 -14.914 1 98.94 313 LEU B O 1
ATOM 5611 N N . ALA B 1 314 ? -14.094 -2.035 -15.211 1 98.94 314 ALA B N 1
ATOM 5612 C CA . ALA B 1 314 ? -13.875 -2.389 -16.609 1 98.94 314 ALA B CA 1
ATOM 5613 C C . ALA B 1 314 ? -13.375 -3.824 -16.75 1 98.94 314 ALA B C 1
ATOM 5615 O O . ALA B 1 314 ? -13.766 -4.543 -17.672 1 98.94 314 ALA B O 1
ATOM 5616 N N . VAL B 1 315 ? -12.523 -4.254 -15.852 1 98.94 315 VAL B N 1
ATOM 5617 C CA . VAL B 1 315 ? -11.984 -5.609 -15.883 1 98.94 315 VAL B CA 1
ATOM 5618 C C . VAL B 1 315 ? -13.109 -6.621 -15.695 1 98.94 315 VAL B C 1
ATOM 5620 O O . VAL B 1 315 ? -13.156 -7.641 -16.391 1 98.94 315 VAL B O 1
ATOM 5623 N N . LEU B 1 316 ? -13.992 -6.355 -14.719 1 98.94 316 LEU B N 1
ATOM 5624 C CA . LEU B 1 316 ? -15.133 -7.242 -14.516 1 98.94 316 LEU B CA 1
ATOM 5625 C C . LEU B 1 316 ? -15.93 -7.395 -15.805 1 98.94 316 LEU B C 1
ATOM 5627 O O . LEU B 1 316 ? -16.328 -8.5 -16.156 1 98.94 316 LEU B O 1
ATOM 5631 N N . ASP B 1 317 ? -16.172 -6.281 -16.531 1 98.94 317 ASP B N 1
ATOM 5632 C CA . ASP B 1 317 ? -16.906 -6.32 -17.781 1 98.94 317 ASP B CA 1
ATOM 5633 C C . ASP B 1 317 ? -16.156 -7.125 -18.844 1 98.94 317 ASP B C 1
ATOM 5635 O O . ASP B 1 317 ? -16.75 -7.934 -19.547 1 98.94 317 ASP B O 1
ATOM 5639 N N . VAL B 1 318 ? -14.875 -6.914 -18.938 1 98.88 318 VAL B N 1
ATOM 5640 C CA . VAL B 1 318 ? -14.047 -7.594 -19.938 1 98.88 318 VAL B CA 1
ATOM 5641 C C . VAL B 1 318 ? -14.07 -9.102 -19.688 1 98.88 318 VAL B C 1
ATOM 5643 O O . VAL B 1 318 ? -14.219 -9.891 -20.625 1 98.88 318 VAL B O 1
ATOM 5646 N N . ILE B 1 319 ? -13.914 -9.531 -18.406 1 98.94 319 ILE B N 1
ATOM 5647 C CA . ILE B 1 319 ? -13.906 -10.945 -18.062 1 98.94 319 ILE B CA 1
ATOM 5648 C C . ILE B 1 319 ? -15.219 -11.594 -18.5 1 98.94 319 ILE B C 1
ATOM 5650 O O . ILE B 1 319 ? -15.211 -12.672 -19.109 1 98.94 319 ILE B O 1
ATOM 5654 N N . ALA B 1 320 ? -16.281 -10.922 -18.219 1 98.81 320 ALA B N 1
ATOM 5655 C CA . ALA B 1 320 ? -17.609 -11.453 -18.547 1 98.81 320 ALA B CA 1
ATOM 5656 C C . ALA B 1 320 ? -17.812 -11.484 -20.062 1 98.81 320 ALA B C 1
ATOM 5658 O O . ALA B 1 320 ? -18.188 -12.516 -20.625 1 98.81 320 ALA B O 1
ATOM 5659 N N . ASP B 1 321 ? -17.578 -10.359 -20.75 1 98.81 321 ASP B N 1
ATOM 5660 C CA . ASP B 1 321 ? -17.922 -10.188 -22.156 1 98.81 321 ASP B CA 1
ATOM 5661 C C . ASP B 1 321 ? -17.016 -11.047 -23.047 1 98.81 321 ASP B C 1
ATOM 5663 O O . ASP B 1 321 ? -17.453 -11.516 -24.094 1 98.81 321 ASP B O 1
ATOM 5667 N N . GLU B 1 322 ? -15.797 -11.258 -22.609 1 98.75 322 GLU B N 1
ATOM 5668 C CA . GLU B 1 322 ? -14.852 -12 -23.438 1 98.75 322 GLU B CA 1
ATOM 5669 C C . GLU B 1 322 ? -14.672 -13.43 -22.922 1 98.75 322 GLU B C 1
ATOM 5671 O O . GLU B 1 322 ? -13.812 -14.164 -23.422 1 98.75 322 GLU B O 1
ATOM 5676 N N . ASP B 1 323 ? -15.453 -13.844 -21.969 1 98.69 323 ASP B N 1
ATOM 5677 C CA . ASP B 1 323 ? -15.461 -15.18 -21.391 1 98.69 323 ASP B CA 1
ATOM 5678 C C . ASP B 1 323 ? -14.047 -15.625 -21.031 1 98.69 323 ASP B C 1
ATOM 5680 O O . ASP B 1 323 ? -13.602 -16.688 -21.453 1 98.69 323 ASP B O 1
ATOM 5684 N N . LEU B 1 324 ? -13.406 -14.82 -20.234 1 98.88 324 LEU B N 1
ATOM 5685 C CA . LEU B 1 324 ? -11.984 -15.039 -19.953 1 98.88 324 LEU B CA 1
ATOM 5686 C C . LEU B 1 324 ? -11.789 -16.25 -19.047 1 98.88 324 LEU B C 1
ATOM 5688 O O . LEU B 1 324 ? -10.711 -16.828 -19.016 1 98.88 324 LEU B O 1
ATOM 5692 N N . CYS B 1 325 ? -12.789 -16.656 -18.281 1 98.88 325 CYS B N 1
ATOM 5693 C CA . CYS B 1 325 ? -12.68 -17.891 -17.5 1 98.88 325 CYS B CA 1
ATOM 5694 C C . CYS B 1 325 ? -12.5 -19.094 -18.406 1 98.88 325 CYS B C 1
ATOM 5696 O O . CYS B 1 325 ? -11.602 -19.922 -18.188 1 98.88 325 CYS B O 1
ATOM 5698 N N . ALA B 1 326 ? -13.32 -19.203 -19.406 1 98.81 326 ALA B N 1
ATOM 5699 C CA . ALA B 1 326 ? -13.18 -20.297 -20.375 1 98.81 326 ALA B CA 1
ATOM 5700 C C . ALA B 1 326 ? -11.852 -20.219 -21.109 1 98.81 326 ALA B C 1
ATOM 5702 O O . ALA B 1 326 ? -11.227 -21.234 -21.391 1 98.81 326 ALA B O 1
ATOM 5703 N N . ARG B 1 327 ? -11.477 -18.969 -21.484 1 98.81 327 ARG B N 1
ATOM 5704 C CA . ARG B 1 327 ? -10.195 -18.766 -22.156 1 98.81 327 ARG B CA 1
ATOM 5705 C C . ARG B 1 327 ? -9.047 -19.266 -21.297 1 98.81 327 ARG B C 1
ATOM 5707 O O . ARG B 1 327 ? -8.094 -19.875 -21.812 1 98.81 327 ARG B O 1
ATOM 5714 N N . ALA B 1 328 ? -9.117 -19.016 -20 1 98.88 328 ALA B N 1
ATOM 5715 C CA . ALA B 1 328 ? -8.078 -19.469 -19.078 1 98.88 328 ALA B CA 1
ATOM 5716 C C . ALA B 1 328 ? -7.938 -20.984 -19.109 1 98.88 328 ALA B C 1
ATOM 5718 O O . ALA B 1 328 ? -6.82 -21.5 -19.125 1 98.88 328 ALA B O 1
ATOM 5719 N N . VAL B 1 329 ? -9.023 -21.688 -19.141 1 98.81 329 VAL B N 1
ATOM 5720 C CA . VAL B 1 329 ? -9.023 -23.141 -19.188 1 98.81 329 VAL B CA 1
ATOM 5721 C C . VAL B 1 329 ? -8.406 -23.625 -20.5 1 98.81 329 VAL B C 1
ATOM 5723 O O . VAL B 1 329 ? -7.574 -24.547 -20.5 1 98.81 329 VAL B O 1
ATOM 5726 N N . ALA B 1 330 ? -8.773 -23.016 -21.578 1 98.81 330 ALA B N 1
ATOM 5727 C CA . ALA B 1 330 ? -8.25 -23.406 -22.891 1 98.81 330 ALA B CA 1
ATOM 5728 C C . ALA B 1 330 ? -6.742 -23.203 -22.953 1 98.81 330 ALA B C 1
ATOM 5730 O O . ALA B 1 330 ? -6.016 -24.078 -23.438 1 98.81 330 ALA B O 1
ATOM 5731 N N . ILE B 1 331 ? -6.289 -22.062 -22.531 1 98.81 331 ILE B N 1
ATOM 5732 C CA . ILE B 1 331 ? -4.867 -21.719 -22.531 1 98.81 331 ILE B CA 1
ATOM 5733 C C . ILE B 1 331 ? -4.109 -22.719 -21.656 1 98.81 331 ILE B C 1
ATOM 5735 O O . ILE B 1 331 ? -3.078 -23.266 -22.062 1 98.81 331 ILE B O 1
ATOM 5739 N N . GLY B 1 332 ? -4.648 -22.922 -20.406 1 98.75 332 GLY B N 1
ATOM 5740 C CA . GLY B 1 332 ? -4.008 -23.844 -19.484 1 98.75 332 GLY B CA 1
ATOM 5741 C C . GLY B 1 332 ? -3.877 -25.25 -20.047 1 98.75 332 GLY B C 1
ATOM 5742 O O . GLY B 1 332 ? -2.83 -25.891 -19.891 1 98.75 332 GLY B O 1
ATOM 5743 N N . ASN B 1 333 ? -4.926 -25.75 -20.656 1 98.69 333 ASN B N 1
ATOM 5744 C CA . ASN B 1 333 ? -4.906 -27.078 -21.25 1 98.69 333 ASN B CA 1
ATOM 5745 C C . ASN B 1 333 ? -3.848 -27.203 -22.344 1 98.69 333 ASN B C 1
ATOM 5747 O O . ASN B 1 333 ? -3.145 -28.203 -22.438 1 98.69 333 ASN B O 1
ATOM 5751 N N . ARG B 1 334 ? -3.732 -26.203 -23.156 1 98.56 334 ARG B N 1
ATOM 5752 C CA . ARG B 1 334 ? -2.766 -26.203 -24.25 1 98.56 334 ARG B CA 1
ATOM 5753 C C . ARG B 1 334 ? -1.336 -26.203 -23.719 1 98.56 334 ARG B C 1
ATOM 5755 O O . ARG B 1 334 ? -0.483 -26.953 -24.219 1 98.56 334 ARG B O 1
ATOM 5762 N N . ILE B 1 335 ? -1.042 -25.344 -22.766 1 98.81 335 ILE B N 1
ATOM 5763 C CA . ILE B 1 335 ? 0.294 -25.266 -22.188 1 98.81 335 ILE B CA 1
ATOM 5764 C C . ILE B 1 335 ? 0.65 -26.594 -21.516 1 98.81 335 ILE B C 1
ATOM 5766 O O . ILE B 1 335 ? 1.715 -27.156 -21.781 1 98.81 335 ILE B O 1
ATOM 5770 N N . LYS B 1 336 ? -0.24 -27.125 -20.672 1 98.69 336 LYS B N 1
ATOM 5771 C CA . LYS B 1 336 ? 0.029 -28.375 -19.953 1 98.69 336 LYS B CA 1
ATOM 5772 C C . LYS B 1 336 ? 0.21 -29.531 -20.922 1 98.69 336 LYS B C 1
ATOM 5774 O O . LYS B 1 336 ? 1.09 -30.375 -20.719 1 98.69 336 LYS B O 1
ATOM 5779 N N . ALA B 1 337 ? -0.646 -29.578 -21.938 1 98.56 337 ALA B N 1
ATOM 5780 C CA . ALA B 1 337 ? -0.525 -30.641 -22.922 1 98.56 337 ALA B CA 1
ATOM 5781 C C . ALA B 1 337 ? 0.845 -30.625 -23.594 1 98.56 337 ALA B C 1
ATOM 5783 O O . ALA B 1 337 ? 1.472 -31.672 -23.797 1 98.56 337 ALA B O 1
ATOM 5784 N N . ARG B 1 338 ? 1.316 -29.422 -23.984 1 98.38 338 ARG B N 1
ATOM 5785 C CA . ARG B 1 338 ? 2.617 -29.266 -24.625 1 98.38 338 ARG B CA 1
ATOM 5786 C C . ARG B 1 338 ? 3.742 -29.703 -23.688 1 98.38 338 ARG B C 1
ATOM 5788 O O . ARG B 1 338 ? 4.652 -30.422 -24.094 1 98.38 338 ARG B O 1
ATOM 5795 N N . LEU B 1 339 ? 3.742 -29.281 -22.453 1 98.38 339 LEU B N 1
ATOM 5796 C CA . LEU B 1 339 ? 4.777 -29.594 -21.484 1 98.38 339 LEU B CA 1
ATOM 5797 C C . LEU B 1 339 ? 4.816 -31.078 -21.188 1 98.38 339 LEU B C 1
ATOM 5799 O O . LEU B 1 339 ? 5.891 -31.672 -21.094 1 98.38 339 LEU B O 1
ATOM 5803 N N . ARG B 1 340 ? 3.652 -31.688 -21.031 1 98.06 340 ARG B N 1
ATOM 5804 C CA . ARG B 1 340 ? 3.576 -33.125 -20.766 1 98.06 340 ARG B CA 1
ATOM 5805 C C . ARG B 1 340 ? 4.09 -33.938 -21.953 1 98.06 340 ARG B C 1
ATOM 5807 O O . ARG B 1 340 ? 4.738 -34.969 -21.781 1 98.06 340 ARG B O 1
ATOM 5814 N N . ARG B 1 341 ? 3.76 -33.438 -23.109 1 97.75 341 ARG B N 1
ATOM 5815 C CA . ARG B 1 341 ? 4.277 -34.094 -24.312 1 97.75 341 ARG B CA 1
ATOM 5816 C C . ARG B 1 341 ? 5.801 -34.062 -24.344 1 97.75 341 ARG B C 1
ATOM 5818 O O . ARG B 1 341 ? 6.445 -35.062 -24.672 1 97.75 341 ARG B O 1
ATOM 5825 N N . MET B 1 342 ? 6.398 -32.938 -24.016 1 96.19 342 MET B N 1
ATOM 5826 C CA . MET B 1 342 ? 7.855 -32.812 -23.953 1 96.19 342 MET B CA 1
ATOM 5827 C C . MET B 1 342 ? 8.438 -33.75 -22.922 1 96.19 342 MET B C 1
ATOM 5829 O O . MET B 1 342 ? 9.445 -34.438 -23.188 1 96.19 342 MET B O 1
ATOM 5833 N N . ARG B 1 343 ? 7.805 -33.781 -21.734 1 95.56 343 ARG B N 1
ATOM 5834 C CA . ARG B 1 343 ? 8.227 -34.719 -20.672 1 95.56 343 ARG B CA 1
ATOM 5835 C C . ARG B 1 343 ? 8.164 -36.156 -21.156 1 95.56 343 ARG B C 1
ATOM 5837 O O . ARG B 1 343 ? 9.125 -36.906 -20.984 1 95.56 343 ARG B O 1
ATOM 5844 N N . ASP B 1 344 ? 7.094 -36.531 -21.828 1 95.5 344 ASP B N 1
ATOM 5845 C CA . ASP B 1 344 ? 6.84 -37.906 -22.234 1 95.5 344 ASP B CA 1
ATOM 5846 C C . ASP B 1 344 ? 7.727 -38.312 -23.422 1 95.5 344 ASP B C 1
ATOM 5848 O O . ASP B 1 344 ? 7.961 -39.5 -23.656 1 95.5 344 ASP B O 1
ATOM 5852 N N . ASN B 1 345 ? 8.203 -37.281 -24.125 1 94.81 345 ASN B N 1
ATOM 5853 C CA . ASN B 1 345 ? 9.078 -37.531 -25.266 1 94.81 345 ASN B CA 1
ATOM 5854 C C . ASN B 1 345 ? 10.547 -37.531 -24.844 1 94.81 345 ASN B C 1
ATOM 5856 O O . ASN B 1 345 ? 11.438 -37.344 -25.688 1 94.81 345 ASN B O 1
ATOM 5860 N N . GLY B 1 346 ? 10.844 -37.594 -23.547 1 92.38 346 GLY B N 1
ATOM 5861 C CA . GLY B 1 346 ? 12.203 -37.875 -23.125 1 92.38 346 GLY B CA 1
ATOM 5862 C C . GLY B 1 346 ? 12.812 -36.75 -22.312 1 92.38 346 GLY B C 1
ATOM 5863 O O . GLY B 1 346 ? 13.914 -36.906 -21.766 1 92.38 346 GLY B O 1
ATOM 5864 N N . MET B 1 347 ? 12.18 -35.656 -22.125 1 94.56 347 MET B N 1
ATOM 5865 C CA . MET B 1 347 ? 12.719 -34.594 -21.281 1 94.56 347 MET B CA 1
ATOM 5866 C C . MET B 1 347 ? 12.453 -34.875 -19.812 1 94.56 347 MET B C 1
ATOM 5868 O O . MET B 1 347 ? 11.672 -34.188 -19.172 1 94.56 347 MET B O 1
ATOM 5872 N N . THR B 1 348 ? 13.234 -35.688 -19.234 1 93.94 348 THR B N 1
ATOM 5873 C CA . THR B 1 348 ? 13.008 -36.219 -17.906 1 93.94 348 THR B CA 1
ATOM 5874 C C . THR B 1 348 ? 13.266 -35.156 -16.844 1 93.94 348 THR B C 1
ATOM 5876 O O . THR B 1 348 ? 12.891 -35.312 -15.68 1 93.94 348 THR B O 1
ATOM 5879 N N . ALA B 1 349 ? 13.828 -34.031 -17.312 1 96.25 349 ALA B N 1
ATOM 5880 C CA . ALA B 1 349 ? 14.055 -32.906 -16.391 1 96.25 349 ALA B CA 1
ATOM 5881 C C . ALA B 1 349 ? 12.734 -32.25 -15.992 1 96.25 349 ALA B C 1
ATOM 5883 O O . ALA B 1 349 ? 12.656 -31.562 -14.969 1 96.25 349 ALA B O 1
ATOM 5884 N N . ILE B 1 350 ? 11.711 -32.438 -16.828 1 97.69 350 ILE B N 1
ATOM 5885 C CA . ILE B 1 350 ? 10.391 -31.922 -16.484 1 97.69 350 ILE B CA 1
ATOM 5886 C C . ILE B 1 350 ? 9.711 -32.875 -15.484 1 97.69 350 ILE B C 1
ATOM 5888 O O . ILE B 1 350 ? 9.391 -34 -15.828 1 97.69 350 ILE B O 1
ATOM 5892 N N . GLY B 1 351 ? 9.57 -32.406 -14.266 1 97.06 351 GLY B N 1
ATOM 5893 C CA . GLY B 1 351 ? 8.844 -33.188 -13.258 1 97.06 351 GLY B CA 1
ATOM 5894 C C . GLY B 1 351 ? 7.344 -33 -13.344 1 97.06 351 GLY B C 1
ATOM 5895 O O . GLY B 1 351 ? 6.738 -33.312 -14.375 1 97.06 351 GLY B O 1
ATOM 5896 N N . ASP B 1 352 ? 6.785 -32.375 -12.383 1 97.12 352 ASP B N 1
ATOM 5897 C CA . ASP B 1 352 ? 5.344 -32.156 -12.312 1 97.12 352 ASP B CA 1
ATOM 5898 C C . ASP B 1 352 ? 4.926 -30.938 -13.133 1 97.12 352 ASP B C 1
ATOM 5900 O O . ASP B 1 352 ? 5.641 -29.922 -13.172 1 97.12 352 ASP B O 1
ATOM 5904 N N . VAL B 1 353 ? 3.926 -31.078 -13.922 1 98.44 353 VAL B N 1
ATOM 5905 C CA . VAL B 1 353 ? 3.203 -30 -14.586 1 98.44 353 VAL B CA 1
ATOM 5906 C C . VAL B 1 353 ? 1.82 -29.828 -13.961 1 98.44 353 VAL B C 1
ATOM 5908 O O . VAL B 1 353 ? 1.024 -30.766 -13.945 1 98.44 353 VAL B O 1
ATOM 5911 N N . ARG B 1 354 ? 1.54 -28.594 -13.414 1 98.19 354 ARG B N 1
ATOM 5912 C CA . ARG B 1 354 ? 0.323 -28.469 -12.617 1 98.19 354 ARG B CA 1
ATOM 5913 C C . ARG B 1 354 ? -0.265 -27.062 -12.75 1 98.19 354 ARG B C 1
ATOM 5915 O O . ARG B 1 354 ? 0.377 -26.156 -13.289 1 98.19 354 ARG B O 1
ATOM 5922 N N . GLY B 1 355 ? -1.504 -26.953 -12.156 1 96.94 355 GLY B N 1
ATOM 5923 C CA . GLY B 1 355 ? -2.139 -25.672 -11.914 1 96.94 355 GLY B CA 1
ATOM 5924 C C . GLY B 1 355 ? -3.504 -25.547 -12.57 1 96.94 355 GLY B C 1
ATOM 5925 O O . GLY B 1 355 ? -3.742 -26.125 -13.633 1 96.94 355 GLY B O 1
ATOM 5926 N N . PRO B 1 356 ? -4.367 -24.812 -11.953 1 98.31 356 PRO B N 1
ATOM 5927 C CA . PRO B 1 356 ? -5.699 -24.578 -12.523 1 98.31 356 PRO B CA 1
ATOM 5928 C C . PRO B 1 356 ? -5.719 -23.469 -13.57 1 98.31 356 PRO B C 1
ATOM 5930 O O . PRO B 1 356 ? -5.012 -22.469 -13.422 1 98.31 356 PRO B O 1
ATOM 5933 N N . GLY B 1 357 ? -6.574 -23.703 -14.656 1 98.5 357 GLY B N 1
ATOM 5934 C CA . GLY B 1 357 ? -6.68 -22.688 -15.695 1 98.5 357 GLY B CA 1
ATOM 5935 C C . GLY B 1 357 ? -5.34 -22.297 -16.281 1 98.5 357 GLY B C 1
ATOM 5936 O O . GLY B 1 357 ? -4.559 -23.156 -16.688 1 98.5 357 GLY B O 1
ATOM 5937 N N . ALA B 1 358 ? -5.094 -21 -16.344 1 98.75 358 ALA B N 1
ATOM 5938 C CA . ALA B 1 358 ? -3.869 -20.469 -16.938 1 98.75 358 ALA B CA 1
ATOM 5939 C C . ALA B 1 358 ? -2.859 -20.078 -15.867 1 98.75 358 ALA B C 1
ATOM 5941 O O . ALA B 1 358 ? -2.043 -19.172 -16.062 1 98.75 358 ALA B O 1
ATOM 5942 N N . MET B 1 359 ? -3.004 -20.641 -14.672 1 98.69 359 MET B N 1
ATOM 5943 C CA . MET B 1 359 ? -2.01 -20.578 -13.602 1 98.69 359 MET B CA 1
ATOM 5944 C C . MET B 1 359 ? -1.2 -21.875 -13.547 1 98.69 359 MET B C 1
ATOM 5946 O O . MET B 1 359 ? -1.513 -22.781 -12.766 1 98.69 359 MET B O 1
ATOM 5950 N N . ILE B 1 360 ? -0.094 -21.922 -14.391 1 98.75 360 ILE B N 1
ATOM 5951 C CA . ILE B 1 360 ? 0.555 -23.203 -14.664 1 98.75 360 ILE B CA 1
ATOM 5952 C C . ILE B 1 360 ? 1.996 -23.172 -14.156 1 98.75 360 ILE B C 1
ATOM 5954 O O . ILE B 1 360 ? 2.688 -22.156 -14.312 1 98.75 360 ILE B O 1
ATOM 5958 N N . ALA B 1 361 ? 2.426 -24.25 -13.594 1 98.56 361 ALA B N 1
ATOM 5959 C CA . ALA B 1 361 ? 3.793 -24.422 -13.109 1 98.56 361 ALA B CA 1
ATOM 5960 C C . ALA B 1 361 ? 4.445 -25.641 -13.742 1 98.56 361 ALA B C 1
ATOM 5962 O O . ALA B 1 361 ? 3.791 -26.672 -13.945 1 98.56 361 ALA B O 1
ATOM 5963 N N . MET B 1 362 ? 5.664 -25.531 -14.086 1 98.62 362 MET B N 1
ATOM 5964 C CA . MET B 1 362 ? 6.539 -26.641 -14.477 1 98.62 362 MET B CA 1
ATOM 5965 C C . MET B 1 362 ? 7.691 -26.797 -13.492 1 98.62 362 MET B C 1
ATOM 5967 O O . MET B 1 362 ? 8.5 -25.875 -13.32 1 98.62 362 MET B O 1
ATOM 5971 N N . GLU B 1 363 ? 7.707 -27.875 -12.789 1 98.31 363 GLU B N 1
ATOM 5972 C CA . GLU B 1 363 ? 8.773 -28.156 -11.836 1 98.31 363 GLU B CA 1
ATOM 5973 C C . GLU B 1 363 ? 9.93 -28.906 -12.492 1 98.31 363 GLU B C 1
ATOM 5975 O O . GLU B 1 363 ? 9.719 -29.891 -13.195 1 98.31 363 GLU B O 1
ATOM 5980 N N . LEU B 1 364 ? 11.156 -28.422 -12.359 1 98.5 364 LEU B N 1
ATOM 5981 C CA . LEU B 1 364 ? 12.328 -29.047 -12.961 1 98.5 364 LEU B CA 1
ATOM 5982 C C . LEU B 1 364 ? 13.102 -29.859 -11.93 1 98.5 364 LEU B C 1
ATOM 5984 O O . LEU B 1 364 ? 13.391 -29.375 -10.836 1 98.5 364 LEU B O 1
ATOM 5988 N N . VAL B 1 365 ? 13.398 -31.078 -12.273 1 97.81 365 VAL B N 1
ATOM 5989 C CA . VAL B 1 365 ? 14.086 -32.031 -11.383 1 97.81 365 VAL B CA 1
ATOM 5990 C C . VAL B 1 365 ? 15.172 -32.75 -12.141 1 97.81 365 VAL B C 1
ATOM 5992 O O . VAL B 1 365 ? 15.242 -32.688 -13.375 1 97.81 365 VAL B O 1
ATOM 5995 N N . HIS B 1 366 ? 16.062 -33.406 -11.422 1 96.69 366 HIS B N 1
ATOM 5996 C CA . HIS B 1 366 ? 17.047 -34.281 -12.031 1 96.69 366 HIS B CA 1
ATOM 5997 C C . HIS B 1 366 ? 16.469 -35.688 -12.219 1 96.69 366 HIS B C 1
ATOM 5999 O O . HIS B 1 366 ? 15.969 -36.281 -11.266 1 96.69 366 HIS B O 1
ATOM 6005 N N . ASP B 1 367 ? 16.484 -36.188 -13.438 1 93.81 367 ASP B N 1
ATOM 6006 C CA . ASP B 1 367 ? 16.188 -37.562 -13.789 1 93.81 367 ASP B CA 1
ATOM 6007 C C . ASP B 1 367 ? 14.773 -37.969 -13.383 1 93.81 367 ASP B C 1
ATOM 6009 O O . ASP B 1 367 ? 14.523 -39.062 -12.906 1 93.81 367 ASP B O 1
ATOM 6013 N N . GLY B 1 368 ? 13.906 -37 -13.367 1 93.62 368 GLY B N 1
ATOM 6014 C CA . GLY B 1 368 ? 12.508 -37.25 -13.07 1 93.62 368 GLY B CA 1
ATOM 6015 C C . GLY B 1 368 ? 12.242 -37.5 -11.594 1 93.62 368 GLY B C 1
ATOM 6016 O O . GLY B 1 368 ? 11.117 -37.812 -11.203 1 93.62 368 GLY B O 1
ATOM 6017 N N . ASP B 1 369 ? 13.188 -37.25 -10.703 1 95.94 369 ASP B N 1
ATOM 6018 C CA . ASP B 1 369 ? 13.086 -37.5 -9.266 1 95.94 369 ASP B CA 1
ATOM 6019 C C . ASP B 1 369 ? 12.609 -36.281 -8.516 1 95.94 369 ASP B C 1
ATOM 6021 O O . ASP B 1 369 ? 13.352 -35.281 -8.383 1 95.94 369 ASP B O 1
ATOM 6025 N N . PRO B 1 370 ? 11.398 -36.281 -8 1 95.31 370 PRO B N 1
ATOM 6026 C CA . PRO B 1 370 ? 10.867 -35.125 -7.289 1 95.31 370 PRO B CA 1
ATOM 6027 C C . PRO B 1 370 ? 11.75 -34.688 -6.117 1 95.31 370 PRO B C 1
ATOM 6029 O O . PRO B 1 370 ? 11.672 -33.562 -5.668 1 95.31 370 PRO B O 1
ATOM 6032 N N . SER B 1 371 ? 12.539 -35.562 -5.609 1 96.06 371 SER B N 1
ATOM 6033 C CA . SER B 1 371 ? 13.375 -35.25 -4.449 1 96.06 371 SER B CA 1
ATOM 6034 C C . SER B 1 371 ? 14.68 -34.562 -4.867 1 96.06 371 SER B C 1
ATOM 6036 O O . SER B 1 371 ? 15.438 -34.094 -4.02 1 96.06 371 SER B O 1
ATOM 6038 N N . ARG B 1 372 ? 14.93 -34.469 -6.168 1 97.62 372 ARG B N 1
ATOM 6039 C CA . ARG B 1 372 ? 16.141 -33.844 -6.68 1 97.62 372 ARG B CA 1
ATOM 6040 C C . ARG B 1 372 ? 15.82 -32.594 -7.512 1 97.62 372 ARG B C 1
ATOM 6042 O O . ARG B 1 372 ? 15.953 -32.625 -8.742 1 97.62 372 ARG B O 1
ATOM 6049 N N . PRO B 1 373 ? 15.445 -31.484 -6.805 1 97.75 373 PRO B N 1
ATOM 6050 C CA . PRO B 1 373 ? 15.133 -30.25 -7.52 1 97.75 373 PRO B CA 1
ATOM 6051 C C . PRO B 1 373 ? 16.297 -29.75 -8.367 1 97.75 373 PRO B C 1
ATOM 6053 O O . PRO B 1 373 ? 17.469 -30 -8.031 1 97.75 373 PRO B O 1
ATOM 6056 N N . ASN B 1 374 ? 16.016 -29.062 -9.438 1 98.12 374 ASN B N 1
ATOM 6057 C CA . ASN B 1 374 ? 17.047 -28.531 -10.336 1 98.12 374 ASN B CA 1
ATOM 6058 C C . ASN B 1 374 ? 16.938 -27.016 -10.469 1 98.12 374 ASN B C 1
ATOM 6060 O O . ASN B 1 374 ? 16.609 -26.5 -11.539 1 98.12 374 ASN B O 1
ATOM 6064 N N . PRO B 1 375 ? 17.25 -26.266 -9.414 1 97.88 375 PRO B N 1
ATOM 6065 C CA . PRO B 1 375 ? 17.156 -24.812 -9.453 1 97.88 375 PRO B CA 1
ATOM 6066 C C . PRO B 1 375 ? 18.078 -24.188 -10.508 1 97.88 375 PRO B C 1
ATOM 6068 O O . PRO B 1 375 ? 17.766 -23.141 -11.07 1 97.88 375 PRO B O 1
ATOM 6071 N N . ASP B 1 376 ? 19.188 -24.812 -10.797 1 97.62 376 ASP B N 1
ATOM 6072 C CA . ASP B 1 376 ? 20.125 -24.297 -11.789 1 97.62 376 ASP B CA 1
ATOM 6073 C C . ASP B 1 376 ? 19.484 -24.25 -13.172 1 97.62 376 ASP B C 1
ATOM 6075 O O . ASP B 1 376 ? 19.609 -23.25 -13.883 1 97.62 376 ASP B O 1
ATOM 6079 N N . ALA B 1 377 ? 18.828 -25.328 -13.531 1 97.81 377 ALA B N 1
ATOM 6080 C CA . ALA B 1 377 ? 18.125 -25.375 -14.812 1 97.81 377 ALA B CA 1
ATOM 6081 C C . ALA B 1 377 ? 17.031 -24.312 -14.867 1 97.81 377 ALA B C 1
ATOM 6083 O O . ALA B 1 377 ? 16.766 -23.734 -15.922 1 97.81 377 ALA B O 1
ATOM 6084 N N . THR B 1 378 ? 16.359 -24.156 -13.766 1 98.19 378 THR B N 1
ATOM 6085 C CA . THR B 1 378 ? 15.289 -23.188 -13.695 1 98.19 378 THR B CA 1
ATOM 6086 C C . THR B 1 378 ? 15.82 -21.781 -13.961 1 98.19 378 THR B C 1
ATOM 6088 O O . THR B 1 378 ? 15.266 -21.047 -14.789 1 98.19 378 THR B O 1
ATOM 6091 N N . ARG B 1 379 ? 16.906 -21.406 -13.266 1 97.12 379 ARG B N 1
ATOM 6092 C CA . ARG B 1 379 ? 17.516 -20.109 -13.469 1 97.12 379 ARG B CA 1
ATOM 6093 C C . ARG B 1 379 ? 18 -19.938 -14.906 1 97.12 379 ARG B C 1
ATOM 6095 O O . ARG B 1 379 ? 17.797 -18.875 -15.508 1 97.12 379 ARG B O 1
ATOM 6102 N N . ALA B 1 380 ? 18.578 -20.938 -15.406 1 97.81 380 ALA B N 1
ATOM 6103 C CA . ALA B 1 380 ? 19.094 -20.906 -16.781 1 97.81 380 ALA B CA 1
ATOM 6104 C C . ALA B 1 380 ? 17.953 -20.734 -17.781 1 97.81 380 ALA B C 1
ATOM 6106 O O . ALA B 1 380 ? 18.094 -20.016 -18.781 1 97.81 380 ALA B O 1
ATOM 6107 N N . LEU B 1 381 ? 16.875 -21.422 -17.547 1 98.12 381 LEU B N 1
ATOM 6108 C CA . LEU B 1 381 ? 15.734 -21.359 -18.469 1 98.12 381 LEU B CA 1
ATOM 6109 C C . LEU B 1 381 ? 15.133 -19.969 -18.5 1 98.12 381 LEU B C 1
ATOM 6111 O O . LEU B 1 381 ? 14.742 -19.469 -19.562 1 98.12 381 LEU B O 1
ATOM 6115 N N . VAL B 1 382 ? 15 -19.344 -17.344 1 97.62 382 VAL B N 1
ATOM 6116 C CA . VAL B 1 382 ? 14.469 -17.984 -17.266 1 97.62 382 VAL B CA 1
ATOM 6117 C C . VAL B 1 382 ? 15.344 -17.047 -18.094 1 97.62 382 VAL B C 1
ATOM 6119 O O . VAL B 1 382 ? 14.828 -16.234 -18.859 1 97.62 382 VAL B O 1
ATOM 6122 N N . GLN B 1 383 ? 16.625 -17.172 -17.984 1 96.88 383 GLN B N 1
ATOM 6123 C CA . GLN B 1 383 ? 17.547 -16.328 -18.719 1 96.88 383 GLN B CA 1
ATOM 6124 C C . GLN B 1 383 ? 17.516 -16.656 -20.219 1 96.88 383 GLN B C 1
ATOM 6126 O O . GLN B 1 383 ? 17.484 -15.742 -21.047 1 96.88 383 GLN B O 1
ATOM 6131 N N . GLU B 1 384 ? 17.547 -17.938 -20.531 1 97.62 384 GLU B N 1
ATOM 6132 C CA . GLU B 1 384 ? 17.516 -18.359 -21.938 1 97.62 384 GLU B CA 1
ATOM 6133 C C . GLU B 1 384 ? 16.188 -17.969 -22.594 1 97.62 384 GLU B C 1
ATOM 6135 O O . GLU B 1 384 ? 16.156 -17.625 -23.781 1 97.62 384 GLU B O 1
ATOM 6140 N N . GLY B 1 385 ? 15.109 -18.109 -21.828 1 97.69 385 GLY B N 1
ATOM 6141 C CA . GLY B 1 385 ? 13.828 -17.641 -22.328 1 97.69 385 GLY B CA 1
ATOM 6142 C C . GLY B 1 385 ? 13.852 -16.188 -22.75 1 97.69 385 GLY B C 1
ATOM 6143 O O . GLY B 1 385 ? 13.375 -15.836 -23.828 1 97.69 385 GLY B O 1
ATOM 6144 N N . ALA B 1 386 ? 14.414 -15.367 -21.891 1 97 386 ALA B N 1
ATOM 6145 C CA . ALA B 1 386 ? 14.508 -13.945 -22.219 1 97 386 ALA B CA 1
ATOM 6146 C C . ALA B 1 386 ? 15.336 -13.719 -23.484 1 97 386 ALA B C 1
ATOM 6148 O O . ALA B 1 386 ? 15.016 -12.836 -24.281 1 97 386 ALA B O 1
ATOM 6149 N N . ARG B 1 387 ? 16.391 -14.469 -23.641 1 96.5 387 ARG B N 1
ATOM 6150 C CA . ARG B 1 387 ? 17.203 -14.375 -24.844 1 96.5 387 ARG B CA 1
ATOM 6151 C C . ARG B 1 387 ? 16.406 -14.766 -26.078 1 96.5 387 ARG B C 1
ATOM 6153 O O . ARG B 1 387 ? 16.609 -14.211 -27.156 1 96.5 387 ARG B O 1
ATOM 6160 N N . GLU B 1 388 ? 15.484 -15.68 -25.875 1 97.06 388 GLU B N 1
ATOM 6161 C CA . GLU B 1 388 ? 14.648 -16.172 -26.969 1 97.06 388 GLU B CA 1
ATOM 6162 C C . GLU B 1 388 ? 13.398 -15.312 -27.141 1 97.06 388 GLU B C 1
ATOM 6164 O O . GLU B 1 388 ? 12.531 -15.633 -27.969 1 97.06 388 GLU B O 1
ATOM 6169 N N . GLY B 1 389 ? 13.273 -14.281 -26.375 1 97.81 389 GLY B N 1
ATOM 6170 C CA . GLY B 1 389 ? 12.141 -13.383 -26.5 1 97.81 389 GLY B CA 1
ATOM 6171 C C . GLY B 1 389 ? 10.93 -13.82 -25.703 1 97.81 389 GLY B C 1
ATOM 6172 O O . GLY B 1 389 ? 9.789 -13.516 -26.062 1 97.81 389 GLY B O 1
ATOM 6173 N N . LEU B 1 390 ? 11.148 -14.602 -24.703 1 98.06 390 LEU B N 1
ATOM 6174 C CA . LEU B 1 390 ? 10.094 -15.07 -23.812 1 98.06 390 LEU B CA 1
ATOM 6175 C C . LEU B 1 390 ? 10.375 -14.664 -22.375 1 98.06 390 LEU B C 1
ATOM 6177 O O . LEU B 1 390 ? 11.422 -15 -21.828 1 98.06 390 LEU B O 1
ATOM 6181 N N . LEU B 1 391 ? 9.445 -13.891 -21.734 1 97.75 391 LEU B N 1
ATOM 6182 C CA . LEU B 1 391 ? 9.602 -13.523 -20.328 1 97.75 391 LEU B CA 1
ATOM 6183 C C . LEU B 1 391 ? 8.984 -14.57 -19.422 1 97.75 391 LEU B C 1
ATOM 6185 O O . LEU B 1 391 ? 7.766 -14.773 -19.422 1 97.75 391 LEU B O 1
ATOM 6189 N N . LEU B 1 392 ? 9.836 -15.219 -18.703 1 97.38 392 LEU B N 1
ATOM 6190 C CA . LEU B 1 392 ? 9.422 -16.25 -17.75 1 97.38 392 LEU B CA 1
ATOM 6191 C C . LEU B 1 392 ? 9.703 -15.82 -16.328 1 97.38 392 LEU B C 1
ATOM 6193 O O . LEU B 1 392 ? 10.5 -14.914 -16.078 1 97.38 392 LEU B O 1
ATOM 6197 N N . LEU B 1 393 ? 8.992 -16.453 -15.406 1 96.69 393 LEU B N 1
ATOM 6198 C CA . LEU B 1 393 ? 9.219 -16.281 -13.977 1 96.69 393 LEU B CA 1
ATOM 6199 C C . LEU B 1 393 ? 9.547 -17.625 -13.312 1 96.69 393 LEU B C 1
ATOM 6201 O O . LEU B 1 393 ? 9.18 -18.688 -13.828 1 96.69 393 LEU B O 1
ATOM 6205 N N . SER B 1 394 ? 10.227 -17.516 -12.266 1 96.56 394 SER B N 1
ATOM 6206 C CA . SER B 1 394 ? 10.461 -18.688 -11.438 1 96.56 394 SER B CA 1
ATOM 6207 C C . SER B 1 394 ? 9.914 -18.5 -10.023 1 96.56 394 SER B C 1
ATOM 6209 O O . SER B 1 394 ? 9.633 -17.375 -9.617 1 96.56 394 SER B O 1
ATOM 6211 N N . CYS B 1 395 ? 9.641 -19.562 -9.375 1 95.44 395 CYS B N 1
ATOM 6212 C CA . CYS B 1 395 ? 9.203 -19.562 -7.984 1 95.44 395 CYS B CA 1
ATOM 6213 C C . CYS B 1 395 ? 9.492 -20.891 -7.312 1 95.44 395 CYS B C 1
ATOM 6215 O O . CYS B 1 395 ? 10.367 -21.641 -7.754 1 95.44 395 CYS B O 1
ATOM 6217 N N . GLY B 1 396 ? 8.938 -21.094 -6.145 1 94.81 396 GLY B N 1
ATOM 6218 C CA . GLY B 1 396 ? 9.062 -22.344 -5.422 1 94.81 396 GLY B CA 1
ATOM 6219 C C . GLY B 1 396 ? 9.992 -22.266 -4.223 1 94.81 396 GLY B C 1
ATOM 6220 O O . GLY B 1 396 ? 11.008 -21.562 -4.27 1 94.81 396 GLY B O 1
ATOM 6221 N N . LEU B 1 397 ? 9.688 -23.031 -3.248 1 89.94 397 LEU B N 1
ATOM 6222 C CA . LEU B 1 397 ? 10.508 -23.047 -2.045 1 89.94 397 LEU B CA 1
ATOM 6223 C C . LEU B 1 397 ? 11.914 -23.547 -2.359 1 89.94 397 LEU B C 1
ATOM 6225 O O . LEU B 1 397 ? 12.883 -23.125 -1.723 1 89.94 397 LEU B O 1
ATOM 6229 N N . ARG B 1 398 ? 12 -24.469 -3.363 1 93.94 398 ARG B N 1
ATOM 6230 C CA . ARG B 1 398 ? 13.273 -25.078 -3.721 1 93.94 398 ARG B CA 1
ATOM 6231 C C . ARG B 1 398 ? 13.875 -24.406 -4.953 1 93.94 398 ARG B C 1
ATOM 6233 O O . ARG B 1 398 ? 14.883 -24.875 -5.492 1 93.94 398 ARG B O 1
ATOM 6240 N N . GLY B 1 399 ? 13.18 -23.328 -5.465 1 95.38 399 GLY B N 1
ATOM 6241 C CA . GLY B 1 399 ? 13.672 -22.5 -6.551 1 95.38 399 GLY B CA 1
ATOM 6242 C C . GLY B 1 399 ? 13.672 -23.203 -7.895 1 95.38 399 GLY B C 1
ATOM 6243 O O . GLY B 1 399 ? 14.391 -22.812 -8.812 1 95.38 399 GLY B O 1
ATOM 6244 N N . ASN B 1 400 ? 12.891 -24.281 -8.07 1 98.06 400 ASN B N 1
ATOM 6245 C CA . ASN B 1 400 ? 12.992 -25.109 -9.258 1 98.06 400 ASN B CA 1
ATOM 6246 C C . ASN B 1 400 ? 11.68 -25.156 -10.031 1 98.06 400 ASN B C 1
ATOM 6248 O O . ASN B 1 400 ? 11.367 -26.156 -10.688 1 98.06 400 ASN B O 1
ATOM 6252 N N . VAL B 1 401 ? 10.867 -24.078 -9.914 1 98.31 401 VAL B N 1
ATOM 6253 C CA . VAL B 1 401 ? 9.578 -24.047 -10.602 1 98.31 401 VAL B CA 1
ATOM 6254 C C . VAL B 1 401 ? 9.539 -22.859 -11.555 1 98.31 401 VAL B C 1
ATOM 6256 O O . VAL B 1 401 ? 9.922 -21.75 -11.195 1 98.31 401 VAL B O 1
ATOM 6259 N N . VAL B 1 402 ? 9.148 -23.094 -12.805 1 98.44 402 VAL B N 1
ATOM 6260 C CA . VAL B 1 402 ? 8.836 -22.047 -13.758 1 98.44 402 VAL B CA 1
ATOM 6261 C C . VAL B 1 402 ? 7.332 -21.797 -13.797 1 98.44 402 VAL B C 1
ATOM 6263 O O . VAL B 1 402 ? 6.547 -22.75 -13.883 1 98.44 402 VAL B O 1
ATOM 6266 N N . ARG B 1 403 ? 6.941 -20.531 -13.703 1 96.94 403 ARG B N 1
ATOM 6267 C CA . ARG B 1 403 ? 5.535 -20.125 -13.695 1 96.94 403 ARG B CA 1
ATOM 6268 C C . ARG B 1 403 ? 5.113 -19.594 -15.062 1 96.94 403 ARG B C 1
ATOM 6270 O O . ARG B 1 403 ? 5.836 -18.797 -15.672 1 96.94 403 ARG B O 1
ATOM 6277 N N . PHE B 1 404 ? 3.994 -20.047 -15.516 1 98.5 404 PHE B N 1
ATOM 6278 C CA . PHE B 1 404 ? 3.377 -19.5 -16.719 1 98.5 404 PHE B CA 1
ATOM 6279 C C . PHE B 1 404 ? 2.09 -18.766 -16.375 1 98.5 404 PHE B C 1
ATOM 6281 O O . PHE B 1 404 ? 1.115 -19.375 -15.93 1 98.5 404 PHE B O 1
ATOM 6288 N N . LEU B 1 405 ? 2.115 -17.453 -16.547 1 98.38 405 LEU B N 1
ATOM 6289 C CA . LEU B 1 405 ? 0.998 -16.578 -16.234 1 98.38 405 LEU B CA 1
ATOM 6290 C C . LEU B 1 405 ? 0.658 -15.68 -17.422 1 98.38 405 LEU B C 1
ATOM 6292 O O . LEU B 1 405 ? 0.729 -14.453 -17.312 1 98.38 405 LEU B O 1
ATOM 6296 N N . PRO B 1 406 ? 0.273 -16.25 -18.562 1 98.44 406 PRO B N 1
ATOM 6297 C CA . PRO B 1 406 ? -0.005 -15.445 -19.75 1 98.44 406 PRO B CA 1
ATOM 6298 C C . PRO B 1 406 ? -1.267 -14.594 -19.594 1 98.44 406 PRO B C 1
ATOM 6300 O O . PRO B 1 406 ? -2.158 -14.938 -18.812 1 98.44 406 PRO B O 1
ATOM 6303 N N . ALA B 1 407 ? -1.325 -13.508 -20.375 1 98.75 407 ALA B N 1
ATOM 6304 C CA . ALA B 1 407 ? -2.598 -12.805 -20.531 1 98.75 407 ALA B CA 1
ATOM 6305 C C . ALA B 1 407 ? -3.684 -13.734 -21.047 1 98.75 407 ALA B C 1
ATOM 6307 O O . ALA B 1 407 ? -3.428 -14.57 -21.922 1 98.75 407 ALA B O 1
ATOM 6308 N N . LEU B 1 408 ? -4.871 -13.562 -20.516 1 98.88 408 LEU B N 1
ATOM 6309 C CA . LEU B 1 408 ? -5.965 -14.445 -20.922 1 98.88 408 LEU B CA 1
ATOM 6310 C C . LEU B 1 408 ? -6.535 -14.023 -22.266 1 98.88 408 LEU B C 1
ATOM 6312 O O . LEU B 1 408 ? -7.273 -14.789 -22.891 1 98.88 408 LEU B O 1
ATOM 6316 N N . THR B 1 409 ? -6.141 -12.898 -22.734 1 98.81 409 THR B N 1
ATOM 6317 C CA . THR B 1 409 ? -6.586 -12.383 -24.031 1 98.81 409 THR B CA 1
ATOM 6318 C C . THR B 1 409 ? -5.586 -12.742 -25.125 1 98.81 409 THR B C 1
ATOM 6320 O O . THR B 1 409 ? -5.754 -12.344 -26.281 1 98.81 409 THR B O 1
ATOM 6323 N N . MET B 1 410 ? -4.559 -13.469 -24.812 1 98.44 410 MET B N 1
ATOM 6324 C CA . MET B 1 410 ? -3.514 -13.836 -25.766 1 98.44 410 MET B CA 1
ATOM 6325 C C . MET B 1 410 ? -4.09 -14.656 -26.906 1 98.44 410 MET B C 1
ATOM 6327 O O . MET B 1 410 ? -4.812 -15.633 -26.688 1 98.44 410 MET B O 1
ATOM 6331 N N . PRO B 1 411 ? -3.736 -14.32 -28.188 1 98.31 411 PRO B N 1
ATOM 6332 C CA . PRO B 1 411 ? -4.168 -15.141 -29.328 1 98.31 411 PRO B CA 1
ATOM 6333 C C . PRO B 1 411 ? -3.502 -16.516 -29.344 1 98.31 411 PRO B C 1
ATOM 6335 O O . PRO B 1 411 ? -2.336 -16.641 -28.969 1 98.31 411 PRO B O 1
ATOM 6338 N N . ASP B 1 412 ? -4.23 -17.438 -29.922 1 98.38 412 ASP B N 1
ATOM 6339 C CA . ASP B 1 412 ? -3.734 -18.812 -29.969 1 98.38 412 ASP B CA 1
ATOM 6340 C C . ASP B 1 412 ? -2.42 -18.891 -30.75 1 98.38 412 ASP B C 1
ATOM 6342 O O . ASP B 1 412 ? -1.516 -19.641 -30.359 1 98.38 412 ASP B O 1
ATOM 6346 N N . ALA B 1 413 ? -2.334 -18.109 -31.812 1 98.69 413 ALA B N 1
ATOM 6347 C CA . ALA B 1 413 ? -1.12 -18.141 -32.625 1 98.69 413 ALA B CA 1
ATOM 6348 C C . ALA B 1 413 ? 0.087 -17.672 -31.828 1 98.69 413 ALA B C 1
ATOM 6350 O O . ALA B 1 413 ? 1.189 -18.203 -31.969 1 98.69 413 ALA B O 1
ATOM 6351 N N . LEU B 1 414 ? -0.109 -16.656 -31.062 1 98.75 414 LEU B N 1
ATOM 6352 C CA . LEU B 1 414 ? 0.963 -16.141 -30.219 1 98.75 414 LEU B CA 1
ATOM 6353 C C . LEU B 1 414 ? 1.336 -17.156 -29.141 1 98.75 414 LEU B C 1
ATOM 6355 O O . LEU B 1 414 ? 2.512 -17.297 -28.797 1 98.75 414 LEU B O 1
ATOM 6359 N N . LEU B 1 415 ? 0.361 -17.828 -28.547 1 98.75 415 LEU B N 1
ATOM 6360 C CA . LEU B 1 415 ? 0.606 -18.891 -27.562 1 98.75 415 LEU B CA 1
ATOM 6361 C C . LEU B 1 415 ? 1.459 -20 -28.156 1 98.75 415 LEU B C 1
ATOM 6363 O O . LEU B 1 415 ? 2.4 -20.469 -27.516 1 98.75 415 LEU B O 1
ATOM 6367 N N . ASP B 1 416 ? 1.135 -20.406 -29.344 1 98.44 416 ASP B N 1
ATOM 6368 C CA . ASP B 1 416 ? 1.906 -21.453 -30.031 1 98.44 416 ASP B CA 1
ATOM 6369 C C . ASP B 1 416 ? 3.35 -21 -30.25 1 98.44 416 ASP B C 1
ATOM 6371 O O . ASP B 1 416 ? 4.285 -21.781 -30.047 1 98.44 416 ASP B O 1
ATOM 6375 N N . GLU B 1 417 ? 3.508 -19.75 -30.688 1 98.75 417 GLU B N 1
ATOM 6376 C CA . GLU B 1 417 ? 4.848 -19.203 -30.859 1 98.75 417 GLU B CA 1
ATOM 6377 C C . GLU B 1 417 ? 5.625 -19.234 -29.547 1 98.75 417 GLU B C 1
ATOM 6379 O O . GLU B 1 417 ? 6.801 -19.609 -29.531 1 98.75 417 GLU B O 1
ATOM 6384 N N . ALA B 1 418 ? 4.984 -18.859 -28.484 1 98.75 418 ALA B N 1
ATOM 6385 C CA . ALA B 1 418 ? 5.617 -18.844 -27.172 1 98.75 418 ALA B CA 1
ATOM 6386 C C . ALA B 1 418 ? 6.066 -20.25 -26.766 1 98.75 418 ALA B C 1
ATOM 6388 O O . ALA B 1 418 ? 7.172 -20.422 -26.25 1 98.75 418 ALA B O 1
ATOM 6389 N N . LEU B 1 419 ? 5.211 -21.219 -26.984 1 98.56 419 LEU B N 1
ATOM 6390 C CA . LEU B 1 419 ? 5.52 -22.594 -26.609 1 98.56 419 LEU B CA 1
ATOM 6391 C C . LEU B 1 419 ? 6.648 -23.156 -27.453 1 98.56 419 LEU B C 1
ATOM 6393 O O . LEU B 1 419 ? 7.461 -23.953 -26.984 1 98.56 419 LEU B O 1
ATOM 6397 N N . ASP B 1 420 ? 6.688 -22.766 -28.734 1 98.38 420 ASP B N 1
ATOM 6398 C CA . ASP B 1 420 ? 7.805 -23.141 -29.578 1 98.38 420 ASP B CA 1
ATOM 6399 C C . ASP B 1 420 ? 9.125 -22.594 -29.047 1 98.38 420 ASP B C 1
ATOM 6401 O O . ASP B 1 420 ? 10.125 -23.297 -29 1 98.38 420 ASP B O 1
ATOM 6405 N N . ARG B 1 421 ? 9.117 -21.375 -28.688 1 98.12 421 ARG B N 1
ATOM 6406 C CA . ARG B 1 421 ? 10.312 -20.734 -28.141 1 98.12 421 ARG B CA 1
ATOM 6407 C C . ARG B 1 421 ? 10.719 -21.359 -26.812 1 98.12 421 ARG B C 1
ATOM 6409 O O . ARG B 1 421 ? 11.914 -21.516 -26.531 1 98.12 421 ARG B O 1
ATOM 6416 N N . LEU B 1 422 ? 9.742 -21.703 -26.016 1 98.19 422 LEU B N 1
ATOM 6417 C CA . LEU B 1 422 ? 10.016 -22.375 -24.75 1 98.19 422 LEU B CA 1
ATOM 6418 C C . LEU B 1 422 ? 10.719 -23.703 -25 1 98.19 422 LEU B C 1
ATOM 6420 O O . LEU B 1 422 ? 11.664 -24.047 -24.281 1 98.19 422 LEU B O 1
ATOM 6424 N N . GLU B 1 423 ? 10.227 -24.438 -25.938 1 97.12 423 GLU B N 1
ATOM 6425 C CA . GLU B 1 423 ? 10.82 -25.734 -26.25 1 97.12 423 GLU B CA 1
ATOM 6426 C C . GLU B 1 423 ? 12.266 -25.578 -26.719 1 97.12 423 GLU B C 1
ATOM 6428 O O . GLU B 1 423 ? 13.133 -26.359 -26.344 1 97.12 423 GLU B O 1
ATOM 6433 N N . ILE B 1 424 ? 12.539 -24.547 -27.516 1 97.19 424 ILE B N 1
ATOM 6434 C CA . ILE B 1 424 ? 13.891 -24.25 -27.969 1 97.19 424 ILE B CA 1
ATOM 6435 C C . ILE B 1 424 ? 14.781 -23.953 -26.766 1 97.19 424 ILE B C 1
ATOM 6437 O O . ILE B 1 424 ? 15.875 -24.516 -26.641 1 97.19 424 ILE B O 1
ATOM 6441 N N . ALA B 1 425 ? 14.289 -23.094 -25.875 1 97.69 425 ALA B N 1
ATOM 6442 C CA . ALA B 1 425 ? 15.047 -22.719 -24.688 1 97.69 425 ALA B CA 1
ATOM 6443 C C . ALA B 1 425 ? 15.305 -23.938 -23.781 1 97.69 425 ALA B C 1
ATOM 6445 O O . ALA B 1 425 ? 16.406 -24.094 -23.25 1 97.69 425 ALA B O 1
ATOM 6446 N N . LEU B 1 426 ? 14.289 -24.781 -23.609 1 97.5 426 LEU B N 1
ATOM 6447 C CA . LEU B 1 426 ? 14.414 -25.984 -22.781 1 97.5 426 LEU B CA 1
ATOM 6448 C C . LEU B 1 426 ? 15.469 -26.922 -23.359 1 97.5 426 LEU B C 1
ATOM 6450 O O . LEU B 1 426 ? 16.281 -27.469 -22.625 1 97.5 426 LEU B O 1
ATOM 6454 N N . ASN B 1 427 ? 15.422 -27.094 -24.641 1 96.38 427 ASN B N 1
ATOM 6455 C CA . ASN B 1 427 ? 16.406 -27.953 -25.297 1 96.38 427 ASN B CA 1
ATOM 6456 C C . ASN B 1 427 ? 17.828 -27.438 -25.109 1 96.38 427 ASN B C 1
ATOM 6458 O O . ASN B 1 427 ? 18.75 -28.219 -24.891 1 96.38 427 ASN B O 1
ATOM 6462 N N . ARG B 1 428 ? 17.984 -26.172 -25.219 1 96.06 428 ARG B N 1
ATOM 6463 C CA . ARG B 1 428 ? 19.297 -25.578 -25.062 1 96.06 428 ARG B CA 1
ATOM 6464 C C . ARG B 1 428 ? 19.812 -25.734 -23.641 1 96.06 428 ARG B C 1
ATOM 6466 O O . ARG B 1 428 ? 20.984 -26 -23.422 1 96.06 428 ARG B O 1
ATOM 6473 N N . VAL B 1 429 ? 18.953 -25.5 -22.656 1 96.5 429 VAL B N 1
ATOM 6474 C CA . VAL B 1 429 ? 19.328 -25.516 -21.25 1 96.5 429 VAL B CA 1
ATOM 6475 C C . VAL B 1 429 ? 19.547 -26.953 -20.781 1 96.5 429 VAL B C 1
ATOM 6477 O O . VAL B 1 429 ? 20.469 -27.234 -20 1 96.5 429 VAL B O 1
ATOM 6480 N N . LEU B 1 430 ? 18.75 -27.906 -21.281 1 91 430 LEU B N 1
ATOM 6481 C CA . LEU B 1 430 ? 18.781 -29.281 -20.797 1 91 430 LEU B CA 1
ATOM 6482 C C . LEU B 1 430 ? 19.641 -30.156 -21.703 1 91 430 LEU B C 1
ATOM 6484 O O . LEU B 1 430 ? 20.078 -31.234 -21.297 1 91 430 LEU B O 1
ATOM 6488 N N . GLY B 1 431 ? 19.656 -29.922 -23.109 1 80.44 431 GLY B N 1
ATOM 6489 C CA . GLY B 1 431 ? 20.484 -30.688 -24.016 1 80.44 431 GLY B CA 1
ATOM 6490 C C . GLY B 1 431 ? 21.969 -30.562 -23.719 1 80.44 431 GLY B C 1
ATOM 6491 O O . GLY B 1 431 ? 22.75 -31.484 -24.016 1 80.44 431 GLY B O 1
ATOM 6492 N N . GLY B 1 432 ? 22.438 -29.438 -23.328 1 57.5 432 GLY B N 1
ATOM 6493 C CA . GLY B 1 432 ? 23.828 -29.359 -22.938 1 57.5 432 GLY B CA 1
ATOM 6494 C C . GLY B 1 432 ? 24.125 -30.062 -21.625 1 57.5 432 GLY B C 1
ATOM 6495 O O . GLY B 1 432 ? 25.25 -30.047 -21.141 1 57.5 432 GLY B O 1
ATOM 6496 N N . GLN B 1 433 ? 23.125 -30.484 -20.984 1 47.09 433 GLN B N 1
ATOM 6497 C CA . GLN B 1 433 ? 23.328 -31.219 -19.734 1 47.09 433 GLN B CA 1
ATOM 6498 C C . GLN B 1 433 ? 23.328 -32.719 -19.984 1 47.09 433 GLN B C 1
ATOM 6500 O O . GLN B 1 433 ? 22.625 -33.219 -20.875 1 47.09 433 GLN B O 1
#

Solvent-accessible surface area (backbone atoms only — not comparable to full-atom values): 40092 Å² total; per-residue (Å²): 130,69,42,35,69,59,52,48,56,52,31,66,65,20,32,36,56,9,50,42,47,77,39,88,45,26,47,55,37,38,51,44,36,32,36,22,28,52,74,64,52,64,26,42,33,25,27,31,36,77,38,13,18,38,61,8,33,62,36,65,67,34,50,51,37,26,50,57,33,53,73,27,37,44,62,43,23,47,49,44,30,29,41,64,54,52,42,52,40,23,44,56,49,38,72,67,47,64,44,69,75,63,39,19,25,49,48,22,44,37,47,35,54,14,45,49,47,50,50,32,30,34,14,32,51,66,72,19,64,22,36,37,25,25,45,33,32,70,42,44,76,43,58,58,26,33,48,44,19,33,53,52,82,47,58,42,70,56,50,52,81,58,48,79,58,56,44,70,30,57,58,52,39,60,86,75,72,35,42,55,69,56,23,51,50,40,48,53,48,38,38,75,72,72,44,55,56,82,38,31,16,29,42,44,44,46,58,47,20,64,55,30,44,33,53,60,63,50,68,67,50,52,52,52,51,50,50,54,21,65,74,48,70,26,40,40,31,36,45,30,33,66,43,24,57,17,34,36,35,32,59,33,54,55,46,57,42,27,74,74,69,66,54,56,42,49,32,35,26,33,12,43,25,47,19,45,34,36,60,28,14,19,33,39,23,28,37,75,45,48,43,40,34,52,62,49,42,40,77,52,72,54,23,42,27,52,43,21,24,32,13,24,48,33,38,55,49,48,39,61,77,66,40,27,22,62,38,9,35,54,52,21,51,53,53,49,52,53,54,50,48,46,30,74,72,66,40,36,41,48,48,58,74,44,46,49,19,30,41,32,25,42,30,31,16,50,82,50,33,76,89,36,63,25,34,66,59,39,55,46,34,38,53,41,21,45,75,64,25,28,40,53,40,72,30,25,83,72,44,16,21,39,42,40,26,48,20,44,68,50,51,67,70,58,50,51,52,49,53,52,44,47,51,54,28,47,45,60,61,51,63,79,95,128,68,43,35,68,58,51,49,55,52,33,66,65,19,31,35,56,9,50,41,49,76,38,88,45,26,48,56,36,38,51,43,37,32,35,24,27,52,74,64,51,64,27,43,33,24,28,32,35,76,37,14,17,38,59,9,33,62,36,64,66,34,50,49,36,28,50,56,34,52,73,26,37,44,61,44,23,45,49,44,30,30,40,64,54,53,42,53,39,22,44,55,48,36,73,65,49,64,44,69,76,62,37,20,23,49,49,21,45,37,45,34,52,13,46,48,46,49,52,32,30,35,13,33,53,65,72,19,64,22,37,37,25,26,45,33,33,70,43,44,76,42,58,57,25,32,47,47,20,34,55,52,83,46,58,40,71,55,50,52,81,58,48,79,57,55,45,69,30,56,59,53,38,59,87,77,72,36,43,55,68,57,24,52,51,41,48,53,48,38,38,75,73,74,45,56,54,81,39,30,16,30,42,43,44,47,57,47,21,64,55,31,42,34,53,59,62,50,66,67,47,52,52,51,50,51,50,53,22,64,75,46,68,26,41,40,32,36,45,29,32,66,43,24,58,17,35,36,35,32,59,33,54,56,46,57,40,26,73,74,70,66,51,55,44,50,30,35,28,33,12,42,26,46,18,44,35,36,60,27,14,19,32,37,22,29,36,75,45,47,43,40,34,52,62,49,41,40,77,52,71,54,24,42,27,50,42,19,25,32,14,25,48,33,37,55,50,48,37,63,78,65,41,26,21,61,38,9,36,54,51,22,51,52,54,49,51,53,53,49,49,46,30,76,70,66,40,37,39,47,48,58,72,46,48,49,20,29,40,32,26,42,30,31,15,51,81,48,33,76,87,36,65,26,33,66,59,39,56,47,34,38,55,42,24,45,75,66,27,29,40,54,39,70,30,24,83,72,44,16,20,38,41,40,26,48,21,44,67,48,52,70,68,59,52,52,53,48,53,52,44,48,51,53,26,48,45,59,60,52,63,78,95

Foldseek 3Di:
DQDLVNVVVVCPVPDPVLDDDLDSFAWDDWDFQWTAGPVGFIFREQCLVPQQFLQTPPDPLLVVLLVVLVVVDFADFCLRPNDDLLVVLQVVCQVQALAPDGKGKWKFFDQLQQLVVVQVLLCLQLVADAEEEAALAQRDQPLARLLRYNACPPRPPPVDDGDPRYYYFYAADVLLPRHLVNSLVRVVVCCVPPNPLSRASAYEYECFRRQAFRDGRDLVSLVSVQVSCVVRVHFYEYEQANVACLLQLDRGPVVVSCVVRVRHGQKYKYFRNLQNPGGMIMMMGHPSSNCSDDPPRDGDRCTPTSSSSSSNVSSVVCCVVVVLSNLQQVLLVVLQVLLVVVCVVPLLQFEDWDHGRQWIKTFGAPRNDSVGGDLVLVSQLCVLSVVLNYHWDFHHSVNGMITGNGHSNDDPVSSVVSSVSSVVSSCVSRVVD/DQDLVNVVVVCPVPDDVLDDDLDSFAWDDWDFQWTAGPVGFIFREQCLVPQQFLQTPPDPLLVVLLVVLVVVDFADFCLRPNDDLLVVLQVVCQVQALAPDGKGKWKFFDQLQQLVVVQVLLCLQLVADAEEEAALAQRDQPLARLLRYNACPPRPPPVDDGDPRYYYFYAADVLLPRHLVNRLVRVVVCCVPPNPLSRASAYEYECFRRQAFRDGRDLVSLVSVQVSCVVRVHFYEYEQANVACLLQLDRGPVVVSCVVRVRHGQKYKYFRNLQNPGGMIMMMGHPSSNCSDDPPRDGDRCTPTSSSSSSNVSSVVCCVVVVLSNLQQVLLVVLLVLLVVVCVVPLLQFEDWDHGRQWIKTFGAPRNDSVGGDLVLVSQLCVLSVVLNYHWDFHHSVNGMITGNGHSNDDPVSSVVSSVSSVVSSCVSRVVD

pLDDT: mean 97.07, std 4.27, range [46.0, 98.94]

Sequence (866 aa):
MTTNAELWTRREAAVPRGVSSMHQRFFARGENAEAFDAEGNRYIDFATGIAVCNTGHGHPRVLAAVQRQLDAFSHCSFQVTPYENYIELAERLNAIAPIDGPVKSIFFTTGAEALENAVKIARAHTGRRGIITFQGGYHGRTLLTLAMTGKVLPYKARFGPMPGDVFHARFPIPYHGFSEEEAIAGIEALFASAIEPSAVAAIVLEPVLGEGGFYTASYAFFRALREICDRHGILLIADEVQAGFARTGRMFAMDWVREATGVTPDLMTVAKAMAGGFPISGVMGRAEIMDAPDPGGLGGTYGGSPLGCAAGLAVLDVIADEDLCARAVAIGNRIKARLRRMRDNGMTAIGDVRGPGAMIAMELVHDGDPSRPNPDATRALVQEGAREGLLLLSCGLRGNVVRFLPALTMPDALLDEALDRLEIALNRVLGGQMTTNAELWTRREAAVPRGVSSMHQRFFARGENAEAFDAEGNRYIDFATGIAVCNTGHGHPRVLAAVQRQLDAFSHCSFQVTPYENYIELAERLNAIAPIDGPVKSIFFTTGAEALENAVKIARAHTGRRGIITFQGGYHGRTLLTLAMTGKVLPYKARFGPMPGDVFHARFPIPYHGFSEEEAIAGIEALFASAIEPSAVAAIVLEPVLGEGGFYTASYAFFRALREICDRHGILLIADEVQAGFARTGRMFAMDWVREATGVTPDLMTVAKAMAGGFPISGVMGRAEIMDAPDPGGLGGTYGGSPLGCAAGLAVLDVIADEDLCARAVAIGNRIKARLRRMRDNGMTAIGDVRGPGAMIAMELVHDGDPSRPNPDATRALVQEGAREGLLLLSCGLRGNVVRFLPALTMPDALLDEALDRLEIALNRVLGGQ

Radius of gyration: 26.47 Å; Cα contacts (8 Å, |Δi|>4): 2191; chains: 2; bounding box: 56×79×64 Å

Nearest PDB structures (foldseek):
  4atq-assembly3_I  TM=9.621E-01  e=2.519E-50  Paenarthrobacter aurescens TC1
  4atp-assembly2_E  TM=9.593E-01  e=5.565E-50  Paenarthrobacter aurescens TC1
  4atq-assembly3_L  TM=9.628E-01  e=1.229E-49  Paenarthrobacter aurescens TC1
  4atp-assembly3_K  TM=9.595E-01  e=1.457E-49  Paenarthrobacter aurescens TC1
  4atp-assembly2_H  TM=9.597E-01  e=1.827E-49  Paenarthrobacter aurescens TC1

Organism: Novosphingobium aromaticivorans (strain ATCC 700278 / DSM 12444 / CCUG 56034 / CIP 105152 / NBRC 16084 / F199) (NCBI:txid279238)